Protein AF-A0A7C1D5Z9-F1 (afdb_monomer_lite)

Foldseek 3Di:
DDDDDDDWDDAQDWDDDPPDQKTKTKDKDQFAPPFPWKAKAWPLHPRDRVDHIFDQDVVRSMGIDIDIGGQDKMFIWMDTPNHDTGAPLPQPDFDDPQRTRIDGDDDDDDKDWTDWPPAAQAEALFQFGKTKIAIDDDPDDWAWPPVQKFKDKVNHTFDWDADRVRNMIITTPDRHDFAKIKIWIWIAIPVGDIDPIDIHIYTYDNDFDWKAFDQDKEAEDEAQDKDKTARLQTAGPSLQFFQFKAKDWPDADPPWPKDWPDRTARIIMIGHNDFAKIKMKMKIGSPPHIHDIDIYIYGYAHADFDWDKDKQDDPVVCVVDPDDFPWKAKAWPVNPRQQPPGTWDPPPPPPMTMGTHRDDFFKIWIFMQTPSHDTGARPPAPAWFFPLPNHITGIDGPPPLQAWAWDWDWDDDDQKIKIARPPTAGPVRFDKWKDKDWMPPAPDDFDDDRDNMDMTGDDDDFFKIKMKIWMAGPVRHIDIFMWMWGADPNDIDTDGLLFAFPLLLLAAEEEDAQLQAAVLSALVVVLVCLVVCLLLQGAEYEYQAQAQDPDSRNLAHLGLQFGHVSHPGLVSVLVSLVSCVVSNHAYEYAANLWWHFCNRSLNVSLQVDVPRSSVQQFAWPVVPDRPPHTHGDDPDSPSRTTTTNSSGSNSLNVSLVSVVNVLVSNHQEYEYPPQVNDDLVSLLVSSVSSCRSPVNYAYEYADPPDDQSCSVNGHQEYELCLLQVQLVCCLVVSGFPCSNVVSLVSVVRSHDPNHFYEFENDELVDFQNCLVRNDLVLLLVLLVQLQAAGHYYDYQLNQLRDGGSRHRHDDPCRNHPPSNVSSSLSSVCSSVDVLSHDFDKAWKDKPPRRFKTWIWRDDPPWIKIKIFGAAAKDQWIKTADDCVVVPPDDFWWKWWQWSRPRDIDIHTQHPRRIDIDTDHHSDMTITIIDTDD

Sequence (933 aa):
MKSAVRFLLIFCLIFSIPGKAQHKVAFKLDAPANINSVAVVGDFNNWSHETHLLKFDEPSGIWQTELILNPGTYEYRFLIDGSMWIKDPQNPRWGGEHSNSILVVKSATTPEIISMRPTTGSVLQNPLVEISAEFRSVIGDAEINISETEVRLNAQPLKFSYDAHRSRLTALPGKLKDGEYEVTLSVTDARGNKIPEAHSYFIVNSVNAPPVAEAGYTIIAAVNSPVTLNSGVCYDPDRDEIVEYNWNMIAKPEASRSKLDSRRKPFPQFIPDKVGRYLFTLQVSDGKAKSAVDSVDVYGFIRREYPVYLELADSTFYRLFETHIESVSVAGEFNRWSASANPMRDYNRNGVWTAWLNLDPGEYEYKFVVNSSYWIPDPSNKRRIPDGWEGFNSIIESKLNLAPIIRLDAFLGPGKIIFDASNSYSQMGDSLEFLWYQDINNPQRFELSNRQRFSIPQPRVDGMYYFYLVIRDKYGNTAQENLALNVRQNRIKIQNFSETPDWSRDAVVYEIFLRKFHPDGNLKAVIQKIPYLKSLGISCIWLMPIFESPTVHGYGPSNFFNIASDYGSLEDFRDLISAAHAAGIKVILDFVANHSSDQHPYFKAAYKNPNSIFRNWYLWRDSQAPAGFYVYEFYNDWDTLPNFNYDNPNVRHFILESAKFWANLGVDGYRCDVAWGVPHDFWKIFRRTLKSIRQDFLLLNEVLPRSVDYHKDQFDMSYDTDFYGNLLDALDGKKPLSAIHYGLMKTKKNYPMQAQNFRYLENHDMERFISRYGRHKTKLAATLLLTVSGTPLIYYGQEIGLQERTPMMKWDAPPDRELYDFYKRLILLRRHKPVLRTGEITKVVTDQEDQVYAYLRSDSTASFLIILNFGAAIENCILLLPDRLAQHSQNQTIKLENQMNDELFAYKISPDLKIVLRLESETPYIYRIENSE

Secondary structure (DSSP, 8-state):
---PPPP-----EEEEPTTSS-EEEEEEEE--TT---EEEEEGGGTT-TTS-BPEEETTTTEEEEEEEE-SEEEEEEEEETTTEEE--TT---EETTTTEEEEEEPSS---EEEEEESPTTEEES-SBPPEEEEEEPPTTT--B-GGG-EEEETTEEE-EEEETTTTEEEE---BPPSEEEEEEEE-BBTTSPBPPPEEEEEEE--SPPPPBP-----EEEETTS-EE---TT-B-TT-----EEEEEEEE--TT-----S-SSSSS-EE---SSEEEEEEEEEE-SS-BPPPEEEEEEEE-----PEEEEE--TTHHHH--S----EEEEEGGGTT-TTSEE-B-SSSSS-EEEEE---SEEEEEEEEETTTEEE--TT---EEE-SSSSEEEEEEE----PPBP--EEEEETTEEEEE-TT-B-TT---EEEEEEE-TT-SS-----SSSEEEEEPP-S-EEEEEEEEEEETTS-EEEEEEEEEEETTEEEEEETTPPPHHHHT--EEEE-HHHHSTT-SHHHHHHHHHHHHHHT--EEEEPP-EE-SSTTS-S-SEEEEE-TTT--HHHHHHHHHHHHHTT-EEEEEEE-SB--TTSHHHHHHHH-TT-TTGGGB-B-GGGSPBTB--B--STT-TTSPBB-TTSHHHHHHHHHHHHHHHHTT--EEEEETGGGS-HHHHHHHHHHHHHH-TT-EEEE--SS--GGGGTTT-SEEE-HHHHHHHHHHHTTSS-THHHHHHHHHHHHHS-TT-EEEE-S--TTS--HHHHHHHHHHHHHHHHHHSSSSEEEEETTGGGT--SSSPPP-SSS-S-HHHHHHHHHHHHHHHH-THHHHSEEEEEEETTTTTEEEEEEE-SS-EEEEEEE-SS-EEEEEEE--GGGTTT-SSPEEEEEETTT--EEEEE--TT-EEEEEE-TT-EEEEEEEE--

Radius of gyration: 32.6 Å; chains: 1; bounding box: 97×71×85 Å

pLDDT: mean 84.75, std 13.91, range [21.75, 98.81]

Structure (mmCIF, N/CA/C/O backbone):
data_AF-A0A7C1D5Z9-F1
#
_entry.id   AF-A0A7C1D5Z9-F1
#
loop_
_atom_site.group_PDB
_atom_site.id
_atom_site.type_symbol
_atom_site.label_atom_id
_atom_site.label_alt_id
_atom_site.label_comp_id
_atom_site.label_asym_id
_atom_site.label_entity_id
_atom_site.label_seq_id
_atom_site.pdbx_PDB_ins_code
_atom_site.Cartn_x
_atom_site.Cartn_y
_atom_site.Cartn_z
_atom_site.occupancy
_atom_site.B_iso_or_equiv
_atom_site.auth_seq_id
_atom_site.auth_comp_id
_atom_site.auth_asym_id
_atom_site.auth_atom_id
_atom_site.pdbx_PDB_model_num
ATOM 1 N N . MET A 1 1 ? 30.301 18.701 -39.848 1.00 23.84 1 MET A N 1
ATOM 2 C CA . MET A 1 1 ? 31.352 17.905 -39.173 1.00 23.84 1 MET A CA 1
ATOM 3 C C . MET A 1 1 ? 30.996 17.928 -37.694 1.00 23.84 1 MET A C 1
ATOM 5 O O . MET A 1 1 ? 31.021 18.996 -37.118 1.00 23.84 1 MET A O 1
ATOM 9 N N . LYS A 1 2 ? 30.303 16.923 -37.145 1.00 32.75 2 LYS A N 1
ATOM 10 C CA . LYS A 1 2 ? 30.850 15.633 -36.686 1.00 32.75 2 LYS A CA 1
ATOM 11 C C . LYS A 1 2 ? 32.167 15.804 -35.920 1.00 32.75 2 LYS A C 1
ATOM 13 O O . LYS A 1 2 ? 33.230 15.643 -36.501 1.00 32.75 2 LYS A O 1
ATOM 18 N N . SER A 1 3 ? 32.059 16.044 -34.620 1.00 21.75 3 SER A N 1
ATOM 19 C CA . SER A 1 3 ? 33.014 15.543 -33.634 1.00 21.75 3 SER A CA 1
ATOM 20 C C . SER A 1 3 ? 32.195 15.025 -32.456 1.00 21.75 3 SER A C 1
ATOM 22 O O . SER A 1 3 ? 31.679 15.794 -31.651 1.00 21.75 3 SER A O 1
ATOM 24 N N . ALA A 1 4 ? 31.990 13.709 -32.447 1.00 23.06 4 ALA A N 1
ATOM 25 C CA . ALA A 1 4 ? 31.471 12.989 -31.300 1.00 23.06 4 ALA A CA 1
ATOM 26 C C . ALA A 1 4 ? 32.430 13.216 -30.127 1.00 23.06 4 ALA A C 1
ATOM 28 O O . ALA A 1 4 ? 33.639 13.021 -30.280 1.00 23.06 4 ALA A O 1
ATOM 29 N N . VAL A 1 5 ? 31.900 13.647 -28.987 1.00 25.33 5 VAL A N 1
ATOM 30 C CA . VAL A 1 5 ? 32.661 13.663 -27.738 1.00 25.33 5 VAL A CA 1
ATOM 31 C C . VAL A 1 5 ? 32.946 12.205 -27.382 1.00 25.33 5 VAL A C 1
ATOM 33 O O . VAL A 1 5 ? 32.048 11.362 -27.374 1.00 25.33 5 VAL A O 1
ATOM 36 N N . ARG A 1 6 ? 34.231 11.890 -27.218 1.00 24.36 6 ARG A N 1
ATOM 37 C CA . ARG A 1 6 ? 34.714 10.563 -26.841 1.00 24.36 6 ARG A CA 1
ATOM 38 C C . ARG A 1 6 ? 34.381 10.333 -25.369 1.00 24.36 6 ARG A C 1
ATOM 40 O O . ARG A 1 6 ? 34.865 11.076 -24.532 1.00 24.36 6 ARG A O 1
ATOM 47 N N . PHE A 1 7 ? 33.624 9.282 -25.079 1.00 25.75 7 PHE A N 1
ATOM 48 C CA . PHE A 1 7 ? 33.615 8.656 -23.759 1.00 25.75 7 PHE A CA 1
ATOM 49 C C . PHE A 1 7 ? 34.937 7.902 -23.587 1.00 25.75 7 PHE A C 1
ATOM 51 O O . PHE A 1 7 ? 35.290 7.102 -24.462 1.00 25.75 7 PHE A O 1
ATOM 58 N N . LEU A 1 8 ? 35.672 8.140 -22.500 1.00 28.80 8 LEU A N 1
ATOM 59 C CA . LEU A 1 8 ? 36.856 7.347 -22.172 1.00 28.80 8 LEU A CA 1
ATOM 60 C C . LEU A 1 8 ? 36.810 6.894 -20.706 1.00 28.80 8 LEU A C 1
ATOM 62 O O . LEU A 1 8 ? 36.869 7.705 -19.792 1.00 28.80 8 LEU A O 1
ATOM 66 N N . LEU A 1 9 ? 36.748 5.573 -20.503 1.00 37.69 9 LEU A N 1
ATOM 67 C CA . LEU A 1 9 ? 36.966 4.913 -19.212 1.00 37.69 9 LEU A CA 1
ATOM 68 C C . LEU A 1 9 ? 38.323 5.301 -18.628 1.00 37.69 9 LEU A C 1
ATOM 70 O O . LEU A 1 9 ? 39.313 5.131 -19.351 1.00 37.69 9 LEU A O 1
ATOM 74 N N . ILE A 1 10 ? 38.402 5.647 -17.331 1.00 35.44 10 ILE A N 1
ATOM 75 C CA . ILE A 1 10 ? 39.622 5.391 -16.547 1.00 35.44 10 ILE A CA 1
ATOM 76 C C . ILE A 1 10 ? 39.340 5.102 -15.052 1.00 35.44 10 ILE A C 1
ATOM 78 O O . ILE A 1 10 ? 38.693 5.877 -14.357 1.00 35.44 10 ILE A O 1
ATOM 82 N N . PHE A 1 11 ? 39.925 3.992 -14.588 1.00 43.31 11 PHE A N 1
ATOM 83 C CA . PHE A 1 11 ? 39.963 3.417 -13.236 1.00 43.31 11 PHE A CA 1
ATOM 84 C C . PHE A 1 11 ? 40.815 4.178 -12.199 1.00 43.31 11 PHE A C 1
ATOM 86 O O . PHE A 1 11 ? 41.736 4.921 -12.545 1.00 43.31 11 PHE A O 1
ATOM 93 N N . CYS A 1 12 ? 40.638 3.785 -10.928 1.00 41.25 12 CYS A N 1
ATOM 94 C CA . CYS A 1 12 ? 41.718 3.723 -9.936 1.00 41.25 12 CYS A CA 1
ATOM 95 C C . CYS A 1 12 ? 42.905 2.886 -10.445 1.00 41.25 12 CYS A C 1
ATOM 97 O O . CYS A 1 12 ? 42.919 1.663 -10.309 1.00 41.25 12 CYS A O 1
ATOM 99 N N . LEU A 1 13 ? 43.911 3.527 -11.046 1.00 40.66 13 LEU A N 1
ATOM 100 C CA . LEU A 1 13 ? 45.133 2.837 -11.475 1.00 40.66 13 LEU A CA 1
ATOM 101 C C . LEU A 1 13 ? 46.018 2.578 -10.261 1.00 40.66 13 LEU A C 1
ATOM 103 O O . LEU A 1 13 ? 46.437 3.534 -9.621 1.00 40.66 13 LEU A O 1
ATOM 107 N N . ILE A 1 14 ? 46.301 1.306 -9.968 1.00 45.84 14 ILE A N 1
ATOM 108 C CA . ILE A 1 14 ? 47.225 0.875 -8.916 1.00 45.84 14 ILE A CA 1
ATOM 109 C C . ILE A 1 14 ? 48.609 0.605 -9.529 1.00 45.84 14 ILE A C 1
ATOM 111 O O . ILE A 1 14 ? 48.789 -0.394 -10.224 1.00 45.84 14 ILE A O 1
ATOM 115 N N . PHE A 1 15 ? 49.608 1.439 -9.234 1.00 44.12 15 PHE A N 1
ATOM 116 C CA . PHE A 1 15 ? 51.014 1.150 -9.539 1.00 44.12 15 PHE A CA 1
ATOM 117 C C . PHE A 1 15 ? 51.731 0.651 -8.285 1.00 44.12 15 PHE A C 1
ATOM 119 O O . PHE A 1 15 ? 51.764 1.334 -7.262 1.00 44.12 15 PHE A O 1
ATOM 126 N N . SER A 1 16 ? 52.317 -0.542 -8.349 1.00 44.94 16 SER A N 1
ATOM 127 C CA . SER A 1 16 ? 53.155 -1.065 -7.266 1.00 44.94 16 SER A CA 1
ATOM 128 C C . SER A 1 16 ? 54.496 -0.332 -7.257 1.00 44.94 16 SER A C 1
ATOM 130 O O . SER A 1 16 ? 55.156 -0.240 -8.293 1.00 44.94 16 SER A O 1
ATOM 132 N N . ILE A 1 17 ? 54.916 0.179 -6.099 1.00 49.75 17 ILE A N 1
ATOM 133 C CA . ILE A 1 17 ? 56.247 0.778 -5.952 1.00 49.75 17 ILE A CA 1
ATOM 134 C C . ILE A 1 17 ? 57.270 -0.366 -5.828 1.00 49.75 17 ILE A C 1
ATOM 136 O O . ILE A 1 17 ? 57.132 -1.188 -4.918 1.00 49.75 17 ILE A O 1
ATOM 140 N N . PRO A 1 18 ? 58.304 -0.449 -6.690 1.00 40.12 18 PRO A N 1
ATOM 141 C CA . PRO A 1 18 ? 59.320 -1.492 -6.584 1.00 40.12 18 PRO A CA 1
ATOM 142 C C . PRO A 1 18 ? 59.952 -1.502 -5.182 1.00 40.12 18 PRO A C 1
ATOM 144 O O . PRO A 1 18 ? 60.516 -0.501 -4.742 1.00 40.12 18 PRO A O 1
ATOM 147 N N . GLY A 1 19 ? 59.828 -2.624 -4.467 1.00 42.50 19 GLY A N 1
ATOM 148 C CA . GLY A 1 19 ? 60.418 -2.816 -3.136 1.00 42.50 19 GLY A CA 1
ATOM 149 C C . GLY A 1 19 ? 59.591 -2.340 -1.930 1.00 42.50 19 GLY A C 1
ATOM 150 O O . GLY A 1 19 ? 60.105 -2.398 -0.815 1.00 42.50 19 GLY A O 1
ATOM 151 N N . LYS A 1 20 ? 58.332 -1.899 -2.096 1.00 41.66 20 LYS A N 1
ATOM 152 C CA . LYS A 1 20 ? 57.422 -1.566 -0.974 1.00 41.66 20 LYS A CA 1
ATOM 153 C C . LYS A 1 20 ? 56.026 -2.169 -1.170 1.00 41.66 20 LYS A C 1
ATOM 155 O O . LYS A 1 20 ? 55.523 -2.215 -2.285 1.00 41.66 20 LYS A O 1
ATOM 160 N N . ALA A 1 21 ? 55.363 -2.556 -0.076 1.00 51.97 21 ALA A N 1
ATOM 161 C CA . ALA A 1 21 ? 53.966 -3.016 -0.054 1.00 51.97 21 ALA A CA 1
ATOM 162 C C . ALA A 1 21 ? 52.959 -1.849 -0.184 1.00 51.97 21 ALA A C 1
ATOM 164 O O . ALA A 1 21 ? 51.980 -1.789 0.546 1.00 51.97 21 ALA A O 1
ATOM 165 N N . GLN A 1 22 ? 53.244 -0.875 -1.048 1.00 56.34 22 GLN A N 1
ATOM 166 C CA . GLN A 1 22 ? 52.472 0.354 -1.231 1.00 56.34 22 GLN A CA 1
ATOM 167 C C . GLN A 1 22 ? 52.086 0.514 -2.698 1.00 56.34 22 GLN A C 1
ATOM 169 O O . GLN A 1 22 ? 52.881 0.252 -3.606 1.00 56.34 22 GLN A O 1
ATOM 174 N N . HIS A 1 23 ? 50.858 0.967 -2.907 1.00 63.12 23 HIS A N 1
ATOM 175 C CA . HIS A 1 23 ? 50.184 1.036 -4.188 1.00 63.12 23 HIS A CA 1
ATOM 176 C C . HIS A 1 23 ? 49.771 2.473 -4.467 1.00 63.12 23 HIS A C 1
ATOM 178 O O . HIS A 1 23 ? 49.005 3.075 -3.722 1.00 63.12 23 HIS A O 1
ATOM 184 N N . LYS A 1 24 ? 50.277 3.038 -5.556 1.00 70.56 24 LYS A N 1
ATOM 185 C CA . LYS A 1 24 ? 49.853 4.349 -6.035 1.00 70.56 24 LYS A CA 1
ATOM 186 C C . LYS A 1 24 ? 48.508 4.191 -6.734 1.00 70.56 24 LYS A C 1
ATOM 188 O O . LYS A 1 24 ? 48.482 3.561 -7.777 1.00 70.56 24 LYS A O 1
ATOM 193 N N . VAL A 1 25 ? 47.438 4.716 -6.156 1.00 73.06 25 VAL A N 1
ATOM 194 C CA . VAL A 1 25 ? 46.051 4.671 -6.625 1.00 73.06 25 VAL A CA 1
ATOM 195 C C . VAL A 1 25 ? 45.681 6.001 -7.271 1.00 73.06 25 VAL A C 1
ATOM 197 O O . VAL A 1 25 ? 45.665 7.029 -6.598 1.00 73.06 25 VAL A O 1
ATOM 200 N N . ALA A 1 26 ? 45.379 5.995 -8.566 1.00 77.19 26 ALA A N 1
ATOM 201 C CA . ALA A 1 26 ? 44.961 7.197 -9.282 1.00 77.19 26 ALA A CA 1
ATOM 202 C C . ALA A 1 26 ? 43.441 7.383 -9.231 1.00 77.19 26 ALA A C 1
ATOM 204 O O . ALA A 1 26 ? 42.734 6.757 -10.007 1.00 77.19 26 ALA A O 1
ATOM 205 N N . PHE A 1 27 ? 42.925 8.260 -8.379 1.00 80.06 27 PHE A N 1
ATOM 206 C CA . PHE A 1 27 ? 41.510 8.620 -8.424 1.00 80.06 27 PHE A CA 1
ATOM 207 C C . PHE A 1 27 ? 41.261 9.505 -9.628 1.00 80.06 27 PHE A C 1
ATOM 209 O O . PHE A 1 27 ? 41.926 10.530 -9.788 1.00 80.06 27 PHE A O 1
ATOM 216 N N . LYS A 1 28 ? 40.313 9.100 -10.467 1.00 76.88 28 LYS A N 1
ATOM 217 C CA . LYS A 1 28 ? 39.959 9.824 -11.677 1.00 76.88 28 LYS A CA 1
ATOM 218 C C . LYS A 1 28 ? 38.463 10.007 -11.737 1.00 76.88 28 LYS A C 1
ATOM 220 O O . LYS A 1 28 ? 37.711 9.073 -11.483 1.00 76.88 28 LYS A O 1
ATOM 225 N N . LEU A 1 29 ? 38.066 11.214 -12.087 1.00 72.69 29 LEU A N 1
ATOM 226 C CA . LEU A 1 29 ? 36.692 11.573 -12.333 1.00 72.69 29 LEU A CA 1
ATOM 227 C C . LEU A 1 29 ? 36.647 12.251 -13.699 1.00 72.69 29 LEU A C 1
ATOM 229 O O . LEU A 1 29 ? 37.228 13.320 -13.888 1.00 72.69 29 LEU A O 1
ATOM 233 N N . ASP A 1 30 ? 36.002 11.593 -14.659 1.00 67.75 30 ASP A N 1
ATOM 234 C CA . ASP A 1 30 ? 35.655 12.221 -15.932 1.00 67.75 30 ASP A CA 1
ATOM 235 C C . ASP A 1 30 ? 34.535 13.218 -15.647 1.00 67.75 30 ASP A C 1
ATOM 237 O O . ASP A 1 30 ? 33.420 12.843 -15.284 1.00 67.75 30 ASP A O 1
ATOM 241 N N . ALA A 1 31 ? 34.908 14.489 -15.660 1.00 58.25 31 ALA A N 1
ATOM 242 C CA . ALA A 1 31 ? 34.129 15.582 -15.127 1.00 58.25 31 ALA A CA 1
ATOM 243 C C . ALA A 1 31 ? 34.377 16.787 -16.044 1.00 58.25 31 ALA A C 1
ATOM 245 O O . ALA A 1 31 ? 35.530 17.104 -16.337 1.00 58.25 31 ALA A O 1
ATOM 246 N N . PRO A 1 32 ? 33.330 17.469 -16.521 1.00 55.75 32 PRO A N 1
ATOM 247 C CA . PRO A 1 32 ? 33.458 18.532 -17.511 1.00 55.75 32 PRO A CA 1
ATOM 248 C C . PRO A 1 32 ? 34.361 19.678 -17.051 1.00 55.75 32 PRO A C 1
ATOM 250 O O . PRO A 1 32 ? 34.533 19.949 -15.862 1.00 55.75 32 PRO A O 1
ATOM 253 N N . ALA A 1 33 ? 34.839 20.444 -18.031 1.00 53.22 33 ALA A N 1
ATOM 254 C CA . ALA A 1 33 ? 35.702 21.604 -17.817 1.00 53.22 33 ALA A CA 1
ATOM 255 C C . ALA A 1 33 ? 35.055 22.757 -17.016 1.00 53.22 33 ALA A C 1
ATOM 257 O O . ALA A 1 33 ? 35.750 23.705 -16.669 1.00 53.22 33 ALA A O 1
ATOM 258 N N . ASN A 1 34 ? 33.741 22.723 -16.752 1.00 61.25 34 ASN A N 1
ATOM 259 C CA . ASN A 1 34 ? 33.028 23.767 -16.005 1.00 61.25 34 ASN A CA 1
ATOM 260 C C . ASN A 1 34 ? 32.911 23.495 -14.495 1.00 61.25 34 ASN A C 1
ATOM 262 O O . ASN A 1 34 ? 32.253 24.269 -13.804 1.00 61.25 34 ASN A O 1
ATOM 266 N N . ILE A 1 35 ? 33.507 22.409 -13.999 1.00 67.81 35 ILE A N 1
ATOM 267 C CA . ILE A 1 35 ? 33.665 22.163 -12.562 1.00 67.81 35 ILE A CA 1
ATOM 268 C C . ILE A 1 35 ? 34.824 23.015 -12.036 1.00 67.81 35 ILE A C 1
ATOM 270 O O . ILE A 1 35 ? 35.848 23.151 -12.701 1.00 67.81 35 ILE A O 1
ATOM 274 N N . ASN A 1 36 ? 34.668 23.601 -10.850 1.00 75.88 36 ASN A N 1
ATOM 275 C CA . ASN A 1 36 ? 35.689 24.455 -10.238 1.00 75.88 36 ASN A CA 1
ATOM 276 C C . ASN A 1 36 ? 36.630 23.652 -9.339 1.00 75.88 36 ASN A C 1
ATOM 278 O O . ASN A 1 36 ? 37.824 23.948 -9.266 1.00 75.88 36 ASN A O 1
ATOM 282 N N . SER A 1 37 ? 36.106 22.641 -8.645 1.00 83.06 37 SER A N 1
ATOM 283 C CA . SER A 1 37 ? 36.913 21.745 -7.826 1.00 83.06 37 SER A CA 1
ATOM 284 C C . SER A 1 37 ? 36.311 20.349 -7.716 1.00 83.06 37 SER A C 1
ATOM 286 O O . SER A 1 37 ? 35.098 20.155 -7.666 1.00 83.06 37 SER A O 1
ATOM 288 N N . VAL A 1 38 ? 37.196 19.360 -7.628 1.00 82.50 38 VAL A N 1
ATOM 289 C CA . VAL A 1 38 ? 36.846 17.991 -7.257 1.00 82.50 38 VAL A CA 1
ATOM 290 C C . VAL A 1 38 ? 37.802 17.554 -6.158 1.00 82.50 38 VAL A C 1
ATOM 292 O O . VAL A 1 38 ? 39.012 17.711 -6.306 1.00 82.50 38 VAL A O 1
ATOM 295 N N . ALA A 1 39 ? 37.287 16.989 -5.073 1.00 86.25 39 ALA A N 1
ATOM 296 C CA . ALA A 1 39 ? 38.074 16.310 -4.049 1.00 86.25 39 ALA A CA 1
ATOM 297 C C . ALA A 1 39 ? 37.696 14.830 -3.999 1.00 86.25 39 ALA A C 1
ATOM 299 O O . ALA A 1 39 ? 36.536 14.479 -4.210 1.00 86.25 39 ALA A O 1
ATOM 300 N N . VAL A 1 40 ? 38.662 13.964 -3.696 1.00 87.75 40 VAL A N 1
ATOM 301 C CA . VAL A 1 40 ? 38.378 12.589 -3.272 1.00 87.75 40 VAL A CA 1
ATOM 302 C C . VAL A 1 40 ? 38.494 12.528 -1.754 1.00 87.75 40 VAL A C 1
ATOM 304 O O . VAL A 1 40 ? 39.495 12.950 -1.177 1.00 87.75 40 VAL A O 1
ATOM 307 N N . VAL A 1 41 ? 37.450 12.031 -1.104 1.00 88.69 41 VAL A N 1
ATOM 308 C CA . VAL A 1 41 ? 37.310 12.057 0.350 1.00 88.69 41 VAL A CA 1
ATOM 309 C C . VAL A 1 41 ? 36.956 10.659 0.838 1.00 88.69 41 VAL A C 1
ATOM 311 O O . VAL A 1 41 ? 36.055 10.038 0.284 1.00 88.69 41 VAL A O 1
ATOM 314 N N . GLY A 1 42 ? 37.668 10.144 1.837 1.00 88.50 42 GLY A N 1
ATOM 315 C CA . GLY A 1 42 ? 37.488 8.776 2.312 1.00 88.50 42 GLY A CA 1
ATOM 316 C C . GLY A 1 42 ? 38.365 8.408 3.507 1.00 88.50 42 GLY A C 1
ATOM 317 O O . GLY A 1 42 ? 38.982 9.259 4.151 1.00 88.50 42 GLY A O 1
ATOM 318 N N . ASP A 1 43 ? 38.466 7.112 3.786 1.00 86.50 43 ASP A N 1
ATOM 319 C CA . ASP A 1 43 ? 39.205 6.580 4.941 1.00 86.50 43 ASP A CA 1
ATOM 320 C C . ASP A 1 43 ? 40.683 6.989 4.946 1.00 86.50 43 ASP A C 1
ATOM 322 O O . ASP A 1 43 ? 41.286 7.224 5.990 1.00 86.50 43 ASP A O 1
ATOM 326 N N . PHE A 1 44 ? 41.281 7.123 3.762 1.00 84.44 44 PHE A N 1
ATOM 327 C CA . PHE A 1 44 ? 42.686 7.499 3.594 1.00 84.44 44 PHE A CA 1
ATOM 328 C C . PHE A 1 44 ? 42.993 8.962 3.943 1.00 84.44 44 PHE A C 1
ATOM 330 O O . PHE A 1 44 ? 44.167 9.329 4.015 1.00 84.44 44 PHE A O 1
ATOM 337 N N . ASN A 1 45 ? 41.979 9.804 4.157 1.00 84.12 45 ASN A N 1
ATOM 338 C CA . ASN A 1 45 ? 42.157 11.186 4.601 1.00 84.12 45 ASN A CA 1
ATOM 339 C C . ASN A 1 45 ? 41.205 11.594 5.731 1.00 84.12 45 ASN A C 1
ATOM 341 O O . ASN A 1 45 ? 40.926 12.783 5.892 1.00 84.12 45 ASN A O 1
ATOM 345 N N . ASN A 1 46 ? 40.731 10.621 6.520 1.00 83.88 46 ASN A N 1
ATOM 346 C CA . ASN A 1 46 ? 39.792 10.834 7.626 1.00 83.88 46 ASN A CA 1
ATOM 347 C C . ASN A 1 46 ? 38.570 11.669 7.215 1.00 83.88 46 ASN A C 1
ATOM 349 O O . ASN A 1 46 ? 38.119 12.526 7.974 1.00 83.88 46 ASN A O 1
ATOM 353 N N . TRP A 1 47 ? 38.071 11.460 5.994 1.00 86.00 47 TRP A N 1
ATOM 354 C CA . TRP A 1 47 ? 36.902 12.162 5.466 1.00 86.00 47 TRP A CA 1
ATOM 355 C C . TRP A 1 47 ? 37.032 13.702 5.403 1.00 86.00 47 TRP A C 1
ATOM 357 O O . TRP A 1 47 ? 36.036 14.424 5.334 1.00 86.00 47 TRP A O 1
ATOM 367 N N . SER A 1 48 ? 38.262 14.229 5.375 1.00 80.81 48 SER A N 1
ATOM 368 C CA . SER A 1 48 ? 38.529 15.665 5.234 1.00 80.81 48 SER A CA 1
ATOM 369 C C . SER A 1 48 ? 38.450 16.126 3.774 1.00 80.81 48 SER A C 1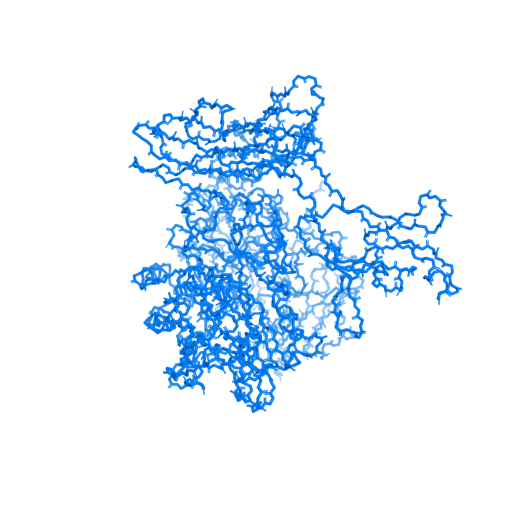
ATOM 371 O O . SER A 1 48 ? 39.211 15.665 2.924 1.00 80.81 48 SER A O 1
ATOM 373 N N . HIS A 1 49 ? 37.591 17.105 3.489 1.00 75.31 49 HIS A N 1
ATOM 374 C CA . HIS A 1 49 ? 37.443 17.716 2.161 1.00 75.31 49 HIS A CA 1
ATOM 375 C C . HIS A 1 49 ? 38.473 18.821 1.859 1.00 75.31 49 HIS A C 1
ATOM 377 O O . HIS A 1 49 ? 38.525 19.326 0.740 1.00 75.31 49 HIS A O 1
ATOM 383 N N . GLU A 1 50 ? 39.316 19.180 2.831 1.00 71.19 50 GLU A N 1
ATOM 384 C CA . GLU A 1 50 ? 40.398 20.167 2.668 1.00 71.19 50 GLU A CA 1
ATOM 385 C C . GLU A 1 50 ? 41.673 19.553 2.061 1.00 71.19 50 GLU A C 1
ATOM 387 O O . GLU A 1 50 ? 42.640 20.253 1.758 1.00 71.19 50 GLU A O 1
ATOM 392 N N . THR A 1 51 ? 41.694 18.230 1.879 1.00 62.66 51 THR A N 1
ATOM 393 C CA . THR A 1 51 ? 42.854 17.471 1.399 1.00 62.66 51 THR A CA 1
ATOM 394 C C . THR A 1 51 ? 42.498 16.662 0.150 1.00 62.66 51 THR A C 1
ATOM 396 O O . THR A 1 51 ? 41.353 16.266 -0.033 1.00 62.66 51 THR A O 1
ATOM 399 N N . HIS A 1 52 ? 43.488 16.401 -0.712 1.00 71.56 52 HIS A N 1
ATOM 400 C CA . HIS A 1 52 ? 43.351 15.564 -1.919 1.00 71.56 52 HIS A CA 1
ATOM 401 C C . HIS A 1 52 ? 42.396 16.102 -3.000 1.00 71.56 52 HIS A C 1
ATOM 403 O O . HIS A 1 52 ? 41.610 15.360 -3.593 1.00 71.56 52 HIS A O 1
ATOM 409 N N . LEU A 1 53 ? 42.540 17.393 -3.321 1.00 78.62 53 LEU A N 1
ATOM 410 C CA . LEU A 1 53 ? 41.975 17.982 -4.536 1.00 78.62 53 LEU A CA 1
ATOM 411 C C . LEU A 1 53 ? 42.531 17.284 -5.785 1.00 78.62 53 LEU A C 1
ATOM 413 O O . LEU A 1 53 ? 43.742 17.075 -5.926 1.00 78.62 53 LEU A O 1
ATOM 417 N N . LEU A 1 54 ? 41.632 16.938 -6.698 1.00 84.38 54 LEU A N 1
ATOM 418 C CA . LEU A 1 54 ? 41.960 16.448 -8.022 1.00 84.38 54 LEU A CA 1
ATOM 419 C C . LEU A 1 54 ? 42.423 17.621 -8.883 1.00 84.38 54 LEU A C 1
ATOM 421 O O . LEU A 1 54 ? 41.933 18.743 -8.770 1.00 84.38 54 LEU A O 1
ATOM 425 N N . LYS A 1 55 ? 43.396 17.353 -9.748 1.00 83.56 55 LYS A N 1
ATOM 426 C CA . LYS A 1 55 ? 43.876 18.296 -10.752 1.00 83.56 55 LYS A CA 1
ATOM 427 C C . LYS A 1 55 ? 43.165 18.011 -12.061 1.00 83.56 55 LYS A C 1
ATOM 429 O O . LYS A 1 55 ? 43.130 16.861 -12.496 1.00 83.56 55 LYS A O 1
ATOM 434 N N . PHE A 1 56 ? 42.633 19.051 -12.684 1.00 79.12 56 PHE A N 1
ATOM 435 C CA . PHE A 1 56 ? 42.060 18.945 -14.015 1.00 79.12 56 PHE A CA 1
ATOM 436 C C . PHE A 1 56 ? 43.166 18.800 -15.065 1.00 79.12 56 PHE A C 1
ATOM 438 O O . PHE A 1 56 ? 44.094 19.609 -15.114 1.00 79.12 56 PHE A O 1
ATOM 445 N N . ASP A 1 57 ? 43.081 17.755 -15.884 1.00 77.19 57 ASP A N 1
ATOM 446 C CA . ASP A 1 57 ? 43.967 17.510 -17.019 1.00 77.19 57 ASP A CA 1
ATOM 447 C C . ASP A 1 57 ? 43.272 17.948 -18.319 1.00 77.19 57 ASP A C 1
ATOM 449 O O . ASP A 1 57 ? 42.483 17.201 -18.901 1.00 77.19 57 ASP A O 1
ATOM 453 N N . GLU A 1 58 ? 43.555 19.178 -18.766 1.00 63.66 58 GLU A N 1
ATOM 454 C CA . GLU A 1 58 ? 42.888 19.822 -19.913 1.00 63.66 58 GLU A CA 1
ATOM 455 C C . GLU A 1 58 ? 42.832 18.972 -21.203 1.00 63.66 58 GLU A C 1
ATOM 457 O O . GLU A 1 58 ? 41.785 18.967 -21.853 1.00 63.66 58 GLU A O 1
ATOM 462 N N . PRO A 1 59 ? 43.885 18.228 -21.608 1.00 64.62 59 PRO A N 1
ATOM 463 C CA . PRO A 1 59 ? 43.856 17.433 -22.837 1.00 64.62 59 PRO A CA 1
ATOM 464 C C . PRO A 1 59 ? 42.949 16.199 -22.769 1.00 64.62 59 PRO A C 1
ATOM 466 O O . PRO A 1 59 ? 42.487 15.732 -23.812 1.00 64.62 59 PRO A O 1
ATOM 469 N N . SER A 1 60 ? 42.734 15.637 -21.574 1.00 59.69 60 SER A N 1
ATOM 470 C CA . SER A 1 60 ? 41.912 14.436 -21.380 1.00 59.69 60 SER A CA 1
ATOM 471 C C . SER A 1 60 ? 40.504 14.743 -20.874 1.00 59.69 60 SER A C 1
ATOM 473 O O . SER A 1 60 ? 39.625 13.904 -21.049 1.00 59.69 60 SER A O 1
ATOM 475 N N . GLY A 1 61 ? 40.277 15.932 -20.303 1.00 65.62 61 GLY A N 1
ATOM 476 C CA . GLY A 1 61 ? 39.004 16.314 -19.689 1.00 65.62 61 GLY A CA 1
ATOM 477 C C . GLY A 1 61 ? 38.769 15.661 -18.325 1.00 65.62 61 GLY A C 1
ATOM 478 O O . GLY A 1 61 ? 37.638 15.620 -17.858 1.00 65.62 61 GLY A O 1
ATOM 479 N N . ILE A 1 62 ? 39.817 15.130 -17.690 1.00 71.00 62 ILE A N 1
ATOM 480 C CA . ILE A 1 62 ? 39.695 14.290 -16.497 1.00 71.00 62 ILE A CA 1
ATOM 481 C C . ILE A 1 62 ? 40.266 15.014 -15.284 1.00 71.00 62 ILE A C 1
ATOM 483 O O . ILE A 1 62 ? 41.402 15.491 -15.288 1.00 71.00 62 ILE A O 1
ATOM 487 N N . TRP A 1 63 ? 39.496 15.032 -14.203 1.00 79.12 63 TRP A N 1
ATOM 488 C CA . TRP A 1 63 ? 39.995 15.366 -12.879 1.00 79.12 63 TRP A CA 1
ATOM 489 C C . TRP A 1 63 ? 40.729 14.157 -12.326 1.00 79.12 63 TRP A C 1
ATOM 491 O O . TRP A 1 63 ? 40.177 13.060 -12.292 1.00 79.12 63 TRP A O 1
ATOM 501 N N . GLN A 1 64 ? 41.972 14.325 -11.886 1.00 83.19 64 GLN A N 1
ATOM 502 C CA . GLN A 1 64 ? 42.736 13.216 -11.331 1.00 83.19 64 GLN A CA 1
ATOM 503 C C . GLN A 1 64 ? 43.653 13.616 -10.182 1.00 83.19 64 GLN A C 1
ATOM 505 O O . GLN A 1 64 ? 44.239 14.697 -10.154 1.00 83.19 64 GLN A O 1
ATOM 510 N N . THR A 1 65 ? 43.812 12.703 -9.236 1.00 84.44 65 THR A N 1
ATOM 511 C CA . THR A 1 65 ? 44.843 12.757 -8.202 1.00 84.44 65 THR A CA 1
ATOM 512 C C . THR A 1 65 ? 45.388 11.360 -7.972 1.00 84.44 65 THR A C 1
ATOM 514 O O . THR A 1 65 ? 44.785 10.370 -8.379 1.00 84.44 65 THR A O 1
ATOM 517 N N . GLU A 1 66 ? 46.543 11.262 -7.336 1.00 80.12 66 GLU A N 1
ATOM 518 C CA . GLU A 1 66 ? 47.174 9.983 -7.040 1.00 80.12 66 GLU A CA 1
ATOM 519 C C . GLU A 1 66 ? 47.488 9.909 -5.553 1.00 80.12 66 GLU A C 1
ATOM 521 O O . GLU A 1 66 ? 48.192 10.768 -5.021 1.00 80.12 66 GLU A O 1
ATOM 526 N N . LEU A 1 67 ? 46.989 8.868 -4.892 1.00 80.31 67 LEU A N 1
ATOM 527 C CA . LEU A 1 67 ? 47.249 8.585 -3.483 1.00 80.31 67 LEU A CA 1
ATOM 528 C C . LEU A 1 67 ? 48.108 7.338 -3.361 1.00 80.31 67 LEU A C 1
ATOM 530 O O . LEU A 1 67 ? 47.958 6.404 -4.135 1.00 80.31 67 LEU A O 1
ATOM 534 N N . ILE A 1 68 ? 49.001 7.281 -2.380 1.00 79.12 68 ILE A N 1
ATOM 535 C CA . ILE A 1 68 ? 49.732 6.048 -2.074 1.00 79.12 68 ILE A CA 1
ATOM 536 C C . ILE A 1 68 ? 48.986 5.346 -0.944 1.00 79.12 68 ILE A C 1
ATOM 538 O O . ILE A 1 68 ? 49.003 5.815 0.190 1.00 79.12 68 ILE A O 1
ATOM 542 N N . LEU A 1 69 ? 48.337 4.229 -1.262 1.00 77.69 69 LEU A N 1
ATOM 543 C CA . LEU A 1 69 ? 47.568 3.421 -0.322 1.00 77.69 69 LEU A CA 1
ATOM 544 C C . LEU A 1 69 ? 48.270 2.084 -0.069 1.00 77.69 69 LEU A C 1
ATOM 546 O O . LEU A 1 69 ? 48.944 1.533 -0.941 1.00 77.69 69 LEU A O 1
ATOM 550 N N . ASN A 1 70 ? 48.128 1.551 1.140 1.00 72.19 70 ASN A N 1
ATOM 551 C CA . ASN A 1 70 ? 48.568 0.190 1.441 1.00 72.19 70 ASN A CA 1
ATOM 552 C C . ASN A 1 70 ? 47.513 -0.810 0.920 1.00 72.19 70 ASN A C 1
ATOM 554 O O . ASN A 1 70 ? 46.373 -0.418 0.674 1.00 72.19 70 ASN A O 1
ATOM 558 N N . PRO A 1 71 ? 47.846 -2.102 0.750 1.00 65.50 71 PRO A N 1
ATOM 559 C CA . PRO A 1 71 ? 46.845 -3.141 0.570 1.00 65.50 71 PRO A CA 1
ATOM 560 C C . PRO A 1 71 ? 45.794 -3.067 1.676 1.00 65.50 71 PRO A C 1
ATOM 562 O O . PRO A 1 71 ? 46.129 -3.039 2.861 1.00 65.50 71 PRO A O 1
ATOM 565 N N . GLY A 1 72 ? 44.529 -3.013 1.283 1.00 70.31 72 GLY A N 1
ATOM 566 C CA . GLY A 1 72 ? 43.437 -2.753 2.207 1.00 70.31 72 GLY A CA 1
ATOM 567 C C . GLY A 1 72 ? 42.142 -2.412 1.489 1.00 70.31 72 GLY A C 1
ATOM 568 O O . GLY A 1 72 ? 42.110 -2.231 0.267 1.00 70.31 72 GLY A O 1
ATOM 569 N N . THR A 1 73 ? 41.075 -2.341 2.271 1.00 76.00 73 THR A N 1
ATOM 570 C CA . THR A 1 73 ? 39.759 -1.886 1.830 1.00 76.00 73 THR A CA 1
ATOM 571 C C . THR A 1 73 ? 39.545 -0.481 2.378 1.00 76.00 73 THR A C 1
ATOM 573 O O . THR A 1 73 ? 39.777 -0.265 3.563 1.00 76.00 73 THR A O 1
ATOM 576 N N . TYR A 1 74 ? 39.136 0.448 1.519 1.00 81.31 74 TYR A N 1
ATOM 577 C CA . TYR A 1 74 ? 38.916 1.855 1.842 1.00 81.31 74 TYR A CA 1
ATOM 578 C C . TYR A 1 74 ? 37.547 2.292 1.326 1.00 81.31 74 TYR A C 1
ATOM 580 O O . TYR A 1 74 ? 37.206 2.005 0.178 1.00 81.31 74 TYR A O 1
ATOM 588 N N . GLU A 1 75 ? 36.794 3.024 2.132 1.00 85.81 75 GLU A N 1
ATOM 589 C CA . GLU A 1 75 ? 35.602 3.753 1.709 1.00 85.81 75 GLU A CA 1
ATOM 590 C C . GLU A 1 75 ? 35.967 5.161 1.214 1.00 85.81 75 GLU A C 1
ATOM 592 O O . GLU A 1 75 ? 36.868 5.805 1.757 1.00 85.81 75 GLU A O 1
ATOM 597 N N . TYR A 1 76 ? 35.294 5.639 0.161 1.00 88.06 76 TYR A N 1
ATOM 598 C CA . TYR A 1 76 ? 35.470 6.993 -0.378 1.00 88.06 76 TYR A CA 1
ATOM 599 C C . TYR A 1 76 ? 34.254 7.508 -1.166 1.00 88.06 76 TYR A C 1
ATOM 601 O O . TYR A 1 76 ? 33.373 6.746 -1.571 1.00 88.06 76 TYR A O 1
ATOM 609 N N . ARG A 1 77 ? 34.239 8.820 -1.423 1.00 86.75 77 ARG A N 1
ATOM 610 C CA . ARG A 1 77 ? 33.344 9.554 -2.331 1.00 86.75 77 ARG A CA 1
ATOM 611 C C . ARG A 1 77 ? 34.106 10.686 -3.027 1.00 86.75 77 ARG A C 1
ATOM 613 O O . ARG A 1 77 ? 35.192 11.077 -2.595 1.00 86.75 77 ARG A O 1
ATOM 620 N N . PHE A 1 78 ? 33.523 11.235 -4.088 1.00 84.44 78 PHE A N 1
ATOM 621 C CA . PHE A 1 78 ? 33.962 12.504 -4.660 1.00 84.44 78 PHE A CA 1
ATOM 622 C C . PHE A 1 78 ? 33.100 13.648 -4.131 1.00 84.44 78 PHE A C 1
ATOM 624 O O . PHE A 1 78 ? 31.883 13.514 -4.015 1.00 84.44 78 PHE A O 1
ATOM 631 N N . LEU A 1 79 ? 33.735 14.780 -3.846 1.00 82.75 79 LEU A N 1
ATOM 632 C CA . LEU A 1 79 ? 33.073 16.040 -3.537 1.00 82.75 79 LEU A CA 1
ATOM 633 C C . LEU A 1 79 ? 33.338 17.021 -4.677 1.00 82.75 79 LEU A C 1
ATOM 635 O O . LEU A 1 79 ? 34.483 17.403 -4.910 1.00 82.75 79 LEU A O 1
ATOM 639 N N . ILE A 1 80 ? 32.283 17.419 -5.377 1.00 78.69 80 ILE A N 1
ATOM 640 C CA . ILE A 1 80 ? 32.321 18.371 -6.486 1.00 78.69 80 ILE A CA 1
ATOM 641 C C . ILE A 1 80 ? 31.870 19.743 -5.981 1.00 78.69 80 ILE A C 1
ATOM 643 O O . ILE A 1 80 ? 30.864 19.853 -5.271 1.00 78.69 80 ILE A O 1
ATOM 647 N N . ASP A 1 81 ? 32.631 20.784 -6.329 1.00 77.31 81 ASP A N 1
ATOM 648 C CA . ASP A 1 81 ? 32.359 22.193 -6.015 1.00 77.31 81 ASP A CA 1
ATOM 649 C C . ASP A 1 81 ? 31.995 22.432 -4.535 1.00 77.31 81 ASP A C 1
ATOM 651 O O . ASP A 1 81 ? 31.125 23.233 -4.190 1.00 77.31 81 ASP A O 1
ATOM 655 N N . GLY A 1 82 ? 32.642 21.677 -3.640 1.00 73.81 82 GLY A N 1
ATOM 656 C CA . GLY A 1 82 ? 32.509 21.793 -2.184 1.00 73.81 82 GLY A CA 1
ATOM 657 C C . GLY A 1 82 ? 31.140 21.429 -1.598 1.00 73.81 82 GLY A C 1
ATOM 658 O O . GLY A 1 82 ? 30.960 21.548 -0.390 1.00 73.81 82 GLY A O 1
ATOM 659 N N . SER A 1 83 ? 30.176 20.994 -2.412 1.00 71.12 83 SER A N 1
ATOM 660 C CA . SER A 1 83 ? 28.784 20.811 -1.971 1.00 71.12 83 SER A CA 1
ATOM 661 C C . SER A 1 83 ? 28.115 19.546 -2.501 1.00 71.12 83 SER A C 1
ATOM 663 O O . SER A 1 83 ? 27.207 19.023 -1.856 1.00 71.12 83 SER A O 1
ATOM 665 N N . MET A 1 84 ? 28.566 19.016 -3.638 1.00 65.62 84 MET A N 1
ATOM 666 C CA . MET A 1 84 ? 27.953 17.853 -4.268 1.00 65.62 84 MET A CA 1
ATOM 667 C C . MET A 1 84 ? 28.764 16.590 -3.987 1.00 65.62 84 MET A C 1
ATOM 669 O O . MET A 1 84 ? 29.818 16.364 -4.576 1.00 65.62 84 MET A O 1
ATOM 673 N N . TRP A 1 85 ? 28.250 15.747 -3.096 1.00 76.00 85 TRP A N 1
ATOM 674 C CA . TRP A 1 85 ? 28.813 14.429 -2.821 1.00 76.00 85 TRP A CA 1
ATOM 675 C C . TRP A 1 85 ? 28.296 13.412 -3.829 1.00 76.00 85 TRP A C 1
ATOM 677 O O . TRP A 1 85 ? 27.091 13.186 -3.922 1.00 76.00 85 TRP A O 1
ATOM 687 N N . ILE A 1 86 ? 29.202 12.758 -4.547 1.00 69.94 86 ILE A N 1
ATOM 688 C CA . ILE A 1 86 ? 28.863 11.646 -5.431 1.00 69.94 86 ILE A CA 1
ATOM 689 C C . ILE A 1 86 ? 29.668 10.408 -5.048 1.00 69.94 86 ILE A C 1
ATOM 691 O O . ILE A 1 86 ? 30.837 10.479 -4.665 1.00 69.94 86 ILE A O 1
ATOM 695 N N . LYS A 1 87 ? 29.032 9.242 -5.150 1.00 77.44 87 LYS A N 1
ATOM 696 C CA . LYS A 1 87 ? 29.756 7.967 -5.186 1.00 77.44 87 LYS A CA 1
ATOM 697 C C . LYS A 1 87 ? 30.561 7.914 -6.481 1.00 77.44 87 LYS A C 1
ATOM 699 O O . LYS A 1 87 ? 30.206 8.589 -7.445 1.00 77.44 87 LYS A O 1
ATOM 704 N N . ASP A 1 88 ? 31.613 7.108 -6.515 1.00 74.56 88 ASP A N 1
ATOM 705 C CA . ASP A 1 88 ? 32.249 6.736 -7.773 1.00 74.56 88 ASP A CA 1
ATOM 706 C C . ASP A 1 88 ? 31.211 6.019 -8.657 1.00 74.56 88 ASP A C 1
ATOM 708 O O . ASP A 1 88 ? 30.830 4.887 -8.341 1.00 74.56 88 ASP A O 1
ATOM 712 N N . PRO A 1 89 ? 30.735 6.646 -9.752 1.00 60.47 89 PRO A N 1
ATOM 713 C CA . PRO A 1 89 ? 29.640 6.101 -10.555 1.00 60.47 89 PRO A CA 1
ATOM 714 C C . PRO A 1 89 ? 30.016 4.809 -11.288 1.00 60.47 89 PRO A C 1
ATOM 716 O O . PRO A 1 89 ? 29.152 4.125 -11.839 1.00 60.47 89 PRO A O 1
ATOM 719 N N . GLN A 1 90 ? 31.312 4.495 -11.349 1.00 59.50 90 GLN A N 1
ATOM 720 C CA . GLN A 1 90 ? 31.851 3.337 -12.050 1.00 59.50 90 GLN A CA 1
ATOM 721 C C . GLN A 1 90 ? 32.295 2.234 -11.088 1.00 59.50 90 GLN A C 1
ATOM 723 O O . GLN A 1 90 ? 32.619 1.137 -11.548 1.00 59.50 90 GLN A O 1
ATOM 728 N N . ASN A 1 91 ? 32.287 2.480 -9.773 1.00 60.78 91 ASN A N 1
ATOM 729 C CA . ASN A 1 91 ? 32.638 1.471 -8.785 1.00 60.78 91 ASN A CA 1
ATOM 730 C C . ASN A 1 91 ? 31.405 0.623 -8.412 1.00 60.78 91 ASN A C 1
ATOM 732 O O . ASN A 1 91 ? 30.502 1.113 -7.733 1.00 60.78 91 ASN A O 1
ATOM 736 N N . PRO A 1 92 ? 31.355 -0.668 -8.796 1.00 55.50 92 PRO A N 1
ATOM 737 C CA . PRO A 1 92 ? 30.222 -1.536 -8.480 1.00 55.50 92 PRO A CA 1
ATOM 738 C C . PRO A 1 92 ? 30.179 -1.947 -7.001 1.00 55.50 92 PRO A C 1
ATOM 740 O O . PRO A 1 92 ? 29.227 -2.598 -6.579 1.00 55.50 92 PRO A O 1
ATOM 743 N N . ARG A 1 93 ? 31.222 -1.634 -6.217 1.00 59.84 93 ARG A N 1
ATOM 744 C CA . ARG A 1 93 ? 31.296 -1.954 -4.791 1.00 59.84 93 ARG A CA 1
ATOM 745 C C . ARG A 1 93 ? 31.013 -0.718 -3.962 1.00 59.84 93 ARG A C 1
ATOM 747 O O . ARG A 1 93 ? 31.685 0.302 -4.098 1.00 59.84 93 ARG A O 1
ATOM 754 N N . TRP A 1 94 ? 30.073 -0.860 -3.047 1.00 74.25 94 TRP A N 1
ATOM 755 C CA . TRP A 1 94 ? 29.691 0.183 -2.115 1.00 74.25 94 TRP A CA 1
ATOM 756 C C . TRP A 1 94 ? 29.152 -0.436 -0.821 1.00 74.25 94 TRP A C 1
ATOM 758 O O . TRP A 1 94 ? 28.778 -1.610 -0.801 1.00 74.25 94 TRP A O 1
ATOM 768 N N . GLY A 1 95 ? 29.176 0.324 0.270 1.00 63.59 95 GLY A N 1
ATOM 769 C CA . GLY A 1 95 ? 28.747 -0.133 1.592 1.00 63.59 95 GLY A CA 1
ATOM 770 C C . GLY A 1 95 ? 28.944 0.933 2.669 1.00 63.59 95 GLY A C 1
ATOM 771 O O . GLY A 1 95 ? 29.179 2.095 2.349 1.00 63.59 95 GLY A O 1
ATOM 772 N N . GLY A 1 96 ? 28.806 0.546 3.937 1.00 59.06 96 GLY A N 1
ATOM 773 C CA . GLY A 1 96 ? 28.855 1.481 5.066 1.00 59.06 96 GLY A CA 1
ATOM 774 C C . GLY A 1 96 ? 27.547 2.259 5.271 1.00 59.06 96 GLY A C 1
ATOM 775 O O . GLY A 1 96 ? 26.582 2.099 4.523 1.00 59.06 96 GLY A O 1
ATOM 776 N N . GLU A 1 97 ? 27.509 3.101 6.306 1.00 45.47 97 GLU A N 1
ATOM 777 C CA . GLU A 1 97 ? 26.317 3.857 6.742 1.00 45.47 97 GLU A CA 1
ATOM 778 C C . GLU A 1 97 ? 25.831 4.882 5.698 1.00 45.47 97 GLU A C 1
ATOM 780 O O . GLU A 1 97 ? 24.657 5.238 5.671 1.00 45.47 97 GLU A O 1
ATOM 785 N N . HIS A 1 98 ? 26.710 5.300 4.782 1.00 58.94 98 HIS A N 1
ATOM 786 C CA . HIS A 1 98 ? 26.421 6.299 3.745 1.00 58.94 98 HIS A CA 1
ATOM 787 C C . HIS A 1 98 ? 26.508 5.750 2.312 1.00 58.94 98 HIS A C 1
ATOM 789 O O . HIS A 1 98 ? 26.598 6.526 1.359 1.00 58.94 98 HIS A O 1
ATOM 795 N N . SER A 1 99 ? 26.496 4.419 2.146 1.00 68.75 99 SER A N 1
ATOM 796 C CA . SER A 1 99 ? 26.651 3.749 0.842 1.00 68.75 99 SER A CA 1
ATOM 797 C C . SER A 1 99 ? 27.896 4.213 0.067 1.00 68.75 99 SER A C 1
ATOM 799 O O . SER A 1 99 ? 27.861 4.385 -1.148 1.00 68.75 99 SER A O 1
ATOM 801 N N . ASN A 1 100 ? 29.012 4.428 0.758 1.00 80.00 100 ASN A N 1
ATOM 802 C CA . ASN A 1 100 ? 30.260 4.918 0.179 1.00 80.00 100 ASN A CA 1
ATOM 803 C C . ASN A 1 100 ? 30.837 3.939 -0.845 1.00 80.00 100 ASN A C 1
ATOM 805 O O . ASN A 1 100 ? 30.639 2.729 -0.742 1.00 80.00 100 ASN A O 1
ATOM 809 N N . SER A 1 101 ? 31.601 4.441 -1.817 1.00 80.69 101 SER A N 1
ATOM 810 C CA . SER A 1 101 ? 32.319 3.585 -2.762 1.00 80.69 101 SER A CA 1
ATOM 811 C C . SER A 1 101 ? 33.424 2.825 -2.040 1.00 80.69 101 SER A C 1
ATOM 813 O O . SER A 1 101 ? 34.202 3.414 -1.296 1.00 80.69 101 SER A O 1
ATOM 815 N N . ILE A 1 102 ? 33.514 1.517 -2.275 1.00 75.88 102 ILE A N 1
ATOM 816 C CA . ILE A 1 102 ? 34.514 0.653 -1.646 1.00 75.88 102 ILE A CA 1
ATOM 817 C C . ILE A 1 102 ? 35.644 0.395 -2.639 1.00 75.88 102 ILE A C 1
ATOM 819 O O . ILE A 1 102 ? 35.490 -0.321 -3.633 1.00 75.88 102 ILE A O 1
ATOM 823 N N . LEU A 1 103 ? 36.814 0.948 -2.352 1.00 79.19 103 LEU A N 1
ATOM 824 C CA . LEU A 1 103 ? 38.062 0.633 -3.028 1.00 79.19 103 LEU A CA 1
ATOM 825 C C . LEU A 1 103 ? 38.734 -0.553 -2.329 1.00 79.19 103 LEU A C 1
ATOM 827 O O . LEU A 1 103 ? 38.993 -0.516 -1.132 1.00 79.19 103 LEU A O 1
ATOM 831 N N . VAL A 1 104 ? 39.091 -1.590 -3.088 1.00 69.12 104 VAL A N 1
ATOM 832 C CA . VAL A 1 104 ? 39.944 -2.682 -2.591 1.00 69.12 104 VAL A CA 1
ATOM 833 C C . VAL A 1 104 ? 41.286 -2.609 -3.303 1.00 69.12 104 VAL A C 1
ATOM 835 O O . VAL A 1 104 ? 41.382 -2.933 -4.489 1.00 69.12 104 VAL A O 1
ATOM 838 N N . VAL A 1 105 ? 42.324 -2.209 -2.576 1.00 66.25 105 VAL A N 1
ATOM 839 C CA . VAL A 1 105 ? 43.696 -2.126 -3.080 1.00 66.25 105 VAL A CA 1
ATOM 840 C C . VAL A 1 105 ? 44.337 -3.509 -2.969 1.00 66.25 105 VAL A C 1
ATOM 842 O O . VAL A 1 105 ? 44.676 -3.970 -1.879 1.00 66.25 105 VAL A O 1
ATOM 845 N N . LYS A 1 106 ? 44.461 -4.193 -4.111 1.00 54.59 106 LYS A N 1
ATOM 846 C CA . LYS A 1 106 ? 45.089 -5.520 -4.244 1.00 54.59 106 LYS A CA 1
ATOM 847 C C . LYS A 1 106 ? 46.515 -5.397 -4.799 1.00 54.59 106 LYS A C 1
ATOM 849 O O . LYS A 1 106 ? 46.813 -4.454 -5.526 1.00 54.59 106 LYS A O 1
ATOM 854 N N . SER A 1 107 ? 47.372 -6.389 -4.549 1.00 46.44 107 SER A N 1
ATOM 855 C CA . SER A 1 107 ? 48.674 -6.520 -5.224 1.00 46.44 107 SER A CA 1
ATOM 856 C C . SER A 1 107 ? 48.482 -6.764 -6.737 1.00 46.44 107 SER A C 1
ATOM 858 O O . SER A 1 107 ? 47.785 -7.703 -7.111 1.00 46.44 107 SER A O 1
ATOM 860 N N . ALA A 1 108 ? 49.034 -5.907 -7.604 1.00 49.78 108 ALA A N 1
ATOM 861 C CA . ALA A 1 108 ? 48.590 -5.726 -8.999 1.00 49.78 108 ALA A CA 1
ATOM 862 C C . ALA A 1 108 ? 48.960 -6.835 -10.016 1.00 49.78 108 ALA A C 1
ATOM 864 O O . ALA A 1 108 ? 50.075 -7.354 -9.976 1.00 49.78 108 ALA A O 1
ATOM 865 N N . THR A 1 109 ? 48.062 -7.095 -10.992 1.00 52.97 109 THR A N 1
ATOM 866 C CA . THR A 1 109 ? 48.245 -6.957 -12.472 1.00 52.97 109 THR A CA 1
ATOM 867 C C . THR A 1 109 ? 47.088 -7.621 -13.277 1.00 52.97 109 THR A C 1
ATOM 869 O O . THR A 1 109 ? 47.153 -8.809 -13.556 1.00 52.97 109 THR A O 1
ATOM 872 N N . THR A 1 110 ? 46.050 -6.876 -13.711 1.00 52.25 110 THR A N 1
ATOM 873 C CA . THR A 1 110 ? 44.903 -7.399 -14.518 1.00 52.25 110 THR A CA 1
ATOM 874 C C . THR A 1 110 ? 44.560 -6.531 -15.746 1.00 52.25 110 THR A C 1
ATOM 876 O O . THR A 1 110 ? 44.703 -5.313 -15.647 1.00 52.25 110 THR A O 1
ATOM 879 N N . PRO A 1 111 ? 44.078 -7.115 -16.868 1.00 56.09 111 PRO A N 1
ATOM 880 C CA . PRO A 1 111 ? 43.591 -6.389 -18.050 1.00 56.09 111 PRO A CA 1
ATOM 881 C C . PRO A 1 111 ? 42.264 -5.637 -17.809 1.00 56.09 111 PRO A C 1
ATOM 883 O O . PRO A 1 111 ? 41.567 -5.896 -16.829 1.00 56.09 111 PRO A O 1
ATOM 886 N N . GLU A 1 112 ? 41.903 -4.722 -18.721 1.00 66.19 112 GLU A N 1
ATOM 887 C CA . GLU A 1 112 ? 40.702 -3.864 -18.660 1.00 66.19 112 GLU A CA 1
ATOM 888 C C . GLU A 1 112 ? 39.895 -3.924 -19.976 1.00 66.19 112 GLU A C 1
ATOM 890 O O . GLU A 1 112 ? 40.478 -3.882 -21.062 1.00 66.19 112 GLU A O 1
ATOM 895 N N . ILE A 1 113 ? 38.558 -3.985 -19.896 1.00 74.38 113 ILE A N 1
ATOM 896 C CA . ILE A 1 113 ? 37.644 -3.923 -21.055 1.00 74.38 113 ILE A CA 1
ATOM 897 C C . ILE A 1 113 ? 37.351 -2.452 -21.398 1.00 74.38 113 ILE A C 1
ATOM 899 O O . ILE A 1 113 ? 36.796 -1.730 -20.577 1.00 74.38 113 ILE A O 1
ATOM 903 N N . ILE A 1 114 ? 37.688 -2.012 -22.614 1.00 75.44 114 ILE A N 1
ATOM 904 C CA . ILE A 1 114 ? 37.485 -0.640 -23.120 1.00 75.44 114 ILE A CA 1
ATOM 905 C C . ILE A 1 114 ? 36.073 -0.445 -23.669 1.00 75.44 114 ILE A C 1
ATOM 907 O O . ILE A 1 114 ? 35.463 0.607 -23.497 1.00 75.44 114 ILE A O 1
ATOM 911 N N . SER A 1 115 ? 35.561 -1.421 -24.410 1.00 77.94 115 SER A N 1
ATOM 912 C CA . SER A 1 115 ? 34.259 -1.293 -25.055 1.00 77.94 115 SER A CA 1
ATOM 913 C C . SER A 1 115 ? 33.608 -2.656 -25.205 1.00 77.94 115 SER A C 1
ATOM 915 O O . SER A 1 115 ? 34.294 -3.669 -25.329 1.00 77.94 115 SER A O 1
ATOM 917 N N . MET A 1 116 ? 32.276 -2.678 -25.188 1.00 84.19 116 MET A N 1
ATOM 918 C CA . MET A 1 116 ? 31.492 -3.870 -25.485 1.00 84.19 116 MET A CA 1
ATOM 919 C C . MET A 1 116 ? 30.340 -3.512 -26.419 1.00 84.19 116 MET A C 1
ATOM 921 O O . MET A 1 116 ? 29.696 -2.466 -26.277 1.00 84.19 116 MET A O 1
ATOM 925 N N . ARG A 1 117 ? 30.114 -4.374 -27.408 1.00 85.81 117 ARG A N 1
ATOM 926 C CA . ARG A 1 117 ? 29.035 -4.293 -28.387 1.00 85.81 117 ARG A CA 1
ATOM 927 C C . ARG A 1 117 ? 28.227 -5.594 -28.357 1.00 85.81 117 ARG A C 1
ATOM 929 O O . ARG A 1 117 ? 28.854 -6.650 -28.280 1.00 85.81 117 ARG A O 1
ATOM 936 N N . PRO A 1 118 ? 26.891 -5.540 -28.463 1.00 87.00 118 PRO A N 1
ATOM 937 C CA . PRO A 1 118 ? 26.058 -4.330 -28.477 1.00 87.00 118 PRO A CA 1
ATOM 938 C C . PRO A 1 118 ? 26.223 -3.500 -27.201 1.00 87.00 118 PRO A C 1
ATOM 940 O O . PRO A 1 118 ? 26.639 -4.029 -26.175 1.00 87.00 118 PRO A O 1
ATOM 943 N N . THR A 1 119 ? 25.993 -2.190 -27.273 1.00 82.44 119 THR A N 1
ATOM 944 C CA . THR A 1 119 ? 26.113 -1.316 -26.097 1.00 82.44 119 THR A CA 1
ATOM 945 C C . THR A 1 119 ? 24.885 -1.489 -25.211 1.00 82.44 119 THR A C 1
ATOM 947 O O . THR A 1 119 ? 23.772 -1.615 -25.724 1.00 82.44 119 THR A O 1
ATOM 950 N N . THR A 1 120 ? 25.069 -1.478 -23.894 1.00 77.81 120 THR A N 1
ATOM 951 C CA . THR A 1 120 ? 23.962 -1.598 -22.943 1.00 77.81 120 THR A CA 1
ATOM 952 C C . THR A 1 120 ? 22.872 -0.550 -23.212 1.00 77.81 120 THR A C 1
ATOM 954 O O . THR A 1 120 ? 23.175 0.635 -23.338 1.00 77.81 120 THR A O 1
ATOM 957 N N . GLY A 1 121 ? 21.611 -0.979 -23.296 1.00 69.25 121 GLY A N 1
ATOM 958 C CA . GLY A 1 121 ? 20.454 -0.140 -23.623 1.00 69.25 121 GLY A CA 1
ATOM 959 C C . GLY A 1 121 ? 20.182 0.042 -25.117 1.00 69.25 121 GLY A C 1
ATOM 960 O O . GLY A 1 121 ? 19.372 0.893 -25.474 1.00 69.25 121 GLY A O 1
ATOM 961 N N . SER A 1 122 ? 20.869 -0.696 -25.995 1.00 77.38 122 SER A N 1
ATOM 962 C CA . SER A 1 122 ? 20.639 -0.618 -27.443 1.00 77.38 122 SER A CA 1
ATOM 963 C C . SER A 1 122 ? 19.485 -1.509 -27.910 1.00 77.38 122 SER A C 1
ATOM 965 O O . SER A 1 122 ? 19.251 -2.586 -27.363 1.00 77.38 122 SER A O 1
ATOM 967 N N . VAL A 1 123 ? 18.794 -1.059 -28.961 1.00 78.00 123 VAL A N 1
ATOM 968 C CA . VAL A 1 123 ? 17.800 -1.840 -29.708 1.00 78.00 123 VAL A CA 1
ATOM 969 C C . VAL A 1 123 ? 18.361 -2.133 -31.094 1.00 78.00 123 VAL A C 1
ATOM 971 O O . VAL A 1 123 ? 18.786 -1.224 -31.812 1.00 78.00 123 VAL A O 1
ATOM 974 N N . LEU A 1 124 ? 18.387 -3.406 -31.470 1.00 82.00 124 LEU A N 1
ATOM 975 C CA . LEU A 1 124 ? 18.932 -3.889 -32.730 1.00 82.00 124 LEU A CA 1
ATOM 976 C C . LEU A 1 124 ? 17.806 -4.375 -33.635 1.00 82.00 124 LEU A C 1
ATOM 978 O O . LEU A 1 124 ? 17.109 -5.334 -33.322 1.00 82.00 124 LEU A O 1
ATOM 982 N N . GLN A 1 125 ? 17.688 -3.737 -34.797 1.00 81.25 125 GLN A N 1
ATOM 983 C CA . GLN A 1 125 ? 16.723 -4.109 -35.839 1.00 81.25 125 GLN A CA 1
ATOM 984 C C . GLN A 1 125 ? 17.190 -5.310 -36.677 1.00 81.25 125 GLN A C 1
ATOM 986 O O . GLN A 1 125 ? 16.410 -5.952 -37.374 1.00 81.25 125 GLN A O 1
ATOM 991 N N . ASN A 1 126 ? 18.487 -5.624 -36.624 1.00 81.50 126 ASN A N 1
ATOM 992 C CA . ASN A 1 126 ? 19.054 -6.770 -37.316 1.00 81.50 126 ASN A CA 1
ATOM 993 C C . ASN A 1 126 ? 19.231 -7.938 -36.330 1.00 81.50 126 ASN A C 1
ATOM 995 O O . ASN A 1 126 ? 20.020 -7.804 -35.392 1.00 81.50 126 ASN A O 1
ATOM 999 N N . PRO A 1 127 ? 18.577 -9.093 -36.553 1.00 83.50 127 PRO A N 1
ATOM 1000 C CA . PRO A 1 127 ? 18.726 -10.258 -35.686 1.00 83.50 127 PRO A CA 1
ATOM 1001 C C . PRO A 1 127 ? 20.087 -10.956 -35.834 1.00 83.50 127 PRO A C 1
ATOM 1003 O O . PRO A 1 127 ? 20.418 -11.831 -35.036 1.00 83.50 127 PRO A O 1
ATOM 1006 N N . LEU A 1 128 ? 20.889 -10.606 -36.846 1.00 87.50 128 LEU A N 1
ATOM 1007 C CA . LEU A 1 128 ? 22.286 -11.029 -36.955 1.00 87.50 128 LEU A CA 1
ATOM 1008 C C . LEU A 1 128 ? 23.166 -10.069 -36.151 1.00 87.50 128 LEU A C 1
ATOM 1010 O O . LEU A 1 128 ? 23.611 -9.037 -36.656 1.00 87.50 128 LEU A O 1
ATOM 1014 N N . VAL A 1 129 ? 23.389 -10.418 -34.887 1.00 87.94 129 VAL A N 1
ATOM 1015 C CA . VAL A 1 129 ? 24.116 -9.584 -33.927 1.00 87.94 129 VAL A CA 1
ATOM 1016 C C . VAL A 1 129 ? 25.573 -10.025 -33.832 1.00 87.94 129 VAL A C 1
ATOM 1018 O O . VAL A 1 129 ? 25.855 -11.197 -33.608 1.00 87.94 129 VAL A O 1
ATOM 1021 N N . GLU A 1 130 ? 26.505 -9.081 -33.965 1.00 91.81 130 GLU A N 1
ATOM 1022 C CA . GLU A 1 130 ? 27.910 -9.292 -33.608 1.00 91.81 130 GLU A CA 1
ATOM 1023 C C . GLU A 1 130 ? 28.135 -8.844 -32.162 1.00 91.81 130 GLU A C 1
ATOM 1025 O O . GLU A 1 130 ? 27.906 -7.680 -31.822 1.00 91.81 130 GLU A O 1
ATOM 1030 N N . ILE A 1 131 ? 28.599 -9.766 -31.318 1.00 92.19 131 ILE A N 1
ATOM 1031 C CA . ILE A 1 131 ? 29.046 -9.456 -29.962 1.00 92.19 131 ILE A CA 1
ATOM 1032 C C . ILE A 1 131 ? 30.549 -9.227 -30.024 1.00 92.19 131 ILE A C 1
ATOM 1034 O O . ILE A 1 131 ? 31.281 -10.086 -30.508 1.00 92.19 131 ILE A O 1
ATOM 1038 N N . SER A 1 132 ? 31.041 -8.093 -29.533 1.00 90.62 132 SER A N 1
ATOM 1039 C CA . SER A 1 132 ? 32.483 -7.841 -29.504 1.00 90.62 132 SER A CA 1
ATOM 1040 C C . SER A 1 132 ? 32.907 -7.043 -28.288 1.00 90.62 132 SER A C 1
ATOM 1042 O O . SER A 1 132 ? 32.178 -6.144 -27.877 1.00 90.62 132 SER A O 1
ATOM 1044 N N . ALA A 1 133 ? 34.101 -7.314 -27.772 1.00 87.62 133 ALA A N 1
ATOM 1045 C CA . ALA A 1 133 ? 34.713 -6.537 -26.704 1.00 87.62 133 ALA A CA 1
ATOM 1046 C C . ALA A 1 133 ? 36.148 -6.152 -27.068 1.00 87.62 133 ALA A C 1
ATOM 1048 O O . ALA A 1 133 ? 36.878 -6.959 -27.644 1.00 87.62 133 ALA A O 1
ATOM 1049 N N . GLU A 1 134 ? 36.541 -4.923 -26.751 1.00 86.56 134 GLU A N 1
ATOM 1050 C CA . GLU A 1 134 ? 37.899 -4.408 -26.960 1.00 86.56 134 GLU A CA 1
ATOM 1051 C C . GLU A 1 134 ? 38.595 -4.232 -25.613 1.00 86.56 134 GLU A C 1
ATOM 1053 O O . GLU A 1 134 ? 37.961 -3.824 -24.640 1.00 86.56 134 GLU A O 1
ATOM 1058 N N . PHE A 1 135 ? 39.895 -4.517 -25.553 1.00 76.50 135 PHE A N 1
ATOM 1059 C CA . PHE A 1 135 ? 40.673 -4.537 -24.315 1.00 76.50 135 PHE A CA 1
ATOM 1060 C C . PHE A 1 135 ? 41.842 -3.557 -24.356 1.00 76.50 135 PHE A C 1
ATOM 1062 O O . PHE A 1 135 ? 42.458 -3.337 -25.401 1.00 76.50 135 PHE A O 1
ATOM 1069 N N . ARG A 1 136 ? 42.183 -2.991 -23.194 1.00 68.38 136 ARG A N 1
ATOM 1070 C CA . ARG A 1 136 ? 43.372 -2.151 -23.030 1.00 68.38 136 ARG A CA 1
ATOM 1071 C C . ARG A 1 136 ? 44.578 -3.044 -22.769 1.00 68.38 136 ARG A C 1
ATOM 1073 O O . ARG A 1 136 ? 44.642 -3.725 -21.750 1.00 68.38 136 ARG A O 1
ATOM 1080 N N . SER A 1 137 ? 45.539 -3.015 -23.690 1.00 52.50 137 SER A N 1
ATOM 1081 C CA . SER A 1 137 ? 46.853 -3.639 -23.523 1.00 52.50 137 SER A CA 1
ATOM 1082 C C . SER A 1 137 ? 47.577 -3.006 -22.329 1.00 52.50 137 SER A C 1
ATOM 1084 O O . SER A 1 137 ? 47.803 -1.794 -22.303 1.00 52.50 137 SER A O 1
ATOM 1086 N N . VAL A 1 138 ? 47.938 -3.817 -21.332 1.00 47.75 138 VAL A N 1
ATOM 1087 C CA . VAL A 1 138 ? 48.914 -3.415 -20.314 1.00 47.75 138 VAL A CA 1
ATOM 1088 C C . VAL A 1 138 ? 50.296 -3.777 -20.855 1.00 47.75 138 VAL A C 1
ATOM 1090 O O . VAL A 1 138 ? 50.505 -4.889 -21.334 1.00 47.75 138 VAL A O 1
ATOM 1093 N N . ILE A 1 139 ? 51.224 -2.821 -20.812 1.00 35.91 139 ILE A N 1
ATOM 1094 C CA . ILE A 1 139 ? 52.613 -2.981 -21.257 1.00 35.91 139 ILE A CA 1
ATOM 1095 C C . ILE A 1 139 ? 53.238 -4.203 -20.555 1.00 35.91 139 ILE A C 1
ATOM 1097 O O . ILE A 1 139 ? 53.353 -4.212 -19.330 1.00 35.91 139 ILE A O 1
ATOM 1101 N N . GLY A 1 140 ? 53.650 -5.201 -21.347 1.00 42.00 140 GLY A N 1
ATOM 1102 C CA . GLY A 1 140 ? 54.326 -6.429 -20.910 1.00 42.00 140 GLY A CA 1
ATOM 1103 C C . GLY A 1 140 ? 53.421 -7.667 -20.914 1.00 42.00 140 GLY A C 1
ATOM 1104 O O . GLY A 1 140 ? 52.695 -7.886 -19.951 1.00 42.00 140 GLY A O 1
ATOM 1105 N N . ASP A 1 141 ? 53.487 -8.451 -21.997 1.00 42.94 141 ASP A N 1
ATOM 1106 C CA . ASP A 1 141 ? 53.162 -9.886 -22.188 1.00 42.94 141 ASP A CA 1
ATOM 1107 C C . ASP A 1 141 ? 51.953 -10.534 -21.469 1.00 42.94 141 ASP A C 1
ATOM 1109 O O . ASP A 1 141 ? 51.841 -11.757 -21.416 1.00 42.94 141 ASP A O 1
ATOM 1113 N N . ALA A 1 142 ? 51.003 -9.767 -20.937 1.00 49.31 142 ALA A N 1
ATOM 1114 C CA . ALA A 1 142 ? 49.782 -10.299 -20.338 1.00 49.31 142 ALA A CA 1
ATOM 1115 C C . ALA A 1 142 ? 48.681 -10.449 -21.400 1.00 49.31 142 ALA A C 1
ATOM 1117 O O . ALA A 1 142 ? 47.777 -9.617 -21.499 1.00 49.31 142 ALA A O 1
ATOM 1118 N N . GLU A 1 143 ? 48.767 -11.499 -22.216 1.00 64.81 143 GLU A N 1
ATOM 1119 C CA . GLU A 1 143 ? 47.680 -11.891 -23.123 1.00 64.81 143 GLU A CA 1
ATOM 1120 C C . GLU A 1 143 ? 46.459 -12.419 -22.341 1.00 64.81 143 GLU A C 1
ATOM 1122 O O . GLU A 1 143 ? 46.565 -12.857 -21.193 1.00 64.81 143 GLU A O 1
ATOM 1127 N N . ILE A 1 144 ? 45.269 -12.358 -22.945 1.00 71.12 144 ILE A N 1
ATOM 1128 C CA . ILE A 1 144 ? 44.048 -12.945 -22.374 1.00 71.12 144 ILE A CA 1
ATOM 1129 C C . ILE A 1 144 ? 44.163 -14.469 -22.440 1.00 71.12 144 ILE A C 1
ATOM 1131 O O . ILE A 1 144 ? 44.428 -15.030 -23.504 1.00 71.12 144 ILE A O 1
ATOM 1135 N N . ASN A 1 145 ? 43.914 -15.156 -21.325 1.00 76.31 145 ASN A N 1
ATOM 1136 C CA . ASN A 1 145 ? 43.796 -16.605 -21.321 1.00 76.31 145 ASN A CA 1
ATOM 1137 C C . ASN A 1 145 ? 42.458 -17.006 -21.958 1.00 76.31 145 ASN A C 1
ATOM 1139 O O . ASN A 1 145 ? 41.410 -17.003 -21.310 1.00 76.31 145 ASN A O 1
ATOM 1143 N N . ILE A 1 146 ? 42.504 -17.374 -23.240 1.00 76.62 146 ILE A N 1
ATOM 1144 C CA . ILE A 1 146 ? 41.333 -17.793 -24.023 1.00 76.62 146 ILE A CA 1
ATOM 1145 C C . ILE A 1 146 ? 40.647 -19.015 -23.393 1.00 76.62 146 ILE A C 1
ATOM 1147 O O . ILE A 1 146 ? 39.426 -19.112 -23.446 1.00 76.62 146 ILE A O 1
ATOM 1151 N N . SER A 1 147 ? 41.407 -19.928 -22.774 1.00 77.81 147 SER A N 1
ATOM 1152 C CA . SER A 1 147 ? 40.857 -21.163 -22.191 1.00 77.81 147 SER A CA 1
ATOM 1153 C C . SER A 1 147 ? 40.041 -20.936 -20.913 1.00 77.81 147 SER A C 1
ATOM 1155 O O . SER A 1 147 ? 39.196 -21.760 -20.576 1.00 77.81 147 SER A O 1
ATOM 1157 N N . GLU A 1 148 ? 40.253 -19.801 -20.242 1.00 79.56 148 GLU A N 1
ATOM 1158 C CA . GLU A 1 148 ? 39.548 -19.394 -19.019 1.00 79.56 148 GLU A CA 1
ATOM 1159 C C . GLU A 1 148 ? 38.689 -18.133 -19.220 1.00 79.56 148 GLU A C 1
ATOM 1161 O O . GLU A 1 148 ? 38.186 -17.554 -18.253 1.00 79.56 148 GLU A O 1
ATOM 1166 N N . THR A 1 149 ? 38.544 -17.684 -20.469 1.00 82.44 149 THR A N 1
ATOM 1167 C CA . THR A 1 149 ? 37.670 -16.574 -20.855 1.00 82.44 149 THR A CA 1
ATOM 1168 C C . THR A 1 149 ? 36.360 -17.126 -21.388 1.00 82.44 149 THR A C 1
ATOM 1170 O O . THR A 1 149 ? 36.345 -18.040 -22.211 1.00 82.44 149 THR A O 1
ATOM 1173 N N . GLU A 1 150 ? 35.252 -16.551 -20.941 1.00 88.19 150 GLU A N 1
ATOM 1174 C CA . GLU A 1 150 ? 33.917 -16.996 -21.300 1.00 88.19 150 GLU A CA 1
ATOM 1175 C C . GLU A 1 150 ? 33.059 -15.822 -21.764 1.00 88.19 150 GLU A C 1
ATOM 1177 O O . GLU A 1 150 ? 33.008 -14.763 -21.139 1.00 88.19 150 GLU A O 1
ATOM 1182 N N . VAL A 1 151 ? 32.365 -16.036 -22.879 1.00 89.38 151 VAL A N 1
ATOM 1183 C CA . VAL A 1 151 ? 31.305 -15.154 -23.362 1.00 89.38 151 VAL A CA 1
ATOM 1184 C C . VAL A 1 151 ? 30.010 -15.918 -23.202 1.00 89.38 151 VAL A C 1
ATOM 1186 O O . VAL A 1 151 ? 29.894 -17.020 -23.733 1.00 89.38 151 VAL A O 1
ATOM 1189 N N . ARG A 1 152 ? 29.030 -15.349 -22.510 1.00 91.75 152 ARG A N 1
ATOM 1190 C CA . ARG A 1 152 ? 27.692 -15.926 -22.398 1.00 91.75 152 ARG A CA 1
ATOM 1191 C C . ARG A 1 152 ? 26.653 -14.983 -22.982 1.00 91.75 152 ARG A C 1
ATOM 1193 O O . ARG A 1 152 ? 26.800 -13.768 -22.897 1.00 91.75 152 ARG A O 1
ATOM 1200 N N . LEU A 1 153 ? 25.597 -15.556 -23.541 1.00 91.12 153 LEU A N 1
ATOM 1201 C CA . LEU A 1 153 ? 24.368 -14.871 -23.924 1.00 91.12 153 LEU A CA 1
ATOM 1202 C C . LEU A 1 153 ? 23.215 -15.501 -23.142 1.00 91.12 153 LEU A C 1
ATOM 1204 O O . LEU A 1 153 ? 22.976 -16.699 -23.280 1.00 91.12 153 LEU A O 1
ATOM 1208 N N . ASN A 1 154 ? 22.526 -14.724 -22.306 1.00 87.19 154 ASN A N 1
ATOM 1209 C CA . ASN A 1 154 ? 21.483 -15.205 -21.386 1.00 87.19 154 ASN A CA 1
ATOM 1210 C C . ASN A 1 154 ? 21.959 -16.420 -20.565 1.00 87.19 154 ASN A C 1
ATOM 1212 O O . ASN A 1 154 ? 21.313 -17.468 -20.537 1.00 87.19 154 ASN A O 1
ATOM 1216 N N . ALA A 1 155 ? 23.149 -16.294 -19.967 1.00 83.31 155 ALA A N 1
ATOM 1217 C CA . ALA A 1 155 ? 23.862 -17.344 -19.233 1.00 83.31 155 ALA A CA 1
ATOM 1218 C C . ALA A 1 155 ? 24.294 -18.588 -20.048 1.00 83.31 155 ALA A C 1
ATOM 1220 O O . ALA A 1 155 ? 24.897 -19.495 -19.478 1.00 83.31 155 ALA A O 1
ATOM 1221 N N . GLN A 1 156 ? 24.060 -18.638 -21.365 1.00 87.69 156 GLN A N 1
ATOM 1222 C CA . GLN A 1 156 ? 24.519 -19.734 -22.226 1.00 87.69 156 GLN A CA 1
ATOM 1223 C C . GLN A 1 156 ? 25.872 -19.412 -22.872 1.00 87.69 156 GLN A C 1
ATOM 1225 O O . GLN A 1 156 ? 25.996 -18.348 -23.481 1.00 87.69 156 GLN A O 1
ATOM 1230 N N . PRO A 1 157 ? 26.877 -20.303 -22.804 1.00 90.69 157 PRO A N 1
ATOM 1231 C CA . PRO A 1 157 ? 28.201 -20.045 -23.363 1.00 90.69 157 PRO A CA 1
ATOM 1232 C C . PRO A 1 157 ? 28.171 -19.930 -24.892 1.00 90.69 157 PRO A C 1
ATOM 1234 O O . PRO A 1 157 ? 27.523 -20.711 -25.592 1.00 90.69 157 PRO A O 1
ATOM 1237 N N . LEU A 1 158 ? 28.931 -18.973 -25.419 1.00 91.50 158 LEU A N 1
ATOM 1238 C CA . LEU A 1 158 ? 29.128 -18.722 -26.839 1.00 91.50 158 LEU A CA 1
ATOM 1239 C C . LEU A 1 158 ? 30.570 -18.999 -27.246 1.00 91.50 158 LEU A C 1
ATOM 1241 O O . LEU A 1 158 ? 31.526 -18.646 -26.555 1.00 91.50 158 LEU A O 1
ATOM 1245 N N . LYS A 1 159 ? 30.730 -19.567 -28.443 1.00 90.06 159 LYS A N 1
ATOM 1246 C CA . LYS A 1 159 ? 32.040 -19.625 -29.093 1.00 90.06 159 LYS A CA 1
ATOM 1247 C C . LYS A 1 159 ? 32.452 -18.223 -29.533 1.00 90.06 159 LYS A C 1
ATOM 1249 O O . LYS A 1 159 ? 31.647 -17.485 -30.101 1.00 90.06 159 LYS A O 1
ATOM 1254 N N . PHE A 1 160 ? 33.720 -17.898 -29.321 1.00 91.12 160 PHE A N 1
ATOM 1255 C CA . PHE A 1 160 ? 34.304 -16.620 -29.703 1.00 91.12 160 PHE A CA 1
ATOM 1256 C C . PHE A 1 160 ? 35.657 -16.809 -30.392 1.00 91.12 160 PHE A C 1
ATOM 1258 O O . PHE A 1 160 ? 36.284 -17.865 -30.308 1.00 91.12 160 PHE A O 1
ATOM 1265 N N . SER A 1 161 ? 36.101 -15.756 -31.065 1.00 88.44 161 SER A N 1
ATOM 1266 C CA . SER A 1 161 ? 37.453 -15.584 -31.587 1.00 88.44 161 SER A CA 1
ATOM 1267 C C . SER A 1 161 ? 38.097 -14.368 -30.929 1.00 88.44 161 SER A C 1
ATOM 1269 O O . SER A 1 161 ? 37.424 -13.355 -30.729 1.00 88.44 161 SER A O 1
ATOM 1271 N N . TYR A 1 162 ? 39.391 -14.443 -30.630 1.00 86.19 162 TYR A N 1
ATOM 1272 C CA . TYR A 1 162 ? 40.169 -13.325 -30.100 1.00 86.19 162 TYR A CA 1
ATOM 1273 C C . TYR A 1 162 ? 41.272 -12.933 -31.089 1.00 86.19 162 TYR A C 1
ATOM 1275 O O . TYR A 1 162 ? 42.071 -13.774 -31.495 1.00 86.19 162 TYR A O 1
ATOM 1283 N N . ASP A 1 163 ? 41.296 -11.661 -31.482 1.00 83.94 163 ASP A N 1
ATOM 1284 C CA . ASP A 1 163 ? 42.353 -11.047 -32.286 1.00 83.94 163 ASP A CA 1
ATOM 1285 C C . ASP A 1 163 ? 43.321 -10.317 -31.346 1.00 83.94 163 ASP A C 1
ATOM 1287 O O . ASP A 1 163 ? 43.016 -9.232 -30.841 1.00 83.94 163 ASP A O 1
ATOM 1291 N N . ALA A 1 164 ? 44.486 -10.923 -31.102 1.00 75.19 164 ALA A N 1
ATOM 1292 C CA . ALA A 1 164 ? 45.501 -10.391 -30.195 1.00 75.19 164 ALA A CA 1
ATOM 1293 C C . ALA A 1 164 ? 46.089 -9.051 -30.675 1.00 75.19 164 ALA A C 1
ATOM 1295 O O . ALA A 1 164 ? 46.323 -8.159 -29.859 1.00 75.19 164 ALA A O 1
ATOM 1296 N N . HIS A 1 165 ? 46.248 -8.858 -31.991 1.00 76.06 165 HIS A N 1
ATOM 1297 C CA . HIS A 1 165 ? 46.810 -7.626 -32.562 1.00 76.06 165 HIS A CA 1
ATOM 1298 C C . HIS A 1 165 ? 45.880 -6.428 -32.392 1.00 76.06 165 HIS A C 1
ATOM 1300 O O . HIS A 1 165 ? 46.339 -5.299 -32.224 1.00 76.06 165 HIS A O 1
ATOM 1306 N N . ARG A 1 166 ? 44.568 -6.673 -32.448 1.00 76.06 166 ARG A N 1
ATOM 1307 C CA . ARG A 1 166 ? 43.540 -5.648 -32.220 1.00 76.06 166 ARG A CA 1
ATOM 1308 C C . ARG A 1 166 ? 43.039 -5.611 -30.782 1.00 76.06 166 ARG A C 1
ATOM 1310 O O . ARG A 1 166 ? 42.205 -4.765 -30.475 1.00 76.06 166 ARG A O 1
ATOM 1317 N N . SER A 1 167 ? 43.515 -6.528 -29.936 1.00 81.12 167 SER A N 1
ATOM 1318 C CA . SER A 1 167 ? 43.007 -6.757 -28.580 1.00 81.12 167 SER A CA 1
ATOM 1319 C C . SER A 1 167 ? 41.475 -6.785 -28.564 1.00 81.12 167 SER A C 1
ATOM 1321 O O . SER A 1 167 ? 40.832 -6.067 -27.797 1.00 81.12 167 SER A O 1
ATOM 1323 N N . ARG A 1 168 ? 40.882 -7.570 -29.476 1.00 85.94 168 ARG A N 1
ATOM 1324 C CA . ARG A 1 168 ? 39.434 -7.600 -29.718 1.00 85.94 168 ARG A CA 1
ATOM 1325 C C . ARG A 1 168 ? 38.901 -9.025 -29.703 1.00 85.94 168 ARG A C 1
ATOM 1327 O O . ARG A 1 168 ? 39.333 -9.871 -30.480 1.00 85.94 168 ARG A O 1
ATOM 1334 N N . LEU A 1 169 ? 37.915 -9.271 -28.851 1.00 89.50 169 LEU A N 1
ATOM 1335 C CA . LEU A 1 169 ? 37.114 -10.490 -28.836 1.00 89.50 169 LEU A CA 1
ATOM 1336 C C . LEU A 1 169 ? 35.873 -10.299 -29.712 1.00 89.50 169 LEU A C 1
ATOM 1338 O O . LEU A 1 169 ? 35.281 -9.220 -29.731 1.00 89.50 169 LEU A O 1
ATOM 1342 N N . THR A 1 170 ? 35.460 -11.335 -30.438 1.00 90.31 170 THR A N 1
ATOM 1343 C CA . THR A 1 170 ? 34.226 -11.345 -31.237 1.00 90.31 170 THR A CA 1
ATOM 1344 C C . THR A 1 170 ? 33.517 -12.692 -31.120 1.00 90.31 170 THR A C 1
ATOM 1346 O O . THR A 1 170 ? 34.149 -13.737 -31.240 1.00 90.31 170 THR A O 1
ATOM 1349 N N . ALA A 1 171 ? 32.206 -12.673 -30.899 1.00 92.31 171 ALA A N 1
ATOM 1350 C CA . ALA A 1 171 ? 31.334 -13.838 -30.841 1.00 92.31 171 ALA A CA 1
ATOM 1351 C C . ALA A 1 171 ? 30.105 -13.620 -31.736 1.00 92.31 171 ALA A C 1
ATOM 1353 O O . ALA A 1 171 ? 29.543 -12.525 -31.796 1.00 92.31 171 ALA A O 1
ATOM 1354 N N . LEU A 1 172 ? 29.686 -14.680 -32.428 1.00 91.94 172 LEU A N 1
ATOM 1355 C CA . LEU A 1 172 ? 28.547 -14.666 -33.345 1.00 91.94 172 LEU A CA 1
ATOM 1356 C C . LEU A 1 172 ? 27.520 -15.708 -32.877 1.00 91.94 172 LEU A C 1
ATOM 1358 O O . LEU A 1 172 ? 27.695 -16.895 -33.156 1.00 91.94 172 LEU A O 1
ATOM 1362 N N . PRO A 1 173 ? 26.449 -15.302 -32.174 1.00 89.06 173 PRO A N 1
ATOM 1363 C CA . PRO A 1 173 ? 25.427 -16.221 -31.673 1.00 89.06 173 PRO A CA 1
ATOM 1364 C C . PRO A 1 173 ? 24.496 -16.768 -32.770 1.00 89.06 173 PRO A C 1
ATOM 1366 O O . PRO A 1 173 ? 23.645 -17.609 -32.493 1.00 89.06 173 PRO A O 1
ATOM 1369 N N . GLY A 1 174 ? 24.641 -16.308 -34.017 1.00 86.94 174 GLY A N 1
ATOM 1370 C CA . GLY A 1 174 ? 23.715 -16.602 -35.109 1.00 86.94 174 GLY A CA 1
ATOM 1371 C C . GLY A 1 174 ? 22.521 -15.646 -35.126 1.00 86.94 174 GLY A C 1
ATOM 1372 O O . GLY A 1 174 ? 22.583 -14.548 -34.576 1.00 86.94 174 GLY A O 1
ATOM 1373 N N . LYS A 1 175 ? 21.438 -16.046 -35.806 1.00 89.44 175 LYS A N 1
ATOM 1374 C CA . LYS A 1 175 ? 20.210 -15.246 -35.892 1.00 89.44 175 LYS A CA 1
ATOM 1375 C C . LYS A 1 175 ? 19.449 -15.324 -34.566 1.00 89.44 175 LYS A C 1
ATOM 1377 O O . LYS A 1 175 ? 18.908 -16.378 -34.232 1.00 89.44 175 LYS A O 1
ATOM 1382 N N . LEU A 1 176 ? 19.395 -14.211 -33.847 1.00 88.75 176 LEU A N 1
ATOM 1383 C CA . LEU A 1 176 ? 18.613 -14.068 -32.625 1.00 88.75 176 LEU A CA 1
ATOM 1384 C C . LEU A 1 176 ? 17.119 -13.916 -32.944 1.00 88.75 176 LEU A C 1
ATOM 1386 O O . LEU A 1 176 ? 16.738 -13.522 -34.048 1.00 88.75 176 LEU A O 1
ATOM 1390 N N . LYS A 1 177 ? 16.272 -14.294 -31.986 1.00 87.25 177 LYS A N 1
ATOM 1391 C CA . LYS A 1 177 ? 14.835 -14.000 -32.031 1.00 87.25 177 LYS A CA 1
ATOM 1392 C C . LYS A 1 177 ? 14.612 -12.597 -31.474 1.00 87.25 177 LYS A C 1
ATOM 1394 O O . LYS A 1 177 ? 15.512 -12.035 -30.861 1.00 87.25 177 LYS A O 1
ATOM 1399 N N . ASP A 1 178 ? 13.421 -12.057 -31.668 1.00 82.00 178 ASP A N 1
ATOM 1400 C CA . ASP A 1 178 ? 13.061 -10.817 -30.991 1.00 82.00 178 ASP A CA 1
ATOM 1401 C C . ASP A 1 178 ? 12.945 -11.079 -29.482 1.00 82.00 178 ASP A C 1
ATOM 1403 O O . ASP A 1 178 ? 12.421 -12.119 -29.064 1.00 82.00 178 ASP A O 1
ATOM 1407 N N . GLY A 1 179 ? 13.505 -10.184 -28.670 1.00 78.94 179 GLY A N 1
ATOM 1408 C CA . GLY A 1 179 ? 13.565 -10.338 -27.219 1.00 78.94 179 GLY A CA 1
ATOM 1409 C C . GLY A 1 179 ? 14.730 -9.607 -26.551 1.00 78.94 179 GLY A C 1
ATOM 1410 O O . GLY A 1 179 ? 15.562 -8.969 -27.199 1.00 78.94 179 GLY A O 1
ATOM 1411 N N . GLU A 1 180 ? 14.772 -9.710 -25.223 1.00 81.50 180 GLU A N 1
ATOM 1412 C CA . GLU A 1 180 ? 15.848 -9.178 -24.383 1.00 81.50 180 GLU A CA 1
ATOM 1413 C C . GLU A 1 180 ? 17.028 -10.145 -24.292 1.00 81.50 180 GLU A C 1
ATOM 1415 O O . GLU A 1 180 ? 16.870 -11.362 -24.134 1.00 81.50 180 GLU A O 1
ATOM 1420 N N . TYR A 1 181 ? 18.224 -9.571 -24.352 1.00 85.50 181 TYR A N 1
ATOM 1421 C CA . TYR A 1 181 ? 19.475 -10.298 -24.309 1.00 85.50 181 TYR A CA 1
ATOM 1422 C C . TYR A 1 181 ? 20.457 -9.640 -23.347 1.00 85.50 181 TYR A C 1
ATOM 1424 O O . TYR A 1 181 ? 20.679 -8.430 -23.382 1.00 85.50 181 TYR A O 1
ATOM 1432 N N . GLU A 1 182 ? 21.088 -10.465 -22.523 1.00 87.44 182 GLU A N 1
ATOM 1433 C CA . GLU A 1 182 ? 22.248 -10.120 -21.715 1.00 87.44 182 GLU A CA 1
ATOM 1434 C C . GLU A 1 182 ? 23.474 -10.843 -22.264 1.00 87.44 182 GLU A C 1
ATOM 1436 O O . GLU A 1 182 ? 23.493 -12.069 -22.385 1.00 87.44 182 GLU A O 1
ATOM 1441 N N . VAL A 1 183 ? 24.519 -10.082 -22.565 1.00 89.25 183 VAL A N 1
ATOM 1442 C CA . VAL A 1 183 ? 25.861 -10.605 -22.788 1.00 89.25 183 VAL A CA 1
ATOM 1443 C C . VAL A 1 183 ? 26.663 -10.449 -21.519 1.00 89.25 183 VAL A C 1
ATOM 1445 O O . VAL A 1 183 ? 26.818 -9.338 -21.013 1.00 89.25 183 VAL A O 1
ATOM 1448 N N . THR A 1 184 ? 27.227 -11.561 -21.073 1.00 89.19 184 THR A N 1
ATOM 1449 C CA . THR A 1 184 ? 28.134 -11.636 -19.938 1.00 89.19 184 THR A CA 1
ATOM 1450 C C . THR A 1 184 ? 29.519 -12.000 -20.448 1.00 89.19 184 THR A C 1
ATOM 1452 O O . THR A 1 184 ? 29.672 -12.952 -21.214 1.00 89.19 184 THR A O 1
ATOM 1455 N N . LEU A 1 185 ? 30.530 -11.243 -20.043 1.00 86.94 185 LEU A N 1
ATOM 1456 C CA . LEU A 1 185 ? 31.918 -11.465 -20.418 1.00 86.94 185 LEU A CA 1
ATOM 1457 C C . LEU A 1 185 ? 32.765 -11.623 -19.156 1.00 86.94 185 LEU A C 1
ATOM 1459 O O . LEU A 1 185 ? 32.978 -10.659 -18.417 1.00 86.94 185 LEU A O 1
ATOM 1463 N N . SER A 1 186 ? 33.274 -12.832 -18.941 1.00 84.44 186 SER A N 1
ATOM 1464 C CA . SER A 1 186 ? 34.184 -13.168 -17.845 1.00 84.44 186 SER A CA 1
ATOM 1465 C C . SER A 1 186 ? 35.562 -13.414 -18.450 1.00 84.44 186 SER A C 1
ATOM 1467 O O . SER A 1 186 ? 35.740 -14.322 -19.258 1.00 84.44 186 SER A O 1
ATOM 1469 N N . VAL A 1 187 ? 36.544 -12.586 -18.109 1.00 79.25 187 VAL A N 1
ATOM 1470 C CA . VAL A 1 187 ? 37.864 -12.610 -18.756 1.00 79.25 187 VAL A CA 1
ATOM 1471 C C . VAL A 1 187 ? 38.925 -12.929 -17.725 1.00 79.25 187 VAL A C 1
ATOM 1473 O O . VAL A 1 187 ? 38.939 -12.343 -16.641 1.00 79.25 187 VAL A O 1
ATOM 1476 N N . THR A 1 188 ? 39.832 -13.828 -18.090 1.00 73.94 188 THR A N 1
ATOM 1477 C CA . THR A 1 188 ? 40.980 -14.203 -17.265 1.00 73.94 188 THR A CA 1
ATOM 1478 C C . THR A 1 188 ? 42.263 -13.898 -18.024 1.00 73.94 188 THR A C 1
ATOM 1480 O O . THR A 1 188 ? 42.349 -14.149 -19.225 1.00 73.94 188 THR A O 1
ATOM 1483 N N . ASP A 1 189 ? 43.258 -13.321 -17.358 1.00 69.81 189 ASP A N 1
ATOM 1484 C CA . ASP A 1 189 ? 44.563 -13.058 -17.970 1.00 69.81 189 ASP A CA 1
ATOM 1485 C C . ASP A 1 189 ? 45.461 -14.310 -17.989 1.00 69.81 189 ASP A C 1
ATOM 1487 O O . ASP A 1 189 ? 45.174 -15.313 -17.332 1.00 69.81 189 ASP A O 1
ATOM 1491 N N . ALA A 1 190 ? 46.570 -14.264 -18.733 1.00 67.50 190 ALA A N 1
ATOM 1492 C CA . ALA A 1 190 ? 47.543 -15.361 -18.823 1.00 67.50 190 ALA A CA 1
ATOM 1493 C C . ALA A 1 190 ? 48.199 -15.744 -17.480 1.00 67.50 190 ALA A C 1
ATOM 1495 O O . ALA A 1 190 ? 48.866 -16.772 -17.394 1.00 67.50 190 ALA A O 1
ATOM 1496 N N . ARG A 1 191 ? 48.020 -14.935 -16.427 1.00 66.69 191 ARG A N 1
ATOM 1497 C CA . ARG A 1 191 ? 48.522 -15.186 -15.069 1.00 66.69 191 ARG A CA 1
ATOM 1498 C C . ARG A 1 191 ? 47.438 -15.743 -14.136 1.00 66.69 191 ARG A C 1
ATOM 1500 O O . ARG A 1 191 ? 47.719 -15.950 -12.958 1.00 66.69 191 ARG A O 1
ATOM 1507 N N . GLY A 1 192 ? 46.230 -16.004 -14.643 1.00 64.81 192 GLY A N 1
ATOM 1508 C CA . GLY A 1 192 ? 45.108 -16.557 -13.879 1.00 64.81 192 GLY A CA 1
ATOM 1509 C C . GLY A 1 192 ? 44.281 -15.510 -13.125 1.00 64.81 192 GLY A C 1
ATOM 1510 O O . GLY A 1 192 ? 43.446 -15.864 -12.290 1.00 64.81 192 GLY A O 1
ATOM 1511 N N . ASN A 1 193 ? 44.483 -14.216 -13.387 1.00 63.38 193 ASN A N 1
ATOM 1512 C CA . ASN A 1 193 ? 43.719 -13.162 -12.735 1.00 63.38 193 ASN A CA 1
ATOM 1513 C C . ASN A 1 193 ? 42.407 -12.880 -13.479 1.00 63.38 193 ASN A C 1
ATOM 1515 O O . ASN A 1 193 ? 42.413 -12.570 -14.672 1.00 63.38 193 ASN A O 1
ATOM 1519 N N . LYS A 1 194 ? 41.280 -12.915 -12.761 1.00 68.00 194 LYS A N 1
ATOM 1520 C CA . LYS A 1 194 ? 39.949 -12.643 -13.325 1.00 68.00 194 LYS A CA 1
ATOM 1521 C C . LYS A 1 194 ? 39.597 -11.156 -13.278 1.00 68.00 194 LYS A C 1
ATOM 1523 O O . LYS A 1 194 ? 39.639 -10.538 -12.210 1.00 68.00 194 LYS A O 1
ATOM 1528 N N . ILE A 1 195 ? 39.203 -10.605 -14.422 1.00 68.44 195 ILE A N 1
ATOM 1529 C CA . ILE A 1 195 ? 38.561 -9.289 -14.531 1.00 68.44 195 ILE A CA 1
ATOM 1530 C C . ILE A 1 195 ? 37.142 -9.400 -13.939 1.00 68.44 195 ILE A C 1
ATOM 1532 O O . ILE A 1 195 ? 36.512 -10.452 -14.093 1.00 68.44 195 ILE A O 1
ATOM 1536 N N . PRO A 1 196 ? 36.616 -8.357 -13.261 1.00 64.94 196 PRO A N 1
ATOM 1537 C CA . PRO A 1 196 ? 35.195 -8.286 -12.934 1.00 64.94 196 PRO A CA 1
ATOM 1538 C C . PRO A 1 196 ? 34.332 -8.567 -14.164 1.00 64.94 196 PRO A C 1
ATOM 1540 O O . PRO A 1 196 ? 34.603 -8.062 -15.252 1.00 64.94 196 PRO A O 1
ATOM 1543 N N . GLU A 1 197 ? 33.305 -9.385 -13.976 1.00 77.25 197 GLU A N 1
ATOM 1544 C CA . GLU A 1 197 ? 32.402 -9.774 -15.050 1.00 77.25 197 GLU A CA 1
ATOM 1545 C C . GLU A 1 197 ? 31.715 -8.539 -15.653 1.00 77.25 197 GLU A C 1
ATOM 1547 O O . GLU A 1 197 ? 31.212 -7.670 -14.934 1.00 77.25 197 GLU A O 1
ATOM 1552 N N . ALA A 1 198 ? 31.752 -8.423 -16.981 1.00 79.06 198 ALA A N 1
ATOM 1553 C CA . ALA A 1 198 ? 31.158 -7.308 -17.705 1.00 79.06 198 ALA A CA 1
ATOM 1554 C C . ALA A 1 198 ? 29.822 -7.717 -18.326 1.00 79.06 198 ALA A C 1
ATOM 1556 O O . ALA A 1 198 ? 29.689 -8.809 -18.872 1.00 79.06 198 ALA A O 1
ATOM 1557 N N . HIS A 1 199 ? 28.849 -6.804 -18.285 1.00 84.38 199 HIS A N 1
ATOM 1558 C CA . HIS A 1 199 ? 27.479 -7.057 -18.728 1.00 84.38 199 HIS A CA 1
ATOM 1559 C C . HIS A 1 199 ? 27.043 -6.037 -19.783 1.00 84.38 199 HIS A C 1
ATOM 1561 O O . HIS A 1 199 ? 27.250 -4.829 -19.609 1.00 84.38 199 HIS A O 1
ATOM 1567 N N . SER A 1 200 ? 26.397 -6.510 -20.850 1.00 84.06 200 SER A N 1
ATOM 1568 C CA . SER A 1 200 ? 25.670 -5.670 -21.803 1.00 84.06 200 SER A CA 1
ATOM 1569 C C . SER A 1 200 ? 24.267 -6.195 -22.029 1.00 84.06 200 SER A C 1
ATOM 1571 O O . SER A 1 200 ? 24.090 -7.346 -22.407 1.00 84.06 200 SER A O 1
ATOM 1573 N N . TYR A 1 201 ? 23.284 -5.321 -21.836 1.00 83.38 201 TYR A N 1
ATOM 1574 C CA . TYR A 1 201 ? 21.870 -5.616 -22.042 1.00 83.38 201 TYR A CA 1
ATOM 1575 C C . TYR A 1 201 ? 21.389 -4.932 -23.316 1.00 83.38 201 TYR A C 1
ATOM 1577 O O . TYR A 1 201 ? 21.556 -3.721 -23.453 1.00 83.38 201 TYR A O 1
ATOM 1585 N N . PHE A 1 202 ? 20.781 -5.664 -24.238 1.00 83.38 202 PHE A N 1
ATOM 1586 C CA . PHE A 1 202 ? 20.221 -5.101 -25.465 1.00 83.38 202 PHE A CA 1
ATOM 1587 C C . PHE A 1 202 ? 18.951 -5.842 -25.873 1.00 83.38 202 PHE A C 1
ATOM 1589 O O . PHE A 1 202 ? 18.677 -6.949 -25.410 1.00 83.38 202 PHE A O 1
ATOM 1596 N N . ILE A 1 203 ? 18.173 -5.218 -26.748 1.00 82.31 203 ILE A N 1
ATOM 1597 C CA . ILE A 1 203 ? 16.948 -5.789 -27.305 1.00 82.31 203 ILE A CA 1
ATOM 1598 C C . ILE A 1 203 ? 17.192 -6.081 -28.779 1.00 82.31 203 ILE A C 1
ATOM 1600 O O . ILE A 1 203 ? 17.736 -5.243 -29.498 1.00 82.31 203 ILE A O 1
ATOM 1604 N N . VAL A 1 204 ? 16.790 -7.261 -29.238 1.00 84.00 204 VAL A N 1
ATOM 1605 C CA . VAL A 1 204 ? 16.602 -7.524 -30.667 1.00 84.00 204 VAL A CA 1
ATOM 1606 C C . VAL A 1 204 ? 15.123 -7.340 -30.955 1.00 84.00 204 VAL A C 1
ATOM 1608 O O . VAL A 1 204 ? 14.290 -7.965 -30.306 1.00 84.00 204 VAL A O 1
ATOM 1611 N N . ASN A 1 205 ? 14.806 -6.472 -31.906 1.00 81.31 205 ASN A N 1
ATOM 1612 C CA . ASN A 1 205 ? 13.456 -6.298 -32.420 1.00 81.31 205 ASN A CA 1
ATOM 1613 C C . ASN A 1 205 ? 13.539 -6.126 -33.938 1.00 81.31 205 ASN A C 1
ATOM 1615 O O . ASN A 1 205 ? 13.825 -5.037 -34.431 1.00 81.31 205 ASN A O 1
ATOM 1619 N N . SER A 1 206 ? 13.347 -7.219 -34.666 1.00 80.00 206 SER A N 1
ATOM 1620 C CA . SER A 1 206 ? 13.465 -7.276 -36.119 1.00 80.00 206 SER A CA 1
ATOM 1621 C C . SER A 1 206 ? 12.164 -6.971 -36.864 1.00 80.00 206 SER A C 1
ATOM 1623 O O . SER A 1 206 ? 12.217 -6.724 -38.073 1.00 80.00 206 SER A O 1
ATOM 1625 N N . VAL A 1 207 ? 11.013 -6.970 -36.180 1.00 82.00 207 VAL A N 1
ATOM 1626 C CA . VAL A 1 207 ? 9.701 -6.661 -36.762 1.00 82.00 207 VAL A CA 1
ATOM 1627 C C . VAL A 1 207 ? 8.906 -5.778 -35.814 1.00 82.00 207 VAL A C 1
ATOM 1629 O O . VAL A 1 207 ? 8.472 -6.231 -34.767 1.00 82.00 207 VAL A O 1
ATOM 1632 N N . ASN A 1 208 ? 8.629 -4.550 -36.247 1.00 83.81 208 ASN A N 1
ATOM 1633 C CA . ASN A 1 208 ? 7.870 -3.601 -35.447 1.00 83.81 208 ASN A CA 1
ATOM 1634 C C . ASN A 1 208 ? 6.415 -4.043 -35.220 1.00 83.81 208 ASN A C 1
ATOM 1636 O O . ASN A 1 208 ? 5.662 -4.202 -36.191 1.00 83.81 208 ASN A O 1
ATOM 1640 N N . ALA A 1 209 ? 5.994 -4.155 -33.967 1.00 85.12 209 ALA A N 1
ATOM 1641 C CA . ALA A 1 209 ? 4.600 -4.282 -33.574 1.00 85.12 209 ALA A CA 1
ATOM 1642 C C . ALA A 1 209 ? 3.973 -2.886 -33.393 1.00 85.12 209 ALA A C 1
ATOM 1644 O O . ALA A 1 209 ? 4.626 -1.982 -32.893 1.00 85.12 209 ALA A O 1
ATOM 1645 N N . PRO A 1 210 ? 2.717 -2.651 -33.818 1.00 89.12 210 PRO A N 1
ATOM 1646 C CA . PRO A 1 210 ? 2.052 -1.390 -33.516 1.00 89.12 210 PRO A CA 1
ATOM 1647 C C . PRO A 1 210 ? 1.790 -1.266 -32.006 1.00 89.12 210 PRO A C 1
ATOM 1649 O O . PRO A 1 210 ? 1.424 -2.267 -31.377 1.00 89.12 210 PRO A O 1
ATOM 1652 N N . PRO A 1 211 ? 1.861 -0.048 -31.440 1.00 92.06 211 PRO A N 1
ATOM 1653 C CA . PRO A 1 211 ? 1.542 0.167 -30.036 1.00 92.06 211 PRO A CA 1
ATOM 1654 C C . PRO A 1 211 ? 0.069 -0.135 -29.741 1.00 92.06 211 PRO A C 1
ATOM 1656 O O . PRO A 1 211 ? -0.796 -0.098 -30.626 1.00 92.06 211 PRO A O 1
ATOM 1659 N N . VAL A 1 212 ? -0.241 -0.378 -28.470 1.00 91.94 212 VAL A N 1
ATOM 1660 C CA . VAL A 1 212 ? -1.604 -0.586 -27.973 1.00 91.94 212 VAL A CA 1
ATOM 1661 C C . VAL A 1 212 ? -2.079 0.685 -27.270 1.00 91.94 212 VAL A C 1
ATOM 1663 O O . VAL A 1 212 ? -1.485 1.118 -26.282 1.00 91.94 212 VAL A O 1
ATOM 1666 N N . ALA A 1 213 ? -3.153 1.290 -27.787 1.00 93.12 213 ALA A N 1
ATOM 1667 C CA . ALA A 1 213 ? -3.845 2.379 -27.103 1.00 93.12 213 ALA A CA 1
ATOM 1668 C C . ALA A 1 213 ? -4.749 1.816 -26.005 1.00 93.12 213 ALA A C 1
ATOM 1670 O O . ALA A 1 213 ? -5.496 0.876 -26.251 1.00 93.12 213 ALA A O 1
ATOM 1671 N N . GLU A 1 214 ? -4.717 2.454 -24.840 1.00 91.06 214 GLU A N 1
ATOM 1672 C CA . GLU A 1 214 ? -5.619 2.206 -23.721 1.00 91.06 214 GLU A CA 1
ATOM 1673 C C . GLU A 1 214 ? -6.025 3.573 -23.154 1.00 91.06 214 GLU A C 1
ATOM 1675 O O . GLU A 1 214 ? -5.239 4.256 -22.491 1.00 91.06 214 GLU A O 1
ATOM 1680 N N . ALA A 1 215 ? -7.234 4.013 -23.497 1.00 91.25 215 ALA A N 1
ATOM 1681 C CA . ALA A 1 215 ? -7.818 5.301 -23.131 1.00 91.25 215 ALA A CA 1
ATOM 1682 C C . ALA A 1 215 ? -8.315 5.332 -21.673 1.00 91.25 215 ALA A C 1
ATOM 1684 O O . ALA A 1 215 ? -8.684 6.397 -21.162 1.00 91.25 215 ALA A O 1
ATOM 1685 N N . GLY A 1 216 ? -8.308 4.172 -21.012 1.00 88.88 216 GLY A N 1
ATOM 1686 C CA . GLY A 1 216 ? -8.692 3.993 -19.625 1.00 88.88 216 GLY A CA 1
ATOM 1687 C C . GLY A 1 216 ? -10.190 3.768 -19.440 1.00 88.88 216 GLY A C 1
ATOM 1688 O O . GLY A 1 216 ? -10.959 3.549 -20.370 1.00 88.88 216 GLY A O 1
ATOM 1689 N N . TYR A 1 217 ? -10.605 3.803 -18.180 1.00 88.25 217 TYR A N 1
ATOM 1690 C CA . TYR A 1 217 ? -11.955 3.434 -17.767 1.00 88.25 217 TYR A CA 1
ATOM 1691 C C . TYR A 1 217 ? -12.908 4.623 -17.719 1.00 88.25 217 TYR A C 1
ATOM 1693 O O . TYR A 1 217 ? -12.481 5.774 -17.631 1.00 88.25 217 TYR A O 1
ATOM 1701 N N . THR A 1 218 ? -14.213 4.346 -17.670 1.00 92.31 218 THR A N 1
ATOM 1702 C CA . THR A 1 218 ? -15.219 5.400 -17.497 1.00 92.31 218 THR A CA 1
ATOM 1703 C C . THR A 1 218 ? -14.979 6.219 -16.226 1.00 92.31 218 THR A C 1
ATOM 1705 O O . THR A 1 218 ? -14.814 5.672 -15.131 1.00 92.31 218 THR A O 1
ATOM 1708 N N . ILE A 1 219 ? -15.009 7.545 -16.379 1.00 91.94 219 ILE A N 1
ATOM 1709 C CA . ILE A 1 219 ? -14.795 8.518 -15.305 1.00 91.94 219 ILE A CA 1
ATOM 1710 C C . ILE A 1 219 ? -16.125 9.183 -14.949 1.00 91.94 219 ILE A C 1
ATOM 1712 O O . ILE A 1 219 ? -16.825 9.717 -15.808 1.00 91.94 219 ILE A O 1
ATOM 1716 N N . ILE A 1 220 ? -16.450 9.205 -13.661 1.00 90.12 220 ILE A N 1
ATOM 1717 C CA . ILE A 1 220 ? -17.559 9.989 -13.115 1.00 90.12 220 ILE A CA 1
ATOM 1718 C C . ILE A 1 220 ? -16.950 11.213 -12.431 1.00 90.12 220 ILE A C 1
ATOM 1720 O O . ILE A 1 220 ? -16.144 11.072 -11.510 1.00 90.12 220 ILE A O 1
ATOM 1724 N N . ALA A 1 221 ? -17.267 12.413 -12.920 1.00 89.31 221 ALA A N 1
ATOM 1725 C CA . ALA A 1 221 ? -16.578 13.635 -12.510 1.00 89.31 221 ALA A CA 1
ATOM 1726 C C . ALA A 1 221 ? -17.534 14.787 -12.207 1.00 89.31 221 ALA A C 1
ATOM 1728 O O . ALA A 1 221 ? -18.554 14.974 -12.872 1.00 89.31 221 ALA A O 1
ATOM 1729 N N . ALA A 1 222 ? -17.166 15.598 -11.217 1.00 85.12 222 ALA A N 1
ATOM 1730 C CA . ALA A 1 222 ? -17.889 16.817 -10.910 1.00 85.12 222 ALA A CA 1
ATOM 1731 C C . ALA A 1 222 ? -17.688 17.859 -12.023 1.00 85.12 222 ALA A C 1
ATOM 1733 O O . ALA A 1 222 ? -16.579 18.089 -12.505 1.00 85.12 222 ALA A O 1
ATOM 1734 N N . VAL A 1 223 ? -18.776 18.510 -12.423 1.00 88.56 223 VAL A N 1
ATOM 1735 C CA . VAL A 1 223 ? -18.761 19.666 -13.320 1.00 88.56 223 VAL A CA 1
ATOM 1736 C C . VAL A 1 223 ? -17.967 20.795 -12.661 1.00 88.56 223 VAL A C 1
ATOM 1738 O O . VAL A 1 223 ? -18.097 21.036 -11.464 1.00 88.56 223 VAL A O 1
ATOM 1741 N N . ASN A 1 224 ? -17.175 21.505 -13.461 1.00 88.25 224 ASN A N 1
ATOM 1742 C CA . ASN A 1 224 ? -16.210 22.536 -13.070 1.00 88.25 224 ASN A CA 1
ATOM 1743 C C . ASN A 1 224 ? -14.976 22.028 -12.305 1.00 88.25 224 ASN A C 1
ATOM 1745 O O . ASN A 1 224 ? -14.146 22.842 -11.907 1.00 88.25 224 ASN A O 1
ATOM 1749 N N . SER A 1 225 ? -14.805 20.713 -12.153 1.00 87.19 225 SER A N 1
ATOM 1750 C CA . SER A 1 225 ? -13.564 20.121 -11.644 1.00 87.19 225 SER A CA 1
ATOM 1751 C C . SER A 1 225 ? -12.698 19.616 -12.803 1.00 87.19 225 SER A C 1
ATOM 1753 O O . SER A 1 225 ? -13.233 18.987 -13.714 1.00 87.19 225 SER A O 1
ATOM 1755 N N . PRO A 1 226 ? -11.374 19.855 -12.807 1.00 91.75 226 PRO A N 1
ATOM 1756 C CA . PRO A 1 226 ? -10.482 19.289 -13.815 1.00 91.75 226 PRO A CA 1
ATOM 1757 C C . PRO A 1 226 ? -10.553 17.758 -13.860 1.00 91.75 226 PRO A C 1
ATOM 1759 O O . PRO A 1 226 ? -10.545 17.094 -12.824 1.00 91.75 226 PRO A O 1
ATOM 1762 N N . VAL A 1 227 ? -10.589 17.206 -15.071 1.00 91.81 227 VAL A N 1
ATOM 1763 C CA . VAL A 1 227 ? -10.520 15.768 -15.344 1.00 91.81 227 VAL A CA 1
ATOM 1764 C C . VAL A 1 227 ? -9.311 15.498 -16.220 1.00 91.81 227 VAL A C 1
ATOM 1766 O O . VAL A 1 227 ? -9.194 16.063 -17.307 1.00 91.81 227 VAL A O 1
ATOM 1769 N N . THR A 1 228 ? -8.445 14.601 -15.761 1.00 91.31 228 THR A N 1
ATOM 1770 C CA . THR A 1 228 ? -7.312 14.081 -16.530 1.00 91.31 228 THR A CA 1
ATOM 1771 C C . THR A 1 228 ? -7.731 12.792 -17.231 1.00 91.31 228 THR A C 1
ATOM 1773 O O . THR A 1 228 ? -8.142 11.841 -16.564 1.00 91.31 228 THR A O 1
ATOM 1776 N N . LEU A 1 229 ? -7.636 12.750 -18.562 1.00 91.69 229 LEU A N 1
ATOM 1777 C CA . LEU A 1 229 ? -7.746 11.499 -19.318 1.00 91.69 229 LEU A CA 1
ATOM 1778 C C . LEU A 1 229 ? -6.430 10.730 -19.206 1.00 91.69 229 LEU A C 1
ATOM 1780 O O . LEU A 1 229 ? -5.364 11.336 -19.119 1.00 91.69 229 LEU A O 1
ATOM 1784 N N . ASN A 1 230 ? -6.501 9.402 -19.189 1.00 83.50 230 ASN A N 1
ATOM 1785 C CA . ASN A 1 230 ? -5.374 8.577 -18.777 1.00 83.50 230 ASN A CA 1
ATOM 1786 C C . ASN A 1 230 ? -4.967 7.592 -19.874 1.00 83.50 230 ASN A C 1
ATOM 1788 O O . ASN A 1 230 ? -5.564 6.529 -19.985 1.00 83.50 230 ASN A O 1
ATOM 1792 N N . SER A 1 231 ? -3.926 7.927 -20.646 1.00 81.56 231 SER A N 1
ATOM 1793 C CA . SER A 1 231 ? -3.280 6.982 -21.571 1.00 81.56 231 SER A CA 1
ATOM 1794 C C . SER A 1 231 ? -2.201 6.132 -20.889 1.00 81.56 231 SER A C 1
ATOM 1796 O O . SER A 1 231 ? -1.385 5.509 -21.564 1.00 81.56 231 SER A O 1
ATOM 1798 N N . GLY A 1 232 ? -2.100 6.174 -19.560 1.00 72.81 232 GLY A N 1
ATOM 1799 C CA . GLY A 1 232 ? -0.930 5.714 -18.815 1.00 72.81 232 GLY A CA 1
ATOM 1800 C C . GLY A 1 232 ? -0.692 4.210 -18.854 1.00 72.81 232 GLY A C 1
ATOM 1801 O O . GLY A 1 232 ? 0.302 3.751 -18.324 1.00 72.81 232 GLY A O 1
ATOM 1802 N N . VAL A 1 233 ? -1.579 3.432 -19.456 1.00 78.12 233 VAL A N 1
ATOM 1803 C CA . VAL A 1 233 ? -1.387 1.991 -19.666 1.00 78.12 233 VAL A CA 1
ATOM 1804 C C . VAL A 1 233 ? -1.299 1.608 -21.134 1.00 78.12 233 VAL A C 1
ATOM 1806 O O . VAL A 1 233 ? -1.267 0.422 -21.454 1.00 78.12 233 VAL A O 1
ATOM 1809 N N . CYS A 1 234 ? -1.194 2.602 -22.020 1.00 87.75 234 CYS A N 1
ATOM 1810 C CA . CYS A 1 234 ? -0.687 2.342 -23.356 1.00 87.75 234 CYS A CA 1
ATOM 1811 C C . CYS A 1 234 ? 0.703 1.722 -23.236 1.00 87.75 234 CYS A C 1
ATOM 1813 O O . CYS A 1 234 ? 1.491 2.098 -22.367 1.00 87.75 234 CYS A O 1
ATOM 1815 N N . TYR A 1 235 ? 1.006 0.793 -24.121 1.00 84.06 235 TYR A N 1
ATOM 1816 C CA . TYR A 1 235 ? 2.325 0.195 -24.180 1.00 84.06 235 TYR A CA 1
ATOM 1817 C C . TYR A 1 235 ? 2.646 -0.146 -25.618 1.00 84.06 235 TYR A C 1
ATOM 1819 O O . TYR A 1 235 ? 1.755 -0.405 -26.434 1.00 84.06 235 TYR A O 1
ATOM 1827 N N . ASP A 1 236 ? 3.933 -0.141 -25.909 1.00 83.25 236 ASP A N 1
ATOM 1828 C CA . ASP A 1 236 ? 4.434 -0.707 -27.139 1.00 83.25 236 ASP A CA 1
ATOM 1829 C C . ASP A 1 236 ? 4.954 -2.127 -26.856 1.00 83.25 236 ASP A C 1
ATOM 1831 O O . ASP A 1 236 ? 5.747 -2.292 -25.920 1.00 83.25 236 ASP A O 1
ATOM 1835 N N . PRO A 1 237 ? 4.516 -3.168 -27.593 1.00 80.06 237 PRO A N 1
ATOM 1836 C CA . PRO A 1 237 ? 5.026 -4.529 -27.407 1.00 80.06 237 PRO A CA 1
ATOM 1837 C C . PRO A 1 237 ? 6.551 -4.635 -27.553 1.00 80.06 237 PRO A C 1
ATOM 1839 O O . PRO A 1 237 ? 7.169 -5.488 -26.911 1.00 80.06 237 PRO A O 1
ATOM 1842 N N . ASP A 1 238 ? 7.149 -3.734 -28.330 1.00 75.38 238 ASP A N 1
ATOM 1843 C CA . ASP A 1 238 ? 8.585 -3.651 -28.572 1.00 75.38 238 ASP A CA 1
ATOM 1844 C C . ASP A 1 238 ? 9.304 -2.721 -27.586 1.00 75.38 238 ASP A C 1
ATOM 1846 O O . ASP A 1 238 ? 10.535 -2.620 -27.597 1.00 75.38 238 ASP A O 1
ATOM 1850 N N . ARG A 1 239 ? 8.539 -2.068 -26.699 1.00 74.12 239 ARG A N 1
ATOM 1851 C CA . ARG A 1 239 ? 8.987 -1.078 -25.704 1.00 74.12 239 ARG A CA 1
ATOM 1852 C C . ARG A 1 239 ? 9.588 0.183 -26.306 1.00 74.12 239 ARG A C 1
ATOM 1854 O O . ARG A 1 239 ? 10.290 0.922 -25.607 1.00 74.12 239 ARG A O 1
ATOM 1861 N N . ASP A 1 240 ? 9.288 0.441 -27.572 1.00 77.81 240 ASP A N 1
ATOM 1862 C CA . ASP A 1 240 ? 9.548 1.737 -28.167 1.00 77.81 240 ASP A CA 1
ATOM 1863 C C . ASP A 1 240 ? 8.760 2.824 -27.417 1.00 77.81 240 ASP A C 1
ATOM 1865 O O . ASP A 1 240 ? 7.743 2.586 -26.752 1.00 77.81 240 ASP A O 1
ATOM 1869 N N . GLU A 1 241 ? 9.287 4.044 -27.448 1.00 82.12 241 GLU A N 1
ATOM 1870 C CA . GLU A 1 241 ? 8.605 5.173 -26.834 1.00 82.12 241 GLU A CA 1
ATOM 1871 C C . GLU A 1 241 ? 7.377 5.542 -27.667 1.00 82.12 241 GLU A C 1
ATOM 1873 O O . GLU A 1 241 ? 7.445 5.679 -28.888 1.00 82.12 241 GLU A O 1
ATOM 1878 N N . ILE A 1 242 ? 6.246 5.758 -26.997 1.00 85.81 242 ILE A N 1
ATOM 1879 C CA . ILE A 1 242 ? 5.079 6.345 -27.646 1.00 85.81 242 ILE A CA 1
ATOM 1880 C C . ILE A 1 242 ? 5.372 7.828 -27.878 1.00 85.81 242 ILE A C 1
ATOM 1882 O O . ILE A 1 242 ? 5.322 8.643 -26.953 1.00 85.81 242 ILE A O 1
ATOM 1886 N N . VAL A 1 243 ? 5.667 8.173 -29.129 1.00 86.94 243 VAL A N 1
ATOM 1887 C CA . VAL A 1 243 ? 6.082 9.522 -29.540 1.00 86.94 243 VAL A CA 1
ATOM 1888 C C . VAL A 1 243 ? 4.915 10.413 -29.960 1.00 86.94 243 VAL A C 1
ATOM 1890 O O . VAL A 1 243 ? 5.047 11.638 -29.952 1.00 86.94 243 VAL A O 1
ATOM 1893 N N . GLU A 1 244 ? 3.754 9.842 -30.301 1.00 92.00 244 GLU A N 1
ATOM 1894 C CA . GLU A 1 244 ? 2.553 10.623 -30.613 1.00 92.00 244 GLU A CA 1
ATOM 1895 C C . GLU A 1 244 ? 1.304 10.102 -29.899 1.00 92.00 244 GLU A C 1
ATOM 1897 O O . GLU A 1 244 ? 0.991 8.912 -29.928 1.00 92.00 244 GLU A O 1
ATOM 1902 N N . TYR A 1 245 ? 0.533 11.045 -29.354 1.00 94.19 245 TYR A N 1
ATOM 1903 C CA . TYR A 1 245 ? -0.813 10.833 -28.826 1.00 94.19 245 TYR A CA 1
ATOM 1904 C C . TYR A 1 245 ? -1.810 11.635 -29.661 1.00 94.19 245 TYR A C 1
ATOM 1906 O O . TYR A 1 245 ? -1.552 12.787 -30.026 1.00 94.19 245 TYR A O 1
ATOM 1914 N N . ASN A 1 246 ? -2.961 11.040 -29.957 1.00 96.19 246 ASN A N 1
ATOM 1915 C CA . ASN A 1 246 ? -4.033 11.688 -30.700 1.00 96.19 246 ASN A CA 1
ATOM 1916 C C . ASN A 1 246 ? -5.374 11.510 -29.985 1.00 96.19 246 ASN A C 1
ATOM 1918 O O . ASN A 1 246 ? -6.165 10.619 -30.304 1.00 96.19 246 ASN A O 1
ATOM 1922 N N . TRP A 1 247 ? -5.626 12.397 -29.025 1.00 97.19 247 TRP A N 1
ATOM 1923 C CA . TRP A 1 247 ? -6.893 12.481 -28.311 1.00 97.19 247 TRP A CA 1
ATOM 1924 C C . TRP A 1 247 ? -7.924 13.316 -29.069 1.00 97.19 247 TRP A C 1
ATOM 1926 O O . TRP A 1 247 ? -7.655 14.451 -29.472 1.00 97.19 247 TRP A O 1
ATOM 1936 N N . ASN A 1 248 ? -9.146 12.804 -29.205 1.00 96.56 248 ASN A N 1
ATOM 1937 C CA . ASN A 1 248 ? -10.255 13.532 -29.821 1.00 96.56 248 ASN A CA 1
ATOM 1938 C C . ASN A 1 248 ? -11.510 13.455 -28.956 1.00 96.56 248 ASN A C 1
ATOM 1940 O O . ASN A 1 248 ? -11.870 12.389 -28.479 1.00 96.56 248 ASN A O 1
ATOM 1944 N N . MET A 1 249 ? -12.186 14.592 -28.773 1.00 95.94 249 MET A N 1
ATOM 1945 C CA . MET A 1 249 ? -13.503 14.657 -28.136 1.00 95.94 249 MET A CA 1
ATOM 1946 C C . MET A 1 249 ? -14.565 14.488 -29.225 1.00 95.94 249 MET A C 1
ATOM 1948 O O . MET A 1 249 ? -14.719 15.368 -30.074 1.00 95.94 249 MET A O 1
ATOM 1952 N N . ILE A 1 250 ? -15.255 13.350 -29.215 1.00 95.75 250 ILE A N 1
ATOM 1953 C CA . ILE A 1 250 ? -16.196 12.932 -30.263 1.00 95.75 250 ILE A CA 1
ATOM 1954 C C . ILE A 1 250 ? -17.637 13.319 -29.915 1.00 95.75 250 ILE A C 1
ATOM 1956 O O . ILE A 1 250 ? -18.417 13.645 -30.806 1.00 95.75 250 ILE A O 1
ATOM 1960 N N . ALA A 1 251 ? -17.990 13.337 -28.627 1.00 95.94 251 ALA A N 1
ATOM 1961 C CA . ALA A 1 251 ? -19.298 13.794 -28.162 1.00 95.94 251 ALA A CA 1
ATOM 1962 C C . ALA A 1 251 ? -19.181 14.591 -26.858 1.00 95.94 251 ALA A C 1
ATOM 1964 O O . ALA A 1 251 ? -18.276 14.354 -26.059 1.00 95.94 251 ALA A O 1
ATOM 1965 N N . LYS A 1 252 ? -20.105 15.532 -26.648 1.00 96.19 252 LYS A N 1
ATOM 1966 C CA . LYS A 1 252 ? -20.259 16.323 -25.417 1.00 96.19 252 LYS A CA 1
ATOM 1967 C C . LYS A 1 252 ? -21.706 16.820 -25.273 1.00 96.19 252 LYS A C 1
ATOM 1969 O O . LYS A 1 252 ? -22.414 16.841 -26.283 1.00 96.19 252 LYS A O 1
ATOM 1974 N N . PRO A 1 253 ? -22.146 17.255 -24.077 1.00 96.12 253 PRO A N 1
ATOM 1975 C CA . PRO A 1 253 ? -23.493 17.782 -23.878 1.00 96.12 253 PRO A CA 1
ATOM 1976 C C . PRO A 1 253 ? -23.786 19.017 -24.739 1.00 96.12 253 PRO A C 1
ATOM 1978 O O . PRO A 1 253 ? -22.889 19.805 -25.058 1.00 96.12 253 PRO A O 1
ATOM 1981 N N . GLU A 1 254 ? -25.061 19.218 -25.067 1.00 91.25 254 GLU A N 1
ATOM 1982 C CA . GLU A 1 254 ? -25.520 20.411 -25.780 1.00 91.25 254 GLU A CA 1
ATOM 1983 C C . GLU A 1 254 ? -25.142 21.689 -25.002 1.00 91.25 254 GLU A C 1
ATOM 1985 O O . GLU A 1 254 ? -25.152 21.722 -23.771 1.00 91.25 254 GLU A O 1
ATOM 1990 N N . ALA A 1 255 ? -24.736 22.738 -25.723 1.00 92.00 255 ALA A N 1
ATOM 1991 C CA . ALA A 1 255 ? -24.198 23.992 -25.178 1.00 92.00 255 ALA A CA 1
ATOM 1992 C C . ALA A 1 255 ? -22.879 23.894 -24.375 1.00 92.00 255 ALA A C 1
ATOM 1994 O O . ALA A 1 255 ? -22.400 24.921 -23.881 1.00 92.00 255 ALA A O 1
ATOM 1995 N N . SER A 1 256 ? -22.245 22.719 -24.277 1.00 95.81 256 SER A N 1
ATOM 1996 C CA . SER A 1 256 ? -20.905 22.596 -23.692 1.00 95.81 256 SER A CA 1
ATOM 1997 C C . SER A 1 256 ? -19.850 23.292 -24.559 1.00 95.81 256 SER A C 1
ATOM 1999 O O . SER A 1 256 ? -19.722 23.059 -25.768 1.00 95.81 256 SER A O 1
ATOM 2001 N N . ARG A 1 257 ? -19.021 24.120 -23.928 1.00 95.25 257 ARG A N 1
ATOM 2002 C CA . ARG A 1 257 ? -17.866 24.808 -24.522 1.00 95.25 257 ARG A CA 1
ATOM 2003 C C . ARG A 1 257 ? -16.543 24.132 -24.182 1.00 95.25 257 ARG A C 1
ATOM 2005 O O . ARG A 1 257 ? -15.514 24.577 -24.688 1.00 95.25 257 ARG A O 1
ATOM 2012 N N . SER A 1 258 ? -16.580 23.055 -23.401 1.00 95.38 258 SER A N 1
ATOM 2013 C CA . SER A 1 258 ? -15.393 22.324 -22.978 1.00 95.38 258 SER A CA 1
ATOM 2014 C C . SER A 1 258 ? -14.540 21.821 -24.150 1.00 95.38 258 SER A C 1
ATOM 2016 O O . SER A 1 258 ? -15.056 21.505 -25.236 1.00 95.38 258 SER A O 1
ATOM 2018 N N . LYS A 1 259 ? -13.223 21.797 -23.915 1.00 94.81 259 LYS A N 1
ATOM 2019 C CA . LYS A 1 259 ? -12.154 21.382 -24.832 1.00 94.81 259 LYS A CA 1
ATOM 2020 C C . LYS A 1 259 ? -11.003 20.782 -24.021 1.00 94.81 259 LYS A C 1
ATOM 2022 O O . LYS A 1 259 ? -10.813 21.155 -22.868 1.00 94.81 259 LYS A O 1
ATOM 2027 N N . LEU A 1 260 ? -10.234 19.901 -24.656 1.00 95.44 260 LEU A N 1
ATOM 2028 C CA . LEU A 1 260 ? -8.962 19.417 -24.117 1.00 95.44 260 LEU A CA 1
ATOM 2029 C C . LEU A 1 260 ? -7.919 20.541 -24.116 1.00 95.44 260 LEU A C 1
ATOM 2031 O O . LEU A 1 260 ? -7.870 21.324 -25.070 1.00 95.44 260 LEU A O 1
ATOM 2035 N N . ASP A 1 261 ? -7.077 20.582 -23.086 1.00 95.00 261 ASP A N 1
ATOM 2036 C CA . ASP A 1 261 ? -5.911 21.468 -22.993 1.00 95.00 261 ASP A CA 1
ATOM 2037 C C . ASP A 1 261 ? -4.876 21.155 -24.091 1.00 95.00 261 ASP A C 1
ATOM 2039 O O . ASP A 1 261 ? -4.276 22.052 -24.680 1.00 95.00 261 ASP A O 1
ATOM 2043 N N . SER A 1 262 ? -4.709 19.872 -24.410 1.00 94.00 262 SER A N 1
ATOM 2044 C CA . SER A 1 262 ? -3.870 19.352 -25.479 1.00 94.00 262 SER A CA 1
ATOM 2045 C C . SER A 1 262 ? -4.444 18.044 -26.007 1.00 94.00 262 SER A C 1
ATOM 2047 O O . SER A 1 262 ? -5.036 17.262 -25.275 1.00 94.00 262 SER A O 1
ATOM 2049 N N . ARG A 1 263 ? -4.239 17.769 -27.295 1.00 94.12 263 ARG A N 1
ATOM 2050 C CA . ARG A 1 263 ? -4.567 16.464 -27.895 1.00 94.12 263 ARG A CA 1
ATOM 2051 C C . ARG A 1 263 ? -3.371 15.519 -27.980 1.00 94.12 263 ARG A C 1
ATOM 2053 O O . ARG A 1 263 ? -3.551 14.359 -28.327 1.00 94.12 263 ARG A O 1
ATOM 2060 N N . ARG A 1 264 ? -2.169 16.042 -27.713 1.00 92.00 264 ARG A N 1
ATOM 2061 C CA . ARG A 1 264 ? -0.877 15.391 -27.982 1.00 92.00 264 ARG A CA 1
ATOM 2062 C C . ARG A 1 264 ? -0.118 14.971 -26.726 1.00 92.00 264 ARG A C 1
ATOM 2064 O O . ARG A 1 264 ? 0.973 14.433 -26.840 1.00 92.00 264 ARG A O 1
ATOM 2071 N N . LYS A 1 265 ? -0.665 15.257 -25.543 1.00 89.00 265 LYS A N 1
ATOM 2072 C CA . LYS A 1 265 ? -0.096 14.804 -24.270 1.00 89.00 265 LYS A CA 1
ATOM 2073 C C . LYS A 1 265 ? -0.617 13.398 -23.938 1.00 89.00 265 LYS A C 1
ATOM 2075 O O . LYS A 1 265 ? -1.755 13.106 -24.310 1.00 89.00 265 LYS A O 1
ATOM 2080 N N . PRO A 1 266 ? 0.149 12.587 -23.189 1.00 86.19 266 PRO A N 1
ATOM 2081 C CA . PRO A 1 266 ? -0.351 11.331 -22.629 1.00 86.19 266 PRO A CA 1
ATOM 2082 C C . PRO A 1 266 ? -1.541 11.561 -21.684 1.00 86.19 266 PRO A C 1
ATOM 2084 O O . PRO A 1 266 ? -2.573 10.900 -21.785 1.00 86.19 266 PRO A O 1
ATOM 2087 N N . PHE A 1 267 ? -1.446 12.589 -20.836 1.00 88.62 267 PHE A N 1
ATOM 2088 C CA . PHE A 1 267 ? -2.446 12.909 -19.814 1.00 88.62 267 PHE A CA 1
ATOM 2089 C C . PHE A 1 267 ? -3.108 14.268 -20.075 1.00 88.62 267 PHE A C 1
ATOM 2091 O O . PHE A 1 267 ? -2.818 15.242 -19.373 1.00 88.62 267 PHE A O 1
ATOM 2098 N N . PRO A 1 268 ? -3.940 14.413 -21.122 1.00 92.94 268 PRO A N 1
ATOM 2099 C CA . PRO A 1 268 ? -4.605 15.676 -21.376 1.00 92.94 268 PRO A CA 1
ATOM 2100 C C . PRO A 1 268 ? -5.708 15.913 -20.344 1.00 92.94 268 PRO A C 1
ATOM 2102 O O . PRO A 1 268 ? -6.336 14.983 -19.831 1.00 92.94 268 PRO A O 1
ATOM 2105 N N . GLN A 1 269 ? -5.973 17.180 -20.073 1.00 94.62 269 GLN A N 1
ATOM 2106 C CA . GLN A 1 269 ? -6.995 17.620 -19.142 1.00 94.62 269 GLN A CA 1
ATOM 2107 C C . GLN A 1 269 ? -8.117 18.354 -19.864 1.00 94.62 269 GLN A C 1
ATOM 2109 O O . GLN A 1 269 ? -7.920 19.028 -20.875 1.00 94.62 269 GLN A O 1
ATOM 2114 N N . PHE A 1 270 ? -9.316 18.263 -19.310 1.00 96.06 270 PHE A N 1
ATOM 2115 C CA . PHE A 1 270 ? -10.424 19.143 -19.653 1.00 96.06 270 PHE A CA 1
ATOM 2116 C C . PHE A 1 270 ? -11.274 19.408 -18.413 1.00 96.06 270 PHE A C 1
ATOM 2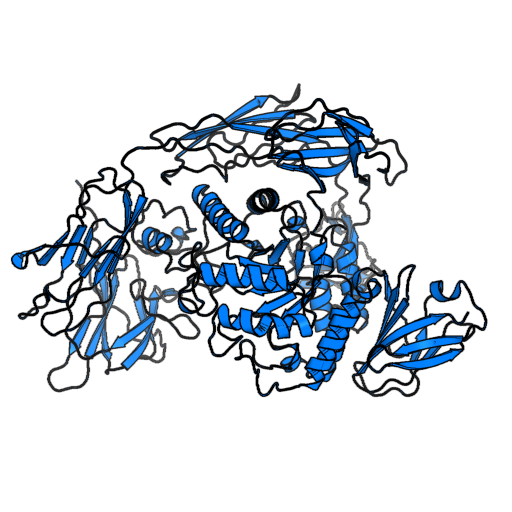118 O O . PHE A 1 270 ? -11.156 18.722 -17.401 1.00 96.06 270 PHE A O 1
ATOM 2125 N N . ILE A 1 271 ? -12.147 20.408 -18.493 1.00 96.31 271 ILE A N 1
ATOM 2126 C CA . ILE A 1 271 ? -13.099 20.716 -17.424 1.00 96.31 271 ILE A CA 1
ATOM 2127 C C . ILE A 1 271 ? -14.507 20.458 -17.973 1.00 96.31 271 ILE A C 1
ATOM 2129 O O . ILE A 1 271 ? -14.933 21.201 -18.866 1.00 96.31 271 ILE A O 1
ATOM 2133 N N . PRO A 1 272 ? -15.240 19.423 -17.518 1.00 95.06 272 PRO A N 1
ATOM 2134 C CA . PRO A 1 272 ? -16.651 19.279 -17.847 1.00 95.06 272 PRO A CA 1
ATOM 2135 C C . PRO A 1 272 ? -17.405 20.500 -17.316 1.00 95.06 272 PRO A C 1
ATOM 2137 O O . PRO A 1 272 ? -17.344 20.813 -16.136 1.00 95.06 272 PRO A O 1
ATOM 2140 N N . ASP A 1 273 ? -18.100 21.213 -18.192 1.00 94.44 273 ASP A N 1
ATOM 2141 C CA . ASP A 1 273 ? -18.817 22.462 -17.900 1.00 94.44 273 ASP A CA 1
ATOM 2142 C C . ASP A 1 273 ? -20.345 22.282 -17.881 1.00 94.44 273 ASP A C 1
ATOM 2144 O O . ASP A 1 273 ? -21.096 23.213 -17.572 1.00 94.44 273 ASP A O 1
ATOM 2148 N N . LYS A 1 274 ? -20.818 21.081 -18.227 1.00 93.44 274 LYS A N 1
ATOM 2149 C CA . LYS A 1 274 ? -22.225 20.688 -18.271 1.00 93.44 274 LYS A CA 1
ATOM 2150 C C . LYS A 1 274 ? -22.394 19.264 -17.758 1.00 93.44 274 LYS A C 1
ATOM 2152 O O . LYS A 1 274 ? -21.499 18.431 -17.860 1.00 93.44 274 LYS A O 1
ATOM 2157 N N . VAL A 1 275 ? -23.579 18.994 -17.220 1.00 88.75 275 VAL A N 1
ATOM 2158 C CA . VAL A 1 275 ? -23.995 17.636 -16.861 1.00 88.75 275 VAL A CA 1
ATOM 2159 C C . VAL A 1 275 ? -24.191 16.824 -18.137 1.00 88.75 275 VAL A C 1
ATOM 2161 O O . VAL A 1 275 ? -24.770 17.325 -19.103 1.00 88.75 275 VAL A O 1
ATOM 2164 N N . GLY A 1 276 ? -23.736 15.574 -18.130 1.00 90.56 276 GLY A N 1
ATOM 2165 C CA . GLY A 1 276 ? -23.932 14.636 -19.232 1.00 90.56 276 GLY A CA 1
ATOM 2166 C C . GLY A 1 276 ? -22.646 13.972 -19.712 1.00 90.56 276 GLY A C 1
ATOM 2167 O O . GLY A 1 276 ? -21.597 14.058 -19.075 1.00 90.56 276 GLY A O 1
ATOM 2168 N N . ARG A 1 277 ? -22.757 13.264 -20.838 1.00 94.06 277 ARG A N 1
ATOM 2169 C CA . ARG A 1 277 ? -21.695 12.424 -21.398 1.00 94.06 277 ARG A CA 1
ATOM 2170 C C . ARG A 1 277 ? -20.729 13.227 -22.267 1.00 94.06 277 ARG A C 1
ATOM 2172 O O . ARG A 1 277 ? -21.153 13.910 -23.198 1.00 94.06 277 ARG A O 1
ATOM 2179 N N . TYR A 1 278 ? -19.443 13.035 -22.020 1.00 97.25 278 TYR A N 1
ATOM 2180 C CA . TYR A 1 278 ? -18.332 13.408 -22.883 1.00 97.25 278 TYR A CA 1
ATOM 2181 C C . TYR A 1 278 ? -17.652 12.116 -23.356 1.00 97.25 278 TYR A C 1
ATOM 2183 O O . TYR A 1 278 ? -17.292 11.284 -22.529 1.00 97.25 278 TYR A O 1
ATOM 2191 N N . LEU A 1 279 ? -17.505 11.929 -24.668 1.00 96.56 279 LEU A N 1
ATOM 2192 C CA . LEU A 1 279 ? -16.853 10.754 -25.259 1.00 96.56 279 LEU A CA 1
ATOM 2193 C C . LEU A 1 279 ? -15.542 11.174 -25.910 1.00 96.56 279 LEU A C 1
ATOM 2195 O O . LEU A 1 279 ? -15.527 12.102 -26.728 1.00 96.56 279 LEU A O 1
ATOM 2199 N N . PHE A 1 280 ? -14.477 10.449 -25.595 1.00 97.50 280 PHE A N 1
ATOM 2200 C CA . PHE A 1 280 ? -13.149 10.663 -26.147 1.00 97.50 280 PHE A CA 1
ATOM 2201 C C . PHE A 1 280 ? -12.618 9.405 -26.820 1.00 97.50 280 PHE A C 1
ATOM 2203 O O . PHE A 1 280 ? -12.975 8.296 -26.437 1.00 97.50 280 PHE A O 1
ATOM 2210 N N . THR A 1 281 ? -11.734 9.593 -27.794 1.00 96.88 281 THR A N 1
ATOM 2211 C CA . THR A 1 281 ? -10.973 8.521 -28.443 1.00 96.88 281 THR A CA 1
ATOM 2212 C C . THR A 1 281 ? -9.482 8.813 -28.378 1.00 96.88 281 THR A C 1
ATOM 2214 O O . THR A 1 281 ? -9.094 9.977 -28.521 1.00 96.88 281 THR A O 1
ATOM 2217 N N . LEU A 1 282 ? -8.669 7.769 -28.267 1.00 97.12 282 LEU A N 1
ATOM 2218 C CA . LEU A 1 282 ? -7.212 7.805 -28.293 1.00 97.12 282 LEU A CA 1
ATOM 2219 C C . LEU A 1 282 ? -6.676 6.922 -29.423 1.00 97.12 282 LEU A C 1
ATOM 2221 O O . LEU A 1 282 ? -7.099 5.783 -29.590 1.00 97.12 282 LEU A O 1
ATOM 2225 N N . GLN A 1 283 ? -5.698 7.438 -30.160 1.00 96.69 283 GLN A N 1
ATOM 2226 C CA . GLN A 1 283 ? -4.786 6.649 -30.984 1.00 96.69 283 GLN A CA 1
ATOM 2227 C C . GLN A 1 283 ? -3.352 7.055 -30.646 1.00 96.69 283 GLN A C 1
ATOM 2229 O O . GLN A 1 283 ? -3.086 8.248 -30.474 1.00 96.69 283 GLN A O 1
ATOM 2234 N N . VAL A 1 284 ? -2.445 6.087 -30.572 1.00 95.12 284 VAL A N 1
ATOM 2235 C CA . VAL A 1 284 ? -1.025 6.309 -30.280 1.00 95.12 284 VAL A CA 1
ATOM 2236 C C . VAL A 1 284 ? -0.134 5.811 -31.418 1.00 95.12 284 VAL A C 1
ATOM 2238 O O . VAL A 1 284 ? -0.578 5.049 -32.281 1.00 95.12 284 VAL A O 1
ATOM 2241 N N . SER A 1 285 ? 1.108 6.287 -31.454 1.00 93.56 285 SER A N 1
ATOM 2242 C CA . SER A 1 285 ? 2.121 5.911 -32.444 1.00 93.56 285 SER A CA 1
ATOM 2243 C C . SER A 1 285 ? 3.507 5.915 -31.805 1.00 93.56 285 SER A C 1
ATOM 2245 O O . SER A 1 285 ? 3.839 6.828 -31.046 1.00 93.56 285 SER A O 1
ATOM 2247 N N . ASP A 1 286 ? 4.313 4.924 -32.160 1.00 88.69 286 ASP A N 1
ATOM 2248 C CA . ASP A 1 286 ? 5.746 4.788 -31.854 1.00 88.69 286 ASP A CA 1
ATOM 2249 C C . ASP A 1 286 ? 6.629 5.471 -32.929 1.00 88.69 286 ASP A C 1
ATOM 2251 O O . ASP A 1 286 ? 7.856 5.395 -32.917 1.00 88.69 286 ASP A O 1
ATOM 2255 N N . GLY A 1 287 ? 5.998 6.154 -33.894 1.00 89.44 287 GLY A N 1
ATOM 2256 C CA . GLY A 1 287 ? 6.659 6.814 -35.023 1.00 89.44 287 GLY A CA 1
ATOM 2257 C C . GLY A 1 287 ? 6.892 5.896 -36.226 1.00 89.44 287 GLY A C 1
ATOM 2258 O O . GLY A 1 287 ? 7.271 6.384 -37.294 1.00 89.44 287 GLY A O 1
ATOM 2259 N N . LYS A 1 288 ? 6.620 4.595 -36.088 1.00 88.50 288 LYS A N 1
ATOM 2260 C CA . LYS A 1 288 ? 6.761 3.580 -37.140 1.00 88.50 288 LYS A CA 1
ATOM 2261 C C . LYS A 1 288 ? 5.405 2.997 -37.545 1.00 88.50 288 LYS A C 1
ATOM 2263 O O . LYS A 1 288 ? 5.162 2.786 -38.734 1.00 88.50 288 LYS A O 1
ATOM 2268 N N . ALA A 1 289 ? 4.502 2.798 -36.590 1.00 91.25 289 ALA A N 1
ATOM 2269 C CA . ALA A 1 289 ? 3.152 2.289 -36.765 1.00 91.25 289 ALA A CA 1
ATOM 2270 C C . ALA A 1 289 ? 2.154 2.997 -35.831 1.00 91.25 289 ALA A C 1
ATOM 2272 O O . ALA A 1 289 ? 2.506 3.633 -34.843 1.00 91.25 289 ALA A O 1
ATOM 2273 N N . LYS A 1 290 ? 0.862 2.899 -36.161 1.00 94.75 290 LYS A N 1
ATOM 2274 C CA . LYS A 1 290 ? -0.227 3.467 -35.353 1.00 94.75 290 LYS A CA 1
ATOM 2275 C C . LYS A 1 290 ? -1.028 2.360 -34.692 1.00 94.75 290 LYS A C 1
ATOM 2277 O O . LYS A 1 290 ? -1.291 1.334 -35.318 1.00 94.75 290 LYS A O 1
ATOM 2282 N N . SER A 1 291 ? -1.485 2.618 -33.475 1.00 95.75 291 SER A N 1
ATOM 2283 C CA . SER A 1 291 ? -2.378 1.729 -32.745 1.00 95.75 291 SER A CA 1
ATOM 2284 C C . SER A 1 291 ? -3.775 1.658 -33.372 1.00 95.75 291 SER A C 1
ATOM 2286 O O . SER A 1 291 ? -4.203 2.535 -34.139 1.00 95.75 291 SER A O 1
ATOM 2288 N N . ALA A 1 292 ? -4.544 0.655 -32.947 1.00 94.50 292 ALA A N 1
ATOM 2289 C CA . ALA A 1 292 ? -6.001 0.739 -32.997 1.00 94.50 292 ALA A CA 1
ATOM 2290 C C . ALA A 1 292 ? -6.505 1.925 -32.148 1.00 94.50 292 ALA A C 1
ATOM 2292 O O . ALA A 1 292 ? -5.810 2.398 -31.246 1.00 94.50 292 ALA A O 1
ATOM 2293 N N . VAL A 1 293 ? -7.702 2.426 -32.465 1.00 95.50 293 VAL A N 1
ATOM 2294 C CA . VAL A 1 293 ? -8.350 3.485 -31.681 1.00 95.50 293 VAL A CA 1
ATOM 2295 C C . VAL A 1 293 ? -9.025 2.863 -30.467 1.00 95.50 293 VAL A C 1
ATOM 2297 O O . VAL A 1 293 ? -9.784 1.910 -30.626 1.00 95.50 293 VAL A O 1
ATOM 2300 N N . ASP A 1 294 ? -8.812 3.461 -29.302 1.00 96.06 294 ASP A N 1
ATOM 2301 C CA . ASP A 1 294 ? -9.537 3.137 -28.076 1.00 96.06 294 ASP A CA 1
ATOM 2302 C C . ASP A 1 294 ? -10.372 4.334 -27.584 1.00 96.06 294 ASP A C 1
ATOM 2304 O O . ASP A 1 294 ? -10.209 5.451 -28.085 1.00 96.06 294 ASP A O 1
ATOM 2308 N N . SER A 1 295 ? -11.327 4.125 -26.673 1.00 95.19 295 SER A N 1
ATOM 2309 C CA . SER A 1 295 ? -12.306 5.140 -26.258 1.00 95.19 295 SER A CA 1
ATOM 2310 C C . SER A 1 295 ? -12.523 5.209 -24.752 1.00 95.19 295 SER A C 1
ATOM 2312 O O . SER A 1 295 ? -12.513 4.200 -24.065 1.00 95.19 295 SER A O 1
ATOM 2314 N N . VAL A 1 296 ? -12.843 6.406 -24.251 1.00 95.44 296 VAL A N 1
ATOM 2315 C CA . VAL A 1 296 ? -13.197 6.623 -22.843 1.00 95.44 296 VAL A CA 1
ATOM 2316 C C . VAL A 1 296 ? -14.407 7.542 -22.687 1.00 95.44 296 VAL A C 1
ATOM 2318 O O . VAL A 1 296 ? -14.543 8.559 -23.375 1.00 95.44 296 VAL A O 1
ATOM 2321 N N . ASP A 1 297 ? -15.293 7.177 -21.760 1.00 95.81 297 ASP A N 1
ATOM 2322 C CA . ASP A 1 297 ? -16.444 7.984 -21.351 1.00 95.81 297 ASP A CA 1
ATOM 2323 C C . ASP A 1 297 ? -16.122 8.806 -20.097 1.00 95.81 297 ASP A C 1
ATOM 2325 O O . ASP A 1 297 ? -15.600 8.278 -19.114 1.00 95.81 297 ASP A O 1
ATOM 2329 N N . VAL A 1 298 ? -16.542 10.071 -20.087 1.00 95.88 298 VAL A N 1
ATOM 2330 C CA . VAL A 1 298 ? -16.625 10.891 -18.875 1.00 95.88 298 VAL A CA 1
ATOM 2331 C C . VAL A 1 298 ? -18.055 11.381 -18.685 1.00 95.88 298 VAL A C 1
ATOM 2333 O O . VAL A 1 298 ? -18.618 12.027 -19.570 1.00 95.88 298 VAL A O 1
ATOM 2336 N N . TYR A 1 299 ? -18.647 11.110 -17.525 1.00 93.69 299 TYR A N 1
ATOM 2337 C CA . TYR A 1 299 ? -19.972 11.610 -17.160 1.00 93.69 299 TYR A CA 1
ATOM 2338 C C . TYR A 1 299 ? -19.839 12.735 -16.131 1.00 93.69 299 TYR A C 1
ATOM 2340 O O . TYR A 1 299 ? -19.402 12.516 -15.000 1.00 93.69 299 TYR A O 1
ATOM 2348 N N . GLY A 1 300 ? -20.212 13.948 -16.544 1.00 90.06 300 GLY A N 1
ATOM 2349 C CA . GLY A 1 300 ? -20.249 15.130 -15.687 1.00 90.06 300 GLY A CA 1
ATOM 2350 C C . GLY A 1 300 ? -21.503 15.155 -14.810 1.00 90.06 300 GLY A C 1
ATOM 2351 O O . GLY A 1 300 ? -22.610 15.018 -15.335 1.00 90.06 300 GLY A O 1
ATOM 2352 N N . PHE A 1 301 ? -21.351 15.393 -13.504 1.00 85.12 301 PHE A N 1
ATOM 2353 C CA . PHE A 1 301 ? -22.451 15.601 -12.549 1.00 85.12 301 PHE A CA 1
ATOM 2354 C C . PHE A 1 301 ? -22.226 16.849 -11.677 1.00 85.12 301 PHE A C 1
ATOM 2356 O O . PHE A 1 301 ? -21.108 17.331 -11.540 1.00 85.12 301 PHE A O 1
ATOM 2363 N N . ILE A 1 302 ? -23.278 17.413 -11.082 1.00 79.62 302 ILE A N 1
ATOM 2364 C CA . ILE A 1 302 ? -23.132 18.569 -10.178 1.00 79.62 302 ILE A CA 1
ATOM 2365 C C . ILE A 1 302 ? -22.696 18.062 -8.808 1.00 79.62 302 ILE A C 1
ATOM 2367 O O . ILE A 1 302 ? -23.433 17.289 -8.214 1.00 79.62 302 ILE A O 1
ATOM 2371 N N . ARG A 1 303 ? -21.559 18.534 -8.288 1.00 72.94 303 ARG A N 1
ATOM 2372 C CA . ARG A 1 303 ? -21.156 18.319 -6.892 1.00 72.94 303 ARG A CA 1
ATOM 2373 C C . ARG A 1 303 ? -21.162 19.654 -6.162 1.00 72.94 303 ARG A C 1
ATOM 2375 O O . ARG A 1 303 ? -20.556 20.613 -6.633 1.00 72.94 303 ARG A O 1
ATOM 2382 N N . ARG A 1 304 ? -21.839 19.715 -5.017 1.00 66.62 304 ARG A N 1
ATOM 2383 C CA . ARG A 1 304 ? -21.817 20.881 -4.130 1.00 66.62 304 ARG A CA 1
ATOM 2384 C C . ARG A 1 304 ? -20.784 20.653 -3.029 1.00 66.62 304 ARG A C 1
ATOM 2386 O O . ARG A 1 304 ? -20.813 19.613 -2.376 1.00 66.62 304 ARG A O 1
ATOM 2393 N N . GLU A 1 305 ? -19.867 21.597 -2.854 1.00 63.44 305 GLU A N 1
ATOM 2394 C CA . GLU A 1 305 ? -18.896 21.588 -1.757 1.00 63.44 305 GLU A CA 1
ATOM 2395 C C . GLU A 1 305 ? -19.403 22.457 -0.602 1.00 63.44 305 GLU A C 1
ATOM 2397 O O . GLU A 1 305 ? -20.044 23.489 -0.822 1.00 63.44 305 GLU A O 1
ATOM 2402 N N . TYR A 1 306 ? -19.120 22.025 0.627 1.00 66.38 306 TYR A N 1
ATOM 2403 C CA . TYR A 1 306 ? -19.462 22.732 1.858 1.00 66.38 306 TYR A CA 1
ATOM 2404 C C . TYR A 1 306 ? -18.171 23.138 2.570 1.00 66.38 306 TYR A C 1
ATOM 2406 O O . TYR A 1 306 ? -17.697 22.394 3.429 1.00 66.38 306 TYR A O 1
ATOM 2414 N N . PRO A 1 307 ? -17.562 24.279 2.201 1.00 71.50 307 PRO A N 1
ATOM 2415 C CA . PRO A 1 307 ? -16.357 24.739 2.866 1.00 71.50 307 PRO A CA 1
ATOM 2416 C C . PRO A 1 307 ? -16.634 25.013 4.346 1.00 71.50 307 PRO A C 1
ATOM 2418 O O . PRO A 1 307 ? -17.673 25.558 4.726 1.00 71.50 307 PRO A O 1
ATOM 2421 N N . VAL A 1 308 ? -15.667 24.659 5.179 1.00 79.12 308 VAL A N 1
ATOM 2422 C CA . VAL A 1 308 ? -15.635 24.954 6.604 1.00 79.12 308 VAL A CA 1
ATOM 2423 C C . VAL A 1 308 ? -15.271 26.424 6.795 1.00 79.12 308 VAL A C 1
ATOM 2425 O O . VAL A 1 308 ? -14.240 26.879 6.302 1.00 79.12 308 VAL A O 1
ATOM 2428 N N . TYR A 1 309 ? -16.118 27.161 7.508 1.00 84.25 309 TYR A N 1
ATOM 2429 C CA . TYR A 1 309 ? -15.882 28.559 7.859 1.00 84.25 309 TYR A CA 1
ATOM 2430 C C . TYR A 1 309 ? -15.150 28.656 9.197 1.00 84.25 309 TYR A C 1
ATOM 2432 O O . TYR A 1 309 ? -15.593 28.078 10.191 1.00 84.25 309 TYR A O 1
ATOM 2440 N N . LEU A 1 310 ? -14.046 29.397 9.214 1.00 86.62 310 LEU A N 1
ATOM 2441 C CA . LEU A 1 310 ? -13.283 29.725 10.413 1.00 86.62 310 LEU A CA 1
ATOM 2442 C C . LEU A 1 310 ? -13.217 31.234 10.597 1.00 86.62 310 LEU A C 1
ATOM 2444 O O . LEU A 1 310 ? -12.984 31.974 9.639 1.00 86.62 310 LEU A O 1
ATOM 2448 N N . GLU A 1 311 ? -13.362 31.664 11.846 1.00 88.50 311 GLU A N 1
ATOM 2449 C CA . GLU A 1 311 ? -13.399 33.067 12.232 1.00 88.50 311 GLU A CA 1
ATOM 2450 C C . GLU A 1 311 ? -12.582 33.297 13.506 1.00 88.50 311 GLU A C 1
ATOM 2452 O O . GLU A 1 311 ? -12.733 32.575 14.489 1.00 88.50 311 GLU A O 1
ATOM 2457 N N . LEU A 1 312 ? -11.749 34.336 13.494 1.00 84.25 312 LEU A N 1
ATOM 2458 C CA . LEU A 1 312 ? -11.101 34.883 14.681 1.00 84.25 312 LEU A CA 1
ATOM 2459 C C . LEU A 1 312 ? -11.636 36.303 14.914 1.00 84.25 312 LEU A C 1
ATOM 2461 O O . LEU A 1 312 ? -11.224 37.242 14.231 1.00 84.25 312 LEU A O 1
ATOM 2465 N N . ALA A 1 313 ? -12.559 36.443 15.873 1.00 74.56 313 ALA A N 1
ATOM 2466 C CA . ALA A 1 313 ? -13.269 37.694 16.183 1.00 74.56 313 ALA A CA 1
ATOM 2467 C C . ALA A 1 313 ? -13.112 38.178 17.642 1.00 74.56 313 ALA A C 1
ATOM 2469 O O . ALA A 1 313 ? -13.748 39.151 18.048 1.00 74.56 313 ALA A O 1
ATOM 2470 N N . ASP A 1 314 ? -12.313 37.497 18.470 1.00 65.69 314 ASP A N 1
ATOM 2471 C CA . ASP A 1 314 ? -12.323 37.730 19.917 1.00 65.69 314 ASP A CA 1
ATOM 2472 C C . ASP A 1 314 ? -11.680 39.076 20.320 1.00 65.69 314 ASP A C 1
ATOM 2474 O O . ASP A 1 314 ? -10.464 39.256 20.282 1.00 65.69 314 ASP A O 1
ATOM 2478 N N . SER A 1 315 ? -12.505 40.018 20.794 1.00 56.00 315 SER A N 1
ATOM 2479 C CA . SER A 1 315 ? -12.088 41.334 21.315 1.00 56.00 315 SER A CA 1
ATOM 2480 C C . SER A 1 315 ? -11.160 41.283 22.541 1.00 56.00 315 SER A C 1
ATOM 2482 O O . SER A 1 315 ? -10.529 42.286 22.884 1.00 56.00 315 SER A O 1
ATOM 2484 N N . THR A 1 316 ? -11.083 40.137 23.223 1.00 54.59 316 THR A N 1
ATOM 2485 C CA . THR A 1 316 ? -10.186 39.902 24.364 1.00 54.59 316 THR A CA 1
ATOM 2486 C C . THR A 1 316 ? -8.747 39.674 23.892 1.00 54.59 316 THR A C 1
ATOM 2488 O O . THR A 1 316 ? -7.805 40.082 24.569 1.00 54.59 316 THR A O 1
ATOM 2491 N N . PHE A 1 317 ? -8.571 39.118 22.686 1.00 59.66 317 PHE A N 1
ATOM 2492 C CA . PHE A 1 317 ? -7.273 38.906 22.038 1.00 59.66 317 PHE A CA 1
ATOM 2493 C C . PHE A 1 317 ? -6.583 40.234 21.696 1.00 59.66 317 PHE A C 1
ATOM 2495 O O . PHE A 1 317 ? -5.420 40.434 22.037 1.00 59.66 317 PHE A O 1
ATOM 2502 N N . TYR A 1 318 ? -7.341 41.190 21.150 1.00 60.09 318 TYR A N 1
ATOM 2503 C CA . TYR A 1 318 ? -6.878 42.551 20.845 1.00 60.09 318 TYR A CA 1
ATOM 2504 C C . TYR A 1 318 ? -6.400 43.349 22.067 1.00 60.09 318 TYR A C 1
ATOM 2506 O O . TYR A 1 318 ? -5.739 44.370 21.906 1.00 60.09 318 TYR A O 1
ATOM 2514 N N . ARG A 1 319 ? -6.748 42.913 23.287 1.00 55.16 319 ARG A N 1
ATOM 2515 C CA . ARG A 1 319 ? -6.315 43.553 24.540 1.00 55.16 319 ARG A CA 1
ATOM 2516 C C . ARG A 1 319 ? -5.099 42.893 25.182 1.00 55.16 319 ARG A C 1
ATOM 2518 O O . ARG A 1 319 ? -4.419 43.554 25.954 1.00 55.16 319 ARG A O 1
ATOM 2525 N N . LEU A 1 320 ? -4.859 41.606 24.920 1.00 52.88 320 LEU A N 1
ATOM 2526 C CA . LEU A 1 320 ? -3.773 40.839 25.545 1.00 52.88 320 LEU A CA 1
ATOM 2527 C C . LEU A 1 320 ? -2.432 41.023 24.834 1.00 52.88 320 LEU A C 1
ATOM 2529 O O . LEU A 1 320 ? -1.383 40.895 25.458 1.00 52.88 320 LEU A O 1
ATOM 2533 N N . PHE A 1 321 ? -2.470 41.344 23.544 1.00 54.22 321 PHE A N 1
ATOM 2534 C CA . PHE A 1 321 ? -1.290 41.626 22.750 1.00 54.22 321 PHE A CA 1
ATOM 2535 C C . PHE A 1 321 ? -1.351 43.099 22.346 1.00 54.22 321 PHE A C 1
ATOM 2537 O O . PHE A 1 321 ? -2.107 43.459 21.449 1.00 54.22 321 PHE A O 1
ATOM 2544 N N . GLU A 1 322 ? -0.560 43.966 22.982 1.00 55.16 322 GLU A N 1
ATOM 2545 C CA . GLU A 1 322 ? -0.341 45.367 22.559 1.00 55.16 322 GLU A CA 1
ATOM 2546 C C . GLU A 1 322 ? 0.400 45.453 21.198 1.00 55.16 322 GLU A C 1
ATOM 2548 O O . GLU A 1 322 ? 1.201 46.349 20.945 1.00 55.16 322 GLU A O 1
ATOM 2553 N N . THR A 1 323 ? 0.181 44.484 20.307 1.00 54.06 323 THR A N 1
ATOM 2554 C CA . THR A 1 323 ? 0.883 44.291 19.043 1.00 54.06 323 THR A CA 1
ATOM 2555 C C . THR A 1 323 ? -0.086 44.460 17.884 1.00 54.06 323 THR A C 1
ATOM 2557 O O . THR A 1 323 ? -1.169 43.874 17.871 1.00 54.06 323 THR A O 1
ATOM 2560 N N . HIS A 1 324 ? 0.324 45.221 16.875 1.00 72.38 324 HIS A N 1
ATOM 2561 C CA . HIS A 1 324 ? -0.410 45.344 15.621 1.00 72.38 324 HIS A CA 1
ATOM 2562 C C . HIS A 1 324 ? -0.523 43.971 14.931 1.00 72.38 324 HIS A C 1
ATOM 2564 O O . HIS A 1 324 ? 0.484 43.290 14.742 1.00 72.38 324 HIS A O 1
ATOM 2570 N N . ILE A 1 325 ? -1.740 43.541 14.582 1.00 78.69 325 ILE A N 1
ATOM 2571 C CA . ILE A 1 325 ? -1.960 42.307 13.813 1.00 78.69 325 ILE A CA 1
ATOM 2572 C C . ILE A 1 325 ? -1.774 42.626 12.329 1.00 78.69 325 ILE A C 1
ATOM 2574 O O . ILE A 1 325 ? -2.597 43.316 11.732 1.00 78.69 325 ILE A O 1
ATOM 2578 N N . GLU A 1 326 ? -0.708 42.103 11.737 1.00 82.44 326 GLU A N 1
ATOM 2579 C CA . GLU A 1 326 ? -0.379 42.252 10.317 1.00 82.44 326 GLU A CA 1
ATOM 2580 C C . GLU A 1 326 ? -0.932 41.093 9.482 1.00 82.44 326 GLU A C 1
ATOM 2582 O O . GLU A 1 326 ? -1.334 41.273 8.333 1.00 82.44 326 GLU A O 1
ATOM 2587 N N . SER A 1 327 ? -0.948 39.887 10.055 1.00 87.94 327 SER A N 1
ATOM 2588 C CA . SER A 1 327 ? -1.414 38.681 9.375 1.00 87.94 327 SER A CA 1
ATOM 2589 C C . SER A 1 327 ? -1.978 37.661 10.352 1.00 87.94 327 SER A C 1
ATOM 2591 O O . SER A 1 327 ? -1.503 37.517 11.480 1.00 87.94 327 SER A O 1
ATOM 2593 N N . VAL A 1 328 ? -2.975 36.917 9.884 1.00 91.19 328 VAL A N 1
ATOM 2594 C CA . VAL A 1 328 ? -3.481 35.721 10.552 1.00 91.19 328 VAL A CA 1
ATOM 2595 C C . VAL A 1 328 ? -3.559 34.611 9.518 1.00 91.19 328 VAL A C 1
ATOM 2597 O O . VAL A 1 328 ? -4.078 34.818 8.423 1.00 91.19 328 VAL A O 1
ATOM 2600 N N . SER A 1 329 ? -3.073 33.431 9.873 1.00 94.00 329 SER A N 1
ATOM 2601 C CA . SER A 1 329 ? -3.262 32.194 9.121 1.00 94.00 329 SER A CA 1
ATOM 2602 C C . SER A 1 329 ? -3.934 31.154 10.001 1.00 94.00 329 SER A C 1
ATOM 2604 O O . SER A 1 329 ? -3.834 31.204 11.226 1.00 94.00 329 SER A O 1
ATOM 2606 N N . VAL A 1 330 ? -4.568 30.168 9.379 1.00 94.31 330 VAL A N 1
ATOM 2607 C CA . VAL A 1 330 ? -4.953 28.936 10.063 1.00 94.31 330 VAL A CA 1
ATOM 2608 C C . VAL A 1 330 ? -3.939 27.839 9.742 1.00 94.31 330 VAL A C 1
ATOM 2610 O O . VAL A 1 330 ? -3.618 27.590 8.582 1.00 94.31 330 VAL A O 1
ATOM 2613 N N . ALA A 1 331 ? -3.431 27.180 10.778 1.00 92.94 331 ALA A N 1
ATOM 2614 C CA . ALA A 1 331 ? -2.526 26.044 10.676 1.00 92.94 331 ALA A CA 1
ATOM 2615 C C . ALA A 1 331 ? -3.157 24.833 11.359 1.00 92.94 331 ALA A C 1
ATOM 2617 O O . ALA A 1 331 ? -3.738 24.954 12.435 1.00 92.94 331 ALA A O 1
ATOM 2618 N N . GLY A 1 332 ? -3.050 23.666 10.743 1.00 90.44 332 GLY A N 1
ATOM 2619 C CA . GLY A 1 332 ? -3.641 22.448 11.275 1.00 90.44 332 GLY A CA 1
ATOM 2620 C C . GLY A 1 332 ? -3.214 21.220 10.497 1.00 90.44 332 GLY A C 1
ATOM 2621 O O . GLY A 1 332 ? -2.389 21.279 9.586 1.00 90.44 332 GLY A O 1
ATOM 2622 N N . GLU A 1 333 ? -3.797 20.081 10.831 1.00 87.00 333 GLU A N 1
ATOM 2623 C CA . GLU A 1 333 ? -3.422 18.801 10.216 1.00 87.00 333 GLU A CA 1
ATOM 2624 C C . GLU A 1 333 ? -3.597 18.801 8.694 1.00 87.00 333 GLU A C 1
ATOM 2626 O O . GLU A 1 333 ? -2.759 18.273 7.965 1.00 87.00 333 GLU A O 1
ATOM 2631 N N . PHE A 1 334 ? -4.639 19.480 8.211 1.00 84.75 334 PHE A N 1
ATOM 2632 C CA . PHE A 1 334 ? -4.961 19.631 6.790 1.00 84.75 334 PHE A CA 1
ATOM 2633 C C . PHE A 1 334 ? -3.903 20.397 5.980 1.00 84.75 334 PHE A C 1
ATOM 2635 O O . PHE A 1 334 ? -3.927 20.347 4.754 1.00 84.75 334 PHE A O 1
ATOM 2642 N N . ASN A 1 335 ? -2.969 21.090 6.635 1.00 85.69 335 ASN A N 1
ATOM 2643 C CA . ASN A 1 335 ? -1.862 21.779 5.975 1.00 85.69 335 ASN A CA 1
ATOM 2644 C C . ASN A 1 335 ? -0.497 21.466 6.598 1.00 85.69 335 ASN A C 1
ATOM 2646 O O . ASN A 1 335 ? 0.451 22.234 6.425 1.00 85.69 335 ASN A O 1
ATOM 2650 N N . ARG A 1 336 ? -0.399 20.333 7.313 1.00 85.81 336 ARG A N 1
ATOM 2651 C CA . ARG A 1 336 ? 0.812 19.894 8.027 1.00 85.81 336 ARG A CA 1
ATOM 2652 C C . ARG A 1 336 ? 1.351 20.957 8.985 1.00 85.81 336 ARG A C 1
ATOM 2654 O O . ARG A 1 336 ? 2.560 21.142 9.088 1.00 85.81 336 ARG A O 1
ATOM 2661 N N . TRP A 1 337 ? 0.447 21.663 9.661 1.00 89.00 337 TRP A N 1
ATOM 2662 C CA . TRP A 1 337 ? 0.778 22.744 10.586 1.00 89.00 337 TRP A CA 1
ATOM 2663 C C . TRP A 1 337 ? 1.636 23.838 9.935 1.00 89.00 337 TRP A C 1
ATOM 2665 O O . TRP A 1 337 ? 2.509 24.425 10.565 1.00 89.00 337 TRP A O 1
ATOM 2675 N N . SER A 1 338 ? 1.401 24.130 8.656 1.00 89.50 338 SER A N 1
ATOM 2676 C CA . SER A 1 338 ? 2.077 25.234 7.983 1.00 89.50 338 SER A CA 1
ATOM 2677 C C . SER A 1 338 ? 1.468 26.568 8.411 1.00 89.50 338 SER A C 1
ATOM 2679 O O . SER A 1 338 ? 0.296 26.847 8.155 1.00 89.50 338 SER A O 1
ATOM 2681 N N . ALA A 1 339 ? 2.295 27.423 9.013 1.00 89.62 339 ALA A N 1
ATOM 2682 C CA . ALA A 1 339 ? 1.926 28.762 9.473 1.00 89.62 339 ALA A CA 1
ATOM 2683 C C . ALA A 1 339 ? 1.471 29.725 8.360 1.00 89.62 339 ALA A C 1
ATOM 2685 O O . ALA A 1 339 ? 0.923 30.787 8.651 1.00 89.62 339 ALA A O 1
ATOM 2686 N N . SER A 1 340 ? 1.702 29.391 7.090 1.00 88.44 340 SER A N 1
ATOM 2687 C CA . SER A 1 340 ? 1.442 30.277 5.949 1.00 88.44 340 SER A CA 1
ATOM 2688 C C . SER A 1 340 ? 0.579 29.655 4.853 1.00 88.44 340 SER A C 1
ATOM 2690 O O . SER A 1 340 ? 0.189 30.360 3.925 1.00 88.44 340 SER A O 1
ATOM 2692 N N . ALA A 1 341 ? 0.246 28.363 4.941 1.00 88.00 341 ALA A N 1
ATOM 2693 C CA . ALA A 1 341 ? -0.483 27.668 3.877 1.00 88.00 341 ALA A CA 1
ATOM 2694 C C . ALA A 1 341 ? -1.922 28.171 3.684 1.00 88.00 341 ALA A C 1
ATOM 2696 O O . ALA A 1 341 ? -2.435 28.156 2.566 1.00 88.00 341 ALA A O 1
ATOM 2697 N N . ASN A 1 342 ? -2.583 28.620 4.755 1.00 92.81 342 ASN A N 1
ATOM 2698 C CA . ASN A 1 342 ? -3.964 29.098 4.699 1.00 92.81 342 ASN A CA 1
ATOM 2699 C C . ASN A 1 342 ? -4.098 30.479 5.362 1.00 92.81 342 ASN A C 1
ATOM 2701 O O . ASN A 1 342 ? -4.562 30.571 6.502 1.00 92.81 342 ASN A O 1
ATOM 2705 N N . PRO A 1 343 ? -3.696 31.561 4.670 1.00 93.06 343 PRO A N 1
ATOM 2706 C CA . PRO A 1 343 ? -3.861 32.915 5.181 1.00 93.06 343 PRO A CA 1
ATOM 2707 C C . PRO A 1 343 ? -5.347 33.284 5.276 1.00 93.06 343 PRO A C 1
ATOM 2709 O O . PRO A 1 343 ? -6.130 33.038 4.353 1.00 93.06 343 PRO A O 1
ATOM 2712 N N . MET A 1 344 ? -5.727 33.895 6.393 1.00 93.25 344 MET A N 1
ATOM 2713 C CA . MET A 1 344 ? -7.062 34.433 6.640 1.00 93.25 344 MET A CA 1
ATOM 2714 C C . MET A 1 344 ? -7.167 35.861 6.095 1.00 93.25 344 MET A C 1
ATOM 2716 O O . MET A 1 344 ? -6.165 36.546 5.876 1.00 93.25 344 MET A O 1
ATOM 2720 N N . ARG A 1 345 ? -8.396 36.332 5.875 1.00 91.38 345 ARG A N 1
ATOM 2721 C CA . ARG A 1 345 ? -8.675 37.690 5.395 1.00 91.38 345 ARG A CA 1
ATOM 2722 C C . ARG A 1 345 ? -9.614 38.427 6.338 1.00 91.38 345 ARG A C 1
ATOM 2724 O O . ARG A 1 345 ? -10.682 37.915 6.673 1.00 91.38 345 ARG A O 1
ATOM 2731 N N . ASP A 1 346 ? -9.239 39.653 6.682 1.00 85.31 346 ASP A N 1
ATOM 2732 C CA . ASP A 1 346 ? -10.144 40.659 7.235 1.00 85.31 346 ASP A CA 1
ATOM 2733 C C . ASP A 1 346 ? -10.731 41.488 6.083 1.00 85.31 346 ASP A C 1
ATOM 2735 O O . ASP A 1 346 ? -10.134 42.453 5.600 1.00 85.31 346 ASP A O 1
ATOM 2739 N N . TYR A 1 347 ? -11.894 41.060 5.584 1.00 81.75 347 TYR A N 1
ATOM 2740 C CA . TYR A 1 347 ? -12.544 41.684 4.427 1.00 81.75 347 TYR A CA 1
ATOM 2741 C C . TYR A 1 347 ? -13.008 43.121 4.699 1.00 81.75 347 TYR A C 1
ATOM 2743 O O . TYR A 1 347 ? -13.057 43.925 3.767 1.00 81.75 347 TYR A O 1
ATOM 2751 N N . ASN A 1 348 ? -13.329 43.450 5.954 1.00 81.12 348 ASN A N 1
ATOM 2752 C CA . ASN A 1 348 ? -13.974 44.712 6.325 1.00 81.12 348 ASN A CA 1
ATOM 2753 C C . ASN A 1 348 ? -13.062 45.641 7.141 1.00 81.12 348 ASN A C 1
ATOM 2755 O O . ASN A 1 348 ? -13.499 46.728 7.520 1.00 81.12 348 ASN A O 1
ATOM 2759 N N . ARG A 1 349 ? -11.809 45.235 7.395 1.00 77.00 349 ARG A N 1
ATOM 2760 C CA . ARG A 1 349 ? -10.839 45.937 8.255 1.00 77.00 349 ARG A CA 1
ATOM 2761 C C . ARG A 1 349 ? -11.390 46.217 9.655 1.00 77.00 349 ARG A C 1
ATOM 2763 O O . ARG A 1 349 ? -11.130 47.273 10.229 1.00 77.00 349 ARG A O 1
ATOM 2770 N N . ASN A 1 350 ? -12.202 45.299 10.172 1.00 76.69 350 ASN A N 1
ATOM 2771 C CA . ASN A 1 350 ? -12.865 45.426 11.469 1.00 76.69 350 ASN A CA 1
ATOM 2772 C C . ASN A 1 350 ? -12.217 44.554 12.556 1.00 76.69 350 ASN A C 1
ATOM 2774 O O . ASN A 1 350 ? -12.755 44.474 13.660 1.00 76.69 350 ASN A O 1
ATOM 2778 N N . GLY A 1 351 ? -11.090 43.903 12.254 1.00 76.81 351 GLY A N 1
ATOM 2779 C CA . GLY A 1 351 ? -10.422 42.976 13.159 1.00 76.81 351 GLY A CA 1
ATOM 2780 C C . GLY A 1 351 ? -11.061 41.585 13.196 1.00 76.81 351 GLY A C 1
ATOM 2781 O O . GLY A 1 351 ? -10.804 40.820 14.124 1.00 76.81 351 GLY A O 1
ATOM 2782 N N . VAL A 1 352 ? -11.890 41.219 12.219 1.00 84.69 352 VAL A N 1
ATOM 2783 C CA . VAL A 1 352 ? -12.425 39.857 12.111 1.00 84.69 352 VAL A CA 1
ATOM 2784 C C . VAL A 1 352 ? -11.742 39.148 10.954 1.00 84.69 352 VAL A C 1
ATOM 2786 O O . VAL A 1 352 ? -11.981 39.453 9.787 1.00 84.69 352 VAL A O 1
ATOM 2789 N N . TRP A 1 353 ? -10.884 38.186 11.281 1.00 89.31 353 TRP A N 1
ATOM 2790 C CA . TRP A 1 353 ? -10.157 37.406 10.284 1.00 89.31 353 TRP A CA 1
ATOM 2791 C C . TRP A 1 353 ? -10.935 36.143 9.953 1.00 89.31 353 TRP A C 1
ATOM 2793 O O . TRP A 1 353 ? -11.362 35.420 10.851 1.00 89.31 353 TRP A O 1
ATOM 2803 N N . THR A 1 354 ? -11.103 35.862 8.662 1.00 90.94 354 THR A N 1
ATOM 2804 C CA . THR A 1 354 ? -11.938 34.753 8.180 1.00 90.94 354 THR A CA 1
ATOM 2805 C C . THR A 1 354 ? -11.212 33.886 7.158 1.00 90.94 354 THR A C 1
ATOM 2807 O O . THR A 1 354 ? -10.393 34.378 6.376 1.00 90.94 354 THR A O 1
ATOM 2810 N N . ALA A 1 355 ? -11.516 32.590 7.147 1.00 90.12 355 ALA A N 1
ATOM 2811 C CA . ALA A 1 355 ? -11.066 31.660 6.117 1.00 90.12 355 ALA A CA 1
ATOM 2812 C C . ALA A 1 355 ? -12.139 30.614 5.801 1.00 90.12 355 ALA A C 1
ATOM 2814 O O . ALA A 1 355 ? -12.932 30.227 6.657 1.00 90.12 355 ALA A O 1
ATOM 2815 N N . TRP A 1 356 ? -12.117 30.143 4.555 1.00 84.88 356 TRP A N 1
ATOM 2816 C CA . TRP A 1 356 ? -12.934 29.038 4.070 1.00 84.88 356 TRP A CA 1
ATOM 2817 C C . TRP A 1 356 ? -12.009 27.881 3.703 1.00 84.88 356 TRP A C 1
ATOM 2819 O O . TRP A 1 356 ? -11.116 28.050 2.872 1.00 84.88 356 TRP A O 1
ATOM 2829 N N . LEU A 1 357 ? -12.206 26.723 4.327 1.00 84.56 357 LEU A N 1
ATOM 2830 C CA . LEU A 1 357 ? -11.397 25.528 4.108 1.00 84.56 357 LEU A CA 1
ATOM 2831 C C . LEU A 1 357 ? -12.245 24.417 3.493 1.00 84.56 357 LEU A C 1
ATOM 2833 O O . LEU A 1 357 ? -13.243 23.995 4.070 1.00 84.56 357 LEU A O 1
ATOM 2837 N N . ASN A 1 358 ? -11.820 23.890 2.350 1.00 75.56 358 ASN A N 1
ATOM 2838 C CA . ASN A 1 358 ? -12.397 22.670 1.795 1.00 75.56 358 ASN A CA 1
ATOM 2839 C C . ASN A 1 358 ? -11.790 21.462 2.517 1.00 75.56 358 ASN A C 1
ATOM 2841 O O . ASN A 1 358 ? -10.719 20.989 2.142 1.00 75.56 358 ASN A O 1
ATOM 2845 N N . LEU A 1 359 ? -12.457 21.004 3.577 1.00 75.75 359 LEU A N 1
ATOM 2846 C CA . LEU A 1 359 ? -12.056 19.831 4.352 1.00 75.75 359 LEU A CA 1
ATOM 2847 C C . LEU A 1 359 ? -12.996 18.666 4.048 1.00 75.75 359 LEU A C 1
ATOM 2849 O O . LEU A 1 359 ? -14.219 18.831 4.085 1.00 75.75 359 LEU A O 1
ATOM 2853 N N . ASP A 1 360 ? -12.430 17.485 3.801 1.00 70.94 360 ASP A N 1
ATOM 2854 C CA . ASP A 1 360 ? -13.216 16.251 3.781 1.00 70.94 360 ASP A CA 1
ATOM 2855 C C . ASP A 1 360 ? -13.932 16.061 5.146 1.00 70.94 360 ASP A C 1
ATOM 2857 O O . ASP A 1 360 ? -13.514 16.636 6.157 1.00 70.94 360 ASP A O 1
ATOM 2861 N N . PRO A 1 361 ? -15.055 15.320 5.209 1.00 70.19 361 PRO A N 1
ATOM 2862 C CA . PRO A 1 361 ? -15.748 15.071 6.471 1.00 70.19 361 PRO A CA 1
ATOM 2863 C C . PRO A 1 361 ? -14.824 14.406 7.498 1.00 70.19 361 PRO A C 1
ATOM 2865 O O . PRO A 1 361 ? -14.166 13.412 7.192 1.00 70.19 361 PRO A O 1
ATOM 2868 N N . GLY A 1 362 ? -14.787 14.945 8.715 1.00 75.69 362 GLY A N 1
ATOM 2869 C CA . GLY A 1 362 ? -13.864 14.472 9.744 1.00 75.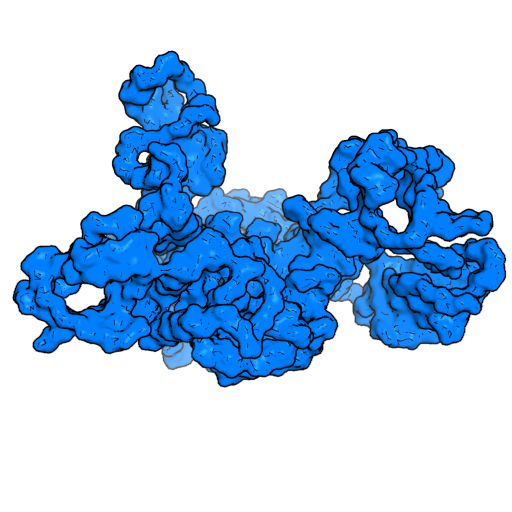69 362 GLY A CA 1
ATOM 2870 C C . GLY A 1 362 ? -13.591 15.481 10.856 1.00 75.69 362 GLY A C 1
ATOM 2871 O O . GLY A 1 362 ? -14.106 16.600 10.848 1.00 75.69 362 GLY A O 1
ATOM 2872 N N . GLU A 1 363 ? -12.772 15.074 11.821 1.00 85.00 363 GLU A N 1
ATOM 2873 C CA . GLU A 1 363 ? -12.233 15.902 12.896 1.00 85.00 363 GLU A CA 1
ATOM 2874 C C . GLU A 1 363 ? -10.758 16.216 12.657 1.00 85.00 363 GLU A C 1
ATOM 2876 O O . GLU A 1 363 ? -9.943 15.310 12.449 1.00 85.00 363 GLU A O 1
ATOM 2881 N N . TYR A 1 364 ? -10.437 17.507 12.742 1.00 86.62 364 TYR A N 1
ATOM 2882 C CA . TYR A 1 364 ? -9.117 18.066 12.493 1.00 86.62 364 TYR A CA 1
ATOM 2883 C C . TYR A 1 364 ? -8.684 18.957 13.651 1.00 86.62 364 TYR A C 1
ATOM 2885 O O . TYR A 1 364 ? -9.474 19.734 14.194 1.00 86.62 364 TYR A O 1
ATOM 2893 N N . GLU A 1 365 ? -7.406 18.877 13.991 1.00 90.38 365 GLU A N 1
ATOM 2894 C CA . GLU A 1 365 ? -6.766 19.796 14.928 1.00 90.38 365 GLU A CA 1
ATOM 2895 C C . GLU A 1 365 ? -6.224 21.029 14.199 1.00 90.38 365 GLU A C 1
ATOM 2897 O O . GLU A 1 365 ? -5.664 20.921 13.104 1.00 90.38 365 GLU A O 1
ATOM 2902 N N . TYR A 1 366 ? -6.400 22.204 14.807 1.00 93.44 366 TYR A N 1
ATOM 2903 C CA . TYR A 1 366 ? -5.920 23.476 14.272 1.00 93.44 366 TYR A CA 1
ATOM 2904 C C . TYR A 1 366 ? -5.599 24.506 15.362 1.00 93.44 366 TYR A C 1
ATOM 2906 O O . TYR A 1 366 ? -6.033 24.410 16.517 1.00 93.44 366 TYR A O 1
ATOM 2914 N N . LYS A 1 367 ? -4.847 25.523 14.947 1.00 93.56 367 LYS A N 1
ATOM 2915 C CA . LYS A 1 367 ? -4.542 26.766 15.655 1.00 93.56 367 LYS A CA 1
ATOM 2916 C C . LYS A 1 367 ? -4.568 27.932 14.665 1.00 93.56 367 LYS A C 1
ATOM 2918 O O . LYS A 1 367 ? -4.426 27.740 13.455 1.00 93.56 367 LYS A O 1
ATOM 2923 N N . PHE A 1 368 ? -4.707 29.145 15.181 1.00 92.56 368 PHE A N 1
ATOM 2924 C CA . PHE A 1 368 ? -4.382 30.344 14.418 1.00 92.56 368 PHE A CA 1
ATOM 2925 C C . PHE A 1 368 ? -2.915 30.710 14.633 1.00 92.56 368 PHE A C 1
ATOM 2927 O O . PHE A 1 368 ? -2.385 30.560 15.736 1.00 92.56 368 PHE A O 1
ATOM 2934 N N . VAL A 1 369 ? -2.275 31.191 13.572 1.00 91.38 369 VAL A N 1
ATOM 2935 C CA . VAL A 1 369 ? -0.917 31.731 13.603 1.00 91.38 369 VAL A CA 1
ATOM 2936 C C . VAL A 1 369 ? -0.986 33.212 13.287 1.00 91.38 369 VAL A C 1
ATOM 2938 O O . VAL A 1 369 ? -1.349 33.602 12.179 1.00 91.38 369 VAL A O 1
ATOM 2941 N N . VAL A 1 370 ? -0.658 34.035 14.275 1.00 87.50 370 VAL A N 1
ATOM 2942 C CA . VAL A 1 370 ? -0.721 35.494 14.193 1.00 87.50 370 VAL A CA 1
ATOM 2943 C C . VAL A 1 370 ? 0.685 36.050 14.002 1.00 87.50 370 VAL A C 1
ATOM 2945 O O . VAL A 1 370 ? 1.628 35.628 14.677 1.00 87.50 370 VAL A O 1
ATOM 2948 N N . ASN A 1 371 ? 0.840 36.974 13.050 1.00 86.56 371 ASN A N 1
ATOM 2949 C CA . ASN A 1 371 ? 2.119 37.580 12.664 1.00 86.56 371 ASN A CA 1
ATOM 2950 C C . ASN A 1 371 ? 3.220 36.536 12.402 1.00 86.56 371 ASN A C 1
ATOM 2952 O O . ASN A 1 371 ? 4.379 36.730 12.756 1.00 86.56 371 ASN A O 1
ATOM 2956 N N . SER A 1 372 ? 2.834 35.396 11.819 1.00 82.94 372 SER A N 1
ATOM 2957 C CA . SER A 1 372 ? 3.690 34.235 11.512 1.00 82.94 372 SER A CA 1
ATOM 2958 C C . SER A 1 372 ? 4.356 33.518 12.701 1.00 82.94 372 SER A C 1
ATOM 2960 O O . SER A 1 372 ? 4.942 32.459 12.492 1.00 82.94 372 SER A O 1
ATOM 2962 N N . SER A 1 373 ? 4.242 34.031 13.930 1.00 82.69 373 SER A N 1
ATOM 2963 C CA . SER A 1 373 ? 5.024 33.544 15.081 1.00 82.69 373 SER A CA 1
ATOM 2964 C C . SER A 1 373 ? 4.183 33.178 16.305 1.00 82.69 373 SER A C 1
ATOM 2966 O O . SER A 1 373 ? 4.613 32.357 17.112 1.00 82.69 373 SER A O 1
ATOM 2968 N N . TYR A 1 374 ? 2.987 33.751 16.464 1.00 86.38 374 TYR A N 1
ATOM 2969 C CA . TYR A 1 374 ? 2.154 33.529 17.647 1.00 86.38 374 TYR A CA 1
ATOM 2970 C C . TYR A 1 374 ? 1.093 32.467 17.382 1.00 86.38 374 TYR A C 1
ATOM 2972 O O . TYR A 1 374 ? 0.143 32.694 16.635 1.00 86.38 374 TYR A O 1
ATOM 2980 N N . TRP A 1 375 ? 1.249 31.311 18.020 1.00 89.25 375 TRP A N 1
ATOM 2981 C CA . TRP A 1 375 ? 0.354 30.167 17.885 1.00 89.25 375 TRP A CA 1
ATOM 2982 C C . TRP A 1 375 ? -0.700 30.182 18.977 1.00 89.25 375 TRP A C 1
ATOM 2984 O O . TRP A 1 375 ? -0.371 30.076 20.158 1.00 89.25 375 TRP A O 1
ATOM 2994 N N . ILE A 1 376 ? -1.967 30.262 18.588 1.00 88.50 376 ILE A N 1
ATOM 2995 C CA . ILE A 1 376 ? -3.071 30.293 19.542 1.00 88.50 376 ILE A CA 1
ATOM 2996 C C . ILE A 1 376 ? -4.150 29.266 19.184 1.00 88.50 376 ILE A C 1
ATOM 2998 O O . ILE A 1 376 ? -4.504 29.118 18.012 1.00 88.50 376 ILE A O 1
ATOM 3002 N N . PRO A 1 377 ? -4.709 28.544 20.169 1.00 90.38 377 PRO A N 1
ATOM 3003 C CA . PRO A 1 377 ? -5.969 27.850 19.955 1.00 90.38 377 PRO A CA 1
ATOM 3004 C C . PRO A 1 377 ? -7.067 28.873 19.666 1.00 90.38 377 PRO A C 1
ATOM 3006 O O . PRO A 1 377 ? -7.030 29.988 20.184 1.00 90.38 377 PRO A O 1
ATOM 3009 N N . ASP A 1 378 ? -8.065 28.470 18.890 1.00 90.19 378 ASP A N 1
ATOM 3010 C CA . ASP A 1 378 ? -9.264 29.254 18.640 1.00 90.19 378 ASP A CA 1
ATOM 3011 C C . ASP A 1 378 ? -9.947 29.618 19.972 1.00 90.19 378 ASP A C 1
ATOM 3013 O O . ASP A 1 378 ? -10.487 28.734 20.654 1.00 90.19 378 ASP A O 1
ATOM 3017 N N . PRO A 1 379 ? -9.938 30.908 20.367 1.00 86.38 379 PRO A N 1
ATOM 3018 C CA . PRO A 1 379 ? -10.504 31.365 21.634 1.00 86.38 379 PRO A CA 1
ATOM 3019 C C . PRO A 1 379 ? -11.996 31.049 21.774 1.00 86.38 379 PRO A C 1
ATOM 3021 O O . PRO A 1 379 ? -12.464 30.763 22.876 1.00 86.38 379 PRO A O 1
ATOM 3024 N N . SER A 1 380 ? -12.726 31.036 20.656 1.00 85.44 380 SER A N 1
ATOM 3025 C CA . SER A 1 380 ? -14.165 30.769 20.611 1.00 85.44 380 SER A CA 1
ATOM 3026 C C . SER A 1 380 ? -14.493 29.273 20.678 1.00 85.44 380 SER A C 1
ATOM 3028 O O . SER A 1 380 ? -15.598 28.885 21.077 1.00 85.44 380 SER A O 1
ATOM 3030 N N . ASN A 1 381 ? -13.527 28.414 20.336 1.00 85.94 381 ASN A N 1
ATOM 3031 C CA . ASN A 1 381 ? -13.721 26.976 20.287 1.00 85.94 381 ASN A CA 1
ATOM 3032 C C . ASN A 1 381 ? -13.473 26.320 21.654 1.00 85.94 381 ASN A C 1
ATOM 3034 O O . ASN A 1 381 ? -12.353 26.260 22.174 1.00 85.94 381 ASN A O 1
ATOM 3038 N N . LYS A 1 382 ? -14.550 25.771 22.226 1.00 86.88 382 LYS A N 1
ATOM 3039 C CA . LYS A 1 382 ? -14.519 25.032 23.498 1.00 86.88 382 LYS A CA 1
ATOM 3040 C C . LYS A 1 382 ? -13.951 23.619 23.361 1.00 86.88 382 LYS A C 1
ATOM 3042 O O . LYS A 1 382 ? -13.550 23.034 24.363 1.00 86.88 382 LYS A O 1
ATOM 3047 N N . ARG A 1 383 ? -13.940 23.043 22.153 1.00 87.69 383 ARG A N 1
ATOM 3048 C CA . ARG A 1 383 ? -13.384 21.709 21.913 1.00 87.69 383 ARG A CA 1
ATOM 3049 C C . ARG A 1 383 ? -11.882 21.818 21.715 1.00 87.69 383 ARG A C 1
ATOM 3051 O O . ARG A 1 383 ? -11.421 22.350 20.706 1.00 87.69 383 ARG A O 1
ATOM 3058 N N . ARG A 1 384 ? -11.131 21.295 22.680 1.00 86.81 384 ARG A N 1
ATOM 3059 C CA . ARG A 1 384 ? -9.673 21.370 22.703 1.00 86.81 384 ARG A CA 1
ATOM 3060 C C . ARG A 1 384 ? -9.052 20.051 23.126 1.00 86.81 384 ARG A C 1
ATOM 3062 O O . ARG A 1 384 ? -9.681 19.276 23.843 1.00 86.81 384 ARG A O 1
ATOM 3069 N N . ILE A 1 385 ? -7.819 19.829 22.693 1.00 84.44 385 ILE A N 1
ATOM 3070 C CA . ILE A 1 385 ? -6.995 18.692 23.103 1.00 84.44 385 ILE A CA 1
ATOM 3071 C C . ILE A 1 385 ? -5.586 19.182 23.453 1.00 84.44 385 ILE A C 1
ATOM 3073 O O . ILE A 1 385 ? -5.110 20.097 22.777 1.00 84.44 385 ILE A O 1
ATOM 3077 N N . PRO A 1 386 ? -4.932 18.643 24.501 1.00 81.00 386 PRO A N 1
ATOM 3078 C CA . PRO A 1 386 ? -3.544 18.977 24.803 1.00 81.00 386 PRO A CA 1
ATOM 3079 C C . PRO A 1 386 ? -2.639 18.763 23.589 1.00 81.00 386 PRO A C 1
ATOM 3081 O O . PRO A 1 386 ? -2.744 17.742 22.903 1.00 81.00 386 PRO A O 1
ATOM 3084 N N . ASP A 1 387 ? -1.760 19.724 23.321 1.00 77.94 387 ASP A N 1
ATOM 3085 C CA . ASP A 1 387 ? -0.878 19.707 22.147 1.00 77.94 387 ASP A CA 1
ATOM 3086 C C . ASP A 1 387 ? 0.467 19.000 22.381 1.00 77.94 387 ASP A C 1
ATOM 3088 O O . ASP A 1 387 ? 1.238 18.837 21.438 1.00 77.94 387 ASP A O 1
ATOM 3092 N N . GLY A 1 388 ? 0.739 18.558 23.612 1.00 68.31 388 GLY A N 1
ATOM 3093 C CA . GLY A 1 388 ? 2.012 17.944 23.996 1.00 68.31 388 GLY A CA 1
ATOM 3094 C C . GLY A 1 388 ? 3.062 18.909 24.550 1.00 68.31 388 GLY A C 1
ATOM 3095 O O . GLY A 1 388 ? 4.131 18.454 24.947 1.00 68.31 388 GLY A O 1
ATOM 3096 N N . TRP A 1 389 ? 2.765 20.211 24.601 1.00 70.31 389 TRP A N 1
ATOM 3097 C CA . TRP A 1 389 ? 3.700 21.290 24.941 1.00 70.31 389 TRP A CA 1
ATOM 3098 C C . TRP A 1 389 ? 3.067 22.299 25.909 1.00 70.31 389 TRP A C 1
ATOM 3100 O O . TRP A 1 389 ? 3.124 23.506 25.687 1.00 70.31 389 TRP A O 1
ATOM 3110 N N . GLU A 1 390 ? 2.402 21.800 26.955 1.00 69.38 390 GLU A N 1
ATOM 3111 C CA . GLU A 1 390 ? 1.675 22.602 27.963 1.00 69.38 390 GLU A CA 1
ATOM 3112 C C . GLU A 1 390 ? 0.514 23.461 27.403 1.00 69.38 390 GLU A C 1
ATOM 3114 O O . GLU A 1 390 ? -0.142 24.191 28.149 1.00 69.38 390 GLU A O 1
ATOM 3119 N N . GLY A 1 391 ? 0.210 23.349 26.105 1.00 79.81 391 GLY A N 1
ATOM 3120 C CA . GLY A 1 391 ? -0.837 24.086 25.409 1.00 79.81 391 GLY A CA 1
ATOM 3121 C C . GLY A 1 391 ? -1.969 23.197 24.894 1.00 79.81 391 GLY A C 1
ATOM 3122 O O . GLY A 1 391 ? -2.109 22.022 25.240 1.00 79.81 391 GLY A O 1
ATOM 3123 N N . PHE A 1 392 ? -2.818 23.778 24.042 1.00 86.06 392 PHE A N 1
ATOM 3124 C CA . PHE A 1 392 ? -3.968 23.092 23.457 1.00 86.06 392 PHE A CA 1
ATOM 3125 C C . PHE A 1 392 ? -4.101 23.372 21.964 1.00 86.06 392 PHE A C 1
ATOM 3127 O O . PHE A 1 392 ? -3.954 24.514 21.525 1.00 86.06 392 PHE A O 1
ATOM 3134 N N . ASN A 1 393 ? -4.500 22.354 21.208 1.00 90.19 393 ASN A N 1
ATOM 3135 C CA . ASN A 1 393 ? -5.048 22.484 19.862 1.00 90.19 393 ASN A CA 1
ATOM 3136 C C . ASN A 1 393 ? -6.571 22.644 19.932 1.00 90.19 393 ASN A C 1
ATOM 3138 O O . ASN A 1 393 ? -7.225 22.080 20.813 1.00 90.19 393 ASN A O 1
ATOM 3142 N N . SER A 1 394 ? -7.147 23.401 18.998 1.00 92.56 394 SER A N 1
ATOM 3143 C 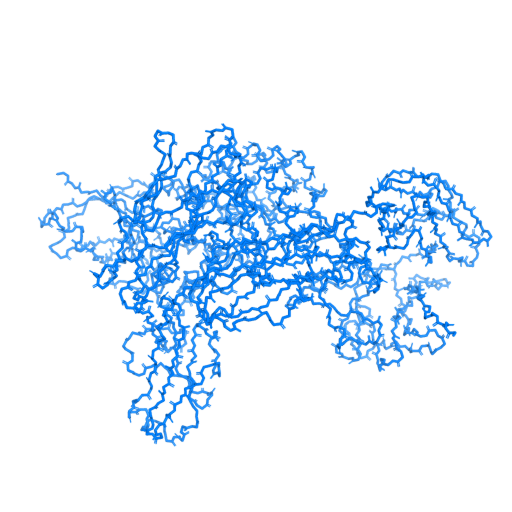CA . SER A 1 394 ? -8.602 23.450 18.796 1.00 92.56 394 SER A CA 1
ATOM 3144 C C . SER A 1 394 ? -9.037 22.340 17.854 1.00 92.56 394 SER A C 1
ATOM 3146 O O . SER A 1 394 ? -8.287 21.968 16.956 1.00 92.56 394 SER A O 1
ATOM 3148 N N . ILE A 1 395 ? -10.241 21.807 18.053 1.00 89.62 395 ILE A N 1
ATOM 3149 C CA . ILE A 1 395 ? -10.787 20.737 17.212 1.00 89.62 395 ILE A CA 1
ATOM 3150 C C . ILE A 1 395 ? -11.913 21.306 16.362 1.00 89.62 395 ILE A C 1
ATOM 3152 O O . ILE A 1 395 ? -12.914 21.787 16.901 1.00 89.62 395 ILE A O 1
ATOM 3156 N N . ILE A 1 396 ? -11.778 21.208 15.044 1.00 87.69 396 ILE A N 1
ATOM 3157 C CA . ILE A 1 396 ? -12.865 21.474 14.108 1.00 87.69 396 ILE A CA 1
ATOM 3158 C C . ILE A 1 396 ? -13.402 20.166 13.550 1.00 87.69 396 ILE A C 1
ATOM 3160 O O . ILE A 1 396 ? -12.654 19.252 13.221 1.00 87.69 396 ILE A O 1
ATOM 3164 N N . GLU A 1 397 ? -14.721 20.081 13.455 1.00 80.44 397 GLU A N 1
ATOM 3165 C CA . GLU A 1 397 ? -15.404 18.963 12.825 1.00 80.44 397 GLU A CA 1
ATOM 3166 C C . GLU A 1 397 ? -16.049 19.467 11.534 1.00 80.44 397 GLU A C 1
ATOM 3168 O O . GLU A 1 397 ? -16.924 20.338 11.564 1.00 80.44 397 GLU A O 1
ATOM 3173 N N . SER A 1 398 ? -15.618 18.925 10.397 1.00 76.50 398 SER A N 1
ATOM 3174 C CA . SER A 1 398 ? -16.266 19.131 9.104 1.00 76.50 398 SER A CA 1
ATOM 3175 C C . SER A 1 398 ? -17.568 18.316 9.087 1.00 76.50 398 SER A C 1
ATOM 3177 O O . SER A 1 398 ? -17.593 17.151 8.694 1.00 76.50 398 SER A O 1
ATOM 3179 N N . LYS A 1 399 ? -18.642 18.907 9.642 1.00 57.12 399 LYS A N 1
ATOM 3180 C CA . LYS A 1 399 ? -19.934 18.239 9.923 1.00 57.12 399 LYS A CA 1
ATOM 3181 C C . LYS A 1 399 ? -20.901 18.178 8.744 1.00 57.12 399 LYS A C 1
ATOM 3183 O O . LYS A 1 399 ? -21.751 17.292 8.708 1.00 57.12 399 LYS A O 1
ATOM 3188 N N . LEU A 1 400 ? -20.854 19.139 7.821 1.00 56.81 400 LEU A N 1
ATOM 3189 C CA . LEU A 1 400 ? -21.921 19.321 6.833 1.00 56.81 400 LEU A CA 1
ATOM 3190 C C . LEU A 1 400 ? -21.667 18.504 5.562 1.00 56.81 400 LEU A C 1
ATOM 3192 O O . LEU A 1 400 ? -21.528 19.044 4.468 1.00 56.81 400 LEU A O 1
ATOM 3196 N N . ASN A 1 401 ? -21.651 17.178 5.686 1.00 59.16 401 ASN A N 1
ATOM 3197 C CA . ASN A 1 401 ? -21.865 16.354 4.508 1.00 59.16 401 ASN A CA 1
ATOM 3198 C C . ASN A 1 401 ? -23.373 16.283 4.247 1.00 59.16 401 ASN A C 1
ATOM 3200 O O . ASN A 1 401 ? -24.012 15.338 4.676 1.00 59.16 401 ASN A O 1
ATOM 3204 N N . LEU A 1 402 ? -23.962 17.274 3.571 1.00 67.81 402 LEU A N 1
ATOM 3205 C CA . LEU A 1 402 ? -25.359 17.181 3.113 1.00 67.81 402 LEU A CA 1
ATOM 3206 C C . LEU A 1 402 ? -25.516 16.243 1.903 1.00 67.81 402 LEU A C 1
ATOM 3208 O O . LEU A 1 402 ? -26.600 16.169 1.325 1.00 67.81 402 LEU A O 1
ATOM 3212 N N . ALA A 1 403 ? -24.460 15.521 1.503 1.00 75.12 403 ALA A N 1
ATOM 3213 C CA . ALA A 1 403 ? -24.596 14.508 0.475 1.00 75.12 403 ALA A CA 1
ATOM 3214 C C . ALA A 1 403 ? -25.584 13.421 0.926 1.00 75.12 403 ALA A C 1
ATOM 3216 O O . ALA A 1 403 ? -25.569 12.990 2.087 1.00 75.12 403 ALA A O 1
ATOM 3217 N N . PRO A 1 404 ? -26.444 12.955 0.014 1.00 84.25 404 PRO A N 1
ATOM 3218 C CA . PRO A 1 404 ? -27.274 11.793 0.278 1.00 84.25 404 PRO A CA 1
ATOM 3219 C C . PRO A 1 404 ? -26.406 10.544 0.514 1.00 84.25 404 PRO A C 1
ATOM 3221 O O . PRO A 1 404 ? -25.252 10.484 0.098 1.00 84.25 404 PRO A O 1
ATOM 3224 N N . ILE A 1 405 ? -26.956 9.536 1.187 1.00 85.12 405 ILE A N 1
ATOM 3225 C CA . ILE A 1 405 ? -26.260 8.288 1.514 1.00 85.12 405 ILE A CA 1
ATOM 3226 C C . ILE A 1 405 ? -26.752 7.188 0.576 1.00 85.12 405 ILE A C 1
ATOM 3228 O O . ILE A 1 405 ? -27.952 6.910 0.513 1.00 85.12 405 ILE A O 1
ATOM 3232 N N . ILE A 1 406 ? -25.819 6.550 -0.137 1.00 87.44 406 ILE A N 1
ATOM 3233 C CA . ILE A 1 406 ? -26.107 5.393 -0.990 1.00 87.44 406 ILE A CA 1
ATOM 3234 C C . ILE A 1 406 ? -26.154 4.123 -0.132 1.00 87.44 406 ILE A C 1
ATOM 3236 O O . ILE A 1 406 ? -25.273 3.859 0.689 1.00 87.44 406 ILE A O 1
ATOM 3240 N N . ARG A 1 407 ? -27.192 3.313 -0.350 1.00 89.88 407 ARG A N 1
ATOM 3241 C CA . ARG A 1 407 ? -27.278 1.914 0.084 1.00 89.88 407 ARG A CA 1
ATOM 3242 C C . ARG A 1 407 ? -27.561 1.083 -1.153 1.00 89.88 407 ARG A C 1
ATOM 3244 O O . ARG A 1 407 ? -28.706 1.037 -1.593 1.00 89.88 407 ARG A O 1
ATOM 3251 N N . LEU A 1 408 ? -26.504 0.530 -1.735 1.00 89.69 408 LEU A N 1
ATOM 3252 C CA . LEU A 1 408 ? -26.544 -0.181 -3.002 1.00 89.69 408 LEU A CA 1
ATOM 3253 C C . LEU A 1 408 ? -26.255 -1.666 -2.788 1.00 89.69 408 LEU A C 1
ATOM 3255 O O . LEU A 1 408 ? -25.164 -2.019 -2.357 1.00 89.69 408 LEU A O 1
ATOM 3259 N N . ASP A 1 409 ? -27.203 -2.504 -3.195 1.00 89.31 409 ASP A N 1
ATOM 3260 C CA . ASP A 1 409 ? -27.053 -3.949 -3.275 1.00 89.31 409 ASP A CA 1
ATOM 3261 C C . ASP A 1 409 ? -27.301 -4.455 -4.702 1.00 89.31 409 ASP A C 1
ATOM 3263 O O . ASP A 1 409 ? -27.985 -3.826 -5.521 1.00 89.31 409 ASP A O 1
ATOM 3267 N N . ALA A 1 410 ? -26.779 -5.645 -5.000 1.00 91.12 410 ALA A N 1
ATOM 3268 C CA . ALA A 1 410 ? -27.151 -6.378 -6.198 1.00 91.12 410 ALA A CA 1
ATOM 3269 C C . ALA A 1 410 ? -27.303 -7.874 -5.923 1.00 91.12 410 ALA A C 1
ATOM 3271 O O . ALA A 1 410 ? -26.570 -8.467 -5.133 1.00 91.12 410 ALA A O 1
ATOM 3272 N N . PHE A 1 411 ? -28.258 -8.494 -6.614 1.00 92.50 411 PHE A N 1
ATOM 3273 C CA . PHE A 1 411 ? -28.669 -9.874 -6.368 1.00 92.50 411 PHE A CA 1
ATOM 3274 C C . PHE A 1 411 ? -28.808 -10.658 -7.670 1.00 92.50 411 PHE A C 1
ATOM 3276 O O . PHE A 1 411 ? -29.279 -10.138 -8.686 1.00 92.50 411 PHE A O 1
ATOM 3283 N N . LEU A 1 412 ? -28.467 -11.944 -7.618 1.00 92.50 412 LEU A N 1
ATOM 3284 C CA . LEU A 1 412 ? -28.740 -12.887 -8.698 1.00 92.50 412 LEU A CA 1
ATOM 3285 C C . LEU A 1 412 ? -30.195 -13.360 -8.620 1.00 92.50 412 LEU A C 1
ATOM 3287 O O . LEU A 1 412 ? -30.609 -13.974 -7.640 1.00 92.50 412 LEU A O 1
ATOM 3291 N N . GLY A 1 413 ? -30.969 -13.075 -9.666 1.00 89.00 413 GLY A N 1
ATOM 3292 C CA . GLY A 1 413 ? -32.293 -13.648 -9.895 1.00 89.00 413 GLY A CA 1
ATOM 3293 C C . GLY A 1 413 ? -32.274 -14.669 -11.041 1.00 89.00 413 GLY A C 1
ATOM 3294 O O . GLY A 1 413 ? -31.264 -14.809 -11.732 1.00 89.00 413 GLY A O 1
ATOM 3295 N N . PRO A 1 414 ? -33.393 -15.366 -11.308 1.00 90.56 414 PRO A N 1
ATOM 3296 C CA . PRO A 1 414 ? -33.475 -16.311 -12.422 1.00 90.56 414 PRO A CA 1
ATOM 3297 C C . PRO A 1 414 ? -33.195 -15.624 -13.771 1.00 90.56 414 PRO A C 1
ATOM 3299 O O . PRO A 1 414 ? -34.012 -14.839 -14.252 1.00 90.56 414 PRO A O 1
ATOM 3302 N N . GLY A 1 415 ? -32.021 -15.889 -14.359 1.00 90.50 415 GLY A N 1
ATOM 3303 C CA . GLY A 1 415 ? -31.582 -15.345 -15.653 1.00 90.50 415 GLY A CA 1
ATOM 3304 C C . GLY A 1 415 ? -31.293 -13.836 -15.684 1.00 90.50 415 GLY A C 1
ATOM 3305 O O . GLY A 1 415 ? -31.145 -13.266 -16.768 1.00 90.50 415 GLY A O 1
ATOM 3306 N N . LYS A 1 416 ? -31.229 -13.169 -14.526 1.00 94.44 416 LYS A N 1
ATOM 3307 C CA . LYS A 1 416 ? -31.070 -11.711 -14.431 1.00 94.44 416 LYS A CA 1
ATOM 3308 C C . LYS A 1 416 ? -30.294 -11.286 -13.192 1.00 94.44 416 LYS A C 1
ATOM 3310 O O . LYS A 1 416 ? -30.272 -11.995 -12.191 1.00 94.44 416 LYS A O 1
ATOM 3315 N N . ILE A 1 417 ? -29.736 -10.085 -13.242 1.00 95.00 417 ILE A N 1
ATOM 3316 C CA . ILE A 1 417 ? -29.136 -9.407 -12.089 1.00 95.00 417 ILE A CA 1
ATOM 3317 C C . ILE A 1 417 ? -30.045 -8.250 -11.704 1.00 95.00 417 ILE A C 1
ATOM 3319 O O . ILE A 1 417 ? -30.475 -7.490 -12.571 1.00 95.00 417 ILE A O 1
ATOM 3323 N N . ILE A 1 418 ? -30.370 -8.140 -10.421 1.00 95.25 418 ILE A N 1
ATOM 3324 C CA . ILE A 1 418 ? -31.222 -7.087 -9.866 1.00 95.25 418 ILE A CA 1
ATOM 3325 C C . ILE A 1 418 ? -30.324 -6.108 -9.120 1.00 95.25 418 ILE A C 1
ATOM 3327 O O . ILE A 1 418 ? -29.632 -6.523 -8.199 1.00 95.25 418 ILE A O 1
ATOM 3331 N N . PHE A 1 419 ? -30.375 -4.835 -9.494 1.00 95.50 419 PHE A N 1
ATOM 3332 C CA . PHE A 1 419 ? -29.750 -3.733 -8.765 1.00 95.50 419 PHE A CA 1
ATOM 3333 C C . PHE A 1 419 ? -30.803 -3.082 -7.876 1.00 95.50 419 PHE A C 1
ATOM 3335 O O . PHE A 1 419 ? -31.908 -2.793 -8.353 1.00 95.50 419 PHE A O 1
ATOM 3342 N N . ASP A 1 420 ? -30.478 -2.863 -6.605 1.00 95.00 420 ASP A N 1
ATOM 3343 C CA . ASP A 1 420 ? -31.385 -2.263 -5.634 1.00 95.00 420 ASP A CA 1
ATOM 3344 C C . ASP A 1 420 ? -30.663 -1.203 -4.802 1.00 95.00 420 ASP A C 1
ATOM 3346 O O . ASP A 1 420 ? -29.789 -1.501 -3.996 1.00 95.00 420 ASP A O 1
ATOM 3350 N N . ALA A 1 421 ? -31.048 0.050 -5.015 1.00 94.94 421 ALA A N 1
ATOM 3351 C CA . ALA A 1 421 ? -30.602 1.206 -4.257 1.00 94.94 421 ALA A CA 1
ATOM 3352 C C . ALA A 1 421 ? -31.741 1.830 -3.427 1.00 94.94 421 ALA A C 1
ATOM 3354 O O . ALA A 1 421 ? -31.631 2.978 -2.992 1.00 94.94 421 ALA A O 1
ATOM 3355 N N . SER A 1 422 ? -32.850 1.104 -3.219 1.00 94.06 422 SER A N 1
ATOM 3356 C CA . SER A 1 422 ? -34.082 1.643 -2.615 1.00 94.06 422 SER A CA 1
ATOM 3357 C C . SER A 1 422 ? -33.920 2.083 -1.156 1.00 94.06 422 SER A C 1
ATOM 3359 O O . SER A 1 422 ? -34.732 2.865 -0.676 1.00 94.06 422 SER A O 1
ATOM 3361 N N . ASN A 1 423 ? -32.885 1.605 -0.458 1.00 92.75 423 ASN A N 1
ATOM 3362 C CA . ASN A 1 423 ? -32.567 2.002 0.920 1.00 92.75 423 ASN A CA 1
ATOM 3363 C C . ASN A 1 423 ? -31.683 3.262 0.996 1.00 92.75 423 ASN A C 1
ATOM 3365 O O . ASN A 1 423 ? -31.263 3.653 2.086 1.00 92.75 423 ASN A O 1
ATOM 3369 N N . SER A 1 424 ? -31.350 3.874 -0.144 1.00 92.94 424 SER A N 1
ATOM 3370 C CA . SER A 1 424 ? -30.613 5.141 -0.185 1.00 92.94 424 SER A CA 1
ATOM 3371 C C . SER A 1 424 ? -31.501 6.281 0.310 1.00 92.94 424 SER A C 1
ATOM 3373 O O . SER A 1 424 ? -32.699 6.300 0.027 1.00 92.94 424 SER A O 1
ATOM 3375 N N . TYR A 1 425 ? -30.932 7.252 1.025 1.00 90.31 425 TYR A N 1
ATOM 3376 C CA . TYR A 1 425 ? -31.709 8.351 1.605 1.00 90.31 425 TYR A CA 1
ATOM 3377 C C . TYR A 1 425 ? -30.951 9.679 1.594 1.00 90.31 425 TYR A C 1
ATOM 3379 O O . TYR A 1 425 ? -29.726 9.725 1.704 1.00 90.31 425 TYR A O 1
ATOM 3387 N N . SER A 1 426 ? -31.690 10.784 1.472 1.00 87.06 426 SER A N 1
ATOM 3388 C CA . SER A 1 426 ? -31.148 12.119 1.727 1.00 87.06 426 SER A CA 1
ATOM 3389 C C . SER A 1 426 ? -31.084 12.367 3.231 1.00 87.06 426 SER A C 1
ATOM 3391 O O . SER A 1 426 ? -32.028 12.057 3.958 1.00 87.06 426 SER A O 1
ATOM 3393 N N . GLN A 1 427 ? -30.004 12.992 3.698 1.00 78.00 427 GLN A N 1
ATOM 3394 C CA . GLN A 1 427 ? -29.893 13.421 5.095 1.00 78.00 427 GLN A CA 1
ATOM 3395 C C . GLN A 1 427 ? -30.913 14.511 5.463 1.00 78.00 427 GLN A C 1
ATOM 3397 O O . GLN A 1 427 ? -31.203 14.709 6.637 1.00 78.00 427 GLN A O 1
ATOM 3402 N N . MET A 1 428 ? -31.500 15.167 4.458 1.00 78.56 428 MET A N 1
ATOM 3403 C CA . MET A 1 428 ? -32.562 16.163 4.616 1.00 78.56 428 MET A CA 1
ATOM 3404 C C . MET A 1 428 ? -33.972 15.564 4.457 1.00 78.56 428 MET A C 1
ATOM 3406 O O . MET A 1 428 ? -34.957 16.290 4.545 1.00 78.56 428 MET A O 1
ATOM 3410 N N . GLY A 1 429 ? -34.088 14.247 4.228 1.00 80.25 429 GLY A N 1
ATOM 3411 C CA . GLY A 1 429 ? -35.374 13.551 4.080 1.00 80.25 429 GLY A CA 1
ATOM 3412 C C . GLY A 1 429 ? -36.066 13.739 2.723 1.00 80.25 429 GLY A C 1
ATOM 3413 O O . GLY A 1 429 ? -37.242 13.413 2.583 1.00 80.25 429 GLY A O 1
ATOM 3414 N N . ASP A 1 430 ? -35.356 14.261 1.723 1.00 86.00 430 ASP A N 1
ATOM 3415 C CA . ASP A 1 430 ? -35.900 14.557 0.396 1.00 86.00 430 ASP A CA 1
ATOM 3416 C C . ASP A 1 430 ? -35.840 13.391 -0.598 1.00 86.00 430 ASP A C 1
ATOM 3418 O O . ASP A 1 430 ? -35.075 12.438 -0.438 1.00 86.00 430 ASP A O 1
ATOM 3422 N N . SER A 1 431 ? -36.619 13.515 -1.681 1.00 89.75 431 SER A N 1
ATOM 3423 C CA . SER A 1 431 ? -36.591 12.589 -2.815 1.00 89.75 431 SER A CA 1
ATOM 3424 C C . SER A 1 431 ? -35.229 12.571 -3.510 1.00 89.75 431 SER A C 1
ATOM 3426 O O . SER A 1 431 ? -34.613 13.624 -3.705 1.00 89.75 431 SER A O 1
ATOM 3428 N N . LEU A 1 432 ? -34.823 11.386 -3.964 1.00 93.12 432 LEU A N 1
ATOM 3429 C CA . LEU A 1 432 ? -33.577 11.158 -4.686 1.00 93.12 432 LEU A CA 1
ATOM 3430 C C . LEU A 1 432 ? -33.825 10.878 -6.169 1.00 93.12 432 LEU A C 1
ATOM 3432 O O . LEU A 1 432 ? -34.729 10.128 -6.539 1.00 93.12 432 LEU A O 1
ATOM 3436 N N . GLU A 1 433 ? -32.970 11.439 -7.011 1.00 93.06 433 GLU A N 1
ATOM 3437 C CA . GLU A 1 433 ? -32.793 11.027 -8.399 1.00 93.06 433 GLU A CA 1
ATOM 3438 C C . GLU A 1 433 ? -31.662 9.999 -8.491 1.00 93.06 433 GLU A C 1
ATOM 3440 O O . GLU A 1 433 ? -30.644 10.139 -7.814 1.00 93.06 433 GLU A O 1
ATOM 3445 N N . PHE A 1 434 ? -31.832 8.988 -9.348 1.00 94.38 434 PHE A N 1
ATOM 3446 C CA . PHE A 1 434 ? -30.881 7.894 -9.541 1.00 94.38 434 PHE A CA 1
ATOM 3447 C C . PHE A 1 434 ? -30.350 7.918 -10.970 1.00 94.38 434 PHE A C 1
ATOM 3449 O O . PHE A 1 434 ? -31.117 7.773 -11.921 1.00 94.38 434 PHE A O 1
ATOM 3456 N N . LEU A 1 435 ? -29.039 8.076 -11.120 1.00 92.38 435 LEU A N 1
ATOM 3457 C CA . LEU A 1 435 ? -28.355 8.111 -12.407 1.00 92.38 435 LEU A CA 1
ATOM 3458 C C . LEU A 1 435 ? -27.401 6.925 -12.491 1.00 92.38 435 LEU A C 1
ATOM 3460 O O . LEU A 1 435 ? -26.445 6.832 -11.720 1.00 92.38 435 LEU A O 1
ATOM 3464 N N . TRP A 1 436 ? -27.676 6.025 -13.430 1.00 93.94 436 TRP A N 1
ATOM 3465 C CA . TRP A 1 436 ? -26.912 4.797 -13.608 1.00 93.94 436 TRP A CA 1
ATOM 3466 C C . TRP A 1 436 ? -26.051 4.851 -14.863 1.00 93.94 436 TRP A C 1
ATOM 3468 O O . TRP A 1 436 ? -26.538 5.138 -15.958 1.00 93.94 436 TRP A O 1
ATOM 3478 N N . TYR A 1 437 ? -24.778 4.506 -14.704 1.00 94.31 437 TYR A N 1
ATOM 3479 C CA . TYR A 1 437 ? -23.807 4.414 -15.787 1.00 94.31 437 TYR A CA 1
ATOM 3480 C C . TYR A 1 437 ? -23.144 3.038 -15.787 1.00 94.31 437 TYR A C 1
ATOM 3482 O O . TYR A 1 437 ? -23.129 2.326 -14.783 1.00 94.31 437 TYR A O 1
ATOM 3490 N N . GLN A 1 438 ? -22.574 2.666 -16.927 1.00 94.75 438 GLN A N 1
ATOM 3491 C CA . GLN A 1 438 ? -21.743 1.475 -17.060 1.00 94.75 438 GLN A CA 1
ATOM 3492 C C . GLN A 1 438 ? -20.422 1.852 -17.705 1.00 94.75 438 GLN A C 1
ATOM 3494 O O . GLN A 1 438 ? -20.361 2.807 -18.485 1.00 94.75 438 GLN A O 1
ATOM 3499 N N . ASP A 1 439 ? -19.400 1.066 -17.410 1.00 94.06 439 ASP A N 1
ATOM 3500 C CA . ASP A 1 439 ? -18.089 1.259 -18.002 1.00 94.06 439 ASP A CA 1
ATOM 3501 C C . ASP A 1 439 ? -18.111 1.010 -19.519 1.00 94.06 439 ASP A C 1
ATOM 3503 O O . ASP A 1 439 ? -18.863 0.173 -20.043 1.00 94.06 439 ASP A O 1
ATOM 3507 N N . ILE A 1 440 ? -17.325 1.799 -20.246 1.00 92.94 440 ILE A N 1
ATOM 3508 C CA . ILE A 1 440 ? -17.135 1.661 -21.690 1.00 92.94 440 ILE A CA 1
ATOM 3509 C C . ILE A 1 440 ? -16.461 0.335 -22.052 1.00 92.94 440 ILE A C 1
ATOM 3511 O O . ILE A 1 440 ? -16.818 -0.245 -23.075 1.00 92.94 440 ILE A O 1
ATOM 3515 N N . ASN A 1 441 ? -15.641 -0.200 -21.144 1.00 91.12 441 ASN A N 1
ATOM 3516 C CA . ASN A 1 441 ? -14.879 -1.435 -21.315 1.00 91.12 441 ASN A CA 1
ATOM 3517 C C . ASN A 1 441 ? -15.614 -2.682 -20.796 1.00 91.12 441 ASN A C 1
ATOM 3519 O O . ASN A 1 441 ? -15.023 -3.758 -20.713 1.00 91.12 441 ASN A O 1
ATOM 3523 N N . ASN A 1 442 ? -16.903 -2.579 -20.447 1.00 94.81 442 ASN A N 1
ATOM 3524 C CA . ASN A 1 442 ? -17.693 -3.757 -20.087 1.00 94.81 442 ASN A CA 1
ATOM 3525 C C . ASN A 1 442 ? -17.760 -4.745 -21.273 1.00 94.81 442 ASN A C 1
ATOM 3527 O O . ASN A 1 442 ? -18.200 -4.337 -22.351 1.00 94.81 442 ASN A O 1
ATOM 3531 N N . PRO A 1 443 ? -17.435 -6.047 -21.083 1.00 94.38 443 PRO A N 1
ATOM 3532 C CA . PRO A 1 443 ? -17.399 -7.037 -22.170 1.00 94.38 443 PRO A CA 1
ATOM 3533 C C . PRO A 1 443 ? -18.721 -7.179 -22.936 1.00 94.38 443 PRO A C 1
ATOM 3535 O O . PRO A 1 443 ? -18.751 -7.547 -24.108 1.00 94.38 443 PRO A O 1
ATOM 3538 N N . GLN A 1 444 ? -19.830 -6.883 -22.261 1.00 95.12 444 GLN A N 1
ATOM 3539 C CA . GLN A 1 444 ? -21.166 -6.793 -22.830 1.00 95.12 444 GLN A CA 1
ATOM 3540 C C . GLN A 1 444 ? -21.876 -5.562 -22.245 1.00 95.12 444 GLN A C 1
ATOM 3542 O O . GLN A 1 444 ? -21.820 -5.311 -21.040 1.00 95.12 444 GLN A O 1
ATOM 3547 N N . ARG A 1 445 ? -22.562 -4.793 -23.097 1.00 94.31 445 ARG A N 1
ATOM 3548 C CA . ARG A 1 445 ? -23.293 -3.575 -22.708 1.00 94.31 445 ARG A CA 1
ATOM 3549 C C . ARG A 1 445 ? -24.769 -3.876 -22.448 1.00 94.31 445 ARG A C 1
ATOM 3551 O O . ARG A 1 445 ? -25.358 -4.732 -23.110 1.00 94.31 445 ARG A O 1
ATOM 3558 N N . PHE A 1 446 ? -25.369 -3.134 -21.520 1.00 95.38 446 PHE A N 1
ATOM 3559 C CA . PHE A 1 446 ? -26.772 -3.290 -21.120 1.00 95.38 446 PHE A CA 1
ATOM 3560 C C . PHE A 1 446 ? -27.547 -1.977 -21.206 1.00 95.38 446 PHE A C 1
ATOM 3562 O O . PHE A 1 446 ? -26.983 -0.899 -21.031 1.00 95.38 446 PHE A O 1
ATOM 3569 N N . GLU A 1 447 ? -28.857 -2.060 -21.421 1.00 94.25 447 GLU A N 1
ATOM 3570 C CA . GLU A 1 447 ? -29.745 -0.920 -21.201 1.00 94.25 447 GLU A CA 1
ATOM 3571 C C . GLU A 1 447 ? -29.971 -0.736 -19.697 1.00 94.25 447 GLU A C 1
ATOM 3573 O O . GLU A 1 447 ? -30.375 -1.668 -18.997 1.00 94.25 447 GLU A O 1
ATOM 3578 N N . LEU A 1 448 ? -29.677 0.463 -19.193 1.00 94.62 448 LEU A N 1
ATOM 3579 C CA . LEU A 1 448 ? -29.830 0.813 -17.782 1.00 94.62 448 LEU A CA 1
ATOM 3580 C C . LEU A 1 448 ? -31.074 1.676 -17.571 1.00 94.62 448 LEU A C 1
ATOM 3582 O O . LEU A 1 448 ? -31.481 2.437 -18.448 1.00 94.62 448 LEU A O 1
ATOM 3586 N N . SER A 1 449 ? -31.661 1.578 -16.380 1.00 93.25 449 SER A N 1
ATOM 3587 C CA . SER A 1 449 ? -32.824 2.366 -15.974 1.00 93.25 449 SER A CA 1
ATOM 3588 C C . SER A 1 449 ? -32.446 3.305 -14.832 1.00 93.25 449 SER A C 1
ATOM 3590 O O . SER A 1 449 ? -31.897 2.859 -13.832 1.00 93.25 449 SER A O 1
ATOM 3592 N N . ASN A 1 450 ? -32.870 4.568 -14.898 1.00 92.31 450 ASN A N 1
ATOM 3593 C CA . ASN A 1 450 ? -32.710 5.571 -13.830 1.00 92.31 450 ASN A CA 1
ATOM 3594 C C . ASN A 1 450 ? -33.696 5.374 -12.658 1.00 92.31 450 ASN A C 1
ATOM 3596 O O . ASN A 1 450 ? -34.248 6.321 -12.103 1.00 92.31 450 ASN A O 1
ATOM 3600 N N . ARG A 1 451 ? -33.980 4.116 -12.307 1.00 94.50 451 ARG A N 1
ATOM 3601 C CA . ARG A 1 451 ? -34.848 3.750 -11.180 1.00 94.50 451 ARG A CA 1
ATOM 3602 C C . ARG A 1 451 ? -33.977 3.338 -10.000 1.00 94.50 451 ARG A C 1
ATOM 3604 O O . ARG A 1 451 ? -32.901 2.780 -10.193 1.00 94.50 451 ARG A O 1
ATOM 3611 N N . GLN A 1 452 ? -34.494 3.522 -8.788 1.00 94.88 452 GLN A N 1
ATOM 3612 C CA . GLN A 1 452 ? -33.856 3.005 -7.572 1.00 94.88 452 GLN A CA 1
ATOM 3613 C C . GLN A 1 452 ? -33.679 1.480 -7.604 1.00 94.88 452 GLN A C 1
ATOM 3615 O O . GLN A 1 452 ? -32.759 0.956 -6.995 1.00 94.88 452 GLN A O 1
ATOM 3620 N N . ARG A 1 453 ? -34.541 0.762 -8.339 1.00 96.19 453 ARG A N 1
ATOM 3621 C CA . ARG A 1 453 ? -34.465 -0.688 -8.519 1.00 96.19 453 ARG A CA 1
ATOM 3622 C C . ARG A 1 453 ? -34.788 -1.076 -9.955 1.00 96.19 453 ARG A C 1
ATOM 3624 O O . ARG A 1 453 ? -35.823 -0.673 -10.492 1.00 96.19 453 ARG A O 1
ATOM 3631 N N . PHE A 1 454 ? -33.924 -1.876 -10.569 1.00 96.25 454 PHE A N 1
ATOM 3632 C CA . PHE A 1 454 ? -34.122 -2.425 -11.912 1.00 96.25 454 PHE A CA 1
ATOM 3633 C C . PHE A 1 454 ? -33.326 -3.724 -12.087 1.00 96.25 454 PHE A C 1
ATOM 3635 O O . PHE A 1 454 ? -32.602 -4.149 -11.188 1.00 96.25 454 PHE A O 1
ATOM 3642 N N . SER A 1 455 ? -33.482 -4.393 -13.229 1.00 95.94 455 SER A N 1
ATOM 3643 C CA . SER A 1 455 ? -32.724 -5.606 -13.533 1.00 95.94 455 SER A CA 1
ATOM 3644 C C . SER A 1 455 ? -32.181 -5.605 -14.948 1.00 95.94 455 SER A C 1
ATOM 3646 O O . SER A 1 455 ? -32.870 -5.143 -15.856 1.00 95.94 455 SER A O 1
ATOM 3648 N N . ILE A 1 456 ? -31.014 -6.213 -15.130 1.00 96.00 456 ILE A N 1
ATOM 3649 C CA . ILE A 1 456 ? -30.424 -6.503 -16.440 1.00 96.00 456 ILE A CA 1
ATOM 3650 C C . ILE A 1 456 ? -30.435 -8.015 -16.704 1.00 96.00 456 ILE A C 1
ATOM 3652 O O . ILE A 1 456 ? -30.426 -8.802 -15.749 1.00 96.00 456 ILE A O 1
ATOM 3656 N N . PRO A 1 457 ? -30.421 -8.454 -17.975 1.00 95.19 457 PRO A N 1
ATOM 3657 C CA . PRO A 1 457 ? -30.145 -9.845 -18.314 1.00 95.19 457 PRO A CA 1
ATOM 3658 C C . PRO A 1 457 ? -28.795 -10.298 -17.755 1.00 95.19 457 PRO A C 1
ATOM 3660 O O . PRO A 1 457 ? -27.850 -9.516 -17.683 1.00 95.19 457 PRO A O 1
ATOM 3663 N N . GLN A 1 458 ? -28.688 -11.575 -17.396 1.00 92.75 458 GLN A N 1
ATOM 3664 C CA . GLN A 1 458 ? -27.416 -12.141 -16.962 1.00 92.75 458 GLN A CA 1
ATOM 3665 C C . GLN A 1 458 ? -26.347 -12.014 -18.074 1.00 92.75 458 GLN A C 1
ATOM 3667 O O . GLN A 1 458 ? -26.634 -12.396 -19.217 1.00 92.75 458 GLN A O 1
ATOM 3672 N N . PRO A 1 459 ? -25.133 -11.507 -17.773 1.00 93.12 459 PRO A N 1
ATOM 3673 C CA . PRO A 1 459 ? -24.063 -11.424 -18.759 1.00 93.12 459 PRO A CA 1
ATOM 3674 C C . PRO A 1 459 ? -23.643 -12.803 -19.269 1.00 93.12 459 PRO A C 1
ATOM 3676 O O . PRO A 1 459 ? -23.630 -13.775 -18.511 1.00 93.12 459 PRO A O 1
ATOM 3679 N N . ARG A 1 460 ? -23.301 -12.875 -20.559 1.00 90.25 460 ARG A N 1
ATOM 3680 C CA . ARG A 1 460 ? -22.900 -14.123 -21.239 1.00 90.25 460 ARG A CA 1
ATOM 3681 C C . ARG A 1 460 ? -21.427 -14.166 -21.628 1.00 90.25 460 ARG A C 1
ATOM 3683 O O . ARG A 1 460 ? -20.948 -15.213 -22.046 1.00 90.25 460 ARG A O 1
ATOM 3690 N N . VAL A 1 461 ? -20.741 -13.031 -21.540 1.00 93.62 461 VAL A N 1
ATOM 3691 C CA . VAL A 1 461 ? -19.320 -12.908 -21.860 1.00 93.62 461 VAL A CA 1
ATOM 3692 C C . VAL A 1 461 ? -18.545 -12.873 -20.550 1.00 93.62 461 VAL A C 1
ATOM 3694 O O . VAL A 1 461 ? -18.874 -12.083 -19.661 1.00 93.62 461 VAL A O 1
ATOM 3697 N N . ASP A 1 462 ? -17.547 -13.742 -20.428 1.00 91.50 462 ASP A N 1
ATOM 3698 C CA . ASP A 1 462 ? -16.653 -13.752 -19.273 1.00 91.50 462 ASP A CA 1
ATOM 3699 C C . ASP A 1 462 ? -15.880 -12.426 -19.186 1.00 91.50 462 ASP A C 1
ATOM 3701 O O . ASP A 1 462 ? -15.496 -11.836 -20.197 1.00 91.50 462 ASP A O 1
ATOM 3705 N N . GLY A 1 463 ? -15.656 -11.952 -17.964 1.00 88.56 463 GLY A N 1
ATOM 3706 C CA . GLY A 1 463 ? -14.920 -10.726 -17.688 1.00 88.56 463 GLY A CA 1
ATOM 3707 C C . GLY A 1 463 ? -15.488 -9.922 -16.524 1.00 88.56 463 GLY A C 1
ATOM 3708 O O . GLY A 1 463 ? -16.440 -10.324 -15.847 1.00 88.56 463 GLY A O 1
ATOM 3709 N N . MET A 1 464 ? -14.860 -8.772 -16.287 1.00 89.31 464 MET A N 1
ATOM 3710 C CA . MET A 1 464 ? -15.272 -7.821 -15.260 1.00 89.31 464 MET A CA 1
ATOM 3711 C C . MET A 1 464 ? -16.258 -6.810 -15.837 1.00 89.31 464 MET A C 1
ATOM 3713 O O . MET A 1 464 ? -16.014 -6.241 -16.896 1.00 89.31 464 MET A O 1
ATOM 3717 N N . TYR A 1 465 ? -17.340 -6.551 -15.110 1.00 92.75 465 TYR A N 1
ATOM 3718 C CA . TYR A 1 465 ? -18.322 -5.525 -15.440 1.00 92.75 465 TYR A CA 1
ATOM 3719 C C . TYR A 1 465 ? -18.362 -4.492 -14.330 1.00 92.75 465 TYR A C 1
ATOM 3721 O O . TYR A 1 465 ? -18.467 -4.861 -13.164 1.00 92.75 465 TYR A O 1
ATOM 3729 N N . TYR A 1 466 ? -18.342 -3.217 -14.689 1.00 92.38 466 TYR A N 1
ATOM 3730 C CA . TYR A 1 466 ? -18.395 -2.098 -13.762 1.00 92.38 466 TYR A CA 1
ATOM 3731 C C . TYR A 1 466 ? -19.632 -1.241 -14.035 1.00 92.38 466 TYR A C 1
ATOM 3733 O O . TYR A 1 466 ? -19.953 -0.907 -15.184 1.00 92.38 466 TYR A O 1
ATOM 3741 N N . PHE A 1 467 ? -20.326 -0.897 -12.954 1.00 93.75 467 PHE A N 1
ATOM 3742 C CA . PHE A 1 467 ? -21.500 -0.034 -12.940 1.00 93.75 467 PHE A CA 1
ATOM 3743 C C . PHE A 1 467 ? -21.291 1.077 -11.921 1.00 93.75 467 PHE A C 1
ATOM 3745 O O . PHE A 1 467 ? -20.693 0.861 -10.867 1.00 93.75 467 PHE A O 1
ATOM 3752 N N . TYR A 1 468 ? -21.815 2.254 -12.233 1.00 92.69 468 TYR A N 1
ATOM 3753 C CA . TYR A 1 468 ? -21.699 3.438 -11.396 1.00 92.69 468 TYR A CA 1
ATOM 3754 C C . TYR A 1 468 ? -23.091 3.974 -11.097 1.00 92.69 468 TYR A C 1
ATOM 3756 O O . TYR A 1 468 ? -23.912 4.118 -12.007 1.00 92.69 468 TYR A O 1
ATOM 3764 N N . LEU A 1 469 ? -23.333 4.295 -9.833 1.00 92.62 469 LEU A N 1
ATOM 3765 C CA . LEU A 1 469 ? -24.535 4.970 -9.376 1.00 92.62 469 LEU A CA 1
ATOM 3766 C C . LEU A 1 469 ? -24.151 6.359 -8.879 1.00 92.62 469 LEU A C 1
ATOM 3768 O O . LEU A 1 469 ? -23.306 6.484 -7.999 1.00 92.62 469 LEU A O 1
ATOM 3772 N N . VAL A 1 470 ? -24.815 7.386 -9.400 1.00 91.19 470 VAL A N 1
ATOM 3773 C CA . VAL A 1 470 ? -24.838 8.725 -8.806 1.00 91.19 470 VAL A CA 1
ATOM 3774 C C . VAL A 1 470 ? -26.257 8.997 -8.331 1.00 91.19 470 VAL A C 1
ATOM 3776 O O . VAL A 1 470 ? -27.198 8.917 -9.122 1.00 91.19 470 VAL A O 1
ATOM 3779 N N . ILE A 1 471 ? -26.419 9.332 -7.052 1.00 90.94 471 ILE A N 1
ATOM 3780 C CA . ILE A 1 471 ? -27.696 9.826 -6.525 1.00 90.94 471 ILE A CA 1
ATOM 3781 C C . ILE A 1 471 ? -27.624 11.327 -6.287 1.00 90.94 471 ILE A C 1
ATOM 3783 O O . ILE A 1 471 ? -26.569 11.848 -5.918 1.00 90.94 471 ILE A O 1
ATOM 3787 N N . ARG A 1 472 ? -28.748 12.016 -6.484 1.00 88.12 472 ARG A N 1
ATOM 3788 C CA . ARG A 1 472 ? -28.860 13.466 -6.305 1.00 88.12 472 ARG A CA 1
ATOM 3789 C C . ARG A 1 472 ? -30.109 13.828 -5.513 1.00 88.12 472 ARG A C 1
ATOM 3791 O O . ARG A 1 472 ? -31.183 13.308 -5.803 1.00 88.12 472 ARG A O 1
ATOM 3798 N N . ASP A 1 473 ? -29.980 14.733 -4.548 1.00 86.12 473 ASP A N 1
ATOM 3799 C CA . ASP A 1 473 ? -31.128 15.314 -3.845 1.00 86.12 473 ASP A CA 1
ATOM 3800 C C . ASP A 1 473 ? -31.665 16.585 -4.539 1.00 86.12 473 ASP A C 1
ATOM 3802 O O . ASP A 1 473 ? -31.063 17.127 -5.471 1.00 86.12 473 ASP A O 1
ATOM 3806 N N . LYS A 1 474 ? -32.803 17.109 -4.066 1.00 83.06 474 LYS A N 1
ATOM 3807 C CA . LYS A 1 474 ? -33.426 18.319 -4.639 1.00 83.06 474 LYS A CA 1
ATOM 3808 C C . LYS A 1 474 ? -32.573 19.594 -4.514 1.00 83.06 474 LYS A C 1
ATOM 3810 O O . LYS A 1 474 ? -32.852 20.578 -5.196 1.00 83.06 474 LYS A O 1
ATOM 3815 N N . TYR A 1 475 ? -31.567 19.601 -3.638 1.00 75.75 475 TYR A N 1
ATOM 3816 C CA . TYR A 1 475 ? -30.670 20.734 -3.396 1.00 75.75 475 TYR A CA 1
ATOM 3817 C C . TYR A 1 475 ? -29.387 20.671 -4.235 1.00 75.75 475 TYR A C 1
ATOM 3819 O O . TYR A 1 475 ? -28.557 21.586 -4.157 1.00 75.75 475 TYR A O 1
ATOM 3827 N N . GLY A 1 476 ? -29.242 19.622 -5.053 1.00 75.25 476 GLY A N 1
ATOM 3828 C CA . GLY A 1 476 ? -28.086 19.393 -5.910 1.00 75.25 476 GLY A CA 1
ATOM 3829 C C . GLY A 1 476 ? -26.917 18.710 -5.203 1.00 75.25 476 GLY A C 1
ATOM 3830 O O . GLY A 1 476 ? -25.815 18.717 -5.749 1.00 75.25 476 GLY A O 1
ATOM 3831 N N . ASN A 1 477 ? -27.128 18.133 -4.017 1.00 77.94 477 ASN A N 1
ATOM 3832 C CA . ASN A 1 477 ? -26.111 17.337 -3.339 1.00 77.94 477 ASN A CA 1
ATOM 3833 C C . ASN A 1 477 ? -26.066 15.939 -3.933 1.00 77.94 477 ASN A C 1
ATOM 3835 O O . ASN A 1 477 ? -27.105 15.357 -4.250 1.00 77.94 477 ASN A O 1
ATOM 3839 N N . THR A 1 478 ? -24.865 15.386 -4.054 1.00 82.12 478 THR A N 1
ATOM 3840 C CA . THR A 1 478 ? -24.649 14.120 -4.752 1.00 82.12 478 THR A CA 1
ATOM 3841 C C . THR A 1 478 ? -23.732 13.188 -3.993 1.00 82.12 478 THR A C 1
ATOM 3843 O O . THR A 1 478 ? -22.743 13.635 -3.414 1.00 82.12 478 THR A O 1
ATOM 3846 N N . ALA A 1 479 ? -24.008 11.896 -4.107 1.00 82.44 479 ALA A N 1
ATOM 3847 C CA . ALA A 1 479 ? -23.091 10.828 -3.740 1.00 82.44 479 ALA A CA 1
ATOM 3848 C C . ALA A 1 479 ? -22.917 9.873 -4.920 1.00 82.44 479 ALA A C 1
ATOM 3850 O O . ALA A 1 479 ? -23.781 9.809 -5.799 1.00 82.44 479 ALA A O 1
ATOM 3851 N N . GLN A 1 480 ? -21.800 9.149 -4.930 1.00 86.19 480 GLN A N 1
ATOM 3852 C CA . GLN A 1 480 ? -21.490 8.152 -5.946 1.00 86.19 480 GLN A CA 1
ATOM 3853 C C . GLN A 1 480 ? -21.017 6.851 -5.304 1.00 86.19 480 GLN A C 1
ATOM 3855 O O . GLN A 1 480 ? -20.333 6.896 -4.285 1.00 86.19 480 GLN A O 1
ATOM 3860 N N . GLU A 1 481 ? -21.351 5.728 -5.930 1.00 86.00 481 GLU A N 1
ATOM 3861 C CA . GLU A 1 481 ? -20.910 4.385 -5.546 1.00 86.00 481 GLU A CA 1
ATOM 3862 C C . GLU A 1 481 ? -20.668 3.557 -6.816 1.00 86.00 481 GLU A C 1
ATOM 3864 O O . GLU A 1 481 ? -21.256 3.825 -7.873 1.00 86.00 481 GLU A O 1
ATOM 3869 N N . ASN A 1 482 ? -19.810 2.544 -6.726 1.00 87.75 482 ASN A N 1
ATOM 3870 C CA . ASN A 1 482 ? -19.476 1.652 -7.828 1.00 87.75 482 ASN A CA 1
ATOM 3871 C C . ASN A 1 482 ? -19.711 0.177 -7.464 1.00 87.75 482 ASN A C 1
ATOM 3873 O O . ASN A 1 482 ? -19.448 -0.282 -6.357 1.00 87.75 482 ASN A O 1
ATOM 3877 N N . LEU A 1 483 ? -20.194 -0.595 -8.435 1.00 89.75 483 LEU A N 1
ATOM 3878 C CA . LEU A 1 483 ? -20.394 -2.035 -8.305 1.00 89.75 483 LEU A CA 1
ATOM 3879 C C . LEU A 1 483 ? -19.598 -2.759 -9.386 1.00 89.75 483 LEU A C 1
ATOM 3881 O O . LEU A 1 483 ? -19.627 -2.360 -10.553 1.00 89.75 483 LEU A O 1
ATOM 3885 N N . ALA A 1 484 ? -18.944 -3.854 -9.006 1.00 89.81 484 ALA A N 1
ATOM 3886 C CA . ALA A 1 484 ? -18.273 -4.751 -9.929 1.00 89.81 484 ALA A CA 1
ATOM 3887 C C . ALA A 1 484 ? -18.939 -6.136 -9.959 1.00 89.81 484 ALA A C 1
ATOM 3889 O O . ALA A 1 484 ? -19.331 -6.695 -8.933 1.00 89.81 484 ALA A O 1
ATOM 3890 N N . LEU A 1 485 ? -19.012 -6.727 -11.149 1.00 90.06 485 LEU A N 1
ATOM 3891 C CA . LEU A 1 485 ? -19.373 -8.125 -11.359 1.00 90.06 485 LEU A CA 1
ATOM 3892 C C . LEU A 1 485 ? -18.189 -8.849 -11.986 1.00 90.06 485 LEU A C 1
ATOM 3894 O O . LEU A 1 485 ? -17.623 -8.362 -12.960 1.00 90.06 485 LEU A O 1
ATOM 3898 N N . ASN A 1 486 ? -17.858 -10.028 -11.475 1.00 88.56 486 ASN A N 1
ATOM 3899 C CA . ASN A 1 486 ? -16.905 -10.930 -12.113 1.00 88.56 486 ASN A CA 1
ATOM 3900 C C . ASN A 1 486 ? -17.656 -12.128 -12.679 1.00 88.56 486 ASN A C 1
ATOM 3902 O O . ASN A 1 486 ? -18.290 -12.869 -11.922 1.00 88.56 486 ASN A O 1
ATOM 3906 N N . VAL A 1 487 ? -17.593 -12.296 -13.997 1.00 89.56 487 VAL A N 1
ATOM 3907 C CA . VAL A 1 487 ? -18.242 -13.384 -14.727 1.00 89.56 487 VAL A CA 1
ATOM 3908 C C . VAL A 1 487 ? -17.159 -14.327 -15.227 1.00 89.56 487 VAL A C 1
ATOM 3910 O O . VAL A 1 487 ? -16.318 -13.932 -16.031 1.00 89.56 487 VAL A O 1
ATOM 3913 N N . ARG A 1 488 ? -17.147 -15.564 -14.724 1.00 86.81 488 ARG A N 1
ATOM 3914 C CA . ARG A 1 488 ? -16.216 -16.612 -15.166 1.00 86.81 488 ARG A CA 1
ATOM 3915 C C . ARG A 1 488 ? -16.922 -17.951 -15.227 1.00 86.81 488 ARG A C 1
ATOM 3917 O O . ARG A 1 488 ? -17.466 -18.391 -14.212 1.00 86.81 488 ARG A O 1
ATOM 3924 N N . GLN A 1 489 ? -16.873 -18.621 -16.377 1.00 82.69 489 GLN A N 1
ATOM 3925 C CA . GLN A 1 489 ? -17.406 -19.979 -16.546 1.00 82.69 489 GLN A CA 1
ATOM 3926 C C . GLN A 1 489 ? -18.852 -20.110 -16.020 1.00 82.69 489 GLN A C 1
ATOM 3928 O O . GLN A 1 489 ? -19.169 -21.011 -15.241 1.00 82.69 489 GLN A O 1
ATOM 3933 N N . ASN A 1 490 ? -19.726 -19.167 -16.396 1.00 76.56 490 ASN A N 1
ATOM 3934 C CA . ASN A 1 490 ? -21.124 -19.052 -15.940 1.00 76.56 490 ASN A CA 1
ATOM 3935 C C . ASN A 1 490 ? -21.339 -18.793 -14.435 1.00 76.56 490 ASN A C 1
ATOM 3937 O O . ASN A 1 490 ? -22.482 -18.810 -13.970 1.00 76.56 490 ASN A O 1
ATOM 3941 N N . ARG A 1 491 ? -20.288 -18.520 -13.656 1.00 85.88 491 ARG A N 1
ATOM 3942 C CA . ARG A 1 491 ? -20.404 -18.052 -12.268 1.00 85.88 491 ARG A CA 1
ATOM 3943 C C . ARG A 1 491 ? -20.299 -16.538 -12.228 1.00 85.88 491 ARG A C 1
ATOM 3945 O O . ARG A 1 491 ? -19.442 -15.960 -12.890 1.00 85.88 491 ARG A O 1
ATOM 3952 N N . ILE A 1 492 ? -21.154 -15.913 -11.426 1.00 88.38 492 ILE A N 1
ATOM 3953 C CA . ILE A 1 492 ? -21.171 -14.463 -11.239 1.00 88.38 492 ILE A CA 1
ATOM 3954 C C . ILE A 1 492 ? -20.911 -14.166 -9.778 1.00 88.38 492 ILE A C 1
ATOM 3956 O O . ILE A 1 492 ? -21.662 -14.611 -8.910 1.00 88.38 492 ILE A O 1
ATOM 3960 N N . LYS A 1 493 ? -19.861 -13.394 -9.523 1.00 87.69 493 LYS A N 1
ATOM 3961 C CA . LYS A 1 493 ? -19.574 -12.847 -8.203 1.00 87.69 493 LYS A CA 1
ATOM 3962 C C . LYS A 1 493 ? -19.833 -11.346 -8.221 1.00 87.69 493 LYS A C 1
ATOM 3964 O O . LYS A 1 493 ? -19.171 -10.602 -8.943 1.00 87.69 493 LYS A O 1
ATOM 3969 N N . ILE A 1 494 ? -20.833 -10.940 -7.447 1.00 87.06 494 ILE A N 1
ATOM 3970 C CA . ILE A 1 494 ? -21.185 -9.544 -7.193 1.00 87.06 494 ILE A CA 1
ATOM 3971 C C . ILE A 1 494 ? -20.274 -9.039 -6.078 1.00 87.06 494 ILE A C 1
ATOM 3973 O O . ILE A 1 494 ? -20.101 -9.733 -5.077 1.00 87.06 494 ILE A O 1
ATOM 3977 N N . GLN A 1 495 ? -19.689 -7.858 -6.249 1.00 75.94 495 GLN A N 1
ATOM 3978 C CA . GLN A 1 495 ? -18.891 -7.222 -5.209 1.00 75.94 495 GLN A CA 1
ATOM 3979 C C . GLN A 1 495 ? -19.016 -5.702 -5.302 1.00 75.94 495 GLN A C 1
ATOM 3981 O O . GLN A 1 495 ? -18.973 -5.134 -6.398 1.00 75.94 495 GLN A O 1
ATOM 3986 N N . ASN A 1 496 ? -19.117 -5.032 -4.158 1.00 75.31 496 ASN A N 1
ATOM 3987 C CA . ASN A 1 496 ? -18.875 -3.598 -4.114 1.00 75.31 496 ASN A CA 1
ATOM 3988 C C . ASN A 1 496 ? -17.368 -3.360 -4.316 1.00 75.31 496 ASN A C 1
ATOM 3990 O O . ASN A 1 496 ? -16.533 -3.877 -3.575 1.00 75.31 496 ASN A O 1
ATOM 3994 N N . PHE A 1 497 ? -17.004 -2.612 -5.356 1.00 76.44 497 PHE A N 1
ATOM 3995 C CA . PHE A 1 497 ? -15.600 -2.427 -5.731 1.00 76.44 497 PHE A CA 1
ATOM 3996 C C . PHE A 1 497 ? -14.807 -1.625 -4.686 1.00 76.44 497 PHE A C 1
ATOM 3998 O O . PHE A 1 497 ? -13.587 -1.791 -4.557 1.00 76.44 497 PHE A O 1
ATOM 4005 N N . SER A 1 498 ? -15.511 -0.797 -3.915 1.00 72.44 498 SER A N 1
ATOM 4006 C CA . SER A 1 498 ? -14.959 -0.007 -2.818 1.00 72.44 498 SER A CA 1
ATOM 4007 C C . SER A 1 498 ? -14.736 -0.824 -1.539 1.00 72.44 498 SER A C 1
ATOM 4009 O O . SER A 1 498 ? -14.052 -0.354 -0.632 1.00 72.44 498 SER A O 1
ATOM 4011 N N . GLU A 1 499 ? -15.268 -2.048 -1.443 1.00 76.75 499 GLU A N 1
ATOM 4012 C CA . GLU A 1 499 ? -15.150 -2.859 -0.231 1.00 76.75 499 GLU A CA 1
ATOM 4013 C C . GLU A 1 499 ? -13.786 -3.543 -0.077 1.00 76.75 499 GLU A C 1
ATOM 4015 O O . GLU A 1 499 ? -13.170 -4.064 -1.015 1.00 76.75 499 GLU A O 1
ATOM 4020 N N . THR A 1 500 ? -13.339 -3.557 1.175 1.00 86.00 500 THR A N 1
ATOM 4021 C CA . THR A 1 500 ? -12.181 -4.300 1.668 1.00 86.00 500 THR A CA 1
ATOM 4022 C C . THR A 1 500 ? -12.449 -5.810 1.656 1.00 86.00 500 THR A C 1
ATOM 4024 O O . THR A 1 500 ? -13.573 -6.220 1.943 1.00 86.00 500 THR A O 1
ATOM 4027 N N . PRO A 1 501 ? -11.451 -6.666 1.358 1.00 89.44 501 PRO A N 1
ATOM 4028 C CA . PRO A 1 501 ? -11.628 -8.117 1.425 1.00 89.44 501 PRO A CA 1
ATOM 4029 C C . PRO A 1 501 ? -12.087 -8.589 2.816 1.00 89.44 501 PRO A C 1
ATOM 4031 O O . PRO A 1 501 ? -11.469 -8.254 3.819 1.00 89.44 501 PRO A O 1
ATOM 4034 N N . ASP A 1 502 ? -13.120 -9.429 2.902 1.00 88.06 502 ASP A N 1
ATOM 4035 C CA . ASP A 1 502 ? -13.649 -9.872 4.206 1.00 88.06 502 ASP A CA 1
ATOM 4036 C C . ASP A 1 502 ? -12.587 -10.556 5.077 1.00 88.06 502 ASP A C 1
ATOM 4038 O O . ASP A 1 502 ? -12.486 -10.297 6.277 1.00 88.06 502 ASP A O 1
ATOM 4042 N N . TRP A 1 503 ? -11.733 -11.380 4.458 1.00 92.19 503 TRP A N 1
ATOM 4043 C CA . TRP A 1 503 ? -10.686 -12.113 5.169 1.00 92.19 503 TRP A CA 1
ATOM 4044 C C . TRP A 1 503 ? -9.692 -11.184 5.879 1.00 92.19 503 TRP A C 1
ATOM 4046 O O . TRP A 1 503 ? -9.137 -11.571 6.909 1.00 92.19 503 TRP A O 1
ATOM 4056 N N . SER A 1 504 ? -9.460 -9.965 5.370 1.00 92.69 504 SER A N 1
ATOM 4057 C CA . SER A 1 504 ? -8.497 -9.047 5.979 1.00 92.69 504 SER A CA 1
ATOM 4058 C C . SER A 1 504 ? -9.028 -8.437 7.272 1.00 92.69 504 SER A C 1
ATOM 4060 O O . SER A 1 504 ? -8.226 -8.029 8.111 1.00 92.69 504 SER A O 1
ATOM 4062 N N . ARG A 1 505 ? -10.353 -8.396 7.488 1.00 86.56 505 ARG A N 1
ATOM 4063 C CA . ARG A 1 505 ? -10.991 -7.937 8.747 1.00 86.56 505 ARG A CA 1
ATOM 4064 C C . ARG A 1 505 ? -10.707 -8.864 9.925 1.00 86.56 505 ARG A C 1
ATOM 4066 O O . ARG A 1 505 ? -10.596 -8.403 11.060 1.00 86.56 505 ARG A O 1
ATOM 4073 N N . ASP A 1 506 ? -10.524 -10.146 9.632 1.00 86.69 506 ASP A N 1
ATOM 4074 C CA . ASP A 1 506 ? -10.168 -11.188 10.596 1.00 86.69 506 ASP A CA 1
ATOM 4075 C C . ASP A 1 506 ? -8.663 -11.482 10.648 1.00 86.69 506 ASP A C 1
ATOM 4077 O O . ASP A 1 506 ? -8.215 -12.336 11.423 1.00 86.69 506 ASP A O 1
ATOM 4081 N N . ALA A 1 507 ? -7.869 -10.801 9.820 1.00 94.56 507 ALA A N 1
ATOM 4082 C CA . ALA A 1 507 ? -6.443 -11.048 9.733 1.00 94.56 507 ALA A CA 1
ATOM 4083 C C . ALA A 1 507 ? -5.710 -10.590 11.003 1.00 94.56 507 ALA A C 1
ATOM 4085 O O . ALA A 1 507 ? -5.949 -9.503 11.526 1.00 94.56 507 ALA A O 1
ATOM 4086 N N . VAL A 1 508 ? -4.765 -11.410 11.454 1.00 97.75 508 VAL A N 1
ATOM 4087 C CA . VAL A 1 508 ? -3.617 -10.978 12.253 1.00 97.75 508 VAL A CA 1
ATOM 4088 C C . VAL A 1 508 ? -2.413 -11.153 11.346 1.00 97.75 508 VAL A C 1
ATOM 4090 O O . VAL A 1 508 ? -2.127 -12.279 10.924 1.00 97.75 508 VAL A O 1
ATOM 4093 N N . VAL A 1 509 ? -1.792 -10.032 10.981 1.00 98.69 509 VAL A N 1
ATOM 4094 C CA . VAL A 1 509 ? -0.665 -9.985 10.047 1.00 98.69 509 VAL A CA 1
ATOM 4095 C C . VAL A 1 509 ? 0.624 -10.205 10.823 1.00 98.69 509 VAL A C 1
ATOM 4097 O O . VAL A 1 509 ? 0.829 -9.589 11.865 1.00 98.69 509 VAL A O 1
ATOM 4100 N N . TYR A 1 510 ? 1.481 -11.082 10.313 1.00 98.81 510 TYR A N 1
ATOM 4101 C CA . TYR A 1 510 ? 2.804 -11.349 10.858 1.00 98.81 510 TYR A CA 1
ATOM 4102 C C . TYR A 1 510 ? 3.863 -10.992 9.820 1.00 98.81 510 TYR A C 1
ATOM 4104 O O . TYR A 1 510 ? 3.924 -11.612 8.756 1.00 98.81 510 TYR A O 1
ATOM 4112 N N . GLU A 1 511 ? 4.659 -9.972 10.110 1.00 98.69 511 GLU A N 1
ATOM 4113 C CA . GLU A 1 511 ? 5.678 -9.458 9.198 1.00 98.69 511 GLU A CA 1
ATOM 4114 C C . GLU A 1 511 ? 7.010 -10.177 9.393 1.00 98.69 511 GLU A C 1
ATOM 4116 O O . GLU A 1 511 ? 7.520 -10.286 10.509 1.00 98.69 511 GLU A O 1
ATOM 4121 N N . ILE A 1 512 ? 7.576 -10.657 8.287 1.00 98.38 512 ILE A N 1
ATOM 4122 C CA . ILE A 1 512 ? 8.763 -11.503 8.262 1.00 98.38 512 ILE A CA 1
ATOM 4123 C C . ILE A 1 512 ? 9.864 -10.830 7.448 1.00 98.38 512 ILE A C 1
ATOM 4125 O O . ILE A 1 512 ? 9.745 -10.670 6.230 1.00 98.38 512 ILE A O 1
ATOM 4129 N N . PHE A 1 513 ? 10.993 -10.561 8.111 1.00 97.00 513 PHE A N 1
ATOM 4130 C CA . PHE A 1 513 ? 12.253 -10.334 7.418 1.00 97.00 513 PHE A CA 1
ATOM 4131 C C . PHE A 1 513 ? 12.950 -11.670 7.148 1.00 97.00 513 PHE A C 1
ATOM 4133 O O . PHE A 1 513 ? 13.563 -12.271 8.032 1.00 97.00 513 PHE A O 1
ATOM 4140 N N . LEU A 1 514 ? 12.867 -12.141 5.908 1.00 95.00 514 LEU A N 1
ATOM 4141 C CA . LEU A 1 514 ? 13.201 -13.514 5.531 1.00 95.00 514 LEU A CA 1
ATOM 4142 C C . LEU A 1 514 ? 14.646 -13.927 5.905 1.00 95.00 514 LEU A C 1
ATOM 4144 O O . LEU A 1 514 ? 14.823 -14.962 6.550 1.00 95.00 514 LEU A O 1
ATOM 4148 N N . ARG A 1 515 ? 15.656 -13.068 5.661 1.00 93.25 515 ARG A N 1
ATOM 4149 C CA . ARG A 1 515 ? 17.082 -13.302 6.039 1.00 93.25 515 ARG A CA 1
ATOM 4150 C C . ARG A 1 515 ? 17.315 -13.477 7.534 1.00 93.25 515 ARG A C 1
ATOM 4152 O O . ARG A 1 515 ? 18.350 -13.995 7.942 1.00 93.25 515 ARG A O 1
ATOM 4159 N N . LYS A 1 516 ? 16.409 -12.956 8.357 1.00 96.06 516 LYS A N 1
ATOM 4160 C CA . LYS A 1 516 ? 16.552 -12.905 9.813 1.00 96.06 516 LYS A CA 1
ATOM 4161 C C . LYS A 1 516 ? 15.529 -13.774 10.531 1.00 96.06 516 LYS A C 1
ATOM 4163 O O . LYS A 1 516 ? 15.629 -13.944 11.740 1.00 96.06 516 LYS A O 1
ATOM 4168 N N . PHE A 1 517 ? 14.574 -14.358 9.815 1.00 97.12 517 PHE A N 1
ATOM 4169 C CA . PHE A 1 517 ? 13.532 -15.182 10.414 1.00 97.12 517 PHE A CA 1
ATOM 4170 C C . PHE A 1 517 ? 14.001 -16.595 10.756 1.00 97.12 517 PHE A C 1
ATOM 4172 O O . PHE A 1 517 ? 13.464 -17.218 11.662 1.00 97.12 517 PHE A O 1
ATOM 4179 N N . HIS A 1 518 ? 15.009 -17.115 10.065 1.00 95.62 518 HIS A N 1
ATOM 4180 C CA . HIS A 1 518 ? 15.623 -18.411 10.349 1.00 95.62 518 HIS A CA 1
ATOM 4181 C C . HIS A 1 518 ? 17.110 -18.360 9.983 1.00 95.62 518 HIS A C 1
ATOM 4183 O O . HIS A 1 518 ? 17.442 -17.624 9.053 1.00 95.62 518 HIS A O 1
ATOM 4189 N N . PRO A 1 519 ? 17.998 -19.144 10.629 1.00 92.50 519 PRO A N 1
ATOM 4190 C CA . PRO A 1 519 ? 19.413 -19.205 10.252 1.00 92.50 519 PRO A CA 1
ATOM 4191 C C . PRO A 1 519 ? 19.657 -19.501 8.767 1.00 92.50 519 PRO A C 1
ATOM 4193 O O . PRO A 1 519 ? 20.573 -18.934 8.183 1.00 92.50 519 PRO A O 1
ATOM 4196 N N . ASP A 1 520 ? 18.805 -20.325 8.149 1.00 93.06 520 ASP A N 1
ATOM 4197 C CA . ASP A 1 520 ? 18.898 -20.635 6.714 1.00 93.06 520 ASP A CA 1
ATOM 4198 C C . ASP A 1 520 ? 18.433 -19.485 5.804 1.00 93.06 520 ASP A C 1
ATOM 4200 O O . ASP A 1 520 ? 18.713 -19.504 4.609 1.00 93.06 520 ASP A O 1
ATOM 4204 N N . GLY A 1 521 ? 17.682 -18.518 6.344 1.00 92.75 521 GLY A N 1
ATOM 4205 C CA . GLY A 1 521 ? 17.317 -17.279 5.658 1.00 92.75 521 GLY A CA 1
ATOM 4206 C C . GLY A 1 521 ? 16.562 -17.436 4.334 1.00 92.75 521 GLY A C 1
ATOM 4207 O O . GLY A 1 521 ? 16.688 -16.555 3.491 1.00 92.75 521 GLY A O 1
ATOM 4208 N N . ASN A 1 522 ? 15.808 -18.528 4.136 1.00 95.44 522 ASN A N 1
ATOM 4209 C CA . ASN A 1 522 ? 15.160 -18.868 2.861 1.00 95.44 522 ASN A CA 1
ATOM 4210 C C . ASN A 1 522 ? 13.670 -19.262 2.994 1.00 95.44 522 ASN A C 1
ATOM 4212 O O . ASN A 1 522 ? 13.146 -19.462 4.093 1.00 95.44 522 ASN A O 1
ATOM 4216 N N . LEU A 1 523 ? 12.965 -19.369 1.861 1.00 97.69 523 LEU A N 1
ATOM 4217 C CA . LEU A 1 523 ? 11.520 -19.642 1.806 1.00 97.69 523 LEU A CA 1
ATOM 4218 C C . LEU A 1 523 ? 11.150 -20.995 2.430 1.00 97.69 523 LEU A C 1
ATOM 4220 O O . LEU A 1 523 ? 10.145 -21.096 3.136 1.00 97.69 523 LEU A O 1
ATOM 4224 N N . LYS A 1 524 ? 11.988 -22.025 2.249 1.00 97.56 524 LYS A N 1
ATOM 4225 C CA . LYS A 1 524 ? 11.772 -23.351 2.856 1.00 97.56 524 LYS A CA 1
ATOM 4226 C C . LYS A 1 524 ? 11.782 -23.284 4.374 1.00 97.56 524 LYS A C 1
ATOM 4228 O O . LYS A 1 524 ? 10.998 -23.975 5.022 1.00 97.56 524 LYS A O 1
ATOM 4233 N N . ALA A 1 525 ? 12.625 -22.433 4.947 1.00 96.50 525 ALA A N 1
ATOM 4234 C CA . ALA A 1 525 ? 12.631 -22.215 6.382 1.00 96.50 525 ALA A CA 1
ATOM 4235 C C . ALA A 1 525 ? 11.318 -21.583 6.871 1.00 96.50 525 ALA A C 1
ATOM 4237 O O . ALA A 1 525 ? 10.797 -21.989 7.908 1.00 96.50 525 ALA A O 1
ATOM 4238 N N . VAL A 1 526 ? 10.719 -20.660 6.108 1.00 97.81 526 VAL A N 1
ATOM 4239 C CA . VAL A 1 526 ? 9.384 -20.122 6.430 1.00 97.81 526 VAL A CA 1
ATOM 4240 C C . VAL A 1 526 ? 8.333 -21.236 6.398 1.00 97.81 526 VAL A C 1
ATOM 4242 O O . VAL A 1 526 ? 7.554 -21.356 7.344 1.00 97.81 526 VAL A O 1
ATOM 4245 N N . ILE A 1 527 ? 8.361 -22.108 5.379 1.00 98.50 527 ILE A N 1
ATOM 4246 C CA . ILE A 1 527 ? 7.462 -23.273 5.272 1.00 98.50 527 ILE A CA 1
ATOM 4247 C C . ILE A 1 527 ? 7.552 -24.153 6.525 1.00 98.50 527 ILE A C 1
ATOM 4249 O O . ILE A 1 527 ? 6.529 -24.496 7.119 1.00 98.50 527 ILE A O 1
ATOM 4253 N N . GLN A 1 528 ? 8.769 -24.460 6.984 1.00 97.88 528 GLN A N 1
ATOM 4254 C CA . GLN A 1 528 ? 8.995 -25.260 8.196 1.00 97.88 528 GLN A CA 1
ATOM 4255 C C . GLN A 1 528 ? 8.397 -24.626 9.462 1.00 97.88 528 GLN A C 1
ATOM 4257 O O . GLN A 1 528 ? 8.085 -25.338 10.419 1.00 97.88 528 GLN A O 1
ATOM 4262 N N . LYS A 1 529 ? 8.224 -23.299 9.488 1.00 97.94 529 LYS A N 1
ATOM 4263 C CA . LYS A 1 529 ? 7.674 -22.555 10.631 1.00 97.94 529 LYS A CA 1
ATOM 4264 C C . LYS A 1 529 ? 6.190 -22.208 10.486 1.00 97.94 529 LYS A C 1
ATOM 4266 O O . LYS A 1 529 ? 5.609 -21.680 11.434 1.00 97.94 529 LYS A O 1
ATOM 4271 N N . ILE A 1 530 ? 5.522 -22.585 9.393 1.00 98.50 530 ILE A N 1
ATOM 4272 C CA . ILE A 1 530 ? 4.059 -22.453 9.261 1.00 98.50 530 ILE A CA 1
ATOM 4273 C C . ILE A 1 530 ? 3.300 -23.081 10.446 1.00 98.50 530 ILE A C 1
ATOM 4275 O O . ILE A 1 530 ? 2.382 -22.430 10.953 1.00 98.50 530 ILE A O 1
ATOM 4279 N N . PRO A 1 531 ? 3.661 -24.276 10.966 1.00 98.12 531 PRO A N 1
ATOM 4280 C CA . PRO A 1 531 ? 3.006 -24.826 12.154 1.00 98.12 531 PRO A CA 1
ATOM 4281 C C . PRO A 1 531 ? 3.103 -23.909 13.381 1.00 98.12 531 PRO A C 1
ATOM 42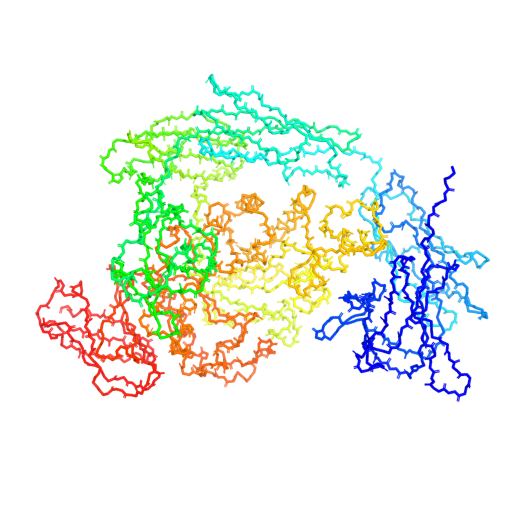83 O O . PRO A 1 531 ? 2.125 -23.765 14.114 1.00 98.12 531 PRO A O 1
ATOM 4286 N N . TYR A 1 532 ? 4.247 -23.244 13.579 1.00 97.75 532 TYR A N 1
ATOM 4287 C CA . TYR A 1 532 ? 4.429 -22.269 14.655 1.00 97.75 532 TYR A CA 1
ATOM 4288 C C . TYR A 1 532 ? 3.504 -21.063 14.470 1.00 97.75 532 TYR A C 1
ATOM 4290 O O . TYR A 1 532 ? 2.737 -20.749 15.383 1.00 97.75 532 TYR A O 1
ATOM 4298 N N . LEU A 1 533 ? 3.505 -20.454 13.279 1.00 98.12 533 LEU A N 1
ATOM 4299 C CA . LEU A 1 533 ? 2.669 -19.291 12.953 1.00 98.12 533 LEU A CA 1
ATOM 4300 C C . LEU A 1 533 ? 1.174 -19.607 13.102 1.00 98.12 533 LEU A C 1
ATOM 4302 O O . LEU A 1 533 ? 0.423 -18.843 13.713 1.00 98.12 533 LEU A O 1
ATOM 4306 N N . LYS A 1 534 ? 0.749 -20.786 12.632 1.00 97.44 534 LYS A N 1
ATOM 4307 C CA . LYS A 1 534 ? -0.618 -21.284 12.814 1.00 97.44 534 LYS A CA 1
ATOM 4308 C C . LYS A 1 534 ? -0.956 -21.465 14.293 1.00 97.44 534 LYS A C 1
ATOM 4310 O O . LYS A 1 534 ? -2.039 -21.075 14.719 1.00 97.44 534 LYS A O 1
ATOM 4315 N N . SER A 1 535 ? -0.035 -22.024 15.082 1.00 96.94 535 SER A N 1
ATOM 4316 C CA . SER A 1 535 ? -0.240 -22.235 16.521 1.00 96.94 535 SER A CA 1
ATOM 4317 C C . SER A 1 535 ? -0.323 -20.928 17.314 1.00 96.94 535 SER A C 1
ATOM 4319 O O . SER A 1 535 ? -1.057 -20.875 18.297 1.00 96.94 535 SER A O 1
ATOM 4321 N N . LEU A 1 536 ? 0.399 -19.887 16.886 1.00 97.75 536 LEU A N 1
ATOM 4322 C CA . LEU A 1 536 ? 0.316 -18.535 17.443 1.00 97.75 536 LEU A CA 1
ATOM 4323 C C . LEU A 1 536 ? -1.043 -17.883 17.126 1.00 97.75 536 LEU A C 1
ATOM 4325 O O . LEU A 1 536 ? -1.495 -17.010 17.857 1.00 97.75 536 LEU A O 1
ATOM 4329 N N . GLY A 1 537 ? -1.720 -18.350 16.072 1.00 96.94 537 GLY A N 1
ATOM 4330 C CA . GLY A 1 537 ? -3.021 -17.859 15.625 1.00 96.94 537 GLY A CA 1
ATOM 4331 C C . GLY A 1 537 ? -2.931 -16.829 14.497 1.00 96.94 537 GLY A C 1
ATOM 4332 O O . GLY A 1 537 ? -3.911 -16.144 14.215 1.00 96.94 537 GLY A O 1
ATOM 4333 N N . ILE A 1 538 ? -1.791 -16.718 13.821 1.00 97.19 538 ILE A N 1
ATOM 4334 C CA . ILE A 1 538 ? -1.638 -15.842 12.655 1.00 97.19 538 ILE A CA 1
ATOM 4335 C C . ILE A 1 538 ? -2.548 -16.311 11.509 1.00 97.19 538 ILE A C 1
ATOM 4337 O O . ILE A 1 538 ? -2.811 -17.504 11.347 1.00 97.19 538 ILE A O 1
ATOM 4341 N N . SER A 1 539 ? -3.071 -15.366 10.725 1.00 97.12 539 SER A N 1
ATOM 4342 C CA . SER A 1 539 ? -3.898 -15.634 9.534 1.00 97.12 539 SER A CA 1
ATOM 4343 C C . SER A 1 539 ? -3.379 -14.949 8.272 1.00 97.12 539 SER A C 1
ATOM 4345 O O . SER A 1 539 ? -3.903 -15.206 7.192 1.00 97.12 539 SER A O 1
ATOM 4347 N N . CYS A 1 540 ? -2.345 -14.116 8.376 1.00 98.69 540 CYS A N 1
ATOM 4348 C CA . CYS A 1 540 ? -1.696 -13.496 7.231 1.00 98.69 540 CYS A CA 1
ATOM 4349 C C . CYS A 1 540 ? -0.193 -13.340 7.496 1.00 98.69 540 CYS A C 1
ATOM 4351 O O . CYS A 1 540 ? 0.193 -12.863 8.557 1.00 98.69 540 CYS A O 1
ATOM 4353 N N . ILE A 1 541 ? 0.647 -13.728 6.543 1.00 98.75 541 ILE A N 1
ATOM 4354 C CA . ILE A 1 541 ? 2.079 -13.440 6.513 1.00 98.75 541 ILE A CA 1
ATOM 4355 C C . ILE A 1 541 ? 2.286 -12.240 5.595 1.00 98.75 541 ILE A C 1
ATOM 4357 O O . ILE A 1 541 ? 1.801 -12.241 4.467 1.00 98.75 541 ILE A O 1
ATOM 4361 N N . TRP A 1 542 ? 3.040 -11.252 6.059 1.00 98.69 542 TRP A N 1
ATOM 4362 C CA . TRP A 1 542 ? 3.622 -10.215 5.216 1.00 98.69 542 TRP A CA 1
ATOM 4363 C C . TRP A 1 542 ? 5.110 -10.512 5.060 1.00 98.69 542 TRP A C 1
ATOM 4365 O O . TRP A 1 542 ? 5.851 -10.534 6.040 1.00 98.69 542 TRP A O 1
ATOM 4375 N N . LEU A 1 543 ? 5.544 -10.785 3.833 1.00 98.50 543 LEU A N 1
ATOM 4376 C CA . LEU A 1 543 ? 6.965 -10.892 3.520 1.00 98.50 543 LEU A CA 1
ATOM 4377 C C . LEU A 1 543 ? 7.490 -9.512 3.121 1.00 98.50 543 LEU A C 1
ATOM 4379 O O . LEU A 1 543 ? 6.951 -8.913 2.188 1.00 98.50 543 LEU A O 1
ATOM 4383 N N . MET A 1 544 ? 8.561 -9.059 3.781 1.00 97.62 544 MET A N 1
ATOM 4384 C CA . MET A 1 544 ? 9.422 -7.984 3.261 1.00 97.62 544 MET A CA 1
ATOM 4385 C C . MET A 1 544 ? 9.866 -8.295 1.813 1.00 97.62 544 MET A C 1
ATOM 4387 O O . MET A 1 544 ? 9.777 -9.461 1.409 1.00 97.62 544 MET A O 1
ATOM 4391 N N . PRO A 1 545 ? 10.353 -7.313 1.023 1.00 97.19 545 PRO A N 1
ATOM 4392 C CA . PRO A 1 545 ? 10.611 -7.521 -0.401 1.00 97.19 545 PRO A CA 1
ATOM 4393 C C . PRO A 1 545 ? 11.462 -8.768 -0.683 1.00 97.19 545 PRO A C 1
ATOM 4395 O O . PRO A 1 545 ? 12.572 -8.920 -0.170 1.00 97.19 545 PRO A O 1
ATOM 4398 N N . ILE A 1 546 ? 10.930 -9.665 -1.518 1.00 96.50 546 ILE A N 1
ATOM 4399 C CA . ILE A 1 546 ? 11.577 -10.940 -1.879 1.00 96.50 546 ILE A CA 1
ATOM 4400 C C . ILE A 1 546 ? 12.270 -10.913 -3.241 1.00 96.50 546 ILE A C 1
ATOM 4402 O O . ILE A 1 546 ? 12.841 -11.921 -3.661 1.00 96.50 546 ILE A O 1
ATOM 4406 N N . PHE A 1 547 ? 12.179 -9.785 -3.941 1.00 93.69 547 PHE A N 1
ATOM 4407 C CA . PHE A 1 547 ? 12.717 -9.624 -5.282 1.00 93.69 547 PHE A CA 1
ATOM 4408 C C . PHE A 1 547 ? 14.239 -9.721 -5.278 1.00 93.69 547 PHE A C 1
ATOM 4410 O O . PHE A 1 547 ? 14.901 -9.430 -4.279 1.00 93.69 547 PHE A O 1
ATOM 4417 N N . GLU A 1 548 ? 14.803 -10.098 -6.419 1.00 91.94 548 GLU A N 1
ATOM 4418 C CA . GLU A 1 548 ? 16.244 -10.016 -6.611 1.00 91.94 548 GLU A CA 1
ATOM 4419 C C . GLU A 1 548 ? 16.716 -8.573 -6.400 1.00 91.94 548 GLU A C 1
ATOM 4421 O O . GLU A 1 548 ? 16.175 -7.631 -6.988 1.00 91.94 548 GLU A O 1
ATOM 4426 N N . SER A 1 549 ? 17.707 -8.400 -5.527 1.00 90.62 549 SER A N 1
ATOM 4427 C CA . SER A 1 549 ? 18.169 -7.092 -5.083 1.00 90.62 549 SER A CA 1
ATOM 4428 C C . SER A 1 549 ? 19.624 -7.163 -4.616 1.00 90.62 549 SER A C 1
ATOM 4430 O O . SER A 1 549 ? 19.999 -8.145 -3.968 1.00 90.62 549 SER A O 1
ATOM 4432 N N . PRO A 1 550 ? 20.446 -6.128 -4.878 1.00 82.56 550 PRO A N 1
ATOM 4433 C CA . PRO A 1 550 ? 21.759 -5.996 -4.258 1.00 82.56 550 PRO A CA 1
ATOM 4434 C C . PRO A 1 550 ? 21.675 -5.591 -2.778 1.00 82.56 550 PRO A C 1
ATOM 4436 O O . PRO A 1 550 ? 22.673 -5.702 -2.069 1.00 82.56 550 PRO A O 1
ATOM 4439 N N . THR A 1 551 ? 20.523 -5.106 -2.293 1.00 83.88 551 THR A N 1
ATOM 4440 C CA . THR A 1 551 ? 20.374 -4.680 -0.899 1.00 83.88 551 THR A CA 1
ATOM 4441 C C . THR A 1 551 ? 19.929 -5.833 -0.005 1.00 83.88 551 THR A C 1
ATOM 4443 O O . THR A 1 551 ? 19.083 -6.657 -0.354 1.00 83.88 551 THR A O 1
ATOM 4446 N N . VAL A 1 552 ? 20.460 -5.864 1.219 1.00 86.75 552 VAL A N 1
ATOM 4447 C CA . VAL A 1 552 ? 20.119 -6.897 2.213 1.00 86.75 552 VAL A CA 1
ATOM 4448 C C . VAL A 1 552 ? 18.653 -6.805 2.657 1.00 86.75 552 VAL A C 1
ATOM 4450 O O . VAL A 1 552 ? 18.075 -7.810 3.062 1.00 86.75 552 VAL A O 1
ATOM 4453 N N . HIS A 1 553 ? 18.029 -5.631 2.575 1.00 88.31 553 HIS A N 1
ATOM 4454 C CA . HIS A 1 553 ? 16.617 -5.437 2.923 1.00 88.31 553 HIS A CA 1
ATOM 4455 C C . HIS A 1 553 ? 15.651 -5.693 1.752 1.00 88.31 553 HIS A C 1
ATOM 4457 O O . HIS A 1 553 ? 14.472 -5.913 1.997 1.00 88.31 553 HIS A O 1
ATOM 4463 N N . GLY A 1 554 ? 16.123 -5.687 0.498 1.00 91.62 554 GLY A N 1
ATOM 4464 C CA . GLY A 1 554 ? 15.321 -6.009 -0.690 1.00 91.62 554 GLY A CA 1
ATOM 4465 C C . GLY A 1 554 ? 14.581 -4.832 -1.346 1.00 91.62 554 GLY A C 1
ATOM 4466 O O . GLY A 1 554 ? 14.125 -4.969 -2.477 1.00 91.62 554 GLY A O 1
ATOM 4467 N N . TYR A 1 555 ? 14.510 -3.660 -0.700 1.00 95.06 555 TYR A N 1
ATOM 4468 C CA . TYR A 1 555 ? 13.839 -2.454 -1.242 1.00 95.06 555 TYR A CA 1
ATOM 4469 C C . TYR A 1 555 ? 14.520 -1.811 -2.459 1.00 95.06 555 TYR A C 1
ATOM 4471 O O . TYR A 1 555 ? 14.019 -0.835 -2.993 1.00 95.06 555 TYR A O 1
ATOM 4479 N N . GLY A 1 556 ? 15.641 -2.349 -2.941 1.00 93.88 556 GLY A N 1
ATOM 4480 C CA . GLY A 1 556 ? 16.211 -1.943 -4.225 1.00 93.88 556 GLY A CA 1
ATOM 4481 C C . GLY A 1 556 ? 16.090 -3.070 -5.241 1.00 93.88 556 GLY A C 1
ATOM 4482 O O . GLY A 1 556 ? 17.088 -3.755 -5.454 1.00 93.88 556 GLY A O 1
ATOM 4483 N N . PRO A 1 557 ? 14.934 -3.329 -5.867 1.00 95.12 557 PRO A N 1
ATOM 4484 C CA . PRO A 1 557 ? 14.815 -4.452 -6.787 1.00 95.12 557 PRO A CA 1
ATOM 4485 C C . PRO A 1 557 ? 15.703 -4.218 -8.014 1.00 95.12 557 PRO A C 1
ATOM 4487 O O . PRO A 1 557 ? 15.633 -3.165 -8.656 1.00 95.12 557 PRO A O 1
ATOM 4490 N N . SER A 1 558 ? 16.538 -5.199 -8.349 1.00 90.94 558 SER A N 1
ATOM 4491 C CA . SER A 1 558 ? 17.271 -5.267 -9.618 1.00 90.94 558 SER A CA 1
ATOM 4492 C C . SER A 1 558 ? 16.573 -6.166 -10.640 1.00 90.94 558 SER A C 1
ATOM 4494 O O . SER A 1 558 ? 16.852 -6.036 -11.830 1.00 90.94 558 SER A O 1
ATOM 4496 N N . ASN A 1 559 ? 15.656 -7.035 -10.193 1.00 91.12 559 ASN A N 1
ATOM 4497 C CA . ASN A 1 559 ? 14.755 -7.806 -11.048 1.00 91.12 559 ASN A CA 1
ATOM 4498 C C . ASN A 1 559 ? 13.400 -8.029 -10.356 1.00 91.12 559 ASN A C 1
ATOM 4500 O O . ASN A 1 559 ? 13.300 -8.731 -9.353 1.00 91.12 559 ASN A O 1
ATOM 4504 N N . PHE A 1 560 ? 12.343 -7.453 -10.928 1.00 94.75 560 PHE A N 1
ATOM 4505 C CA . PHE A 1 560 ? 10.981 -7.489 -10.387 1.00 94.75 560 PHE A CA 1
ATOM 4506 C C . PHE A 1 560 ? 10.229 -8.810 -10.618 1.00 94.75 560 PHE A C 1
ATOM 4508 O O . PHE A 1 560 ? 9.159 -9.006 -10.043 1.00 94.75 560 PHE A O 1
ATOM 4515 N N . PHE A 1 561 ? 10.754 -9.704 -11.458 1.00 91.50 561 PHE A N 1
ATOM 4516 C CA . PHE A 1 561 ? 10.099 -10.956 -11.868 1.00 91.50 561 PHE A CA 1
ATOM 4517 C C . PHE A 1 561 ? 10.795 -12.202 -11.314 1.00 91.50 561 PHE A C 1
ATOM 4519 O O . PHE A 1 561 ? 10.453 -13.327 -11.680 1.00 91.50 561 PHE A O 1
ATOM 4526 N N . ASN A 1 562 ? 11.788 -12.013 -10.448 1.00 89.50 562 ASN A N 1
ATOM 4527 C CA . ASN A 1 562 ? 12.570 -13.096 -9.882 1.00 89.50 562 ASN A CA 1
ATOM 4528 C C . ASN A 1 562 ? 12.756 -12.919 -8.375 1.00 89.50 562 ASN A C 1
ATOM 4530 O O . ASN A 1 562 ? 12.655 -11.813 -7.844 1.00 89.50 562 ASN A O 1
ATOM 4534 N N . ILE A 1 563 ? 13.019 -14.030 -7.698 1.00 90.69 563 ILE A N 1
ATOM 4535 C CA . ILE A 1 563 ? 13.287 -14.075 -6.260 1.00 90.69 563 ILE A CA 1
ATOM 4536 C C . ILE A 1 563 ? 14.783 -13.870 -6.025 1.00 90.69 563 ILE A C 1
ATOM 4538 O O . ILE A 1 563 ? 15.605 -14.306 -6.833 1.00 90.69 563 ILE A O 1
ATOM 4542 N N . ALA A 1 564 ? 15.145 -13.230 -4.913 1.00 90.69 564 ALA A N 1
ATOM 4543 C CA . ALA A 1 564 ? 16.534 -13.165 -4.478 1.00 90.69 564 ALA A CA 1
ATOM 4544 C C . ALA A 1 564 ? 17.127 -14.579 -4.367 1.00 90.69 564 ALA A C 1
ATOM 4546 O O . ALA A 1 564 ? 16.560 -15.454 -3.717 1.00 90.69 564 ALA A O 1
ATOM 4547 N N . SER A 1 565 ? 18.271 -14.811 -5.012 1.00 87.12 565 SER A N 1
ATOM 4548 C CA . SER A 1 565 ? 18.840 -16.162 -5.144 1.00 87.12 565 SER A CA 1
ATOM 4549 C C . SER A 1 565 ? 19.107 -16.871 -3.808 1.00 87.12 565 SER A C 1
ATOM 4551 O O . SER A 1 565 ? 19.024 -18.096 -3.736 1.00 87.12 565 SER A O 1
ATOM 4553 N N . ASP A 1 566 ? 19.369 -16.120 -2.738 1.00 88.94 566 ASP A N 1
ATOM 4554 C CA . ASP A 1 566 ? 19.547 -16.639 -1.381 1.00 88.94 566 ASP A CA 1
ATOM 4555 C C . ASP A 1 566 ? 18.228 -17.057 -0.704 1.00 88.94 566 ASP A C 1
ATOM 4557 O O . ASP A 1 566 ? 18.247 -17.858 0.229 1.00 88.94 566 ASP A O 1
ATOM 4561 N N . TYR A 1 567 ? 17.074 -16.584 -1.187 1.00 94.44 567 TYR A N 1
ATOM 4562 C CA . TYR A 1 567 ? 15.749 -16.965 -0.676 1.00 94.44 567 TYR A CA 1
ATOM 4563 C C . TYR A 1 567 ? 15.222 -18.268 -1.271 1.00 94.44 567 TYR A C 1
ATOM 4565 O O . TYR A 1 567 ? 14.380 -18.922 -0.646 1.00 94.44 567 TYR A O 1
ATOM 4573 N N . GLY A 1 568 ? 15.718 -18.655 -2.446 1.00 91.69 568 GLY A N 1
ATOM 4574 C CA . GLY A 1 568 ? 15.313 -19.857 -3.168 1.00 91.69 568 GLY A CA 1
ATOM 4575 C C . GLY A 1 568 ? 14.773 -19.552 -4.563 1.00 91.69 568 GLY A C 1
ATOM 4576 O O . GLY A 1 568 ? 15.088 -18.532 -5.171 1.00 91.69 568 GLY A O 1
ATOM 4577 N N . SER A 1 569 ? 13.974 -20.476 -5.086 1.00 88.88 569 SER A N 1
ATOM 4578 C CA . SER A 1 569 ? 13.414 -20.424 -6.438 1.00 88.88 569 SER A CA 1
ATOM 4579 C C . SER A 1 569 ? 11.944 -19.990 -6.456 1.00 88.88 569 SER A C 1
ATOM 4581 O O . SER A 1 569 ? 11.244 -20.046 -5.444 1.00 88.88 569 SER A O 1
ATOM 4583 N N . LEU A 1 570 ? 11.434 -19.634 -7.641 1.00 86.94 570 LEU A N 1
ATOM 4584 C CA . LEU A 1 570 ? 9.996 -19.411 -7.857 1.00 86.94 570 LEU A CA 1
ATOM 4585 C C . LEU A 1 570 ? 9.143 -20.637 -7.494 1.00 86.94 570 LEU A C 1
ATOM 4587 O O . LEU A 1 570 ? 7.978 -20.476 -7.140 1.00 86.94 570 LEU A O 1
ATOM 4591 N N . GLU A 1 571 ? 9.704 -21.845 -7.572 1.00 91.00 571 GLU A N 1
ATOM 4592 C CA . GLU A 1 571 ? 8.997 -23.059 -7.162 1.00 91.00 571 GLU A CA 1
ATOM 4593 C C . GLU A 1 571 ? 8.872 -23.147 -5.641 1.00 91.00 571 GLU A C 1
ATOM 4595 O O . GLU A 1 571 ? 7.775 -23.352 -5.132 1.00 91.00 571 GLU A O 1
ATOM 4600 N N . ASP A 1 572 ? 9.946 -22.841 -4.907 1.00 96.81 572 ASP A N 1
ATOM 4601 C CA . ASP A 1 572 ? 9.904 -22.772 -3.440 1.00 96.81 572 ASP A CA 1
ATOM 4602 C C . ASP A 1 572 ? 8.892 -21.722 -2.950 1.00 96.81 572 ASP A C 1
ATOM 4604 O O . ASP A 1 572 ? 8.278 -21.865 -1.891 1.00 96.81 572 ASP A O 1
ATOM 4608 N N . PHE A 1 573 ? 8.683 -20.662 -3.734 1.00 97.44 573 PHE A N 1
ATOM 4609 C CA . PHE A 1 573 ? 7.648 -19.673 -3.463 1.00 97.44 573 PHE A CA 1
ATOM 4610 C C . PHE A 1 573 ? 6.234 -20.208 -3.690 1.00 97.44 573 PHE A C 1
ATOM 4612 O O . PHE A 1 573 ? 5.365 -19.980 -2.849 1.00 97.44 573 PHE A O 1
ATOM 4619 N N . ARG A 1 574 ? 5.988 -20.960 -4.772 1.00 95.94 574 ARG A N 1
ATOM 4620 C CA . ARG A 1 574 ? 4.694 -21.638 -4.977 1.00 95.94 574 ARG A CA 1
ATOM 4621 C C . ARG A 1 574 ? 4.406 -22.650 -3.873 1.00 95.94 574 ARG A C 1
ATOM 4623 O O . ARG A 1 574 ? 3.262 -22.732 -3.414 1.00 95.94 574 ARG A O 1
ATOM 4630 N N . ASP A 1 575 ? 5.429 -23.362 -3.410 1.00 98.19 575 ASP A N 1
ATOM 4631 C CA . ASP A 1 575 ? 5.330 -24.269 -2.266 1.00 98.19 575 ASP A CA 1
ATOM 4632 C C . ASP A 1 575 ? 4.965 -23.511 -0.985 1.00 98.19 575 ASP A C 1
ATOM 4634 O O . ASP A 1 575 ? 4.082 -23.947 -0.242 1.00 98.19 575 ASP A O 1
ATOM 4638 N N . LEU A 1 576 ? 5.572 -22.340 -0.747 1.00 98.50 576 LEU A N 1
ATOM 4639 C CA . LEU A 1 576 ? 5.225 -21.484 0.389 1.00 98.50 576 LEU A CA 1
ATOM 4640 C C . LEU A 1 576 ? 3.771 -21.016 0.333 1.00 98.50 576 LEU A C 1
ATOM 4642 O O . LEU A 1 576 ? 3.059 -21.147 1.331 1.00 98.50 576 LEU A O 1
ATOM 4646 N N . ILE A 1 577 ? 3.324 -20.503 -0.816 1.00 98.56 577 ILE A N 1
ATOM 4647 C CA . ILE A 1 577 ? 1.934 -20.080 -1.023 1.00 98.56 577 ILE A CA 1
ATOM 4648 C C . ILE A 1 577 ? 0.983 -21.250 -0.741 1.00 98.56 577 ILE A C 1
ATOM 4650 O O . ILE A 1 577 ? 0.060 -21.121 0.064 1.00 98.56 577 ILE A O 1
ATOM 4654 N N . SER A 1 578 ? 1.255 -22.418 -1.326 1.00 98.50 578 SER A N 1
ATOM 4655 C CA . SER A 1 578 ? 0.428 -23.618 -1.163 1.00 98.50 578 SER A CA 1
ATOM 4656 C C . SER A 1 578 ? 0.364 -24.083 0.294 1.00 98.50 578 SER A C 1
ATOM 4658 O O . SER A 1 578 ? -0.720 -24.362 0.814 1.00 98.50 578 SER A O 1
ATOM 4660 N N . ALA A 1 579 ? 1.506 -24.128 0.985 1.00 98.69 579 ALA A N 1
ATOM 4661 C CA . ALA A 1 579 ? 1.582 -24.535 2.384 1.00 98.69 579 ALA A CA 1
ATOM 4662 C C . ALA A 1 579 ? 0.881 -23.535 3.320 1.00 98.69 579 ALA A C 1
ATOM 4664 O O . ALA A 1 579 ? 0.173 -23.945 4.245 1.00 98.69 579 ALA A O 1
ATOM 4665 N N . ALA A 1 580 ? 1.032 -22.229 3.072 1.00 98.69 580 ALA A N 1
ATOM 4666 C CA . ALA A 1 580 ? 0.361 -21.186 3.842 1.00 98.69 580 ALA A CA 1
ATOM 4667 C C . ALA A 1 580 ? -1.160 -21.259 3.649 1.00 98.69 580 ALA A C 1
ATOM 4669 O O . ALA A 1 580 ? -1.908 -21.321 4.630 1.00 98.69 580 ALA A O 1
ATOM 4670 N N . HIS A 1 581 ? -1.626 -21.367 2.401 1.00 98.44 581 HIS A N 1
ATOM 4671 C CA . HIS A 1 581 ? -3.051 -21.491 2.083 1.00 98.44 581 HIS A CA 1
ATOM 4672 C C . HIS A 1 581 ? -3.667 -22.752 2.694 1.00 98.44 581 HIS A C 1
ATOM 4674 O O . HIS A 1 581 ? -4.737 -22.668 3.298 1.00 98.44 581 HIS A O 1
ATOM 4680 N N . ALA A 1 582 ? -2.974 -23.895 2.638 1.00 98.38 582 ALA A N 1
ATOM 4681 C CA . ALA A 1 582 ? -3.405 -25.133 3.297 1.00 98.38 582 ALA A CA 1
ATOM 4682 C C . ALA A 1 582 ? -3.496 -24.993 4.831 1.00 98.38 582 ALA A C 1
ATOM 4684 O O . ALA A 1 582 ? -4.310 -25.650 5.486 1.00 98.38 582 ALA A O 1
ATOM 4685 N N . ALA A 1 583 ? -2.694 -24.105 5.424 1.00 98.00 583 ALA A N 1
ATOM 4686 C CA . ALA A 1 583 ? -2.761 -23.767 6.841 1.00 98.00 583 ALA A CA 1
ATOM 4687 C C . ALA A 1 583 ? -3.868 -22.751 7.191 1.00 98.00 583 ALA A C 1
ATOM 4689 O O . ALA A 1 583 ? -4.111 -22.537 8.382 1.00 98.00 583 ALA A O 1
ATOM 4690 N N . GLY A 1 584 ? -4.556 -22.175 6.197 1.00 97.19 584 GLY A N 1
ATOM 4691 C CA . GLY A 1 584 ? -5.516 -21.082 6.376 1.00 97.19 584 GLY A CA 1
ATOM 4692 C C . GLY A 1 584 ? -4.847 -19.721 6.596 1.00 97.19 584 GLY A C 1
ATOM 4693 O O . GLY A 1 584 ? -5.439 -18.847 7.229 1.00 97.19 584 GLY A O 1
ATOM 4694 N N . ILE A 1 585 ? -3.607 -19.565 6.126 1.00 98.50 585 ILE A N 1
ATOM 4695 C CA . ILE A 1 585 ? -2.792 -18.357 6.250 1.00 98.50 585 ILE A CA 1
ATOM 4696 C C . ILE A 1 585 ? -2.648 -17.716 4.870 1.00 98.50 585 ILE A C 1
ATOM 4698 O O . ILE A 1 585 ? -2.278 -18.370 3.899 1.00 98.50 585 ILE A O 1
ATOM 4702 N N . LYS A 1 586 ? -2.947 -16.424 4.795 1.00 98.56 586 LYS A N 1
ATOM 4703 C CA . LYS A 1 586 ? -2.780 -15.582 3.609 1.00 98.56 586 LYS A CA 1
ATOM 4704 C C . LYS A 1 586 ? -1.337 -15.098 3.484 1.00 98.56 586 LYS A C 1
ATOM 4706 O O . LYS A 1 586 ? -0.653 -15.004 4.496 1.00 98.56 586 LYS A O 1
ATOM 4711 N N . VAL A 1 587 ? -0.867 -14.779 2.283 1.00 98.69 587 VAL A N 1
ATOM 4712 C CA . VAL A 1 587 ? 0.489 -14.252 2.055 1.00 98.69 587 VAL A CA 1
ATOM 4713 C C . VAL A 1 587 ? 0.414 -12.961 1.256 1.00 98.69 587 VAL A C 1
ATOM 4715 O O . VAL A 1 587 ? 0.013 -12.972 0.096 1.00 98.69 587 VAL A O 1
ATOM 4718 N N . ILE A 1 588 ? 0.821 -11.849 1.860 1.00 98.75 588 ILE A N 1
ATOM 4719 C CA . ILE A 1 588 ? 1.006 -10.571 1.170 1.00 98.75 588 ILE A CA 1
ATOM 4720 C C . ILE A 1 588 ? 2.495 -10.286 0.976 1.00 98.75 588 ILE A C 1
ATOM 4722 O O . ILE A 1 588 ? 3.324 -10.685 1.799 1.00 98.75 588 ILE A O 1
ATOM 4726 N N . LEU A 1 589 ? 2.828 -9.597 -0.112 1.00 98.38 589 LEU A N 1
ATOM 4727 C CA . LEU A 1 589 ? 4.195 -9.159 -0.391 1.00 98.38 589 LEU A CA 1
ATOM 4728 C C . LEU A 1 589 ? 4.336 -7.658 -0.193 1.00 98.38 589 LEU A C 1
ATOM 4730 O O . LEU A 1 589 ? 3.415 -6.896 -0.494 1.00 98.38 589 LEU A O 1
ATOM 4734 N N . ASP A 1 590 ? 5.515 -7.245 0.243 1.00 98.25 590 ASP A N 1
ATOM 4735 C CA . ASP A 1 590 ? 5.968 -5.880 0.040 1.00 98.25 590 ASP A CA 1
ATOM 4736 C C . ASP A 1 590 ? 6.256 -5.630 -1.442 1.00 98.25 590 ASP A C 1
ATOM 4738 O O . ASP A 1 590 ? 7.010 -6.376 -2.075 1.00 98.25 590 ASP A O 1
ATOM 4742 N N . PHE A 1 591 ? 5.630 -4.606 -2.011 1.00 98.38 591 PHE A N 1
ATOM 4743 C CA . PHE A 1 591 ? 5.715 -4.291 -3.428 1.00 98.38 591 PHE A CA 1
ATOM 4744 C C . PHE A 1 591 ? 6.270 -2.883 -3.634 1.00 98.38 591 PHE A C 1
ATOM 4746 O O . PHE A 1 591 ? 5.650 -1.888 -3.256 1.00 98.38 591 PHE A O 1
ATOM 4753 N N . VAL A 1 592 ? 7.436 -2.818 -4.274 1.00 97.62 592 VAL A N 1
ATOM 4754 C CA . VAL A 1 592 ? 8.235 -1.598 -4.436 1.00 97.62 592 VAL A CA 1
ATOM 4755 C C . VAL A 1 592 ? 7.903 -0.931 -5.766 1.00 97.62 592 VAL A C 1
ATOM 4757 O O . VAL A 1 592 ? 8.566 -1.150 -6.771 1.00 97.62 592 VAL A O 1
ATOM 4760 N N . ALA A 1 593 ? 6.829 -0.148 -5.812 1.00 97.31 593 ALA A N 1
ATOM 4761 C CA . ALA A 1 593 ? 6.372 0.454 -7.068 1.00 97.31 593 ALA A CA 1
ATOM 4762 C C . ALA A 1 593 ? 7.137 1.737 -7.443 1.00 97.31 593 ALA A C 1
ATOM 4764 O O . ALA A 1 593 ? 7.209 2.095 -8.617 1.00 97.31 593 ALA A O 1
ATOM 4765 N N . ASN A 1 594 ? 7.671 2.467 -6.463 1.00 97.06 594 ASN A N 1
ATOM 4766 C CA . ASN A 1 594 ? 8.163 3.827 -6.678 1.00 97.06 594 ASN A CA 1
ATOM 4767 C C . ASN A 1 594 ? 9.524 3.903 -7.399 1.00 97.06 594 ASN A C 1
ATOM 4769 O O . ASN A 1 594 ? 9.752 4.808 -8.201 1.00 97.06 594 ASN A O 1
ATOM 4773 N N . HIS A 1 595 ? 10.438 2.984 -7.099 1.00 96.44 595 HIS A N 1
ATOM 4774 C CA . HIS A 1 595 ? 11.836 3.044 -7.530 1.00 96.44 595 HIS A CA 1
ATOM 4775 C C . HIS A 1 595 ? 12.382 1.648 -7.870 1.00 96.44 595 HIS A C 1
ATOM 4777 O O . HIS A 1 595 ? 11.813 0.630 -7.475 1.00 96.44 595 HIS A O 1
ATOM 4783 N N . SER A 1 596 ? 13.507 1.594 -8.588 1.00 95.75 596 SER A N 1
ATOM 4784 C CA . SER A 1 596 ? 14.346 0.387 -8.703 1.00 95.75 596 SER A CA 1
ATOM 4785 C C . SER A 1 596 ? 15.656 0.578 -7.945 1.00 95.75 596 SER A C 1
ATOM 4787 O O . SER A 1 596 ? 15.942 1.677 -7.488 1.00 95.75 596 SER A O 1
ATOM 4789 N N . SER A 1 597 ? 16.502 -0.451 -7.867 1.00 93.12 597 SER A N 1
ATOM 4790 C CA . SER A 1 597 ? 17.913 -0.230 -7.522 1.00 93.12 597 SER A CA 1
ATOM 4791 C C . SER A 1 597 ? 18.655 0.488 -8.655 1.00 93.12 597 SER A C 1
ATOM 4793 O O . SER A 1 597 ? 18.360 0.288 -9.837 1.00 93.12 597 SER A O 1
ATOM 4795 N N . ASP A 1 598 ? 19.680 1.258 -8.302 1.00 84.94 598 ASP A N 1
ATOM 4796 C CA . ASP A 1 598 ? 20.703 1.773 -9.217 1.00 84.94 598 ASP A CA 1
ATOM 4797 C C . ASP A 1 598 ? 21.497 0.662 -9.950 1.00 84.94 598 ASP A C 1
ATOM 4799 O O . ASP A 1 598 ? 22.118 0.899 -10.986 1.00 84.94 598 ASP A O 1
ATOM 4803 N N . GLN A 1 599 ? 21.427 -0.586 -9.480 1.00 84.81 599 GLN A N 1
ATOM 4804 C CA . GLN A 1 599 ? 21.990 -1.758 -10.154 1.00 84.81 599 GLN A CA 1
ATOM 4805 C C . GLN A 1 599 ? 21.021 -2.414 -11.142 1.00 84.81 599 GLN A C 1
ATOM 4807 O O . GLN A 1 599 ? 21.420 -3.348 -11.853 1.00 84.81 599 GLN A O 1
ATOM 4812 N N . HIS A 1 600 ? 19.772 -1.940 -11.224 1.00 88.50 600 HIS A N 1
ATOM 4813 C CA . HIS A 1 600 ? 18.789 -2.445 -12.176 1.00 88.50 600 HIS A CA 1
ATOM 4814 C C . HIS A 1 600 ? 19.324 -2.295 -13.616 1.00 88.50 600 HIS A C 1
ATOM 4816 O O . HIS A 1 600 ? 19.832 -1.224 -13.968 1.00 88.50 600 HIS A O 1
ATOM 4822 N N . PRO A 1 601 ? 19.228 -3.326 -14.482 1.00 83.81 601 PRO A N 1
ATOM 4823 C CA . PRO A 1 601 ? 19.736 -3.266 -15.857 1.00 83.81 601 PRO A CA 1
ATOM 4824 C C . PRO A 1 601 ? 19.266 -2.031 -16.633 1.00 83.81 601 PRO A C 1
ATOM 4826 O O . PRO A 1 601 ? 20.068 -1.379 -17.303 1.00 83.81 601 PRO A O 1
ATOM 4829 N N . TYR A 1 602 ? 17.989 -1.666 -16.482 1.00 88.56 602 TYR A N 1
ATOM 4830 C CA . TYR A 1 602 ? 17.401 -0.500 -17.151 1.00 88.56 602 TYR A CA 1
ATOM 4831 C C . TYR A 1 602 ? 17.969 0.823 -16.632 1.00 88.56 602 TYR A C 1
ATOM 4833 O O . TYR A 1 602 ? 18.283 1.694 -17.442 1.00 88.56 602 TYR A O 1
ATOM 4841 N N . PHE A 1 603 ? 18.203 0.960 -15.322 1.00 90.19 603 PHE A N 1
ATOM 4842 C CA . PHE A 1 603 ? 18.844 2.157 -14.776 1.00 90.19 603 PHE A CA 1
ATOM 4843 C C . PHE A 1 603 ? 20.290 2.279 -15.251 1.00 90.19 603 PHE A C 1
ATOM 4845 O O . PHE A 1 603 ? 20.682 3.319 -15.776 1.00 90.19 603 PHE A O 1
ATOM 4852 N N . LYS A 1 604 ? 21.074 1.194 -15.174 1.00 83.19 604 LYS A N 1
ATOM 4853 C CA . LYS A 1 604 ? 22.458 1.174 -15.681 1.00 83.19 604 LYS A CA 1
ATOM 4854 C C . LYS A 1 604 ? 22.519 1.563 -17.160 1.00 83.19 604 LYS A C 1
ATOM 4856 O O . LYS A 1 604 ? 23.430 2.282 -17.566 1.00 83.19 604 LYS A O 1
ATOM 4861 N N . ALA A 1 605 ? 21.557 1.106 -17.961 1.00 81.50 605 ALA A N 1
ATOM 4862 C CA . ALA A 1 605 ? 21.429 1.487 -19.363 1.00 81.50 605 ALA A CA 1
ATOM 4863 C C . ALA A 1 605 ? 21.108 2.983 -19.532 1.00 81.50 605 ALA A C 1
ATOM 4865 O O . ALA A 1 605 ? 21.757 3.665 -20.321 1.00 81.50 605 ALA A O 1
ATOM 4866 N N . ALA A 1 606 ? 20.130 3.492 -18.781 1.00 87.00 606 ALA A N 1
ATOM 4867 C CA . ALA A 1 606 ? 19.689 4.888 -18.796 1.00 87.00 606 ALA A CA 1
ATOM 4868 C C . ALA A 1 606 ? 20.766 5.880 -18.317 1.00 87.00 606 ALA A C 1
ATOM 4870 O O . ALA A 1 606 ? 20.871 6.990 -18.842 1.00 87.00 606 ALA A O 1
ATOM 4871 N N . TYR A 1 607 ? 21.574 5.471 -17.338 1.00 82.62 607 TYR A N 1
ATOM 4872 C CA . TYR A 1 607 ? 22.666 6.264 -16.780 1.00 82.62 607 TYR A CA 1
ATOM 4873 C C . TYR A 1 607 ? 23.875 6.312 -17.723 1.00 82.62 607 TYR A C 1
ATOM 4875 O O . TYR A 1 607 ? 24.422 7.383 -17.973 1.00 82.62 607 TYR A O 1
ATOM 4883 N N . LYS A 1 608 ? 24.274 5.163 -18.295 1.00 76.81 608 LYS A N 1
ATOM 4884 C CA . LYS A 1 608 ? 25.439 5.069 -19.198 1.00 76.81 608 LYS A CA 1
ATOM 4885 C C . LYS A 1 608 ? 25.185 5.649 -20.588 1.00 76.81 608 LYS A C 1
ATOM 4887 O O . LYS A 1 608 ? 26.133 6.062 -21.251 1.00 76.81 608 LYS A O 1
ATOM 4892 N N . ASN A 1 609 ? 23.939 5.626 -21.059 1.00 74.50 609 ASN A N 1
ATOM 4893 C CA . ASN A 1 609 ? 23.575 6.077 -22.396 1.00 74.50 609 ASN A CA 1
ATOM 4894 C C . ASN A 1 609 ? 22.370 7.038 -22.336 1.00 74.50 609 ASN A C 1
ATOM 4896 O O . ASN A 1 609 ? 21.238 6.584 -22.168 1.00 74.50 609 ASN A O 1
ATOM 4900 N N . PRO A 1 610 ? 22.574 8.347 -22.564 1.00 81.12 610 PRO A N 1
ATOM 4901 C CA . PRO A 1 610 ? 21.497 9.344 -22.576 1.00 81.12 610 PRO A CA 1
ATOM 4902 C C . PRO A 1 610 ? 20.458 9.117 -23.678 1.00 81.12 610 PRO A C 1
ATOM 4904 O O . PRO A 1 610 ? 19.335 9.588 -23.564 1.00 81.12 610 PRO A O 1
ATOM 4907 N N . ASN A 1 611 ? 20.825 8.380 -24.731 1.00 80.75 611 ASN A N 1
ATOM 4908 C CA . ASN A 1 611 ? 19.928 7.986 -25.820 1.00 80.75 611 ASN A CA 1
ATOM 4909 C C . ASN A 1 611 ? 19.341 6.578 -25.613 1.00 80.75 611 ASN A C 1
ATOM 4911 O O . ASN A 1 611 ? 18.833 5.978 -26.557 1.00 80.75 611 ASN A O 1
ATOM 4915 N N . SER A 1 612 ? 19.482 5.997 -24.418 1.00 83.88 612 SER A N 1
ATOM 4916 C CA . SER A 1 612 ? 18.855 4.721 -24.071 1.00 83.88 612 SER A CA 1
ATOM 4917 C C . SER A 1 612 ? 17.335 4.850 -24.128 1.00 83.88 612 SER A C 1
ATOM 4919 O O . SER A 1 612 ? 16.784 5.836 -23.640 1.00 83.88 612 SER A O 1
ATOM 4921 N N . ILE A 1 613 ? 16.647 3.810 -24.604 1.00 82.69 613 ILE A N 1
ATOM 4922 C CA . ILE A 1 613 ? 15.176 3.724 -24.531 1.00 82.69 613 ILE A CA 1
ATOM 4923 C C . ILE A 1 613 ? 14.657 3.771 -23.082 1.00 82.69 613 ILE A C 1
ATOM 4925 O O . ILE A 1 613 ? 13.516 4.143 -22.823 1.00 82.69 613 ILE A O 1
ATOM 4929 N N . PHE A 1 614 ? 15.522 3.444 -22.116 1.00 87.75 614 PHE A N 1
ATOM 4930 C CA . PHE A 1 614 ? 15.225 3.499 -20.689 1.00 87.75 614 PHE A CA 1
ATOM 4931 C C . PHE A 1 614 ? 15.519 4.868 -20.065 1.00 87.75 614 PHE A C 1
ATOM 4933 O O . PHE A 1 614 ? 15.252 5.059 -18.882 1.00 87.75 614 PHE A O 1
ATOM 4940 N N . ARG A 1 615 ? 16.067 5.842 -20.814 1.00 88.31 615 ARG A N 1
ATOM 4941 C CA . ARG A 1 615 ? 16.391 7.171 -20.266 1.00 88.31 615 ARG A CA 1
ATOM 4942 C C . ARG A 1 615 ? 15.161 7.812 -19.630 1.00 88.31 615 ARG A C 1
ATOM 4944 O O . ARG A 1 615 ? 15.229 8.243 -18.485 1.00 88.31 615 ARG A O 1
ATOM 4951 N N . ASN A 1 616 ? 14.036 7.800 -20.340 1.00 89.56 616 ASN A N 1
ATOM 4952 C CA . ASN A 1 616 ? 12.780 8.388 -19.876 1.00 89.56 616 ASN A CA 1
ATOM 4953 C C . ASN A 1 616 ? 11.998 7.484 -18.895 1.00 89.56 616 ASN A C 1
ATOM 4955 O O . ASN A 1 616 ? 10.840 7.761 -18.598 1.00 89.56 616 ASN A O 1
ATOM 4959 N N . TRP A 1 617 ? 12.583 6.381 -18.412 1.00 92.19 617 TRP A N 1
ATOM 4960 C CA . TRP A 1 617 ? 11.966 5.554 -17.366 1.00 92.19 617 TRP A CA 1
ATOM 4961 C C . TRP A 1 617 ? 12.245 6.080 -15.957 1.00 92.19 617 TRP A C 1
ATOM 4963 O O . TRP A 1 617 ? 11.589 5.654 -15.011 1.00 92.19 617 TRP A O 1
ATOM 4973 N N . TYR A 1 618 ? 13.194 7.003 -15.812 1.00 94.12 618 TYR A N 1
ATOM 4974 C CA . TYR A 1 618 ? 13.636 7.554 -14.534 1.00 94.12 618 TYR A CA 1
ATOM 4975 C C . TYR A 1 618 ? 13.534 9.076 -14.538 1.00 94.12 618 TYR A C 1
ATOM 4977 O O . TYR A 1 618 ? 13.559 9.708 -15.597 1.00 94.12 618 TYR A O 1
ATOM 4985 N N . LEU A 1 619 ? 13.412 9.658 -13.349 1.00 91.31 619 LEU A N 1
ATOM 4986 C CA . LEU A 1 619 ? 13.380 11.106 -13.158 1.00 91.31 619 LEU A CA 1
ATOM 4987 C C . LEU A 1 619 ? 14.806 11.660 -12.997 1.00 91.31 619 LEU A C 1
ATOM 4989 O O . LEU A 1 619 ? 15.598 11.133 -12.215 1.00 91.31 619 LEU A O 1
ATOM 4993 N N . TRP A 1 620 ? 15.123 12.739 -13.718 1.00 86.94 620 TRP A N 1
ATOM 4994 C CA . TRP A 1 620 ? 16.456 13.356 -13.770 1.00 86.94 620 TRP A CA 1
ATOM 4995 C C . TRP A 1 620 ? 16.419 14.828 -13.328 1.00 86.94 620 TRP A C 1
ATOM 4997 O O . TRP A 1 620 ? 15.525 15.571 -13.722 1.00 86.94 620 TRP A O 1
ATOM 5007 N N . ARG A 1 621 ? 17.422 15.278 -12.561 1.00 77.31 621 ARG A N 1
ATOM 5008 C CA . ARG A 1 621 ? 17.649 16.675 -12.127 1.00 77.31 621 ARG A CA 1
ATOM 5009 C C . ARG A 1 621 ? 18.826 17.307 -12.865 1.00 77.31 621 ARG A C 1
ATOM 5011 O O . ARG A 1 621 ? 19.705 17.924 -12.263 1.00 77.31 621 ARG A O 1
ATOM 5018 N N . ASP A 1 622 ? 18.843 17.161 -14.184 1.00 64.88 622 ASP A N 1
ATOM 5019 C CA . ASP A 1 622 ? 19.985 17.566 -15.010 1.00 64.88 622 ASP A CA 1
ATOM 5020 C C . ASP A 1 622 ? 20.285 19.078 -14.923 1.00 64.88 622 ASP A C 1
ATOM 5022 O O . ASP A 1 622 ? 21.433 19.486 -15.068 1.00 64.88 622 ASP A O 1
ATOM 5026 N N . SER A 1 623 ? 19.300 19.927 -14.596 1.00 55.94 623 SER A N 1
ATOM 5027 C CA . SER A 1 623 ? 19.499 21.379 -14.434 1.00 55.94 623 SER A CA 1
ATOM 5028 C C . SER A 1 623 ? 20.396 21.774 -13.252 1.00 55.94 623 SER A C 1
ATOM 5030 O O . SER A 1 623 ? 20.807 22.929 -13.170 1.00 55.94 623 SER A O 1
ATOM 5032 N N . GLN A 1 624 ? 20.655 20.854 -12.319 1.00 50.22 624 GLN A N 1
ATOM 5033 C CA . GLN A 1 624 ? 21.551 21.052 -11.172 1.00 50.22 624 GLN A CA 1
ATOM 5034 C C . GLN A 1 624 ? 22.856 20.255 -11.306 1.00 50.22 624 GLN A C 1
ATOM 5036 O O . GLN A 1 624 ? 23.709 20.327 -10.425 1.00 50.22 624 GLN A O 1
ATOM 5041 N N . ALA A 1 625 ? 23.016 19.492 -12.389 1.00 50.75 625 ALA A N 1
ATOM 5042 C CA . ALA A 1 625 ? 24.186 18.663 -12.613 1.00 50.75 625 ALA A CA 1
ATOM 5043 C C . ALA A 1 625 ? 25.296 19.467 -13.317 1.00 50.75 625 ALA A C 1
ATOM 5045 O O . ALA A 1 625 ? 25.016 20.189 -14.282 1.00 50.75 625 ALA A O 1
ATOM 5046 N N . PRO A 1 626 ? 26.569 19.327 -12.910 1.00 45.56 626 PRO A N 1
ATOM 5047 C CA . PRO A 1 626 ? 27.683 19.723 -13.761 1.00 45.56 626 PRO A CA 1
ATOM 5048 C C . PRO A 1 626 ? 27.580 19.013 -15.123 1.00 45.56 626 PRO A C 1
ATOM 5050 O O . PRO A 1 626 ? 27.115 17.875 -15.207 1.00 45.56 626 PRO A O 1
ATOM 5053 N N . ALA A 1 627 ? 27.998 19.669 -16.206 1.00 43.56 627 ALA A N 1
ATOM 5054 C CA . ALA A 1 627 ? 27.790 19.183 -17.572 1.00 43.56 627 ALA A CA 1
ATOM 5055 C C . ALA A 1 627 ? 28.321 17.745 -17.805 1.00 43.56 627 ALA A C 1
ATOM 5057 O O . ALA A 1 627 ? 29.504 17.492 -17.723 1.00 43.56 627 ALA A O 1
ATOM 5058 N N . GLY A 1 628 ? 27.485 16.770 -18.162 1.00 47.41 628 GLY A N 1
ATOM 5059 C CA . GLY A 1 628 ? 27.956 15.389 -18.403 1.00 47.41 628 GLY A CA 1
ATOM 5060 C C . GLY A 1 628 ? 27.913 14.462 -17.184 1.00 47.41 628 GLY A C 1
ATOM 5061 O O . GLY A 1 628 ? 28.151 13.267 -17.341 1.00 47.41 628 GLY A O 1
ATOM 5062 N N . PHE A 1 629 ? 27.503 14.963 -16.015 1.00 52.19 629 PHE A N 1
ATOM 5063 C CA . PHE A 1 629 ? 26.886 14.126 -14.988 1.00 52.19 629 PHE A CA 1
ATOM 5064 C C . PHE A 1 629 ? 25.374 14.149 -15.133 1.00 52.19 629 PHE A C 1
ATOM 5066 O O . PHE A 1 629 ? 24.784 15.140 -15.563 1.00 52.19 629 PHE A O 1
ATOM 5073 N N . TYR A 1 630 ? 24.751 13.052 -14.720 1.00 65.38 630 TYR A N 1
ATOM 5074 C CA . TYR A 1 630 ? 23.308 12.970 -14.588 1.00 65.38 630 TYR A CA 1
ATOM 5075 C C . TYR A 1 630 ? 22.970 12.806 -13.119 1.00 65.38 630 TYR A C 1
ATOM 5077 O O . TYR A 1 630 ? 23.323 11.805 -12.494 1.00 65.38 630 TYR A O 1
ATOM 5085 N N . VAL A 1 631 ? 22.297 13.811 -12.572 1.00 72.50 631 VAL A N 1
ATOM 5086 C CA . VAL A 1 631 ? 21.683 13.718 -11.250 1.00 72.50 631 VAL A CA 1
ATOM 5087 C C . VAL A 1 631 ? 20.278 13.176 -11.467 1.00 72.50 631 VAL A C 1
ATOM 5089 O O . VAL A 1 631 ? 19.584 13.617 -12.378 1.00 72.50 631 VAL A O 1
ATOM 5092 N N . TYR A 1 632 ? 19.853 12.214 -10.660 1.00 82.00 632 TYR A N 1
ATOM 5093 C CA . TYR A 1 632 ? 18.514 11.632 -10.719 1.00 82.00 632 TYR A CA 1
ATOM 5094 C C . TYR A 1 632 ? 17.733 11.930 -9.446 1.00 82.00 632 TYR A C 1
ATOM 5096 O O . TYR A 1 632 ? 18.299 12.324 -8.425 1.00 82.00 632 TYR A O 1
ATOM 5104 N N . GLU A 1 633 ? 16.414 11.789 -9.524 1.00 84.69 633 GLU A N 1
ATOM 5105 C CA . GLU A 1 633 ? 15.549 11.955 -8.364 1.00 84.69 633 GLU A CA 1
ATOM 5106 C C . GLU A 1 633 ? 15.506 10.682 -7.530 1.00 84.69 633 GLU A C 1
ATOM 5108 O O . GLU A 1 633 ? 15.303 9.584 -8.045 1.00 84.69 633 GLU A O 1
ATOM 5113 N N . PHE A 1 634 ? 15.652 10.860 -6.226 1.00 83.12 634 PHE A N 1
ATOM 5114 C CA . PHE A 1 634 ? 15.405 9.866 -5.193 1.00 83.12 634 PHE A CA 1
ATOM 5115 C C . PHE A 1 634 ? 14.830 10.593 -3.973 1.00 83.12 634 PHE A C 1
ATOM 5117 O O . PHE A 1 634 ? 14.870 11.830 -3.890 1.00 83.12 634 PHE A O 1
ATOM 5124 N N . TYR A 1 635 ? 14.259 9.837 -3.041 1.00 78.19 635 TYR A N 1
ATOM 5125 C CA . TYR A 1 635 ? 13.743 10.383 -1.789 1.00 78.19 635 TYR A CA 1
ATOM 5126 C C . TYR A 1 635 ? 14.779 10.298 -0.671 1.00 78.19 635 TYR A C 1
ATOM 5128 O O . TYR A 1 635 ? 15.574 9.364 -0.621 1.00 78.19 635 TYR A O 1
ATOM 5136 N N . ASN A 1 636 ? 14.730 11.271 0.243 1.00 77.38 636 ASN A N 1
ATOM 5137 C CA . ASN A 1 636 ? 15.632 11.370 1.391 1.00 77.38 636 ASN A CA 1
ATOM 5138 C C . ASN A 1 636 ? 17.110 11.293 0.958 1.00 77.38 636 ASN A C 1
ATOM 5140 O O . ASN A 1 636 ? 17.532 12.033 0.071 1.00 77.38 636 ASN A O 1
ATOM 5144 N N . ASP A 1 637 ? 17.882 10.411 1.582 1.00 71.25 637 ASP A N 1
ATOM 5145 C CA . ASP A 1 637 ? 19.280 10.096 1.300 1.00 71.25 637 ASP A CA 1
ATOM 5146 C C . ASP A 1 637 ? 19.448 8.749 0.567 1.00 71.25 637 ASP A C 1
ATOM 5148 O O . ASP A 1 637 ? 20.557 8.223 0.469 1.00 71.25 637 ASP A O 1
ATOM 5152 N N . TRP A 1 638 ? 18.364 8.194 0.008 1.00 78.56 638 TRP A N 1
ATOM 5153 C CA . TRP A 1 638 ? 18.343 6.884 -0.654 1.00 78.56 638 TRP A CA 1
ATOM 5154 C C . TRP A 1 638 ? 18.884 6.937 -2.084 1.00 78.56 638 TRP A C 1
ATOM 5156 O O . TRP A 1 638 ? 18.216 6.569 -3.049 1.00 78.56 638 TRP A O 1
ATOM 5166 N N . ASP A 1 639 ? 20.123 7.387 -2.234 1.00 75.06 639 ASP A N 1
ATOM 5167 C CA . ASP A 1 639 ? 20.758 7.603 -3.535 1.00 75.06 639 ASP A CA 1
ATOM 5168 C C . ASP A 1 639 ? 20.924 6.319 -4.379 1.00 75.06 639 ASP A C 1
ATOM 5170 O O . ASP A 1 639 ? 21.201 6.398 -5.572 1.00 75.06 639 ASP A O 1
ATOM 5174 N N . THR A 1 640 ? 20.723 5.133 -3.798 1.00 82.75 640 THR A N 1
ATOM 5175 C CA . THR A 1 640 ? 20.703 3.835 -4.497 1.00 82.75 640 THR A CA 1
ATOM 5176 C C . THR A 1 640 ? 19.339 3.474 -5.091 1.00 82.75 640 THR A C 1
ATOM 5178 O O . THR A 1 640 ? 19.236 2.446 -5.766 1.00 82.75 640 THR A O 1
ATOM 5181 N N . LEU A 1 641 ? 18.302 4.286 -4.852 1.00 90.69 641 LEU A N 1
ATOM 5182 C CA . LEU A 1 641 ? 16.904 4.012 -5.200 1.00 90.69 641 LEU A CA 1
ATOM 5183 C C . LEU A 1 641 ? 16.345 5.078 -6.169 1.00 90.69 641 LEU A C 1
ATOM 5185 O O . LEU A 1 641 ? 15.524 5.908 -5.770 1.00 90.69 641 LEU A O 1
ATOM 5189 N N . PRO A 1 642 ? 16.793 5.109 -7.441 1.00 92.75 642 PRO A N 1
ATOM 5190 C CA . PRO A 1 642 ? 16.288 6.050 -8.440 1.00 92.75 642 PRO A CA 1
ATOM 5191 C C . PRO A 1 642 ? 14.776 5.911 -8.668 1.00 92.75 642 PRO A C 1
ATOM 5193 O O . PRO A 1 642 ? 14.270 4.822 -8.962 1.00 92.75 642 PRO A O 1
ATOM 5196 N N . ASN A 1 643 ? 14.064 7.038 -8.594 1.00 95.25 643 ASN A N 1
ATOM 5197 C CA . ASN A 1 643 ? 12.618 7.106 -8.783 1.00 95.25 643 ASN A CA 1
ATOM 5198 C C . ASN A 1 643 ? 12.227 6.866 -10.247 1.00 95.25 643 ASN A C 1
ATOM 5200 O O . ASN A 1 643 ? 12.811 7.438 -11.177 1.00 95.25 643 ASN A O 1
ATOM 5204 N N . PHE A 1 644 ? 11.187 6.059 -10.444 1.00 96.62 644 PHE A N 1
ATOM 5205 C CA . PHE A 1 644 ? 10.585 5.841 -11.751 1.00 96.62 644 PHE A CA 1
ATOM 5206 C C . PHE A 1 644 ? 9.816 7.075 -12.240 1.00 96.62 644 PHE A C 1
ATOM 5208 O O . PHE A 1 644 ? 9.152 7.772 -11.472 1.00 96.62 644 PHE A O 1
ATOM 5215 N N . ASN A 1 645 ? 9.850 7.309 -13.551 1.00 93.69 645 ASN A N 1
ATOM 5216 C CA . ASN A 1 645 ? 9.047 8.332 -14.205 1.00 93.69 645 ASN A CA 1
ATOM 5217 C C . ASN A 1 645 ? 7.667 7.775 -14.583 1.00 93.69 645 ASN A C 1
ATOM 5219 O O . ASN A 1 645 ? 7.487 7.176 -15.645 1.00 93.69 645 ASN A O 1
ATOM 5223 N N . TYR A 1 646 ? 6.674 8.021 -13.733 1.00 91.38 646 TYR A N 1
ATOM 5224 C CA . TYR A 1 646 ? 5.292 7.627 -13.993 1.00 91.38 646 TYR A CA 1
ATOM 5225 C C . TYR A 1 646 ? 4.597 8.454 -15.086 1.00 91.38 646 TYR A C 1
ATOM 5227 O O . TYR A 1 646 ? 3.472 8.117 -15.443 1.00 91.38 646 TYR A O 1
ATOM 5235 N N . ASP A 1 647 ? 5.217 9.478 -15.675 1.00 86.81 647 ASP A N 1
ATOM 5236 C CA . ASP A 1 647 ? 4.673 10.088 -16.896 1.00 86.81 647 ASP A CA 1
ATOM 5237 C C . ASP A 1 647 ? 4.923 9.220 -18.142 1.00 86.81 647 ASP A C 1
ATOM 5239 O O . ASP A 1 647 ? 4.303 9.433 -19.187 1.00 86.81 647 ASP A O 1
ATOM 5243 N N . ASN A 1 648 ? 5.791 8.211 -18.034 1.00 86.19 648 ASN A N 1
ATOM 5244 C CA . ASN A 1 648 ? 6.074 7.257 -19.096 1.00 86.19 648 ASN A CA 1
ATOM 5245 C C . ASN A 1 648 ? 5.127 6.036 -19.016 1.00 86.19 648 ASN A C 1
ATOM 5247 O O . ASN A 1 648 ? 5.186 5.277 -18.043 1.00 86.19 648 ASN A O 1
ATOM 5251 N N . PRO A 1 649 ? 4.276 5.776 -20.029 1.00 83.31 649 PRO A N 1
ATOM 5252 C CA . PRO A 1 649 ? 3.371 4.624 -20.012 1.00 83.31 649 PRO A CA 1
ATOM 5253 C C . PRO A 1 649 ? 4.075 3.260 -19.967 1.00 83.31 649 PRO A C 1
ATOM 5255 O O . PRO A 1 649 ? 3.557 2.334 -19.347 1.00 83.31 649 PRO A O 1
ATOM 5258 N N . ASN A 1 650 ? 5.286 3.134 -20.526 1.00 83.75 650 ASN A N 1
ATOM 5259 C CA . ASN A 1 650 ? 6.042 1.877 -20.474 1.00 83.75 650 ASN A CA 1
ATOM 5260 C C . ASN A 1 650 ? 6.467 1.527 -19.035 1.00 83.75 650 ASN A C 1
ATOM 5262 O O . ASN A 1 650 ? 6.446 0.355 -18.663 1.00 83.75 650 ASN A O 1
ATOM 5266 N N . VAL A 1 651 ? 6.770 2.528 -18.197 1.00 91.06 651 VAL A N 1
ATOM 5267 C CA . VAL A 1 651 ? 7.036 2.333 -16.759 1.00 91.06 651 VAL A CA 1
ATOM 5268 C C . VAL A 1 651 ? 5.787 1.823 -16.050 1.00 91.06 651 VAL A C 1
ATOM 5270 O O . VAL A 1 651 ? 5.832 0.821 -15.340 1.00 91.06 651 VAL A O 1
ATOM 5273 N N . ARG A 1 652 ? 4.647 2.485 -16.271 1.00 91.94 652 ARG A N 1
ATOM 5274 C CA . ARG A 1 652 ? 3.363 2.078 -15.687 1.00 91.94 652 ARG A CA 1
ATOM 5275 C C . ARG A 1 652 ? 2.999 0.649 -16.085 1.00 91.94 652 ARG A C 1
ATOM 5277 O O . ARG A 1 652 ? 2.611 -0.142 -15.227 1.00 91.94 652 ARG A O 1
ATOM 5284 N N . HIS A 1 653 ? 3.162 0.309 -17.363 1.00 87.44 653 HIS A N 1
ATOM 5285 C CA . HIS A 1 653 ? 2.948 -1.041 -17.869 1.00 87.44 653 HIS A CA 1
ATOM 5286 C C . HIS A 1 653 ? 3.886 -2.050 -17.192 1.00 87.44 653 HIS A C 1
ATOM 5288 O O . HIS A 1 653 ? 3.410 -3.038 -16.641 1.00 87.44 653 HIS A O 1
ATOM 5294 N N . PHE A 1 654 ? 5.192 -1.772 -17.135 1.00 90.38 654 PHE A N 1
ATOM 5295 C CA . PHE A 1 654 ? 6.184 -2.632 -16.481 1.00 90.38 654 PHE A CA 1
ATOM 5296 C C . PHE A 1 654 ? 5.835 -2.943 -15.015 1.00 90.38 654 PHE A C 1
ATOM 5298 O O . PHE A 1 654 ? 5.855 -4.107 -14.610 1.00 90.38 654 PHE A O 1
ATOM 5305 N N . ILE A 1 655 ? 5.461 -1.924 -14.233 1.00 96.06 655 ILE A N 1
ATOM 5306 C CA . ILE A 1 655 ? 5.072 -2.096 -12.825 1.00 96.06 655 ILE A CA 1
ATOM 5307 C C . ILE A 1 655 ? 3.755 -2.877 -12.691 1.00 96.06 655 ILE A C 1
ATOM 5309 O O . ILE A 1 655 ? 3.596 -3.683 -11.773 1.00 96.06 655 ILE A O 1
ATOM 5313 N N . LEU A 1 656 ? 2.803 -2.691 -13.609 1.00 94.19 656 LEU A N 1
ATOM 5314 C CA . LEU A 1 656 ? 1.580 -3.495 -13.623 1.00 94.19 656 LEU A CA 1
ATOM 5315 C C . LEU A 1 656 ? 1.858 -4.952 -13.992 1.00 94.19 656 LEU A C 1
ATOM 5317 O O . LEU A 1 656 ? 1.292 -5.841 -13.360 1.00 94.19 656 LEU A O 1
ATOM 5321 N N . GLU A 1 657 ? 2.718 -5.228 -14.974 1.00 90.19 657 GLU A N 1
ATOM 5322 C CA . GLU A 1 657 ? 3.095 -6.601 -15.328 1.00 90.19 657 GLU A CA 1
ATOM 5323 C C . GLU A 1 657 ? 3.803 -7.310 -14.174 1.00 90.19 657 GLU A C 1
ATOM 5325 O O . GLU A 1 657 ? 3.476 -8.464 -13.884 1.00 90.19 657 GLU A O 1
ATOM 5330 N N . SER A 1 658 ? 4.710 -6.632 -13.465 1.00 95.44 658 SER A N 1
ATOM 5331 C CA . SER A 1 658 ? 5.375 -7.231 -12.305 1.00 95.44 658 SER A CA 1
ATOM 5332 C C . SER A 1 658 ? 4.394 -7.516 -11.169 1.00 95.44 658 SER A C 1
ATOM 5334 O O . SER A 1 658 ? 4.413 -8.608 -10.603 1.00 95.44 658 SER A O 1
ATOM 5336 N N . ALA A 1 659 ? 3.448 -6.616 -10.893 1.00 97.19 659 ALA A N 1
ATOM 5337 C CA . ALA A 1 659 ? 2.376 -6.882 -9.935 1.00 97.19 659 ALA A CA 1
ATOM 5338 C C . ALA A 1 659 ? 1.475 -8.052 -10.380 1.00 97.19 659 ALA A C 1
ATOM 5340 O O . ALA A 1 659 ? 1.142 -8.950 -9.606 1.00 97.19 659 ALA A O 1
ATOM 5341 N N . LYS A 1 660 ? 1.095 -8.113 -11.659 1.00 95.00 660 LYS A N 1
ATOM 5342 C CA . LYS A 1 660 ? 0.297 -9.233 -12.176 1.00 95.00 660 LYS A CA 1
ATOM 5343 C C . LYS A 1 660 ? 1.042 -10.561 -12.084 1.00 95.00 660 LYS A C 1
ATOM 5345 O O . LYS A 1 660 ? 0.410 -11.581 -11.810 1.00 95.00 660 LYS A O 1
ATOM 5350 N N . PHE A 1 661 ? 2.354 -10.565 -12.301 1.00 93.75 661 PHE A N 1
ATOM 5351 C CA . PHE A 1 661 ? 3.176 -11.767 -12.228 1.00 93.75 661 PHE A CA 1
ATOM 5352 C C . PHE A 1 661 ? 3.034 -12.456 -10.867 1.00 93.75 661 PHE A C 1
ATOM 5354 O O . PHE A 1 661 ? 2.573 -13.596 -10.813 1.00 93.75 661 PHE A O 1
ATOM 5361 N N . TRP A 1 662 ? 3.313 -11.757 -9.762 1.00 96.00 662 TRP A N 1
ATOM 5362 C CA . TRP A 1 662 ? 3.216 -12.371 -8.432 1.00 96.00 662 TRP A CA 1
ATOM 5363 C C . TRP A 1 662 ? 1.772 -12.632 -7.999 1.00 96.00 662 TRP A C 1
ATOM 5365 O O . TRP A 1 662 ? 1.503 -13.648 -7.355 1.00 96.00 662 TRP A O 1
ATOM 5375 N N . ALA A 1 663 ? 0.821 -11.778 -8.390 1.00 95.69 663 ALA A N 1
ATOM 5376 C CA . ALA A 1 663 ? -0.597 -12.033 -8.139 1.00 95.69 663 ALA A CA 1
ATOM 5377 C C . ALA A 1 663 ? -1.065 -13.358 -8.771 1.00 95.69 663 ALA A C 1
ATOM 5379 O O . ALA A 1 663 ? -1.788 -14.124 -8.132 1.00 95.69 663 ALA A O 1
ATOM 5380 N N . ASN A 1 664 ? -0.602 -13.673 -9.986 1.00 89.75 664 ASN A N 1
ATOM 5381 C CA . ASN A 1 664 ? -0.892 -14.942 -10.662 1.00 89.75 664 ASN A CA 1
ATOM 5382 C C . ASN A 1 664 ? -0.153 -16.149 -10.055 1.00 89.75 664 ASN A C 1
ATOM 5384 O O . ASN A 1 664 ? -0.571 -17.283 -10.277 1.00 89.75 664 ASN A O 1
ATOM 5388 N N . LEU A 1 665 ? 0.903 -15.930 -9.263 1.00 90.12 665 LEU A N 1
ATOM 5389 C CA . LEU A 1 665 ? 1.563 -16.982 -8.477 1.00 90.12 665 LEU A CA 1
ATOM 5390 C C . LEU A 1 665 ? 0.840 -17.297 -7.156 1.00 90.12 665 LEU A C 1
ATOM 5392 O O . LEU A 1 665 ? 1.257 -18.204 -6.441 1.00 90.12 665 LEU A O 1
ATOM 5396 N N . GLY A 1 666 ? -0.254 -16.592 -6.848 1.00 93.75 666 GLY A N 1
ATOM 5397 C CA . GLY A 1 666 ? -1.126 -16.885 -5.707 1.00 93.75 666 GLY A CA 1
ATOM 5398 C C . GLY A 1 666 ? -0.961 -15.955 -4.504 1.00 93.75 666 GLY A C 1
ATOM 5399 O O . GLY A 1 666 ? -1.524 -16.238 -3.449 1.00 93.75 666 GLY A O 1
ATOM 5400 N N . VAL A 1 667 ? -0.245 -14.835 -4.651 1.00 97.12 667 VAL A N 1
ATOM 5401 C CA . VAL A 1 667 ? -0.161 -13.787 -3.619 1.00 97.12 667 VAL A CA 1
ATOM 5402 C C . VAL A 1 667 ? -1.551 -13.249 -3.261 1.00 97.12 667 VAL A C 1
ATOM 5404 O O . VAL A 1 667 ? -2.384 -12.985 -4.135 1.00 97.12 667 VAL A O 1
ATOM 5407 N N . ASP A 1 668 ? -1.797 -13.061 -1.962 1.00 98.19 668 ASP A N 1
ATOM 5408 C CA . ASP A 1 668 ? -3.077 -12.633 -1.399 1.00 98.19 668 ASP A CA 1
ATOM 5409 C C . ASP A 1 668 ? -3.282 -11.108 -1.367 1.00 98.19 668 ASP A C 1
ATOM 5411 O O . ASP A 1 668 ? -4.424 -10.634 -1.312 1.00 98.19 668 ASP A O 1
ATOM 5415 N N . GLY A 1 669 ? -2.206 -10.335 -1.458 1.00 98.31 669 GLY A N 1
ATOM 5416 C CA . GLY A 1 669 ? -2.246 -8.882 -1.368 1.00 98.31 669 GLY A CA 1
ATOM 5417 C C . GLY A 1 669 ? -0.874 -8.230 -1.504 1.00 98.31 669 GLY A C 1
ATOM 5418 O O . GLY A 1 669 ? 0.148 -8.916 -1.490 1.00 98.31 669 GLY A O 1
ATOM 5419 N N . TYR A 1 670 ? -0.861 -6.901 -1.562 1.00 98.75 670 TYR A N 1
ATOM 5420 C CA . TYR A 1 670 ? 0.355 -6.097 -1.485 1.00 98.75 670 TYR A CA 1
ATOM 5421 C C . TYR A 1 670 ? 0.300 -5.099 -0.338 1.00 98.75 670 TYR A C 1
ATOM 5423 O O . TYR A 1 670 ? -0.726 -4.445 -0.135 1.00 98.75 670 TYR A O 1
ATOM 5431 N N . ARG A 1 671 ? 1.428 -4.959 0.363 1.00 98.50 671 ARG A N 1
ATOM 5432 C CA . ARG A 1 671 ? 1.816 -3.722 1.042 1.00 98.50 671 ARG A CA 1
ATOM 5433 C C . ARG A 1 671 ? 2.649 -2.931 0.039 1.00 98.50 671 ARG A C 1
ATOM 5435 O O . ARG A 1 671 ? 3.673 -3.425 -0.405 1.00 98.50 671 ARG A O 1
ATOM 5442 N N . CYS A 1 672 ? 2.183 -1.761 -0.376 1.00 98.38 672 CYS A N 1
ATOM 5443 C CA . CYS A 1 672 ? 2.890 -0.934 -1.348 1.00 98.38 672 CYS A CA 1
ATOM 5444 C C . CYS A 1 672 ? 3.807 0.055 -0.629 1.00 98.38 672 CYS A C 1
ATOM 5446 O O . CYS A 1 672 ? 3.318 0.956 0.061 1.00 98.38 672 CYS A O 1
ATOM 5448 N N . ASP A 1 673 ? 5.105 -0.136 -0.832 1.00 96.50 673 ASP A N 1
ATOM 5449 C CA . ASP A 1 673 ? 6.191 0.720 -0.362 1.00 96.50 673 ASP A CA 1
ATOM 5450 C C . ASP A 1 673 ? 6.155 2.096 -1.032 1.00 96.50 673 ASP A C 1
ATOM 5452 O O . ASP A 1 673 ? 5.865 2.199 -2.232 1.00 96.50 673 ASP A O 1
ATOM 5456 N N . VAL A 1 674 ? 6.422 3.148 -0.251 1.00 94.00 674 VAL A N 1
ATOM 5457 C CA . VAL A 1 674 ? 6.492 4.550 -0.696 1.00 94.00 674 VAL A CA 1
ATOM 5458 C C . VAL A 1 674 ? 5.289 4.897 -1.583 1.00 94.00 674 VAL A C 1
ATOM 5460 O O . VAL A 1 674 ? 5.395 5.522 -2.639 1.00 94.00 674 VAL A O 1
ATOM 5463 N N . ALA A 1 675 ? 4.092 4.469 -1.164 1.00 96.31 675 ALA A N 1
ATOM 5464 C CA . ALA A 1 675 ? 2.887 4.611 -1.981 1.00 96.31 675 ALA A CA 1
ATOM 5465 C C . ALA A 1 675 ? 2.562 6.082 -2.294 1.00 96.31 675 ALA A C 1
ATOM 5467 O O . ALA A 1 675 ? 1.977 6.383 -3.336 1.00 96.31 675 ALA A O 1
ATOM 5468 N N . TRP A 1 676 ? 2.989 6.994 -1.415 1.00 93.00 676 TRP A N 1
ATOM 5469 C CA . TRP A 1 676 ? 2.863 8.441 -1.578 1.00 93.00 676 TRP A CA 1
ATOM 5470 C C . TRP A 1 676 ? 3.731 9.039 -2.694 1.00 93.00 676 TRP A C 1
ATOM 5472 O O . TRP A 1 676 ? 3.449 10.156 -3.129 1.00 93.00 676 TRP A O 1
ATOM 5482 N N . GLY A 1 677 ? 4.765 8.326 -3.153 1.00 91.44 677 GLY A N 1
ATOM 5483 C CA . GLY A 1 677 ? 5.621 8.742 -4.270 1.00 91.44 677 GLY A CA 1
ATOM 5484 C C . GLY A 1 677 ? 5.044 8.410 -5.650 1.00 91.44 677 GLY A C 1
ATOM 5485 O O . GLY A 1 677 ? 5.523 8.909 -6.665 1.00 91.44 677 GLY A O 1
ATOM 5486 N N . VAL A 1 678 ? 3.976 7.608 -5.700 1.00 95.31 678 VAL A N 1
ATOM 5487 C CA . VAL A 1 678 ? 3.358 7.131 -6.943 1.00 95.31 678 VAL A CA 1
ATOM 5488 C C . VAL A 1 678 ? 2.014 7.839 -7.191 1.00 95.31 678 VAL A C 1
ATOM 5490 O O . VAL A 1 678 ? 1.220 7.984 -6.257 1.00 95.31 678 VAL A O 1
ATOM 5493 N N . PRO A 1 679 ? 1.700 8.262 -8.434 1.00 92.69 679 PRO A N 1
ATOM 5494 C CA . PRO A 1 679 ? 0.479 9.016 -8.725 1.00 92.69 679 PRO A CA 1
ATOM 5495 C C . PRO A 1 679 ? -0.829 8.287 -8.377 1.00 92.69 679 PRO A C 1
ATOM 5497 O O . PRO A 1 679 ? -1.022 7.108 -8.683 1.00 92.69 679 PRO A O 1
ATOM 5500 N N . HIS A 1 680 ? -1.792 9.028 -7.819 1.00 91.19 680 HIS A N 1
ATOM 5501 C CA . HIS A 1 680 ? -3.117 8.514 -7.448 1.00 91.19 680 HIS A CA 1
ATOM 5502 C C . HIS A 1 680 ? -3.876 7.840 -8.601 1.00 91.19 680 HIS A C 1
ATOM 5504 O O . HIS A 1 680 ? -4.614 6.876 -8.389 1.00 91.19 680 HIS A O 1
ATOM 5510 N N . ASP A 1 681 ? -3.746 8.353 -9.826 1.00 88.62 681 ASP A N 1
ATOM 5511 C CA . ASP A 1 681 ? -4.431 7.789 -10.989 1.00 88.62 681 ASP A CA 1
ATOM 5512 C C . ASP A 1 681 ? -3.866 6.413 -11.371 1.00 88.62 681 ASP A C 1
ATOM 5514 O O . ASP A 1 681 ? -4.639 5.518 -11.721 1.00 88.62 681 ASP A O 1
ATOM 5518 N N . PHE A 1 682 ? -2.552 6.210 -11.217 1.00 92.88 682 PHE A N 1
ATOM 5519 C CA . PHE A 1 682 ? -1.936 4.899 -11.395 1.00 92.88 682 PHE A CA 1
ATOM 5520 C C . PHE A 1 682 ? -2.461 3.902 -10.361 1.00 92.88 682 PHE A C 1
ATOM 5522 O O . PHE A 1 682 ? -2.844 2.794 -10.732 1.00 92.88 682 PHE A O 1
ATOM 5529 N N . TRP A 1 683 ? -2.590 4.294 -9.089 1.00 94.75 683 TRP A N 1
ATOM 5530 C CA . TRP A 1 683 ? -3.117 3.399 -8.054 1.00 94.75 683 TRP A CA 1
ATOM 5531 C C . TRP A 1 683 ? -4.549 2.920 -8.315 1.00 94.75 683 TRP A C 1
ATOM 5533 O O . TRP A 1 683 ? -4.878 1.771 -8.013 1.00 94.75 683 TRP A O 1
ATOM 5543 N N . LYS A 1 684 ? -5.395 3.744 -8.947 1.00 90.81 684 LYS A N 1
ATOM 5544 C CA . LYS A 1 684 ? -6.738 3.315 -9.381 1.00 90.81 684 LYS A CA 1
ATOM 5545 C C . LYS A 1 684 ? -6.668 2.228 -10.452 1.00 90.81 684 LYS A C 1
ATOM 5547 O O . LYS A 1 684 ? -7.424 1.254 -10.406 1.00 90.81 684 LYS A O 1
ATOM 5552 N N . ILE A 1 685 ? -5.746 2.370 -11.405 1.00 90.62 685 ILE A N 1
ATOM 5553 C CA . ILE A 1 685 ? -5.503 1.361 -12.443 1.00 90.62 685 ILE A CA 1
ATOM 5554 C C . ILE A 1 685 ? -4.919 0.088 -11.825 1.00 90.62 685 ILE A C 1
ATOM 5556 O O . ILE A 1 685 ? -5.390 -1.010 -12.130 1.00 90.62 685 ILE A O 1
ATOM 5560 N N . PHE A 1 686 ? -3.954 0.227 -10.918 1.00 94.62 686 PHE A N 1
ATOM 5561 C CA . PHE A 1 686 ? -3.334 -0.866 -10.176 1.00 94.62 686 PHE A CA 1
ATOM 5562 C C . PHE A 1 686 ? -4.381 -1.692 -9.423 1.00 94.62 686 PHE A C 1
ATOM 5564 O O . PHE A 1 686 ? -4.455 -2.913 -9.590 1.00 94.62 686 PHE A O 1
ATOM 5571 N N . ARG A 1 687 ? -5.286 -1.019 -8.696 1.00 93.44 687 ARG A N 1
ATOM 5572 C CA . ARG A 1 687 ? -6.423 -1.658 -8.026 1.00 93.44 687 ARG A CA 1
ATOM 5573 C C . ARG A 1 687 ? -7.300 -2.430 -8.998 1.00 93.44 687 ARG A C 1
ATOM 5575 O O . ARG A 1 687 ? -7.558 -3.612 -8.771 1.00 93.44 687 ARG A O 1
ATOM 5582 N N . ARG A 1 688 ? -7.771 -1.785 -10.070 1.00 89.31 688 ARG A N 1
ATOM 5583 C CA . ARG A 1 688 ? -8.651 -2.434 -11.059 1.00 89.31 688 ARG A CA 1
ATOM 5584 C C . ARG A 1 688 ? -7.986 -3.658 -11.680 1.00 89.31 688 ARG A C 1
ATOM 5586 O O . ARG A 1 688 ? -8.618 -4.709 -11.766 1.00 89.31 688 ARG A O 1
ATOM 5593 N N . THR A 1 689 ? -6.703 -3.546 -12.013 1.00 89.75 689 THR A N 1
ATOM 5594 C CA . THR A 1 689 ? -5.902 -4.630 -12.590 1.00 89.75 689 THR A CA 1
ATOM 5595 C C . THR A 1 689 ? -5.849 -5.836 -11.655 1.00 89.75 689 THR A C 1
ATOM 5597 O O . THR A 1 689 ? -6.251 -6.934 -12.042 1.00 89.75 689 THR A O 1
ATOM 5600 N N . LEU A 1 690 ? -5.444 -5.650 -10.398 1.00 93.25 690 LEU A N 1
ATOM 5601 C CA . LEU A 1 690 ? -5.290 -6.766 -9.460 1.00 93.25 690 LEU A CA 1
ATOM 5602 C C . LEU A 1 690 ? -6.627 -7.373 -9.029 1.00 93.25 690 LEU A C 1
ATOM 5604 O O . LEU A 1 690 ? -6.759 -8.597 -8.970 1.00 93.25 690 LEU A O 1
ATOM 5608 N N . LYS A 1 691 ? -7.655 -6.542 -8.823 1.00 89.31 691 LYS A N 1
ATOM 5609 C CA . LYS A 1 691 ? -9.008 -7.015 -8.492 1.00 89.31 691 LYS A CA 1
ATOM 5610 C C . LYS A 1 691 ? -9.658 -7.788 -9.652 1.00 89.31 691 LYS A C 1
ATOM 5612 O O . LYS A 1 691 ? -10.523 -8.625 -9.399 1.00 89.31 691 LYS A O 1
ATOM 5617 N N . SER A 1 692 ? -9.235 -7.558 -10.903 1.00 83.94 692 SER A N 1
ATOM 5618 C CA . SER A 1 692 ? -9.681 -8.343 -12.071 1.00 83.94 692 SER A CA 1
ATOM 5619 C C . SER A 1 692 ? -9.088 -9.760 -12.113 1.00 83.94 692 SER A C 1
ATOM 5621 O O . SER A 1 692 ? -9.746 -10.701 -12.574 1.00 83.94 692 SER A O 1
ATOM 5623 N N . ILE A 1 693 ? -7.867 -9.932 -11.586 1.00 85.56 693 ILE A N 1
ATOM 5624 C CA . ILE A 1 693 ? -7.244 -11.246 -11.382 1.00 85.56 693 ILE A CA 1
ATOM 5625 C C . ILE A 1 693 ? -7.944 -11.941 -10.222 1.00 85.56 693 ILE A C 1
ATOM 5627 O O . ILE A 1 693 ? -8.468 -13.046 -10.381 1.00 85.56 693 ILE A O 1
ATOM 5631 N N . ARG A 1 694 ? -7.983 -11.270 -9.065 1.00 86.19 694 ARG A N 1
ATOM 5632 C CA . ARG A 1 694 ? -8.585 -11.794 -7.845 1.00 86.19 694 ARG A CA 1
ATOM 5633 C C . ARG A 1 694 ? -9.289 -10.689 -7.063 1.00 86.19 694 ARG A C 1
ATOM 5635 O O . ARG A 1 694 ? -8.687 -9.765 -6.536 1.00 86.19 694 ARG A O 1
ATOM 5642 N N . GLN A 1 695 ? -10.600 -10.823 -6.955 1.00 84.62 695 GLN A N 1
ATOM 5643 C CA . GLN A 1 695 ? -11.485 -9.826 -6.352 1.00 84.62 695 GLN A CA 1
ATOM 5644 C C . GLN A 1 695 ? -11.220 -9.546 -4.857 1.00 84.62 695 GLN A C 1
ATOM 5646 O O . GLN A 1 695 ? -11.427 -8.432 -4.380 1.00 84.62 695 GLN A O 1
ATOM 5651 N N . ASP A 1 696 ? -10.745 -10.541 -4.109 1.00 89.50 696 ASP A N 1
ATOM 5652 C CA . ASP A 1 696 ? -10.373 -10.438 -2.692 1.00 89.50 696 ASP A CA 1
ATOM 5653 C C . ASP A 1 696 ? -8.874 -10.127 -2.483 1.00 89.50 696 ASP A C 1
ATOM 5655 O O . ASP A 1 696 ? -8.337 -10.379 -1.404 1.00 89.50 696 ASP A O 1
ATOM 5659 N N . PHE A 1 697 ? -8.185 -9.592 -3.500 1.00 94.75 697 PHE A N 1
ATOM 5660 C CA . PHE A 1 697 ? -6.792 -9.143 -3.397 1.00 94.75 697 PHE A CA 1
ATOM 5661 C C . PHE A 1 697 ? -6.690 -7.911 -2.491 1.00 94.75 697 PHE A C 1
ATOM 5663 O O . PHE A 1 697 ? -7.381 -6.926 -2.742 1.00 94.75 697 PHE A O 1
ATOM 5670 N N . LEU A 1 698 ? -5.869 -7.961 -1.440 1.00 97.12 698 LEU A N 1
ATOM 5671 C CA . LEU A 1 698 ? -5.721 -6.863 -0.476 1.00 97.12 698 LEU A CA 1
ATOM 5672 C C . LEU A 1 698 ? -4.696 -5.829 -0.954 1.00 97.12 698 LEU A C 1
ATOM 5674 O O . LEU A 1 698 ? -3.606 -6.200 -1.379 1.00 97.12 698 LEU A O 1
ATOM 5678 N N . LEU A 1 699 ? -5.016 -4.541 -0.823 1.00 97.81 699 LEU A N 1
ATOM 5679 C CA . LEU A 1 699 ? -4.082 -3.437 -1.067 1.00 97.81 699 LEU A CA 1
ATOM 5680 C C . LEU A 1 699 ? -3.905 -2.580 0.190 1.00 97.81 699 LEU A C 1
ATOM 5682 O O . LEU A 1 699 ? -4.802 -1.823 0.566 1.00 97.81 699 LEU A O 1
ATOM 5686 N N . LEU A 1 700 ? -2.732 -2.683 0.809 1.00 97.50 700 LEU A N 1
ATOM 5687 C CA . LEU A 1 700 ? -2.263 -1.862 1.924 1.00 97.50 700 LEU A CA 1
ATOM 5688 C C . LEU A 1 700 ? -1.277 -0.813 1.394 1.00 97.50 700 LEU A C 1
ATOM 5690 O O . LEU A 1 700 ? -0.344 -1.172 0.686 1.00 97.50 700 LEU A O 1
ATOM 5694 N N . ASN A 1 701 ? -1.455 0.463 1.733 1.00 96.38 701 ASN A N 1
ATOM 5695 C CA . ASN A 1 701 ? -0.481 1.509 1.394 1.00 96.38 701 ASN A CA 1
ATOM 5696 C C . ASN A 1 701 ? 0.423 1.860 2.575 1.00 96.38 701 ASN A C 1
ATOM 5698 O O . ASN A 1 701 ? -0.024 1.854 3.721 1.00 96.38 701 ASN A O 1
ATOM 5702 N N . GLU A 1 702 ? 1.656 2.252 2.271 1.00 94.00 702 GLU A N 1
ATOM 5703 C CA . GLU A 1 702 ? 2.505 3.043 3.153 1.00 94.00 702 GLU A CA 1
ATOM 5704 C C . GLU A 1 702 ? 2.354 4.540 2.826 1.00 94.00 702 GLU A C 1
ATOM 5706 O O . GLU A 1 702 ? 3.064 5.096 1.989 1.00 94.00 702 GLU A O 1
ATOM 5711 N N . VAL A 1 703 ? 1.397 5.208 3.473 1.00 88.00 703 VAL A N 1
ATOM 5712 C CA . VAL A 1 703 ? 1.231 6.670 3.423 1.00 88.00 703 VAL A CA 1
ATOM 5713 C C . VAL A 1 703 ? 1.210 7.201 4.851 1.00 88.00 703 VAL A C 1
ATOM 5715 O O . VAL A 1 703 ? 0.266 6.954 5.602 1.00 88.00 703 VAL A O 1
ATOM 5718 N N . LEU A 1 704 ? 2.272 7.917 5.224 1.00 83.31 704 LEU A N 1
ATOM 5719 C CA . LEU A 1 704 ? 2.520 8.410 6.578 1.00 83.31 704 LEU A CA 1
ATOM 5720 C C . LEU A 1 704 ? 2.855 9.922 6.520 1.00 83.31 704 LEU A C 1
ATOM 5722 O O . LEU A 1 704 ? 3.834 10.287 5.872 1.00 83.31 704 LEU A O 1
ATOM 5726 N N . PRO A 1 705 ? 2.082 10.821 7.166 1.00 77.38 705 PRO A N 1
ATOM 5727 C CA . PRO A 1 705 ? 0.821 10.549 7.848 1.00 77.38 705 PRO A CA 1
ATOM 5728 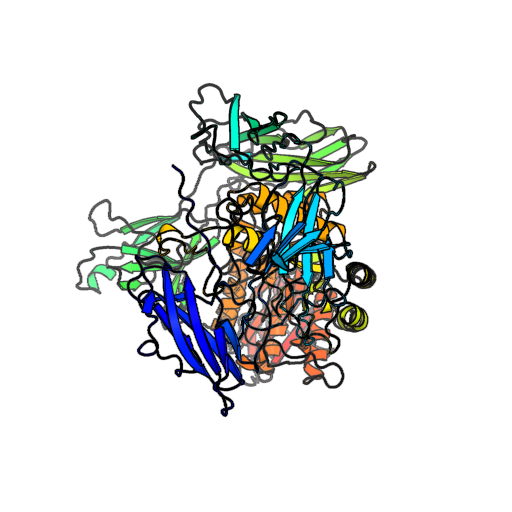C C . PRO A 1 705 ? -0.261 10.124 6.854 1.00 77.38 705 PRO A C 1
ATOM 5730 O O . PRO A 1 705 ? -0.191 10.436 5.664 1.00 77.38 705 PRO A O 1
ATOM 5733 N N . ARG A 1 706 ? -1.275 9.422 7.358 1.00 77.62 706 ARG A N 1
ATOM 5734 C CA . ARG A 1 706 ? -2.376 8.904 6.542 1.00 77.62 706 ARG A CA 1
ATOM 5735 C C . ARG A 1 706 ? -3.042 9.967 5.654 1.00 77.62 706 ARG A C 1
ATOM 5737 O O . ARG A 1 706 ? -3.147 11.136 6.028 1.00 77.62 706 ARG A O 1
ATOM 5744 N N . SER A 1 707 ? -3.618 9.532 4.532 1.00 82.38 707 SER A N 1
ATOM 5745 C CA . SER A 1 707 ? -4.501 10.357 3.696 1.00 82.38 707 SER A CA 1
ATOM 5746 C C . SER A 1 707 ? -5.734 9.577 3.232 1.00 82.38 707 SER A C 1
ATOM 5748 O O . SER A 1 707 ? -5.639 8.447 2.756 1.00 82.38 707 SER A O 1
ATOM 5750 N N . VAL A 1 708 ? -6.908 10.204 3.354 1.00 79.81 708 VAL A N 1
ATOM 5751 C CA . VAL A 1 708 ? -8.210 9.619 2.984 1.00 79.81 708 VAL A CA 1
ATOM 5752 C C . VAL A 1 708 ? -8.374 9.447 1.473 1.00 79.81 708 VAL A C 1
ATOM 5754 O O . VAL A 1 708 ? -9.163 8.613 1.028 1.00 79.81 708 VAL A O 1
ATOM 5757 N N . ASP A 1 709 ? -7.605 10.191 0.672 1.00 82.81 709 ASP A N 1
ATOM 5758 C CA . ASP A 1 709 ? -7.657 10.124 -0.790 1.00 82.81 709 ASP A CA 1
ATOM 5759 C C . ASP A 1 709 ? -7.275 8.744 -1.323 1.00 82.81 709 ASP A C 1
ATOM 5761 O O . ASP A 1 709 ? -7.834 8.289 -2.322 1.00 82.81 709 ASP A O 1
ATOM 5765 N N . TYR A 1 710 ? -6.396 8.030 -0.616 1.00 89.75 710 TYR A N 1
ATOM 5766 C CA . TYR A 1 710 ? -5.984 6.670 -0.967 1.00 89.75 710 TYR A CA 1
ATOM 5767 C C . TYR A 1 710 ? -7.093 5.627 -0.769 1.00 89.75 710 TYR A C 1
ATOM 5769 O O . TYR A 1 710 ? -6.941 4.500 -1.222 1.00 89.75 710 TYR A O 1
ATOM 5777 N N . HIS A 1 711 ? -8.241 5.977 -0.185 1.00 87.56 711 HIS A N 1
ATOM 5778 C CA . HIS A 1 711 ? -9.419 5.100 -0.137 1.00 87.56 711 HIS A CA 1
ATOM 5779 C C . HIS A 1 711 ? -10.471 5.425 -1.208 1.00 87.56 711 HIS A C 1
ATOM 5781 O O . HIS A 1 711 ? -11.490 4.742 -1.302 1.00 87.56 711 HIS A O 1
ATOM 5787 N N . LYS A 1 712 ? -10.219 6.424 -2.065 1.00 83.00 712 LYS A N 1
ATOM 5788 C CA . LYS A 1 712 ? -11.060 6.759 -3.226 1.00 83.00 712 LYS A CA 1
ATOM 5789 C C . LYS A 1 712 ? -10.657 5.876 -4.421 1.00 83.00 712 LYS A C 1
ATOM 5791 O O . LYS A 1 712 ? -9.977 6.347 -5.334 1.00 83.00 712 LYS A O 1
ATOM 5796 N N . ASP A 1 713 ? -11.040 4.595 -4.379 1.00 85.81 713 ASP A N 1
ATOM 5797 C CA . ASP A 1 713 ? -10.775 3.551 -5.394 1.00 85.81 713 ASP A CA 1
ATOM 5798 C C . ASP A 1 713 ? -9.296 3.166 -5.606 1.00 85.81 713 ASP A C 1
ATOM 5800 O O . ASP A 1 713 ? -8.912 2.756 -6.702 1.00 85.81 713 ASP A O 1
ATOM 5804 N N . GLN A 1 714 ? -8.448 3.271 -4.578 1.00 92.06 714 GLN A N 1
ATOM 5805 C CA . GLN A 1 714 ? -7.013 2.952 -4.684 1.00 92.06 714 GLN A CA 1
ATOM 5806 C C . GLN A 1 714 ? -6.619 1.802 -3.746 1.00 92.06 714 GLN A C 1
ATOM 5808 O O . GLN A 1 714 ? -6.354 0.690 -4.200 1.00 92.06 714 GLN A O 1
ATOM 5813 N N . PHE A 1 715 ? -6.679 2.015 -2.434 1.00 94.81 715 PHE A N 1
ATOM 5814 C CA . PHE A 1 715 ? -6.261 1.054 -1.417 1.00 94.81 715 PHE A CA 1
ATOM 5815 C C . PHE A 1 715 ? -7.407 0.634 -0.498 1.00 94.81 715 PHE A C 1
ATOM 5817 O O . PHE A 1 715 ? -8.334 1.392 -0.210 1.00 94.81 715 PHE A O 1
ATOM 5824 N N . ASP A 1 716 ? -7.313 -0.604 -0.022 1.00 94.00 716 ASP A N 1
ATOM 5825 C CA . ASP A 1 716 ? -8.232 -1.193 0.952 1.00 94.00 716 ASP A CA 1
ATOM 5826 C C . ASP A 1 716 ? -7.882 -0.734 2.377 1.00 94.00 716 ASP A C 1
ATOM 5828 O O . ASP A 1 716 ? -8.765 -0.458 3.191 1.00 94.00 716 ASP A O 1
ATOM 5832 N N . MET A 1 717 ? -6.584 -0.630 2.676 1.00 94.31 717 MET A N 1
ATOM 5833 C CA . MET A 1 717 ? -6.077 -0.482 4.037 1.00 94.31 717 MET A CA 1
ATOM 5834 C C . MET A 1 717 ? -4.935 0.541 4.130 1.00 94.31 717 MET A C 1
ATOM 5836 O O . MET A 1 717 ? -4.127 0.638 3.209 1.00 94.31 717 MET A O 1
ATOM 5840 N N . SER A 1 718 ? -4.862 1.275 5.244 1.00 93.56 718 SER A N 1
ATOM 5841 C CA . SER A 1 718 ? -3.795 2.250 5.544 1.00 93.56 718 SER A CA 1
ATOM 5842 C C . SER A 1 718 ? -3.262 2.071 6.966 1.00 93.56 718 SER A C 1
ATOM 5844 O O . SER A 1 718 ? -4.016 1.664 7.854 1.00 93.56 718 SER A O 1
ATOM 5846 N N . TYR A 1 719 ? -1.996 2.425 7.205 1.00 94.12 719 TYR A N 1
ATOM 5847 C CA . TYR A 1 719 ? -1.442 2.545 8.561 1.00 94.12 719 TYR A CA 1
ATOM 5848 C C . TYR A 1 719 ? -2.228 3.570 9.380 1.00 94.12 719 TYR A C 1
ATOM 5850 O O . TYR A 1 719 ? -2.495 4.684 8.926 1.00 94.12 719 TYR A O 1
ATOM 5858 N N . ASP A 1 720 ? -2.592 3.198 10.605 1.00 92.94 720 ASP A N 1
ATOM 5859 C CA . ASP A 1 720 ? -3.351 4.074 11.490 1.00 92.94 720 ASP A CA 1
ATOM 5860 C C . ASP A 1 720 ? -2.445 4.977 12.331 1.00 92.94 720 ASP A C 1
ATOM 5862 O O . ASP A 1 720 ? -2.145 4.700 13.499 1.00 92.94 720 ASP A O 1
ATOM 5866 N N . THR A 1 721 ? -2.024 6.085 11.725 1.00 90.75 721 THR A N 1
ATOM 5867 C CA . THR A 1 721 ? -1.157 7.066 12.385 1.00 90.75 721 THR A CA 1
ATOM 5868 C C . THR A 1 721 ? -1.863 7.863 13.483 1.00 90.75 721 THR A C 1
ATOM 5870 O O . THR A 1 721 ? -1.189 8.345 14.390 1.00 90.75 721 THR A O 1
ATOM 5873 N N . ASP A 1 722 ? -3.197 7.980 13.453 1.00 89.12 722 ASP A N 1
ATOM 5874 C CA . ASP A 1 722 ? -3.956 8.719 14.475 1.00 89.12 722 ASP A CA 1
ATOM 5875 C C . ASP A 1 722 ? -3.921 7.978 15.809 1.00 89.12 722 ASP A C 1
ATOM 5877 O O . ASP A 1 722 ? -3.625 8.560 16.855 1.00 89.12 722 ASP A O 1
ATOM 5881 N N . PHE A 1 723 ? -4.204 6.679 15.781 1.00 92.44 723 PHE A N 1
ATOM 5882 C CA . PHE A 1 723 ? -4.103 5.844 16.969 1.00 92.44 723 PHE A CA 1
ATOM 5883 C C . PHE A 1 723 ? -2.666 5.676 17.427 1.00 92.44 723 PHE A C 1
ATOM 5885 O O . PHE A 1 723 ? -2.393 5.840 18.615 1.00 92.44 723 PHE A O 1
ATOM 5892 N N . TYR A 1 724 ? -1.761 5.357 16.499 1.00 94.62 724 TYR A N 1
ATOM 5893 C CA . TYR A 1 724 ? -0.376 5.082 16.848 1.00 94.62 724 TYR A CA 1
ATOM 5894 C C . TYR A 1 724 ? 0.295 6.305 17.489 1.00 94.62 724 TYR A C 1
ATOM 5896 O O . TYR A 1 724 ? 0.849 6.197 18.581 1.00 94.62 724 TYR A O 1
ATOM 5904 N N . GLY A 1 725 ? 0.161 7.487 16.875 1.00 92.88 725 GLY A N 1
ATOM 5905 C CA . GLY A 1 725 ? 0.729 8.727 17.407 1.00 92.88 725 GLY A CA 1
ATOM 5906 C C . GLY A 1 725 ? 0.175 9.092 18.787 1.00 92.88 725 GLY A C 1
ATOM 5907 O O . GLY A 1 725 ? 0.945 9.377 19.699 1.00 92.88 725 GLY A O 1
ATOM 5908 N N . ASN A 1 726 ? -1.147 9.005 18.985 1.00 93.12 726 ASN A N 1
ATOM 5909 C CA . ASN A 1 726 ? -1.748 9.304 20.290 1.00 93.12 726 ASN A CA 1
ATOM 5910 C C . ASN A 1 726 ? -1.406 8.264 21.368 1.00 93.12 726 ASN A C 1
ATOM 5912 O O . ASN A 1 726 ? -1.338 8.620 22.543 1.00 93.12 726 ASN A O 1
ATOM 5916 N N . LEU A 1 727 ? -1.177 7.000 20.994 1.00 95.81 727 LEU A N 1
ATOM 5917 C CA . LEU A 1 727 ? -0.656 5.993 21.916 1.00 95.81 727 LEU A CA 1
ATOM 5918 C C . LEU A 1 727 ? 0.753 6.365 22.382 1.00 95.81 727 LEU A C 1
ATOM 5920 O O . LEU A 1 727 ? 0.993 6.394 23.586 1.00 95.81 727 LEU A O 1
ATOM 5924 N N . LEU A 1 728 ? 1.666 6.682 21.460 1.00 95.69 728 LEU A N 1
ATOM 5925 C CA . LEU A 1 728 ? 3.030 7.070 21.826 1.00 95.69 728 LEU A CA 1
ATOM 5926 C C . LEU A 1 728 ? 3.058 8.340 22.677 1.00 95.69 728 LEU A C 1
ATOM 5928 O O . LEU A 1 728 ? 3.721 8.357 23.709 1.00 95.69 728 LEU A O 1
ATOM 5932 N N . ASP A 1 729 ? 2.308 9.374 22.290 1.00 93.88 729 ASP A N 1
ATOM 5933 C CA . ASP A 1 729 ? 2.236 10.625 23.050 1.00 93.88 729 ASP A CA 1
ATOM 5934 C C . ASP A 1 729 ? 1.716 10.398 24.475 1.00 93.88 729 ASP A C 1
ATOM 5936 O O . ASP A 1 729 ? 2.201 11.029 25.414 1.00 93.88 729 ASP A O 1
ATOM 5940 N N . ALA A 1 730 ? 0.753 9.488 24.653 1.00 93.50 730 ALA A N 1
ATOM 5941 C CA . ALA A 1 730 ? 0.259 9.120 25.974 1.00 93.50 730 ALA A CA 1
ATOM 5942 C C . ALA A 1 730 ? 1.316 8.366 26.798 1.00 93.50 730 ALA A C 1
ATOM 5944 O O . ALA A 1 730 ? 1.516 8.661 27.974 1.00 93.50 730 ALA A O 1
ATOM 5945 N N . LEU A 1 731 ? 2.032 7.418 26.187 1.00 94.44 731 LEU A N 1
ATOM 5946 C CA . LEU A 1 731 ? 3.069 6.634 26.871 1.00 94.44 731 LEU A CA 1
ATOM 5947 C C . LEU A 1 731 ? 4.334 7.437 27.196 1.00 94.44 731 LEU A C 1
ATOM 5949 O O . LEU A 1 731 ? 5.019 7.116 28.170 1.00 94.44 731 LEU A O 1
ATOM 5953 N N . ASP A 1 732 ? 4.625 8.460 26.394 1.00 94.00 732 ASP A N 1
ATOM 5954 C CA . ASP A 1 732 ? 5.701 9.431 26.606 1.00 94.00 732 ASP A CA 1
ATOM 5955 C C . ASP A 1 732 ? 5.310 10.530 27.619 1.00 94.00 732 ASP A C 1
ATOM 5957 O O . ASP A 1 732 ? 6.131 11.391 27.927 1.00 94.00 732 ASP A O 1
ATOM 5961 N N . GLY A 1 733 ? 4.064 10.545 28.112 1.00 90.38 733 GLY A N 1
ATOM 5962 C CA . GLY A 1 733 ? 3.564 11.562 29.045 1.00 90.38 733 GLY A CA 1
ATOM 5963 C C . GLY A 1 733 ? 3.307 12.938 28.419 1.00 90.38 733 GLY A C 1
ATOM 5964 O O . GLY A 1 733 ? 3.081 13.905 29.140 1.00 90.38 733 GLY A O 1
ATOM 5965 N N . LYS A 1 734 ? 3.321 13.042 27.084 1.00 88.94 734 LYS A N 1
ATOM 5966 C CA . LYS A 1 734 ? 3.019 14.283 26.347 1.00 88.94 734 LYS A CA 1
ATOM 5967 C C . LYS A 1 734 ? 1.520 14.576 26.341 1.00 88.94 734 LYS A C 1
ATOM 5969 O O . LYS A 1 734 ? 1.103 15.730 26.347 1.00 88.94 734 LYS A O 1
ATOM 5974 N N . LYS A 1 735 ? 0.692 13.531 26.322 1.00 88.62 735 LYS A N 1
ATOM 5975 C CA . LYS A 1 735 ? -0.772 13.633 26.364 1.00 88.62 735 LYS A CA 1
ATOM 5976 C C . LYS A 1 735 ? -1.344 12.760 27.485 1.00 88.62 735 LYS A C 1
ATOM 5978 O O . LYS A 1 735 ? -0.718 11.775 27.864 1.00 88.62 735 LYS A O 1
ATOM 5983 N N . PRO A 1 736 ? -2.542 13.076 28.007 1.00 90.25 736 PRO A N 1
ATOM 5984 C CA . PRO A 1 736 ? -3.223 12.193 28.953 1.00 90.25 736 PRO A CA 1
ATOM 5985 C C . PRO A 1 736 ? -3.601 10.858 28.293 1.00 90.25 736 PRO A C 1
ATOM 5987 O O . PRO A 1 736 ? -3.801 10.793 27.078 1.00 90.25 736 PRO A O 1
ATOM 5990 N N . LEU A 1 737 ? -3.813 9.804 29.091 1.00 92.12 737 LEU A N 1
ATOM 5991 C CA . LEU A 1 737 ? -4.217 8.479 28.587 1.00 92.12 737 LEU A CA 1
ATOM 5992 C C . LEU A 1 737 ? -5.521 8.503 27.771 1.00 92.12 737 LEU A C 1
ATOM 5994 O O . LEU A 1 737 ? -5.729 7.673 26.884 1.00 92.12 737 LEU A O 1
ATOM 5998 N N . SER A 1 738 ? -6.395 9.485 28.010 1.00 88.81 738 SER A N 1
ATOM 5999 C CA . SER A 1 738 ? -7.613 9.699 27.219 1.00 88.81 738 SER A CA 1
ATOM 6000 C C . SER A 1 738 ? -7.342 9.995 25.735 1.00 88.81 738 SER A C 1
ATOM 6002 O O . SER A 1 738 ? -8.221 9.747 24.902 1.00 88.81 738 SER A O 1
ATOM 6004 N N . ALA A 1 739 ? -6.128 10.431 25.379 1.00 91.06 739 ALA A N 1
ATOM 6005 C CA . ALA A 1 739 ? -5.712 10.638 23.994 1.00 91.06 739 ALA A CA 1
ATOM 6006 C C . ALA A 1 739 ? -5.727 9.335 23.179 1.00 91.06 739 ALA A C 1
ATOM 6008 O O . ALA A 1 739 ? -6.038 9.366 21.989 1.00 91.06 739 ALA A O 1
ATOM 6009 N N . ILE A 1 740 ? -5.502 8.179 23.817 1.00 94.06 740 ILE A N 1
ATOM 6010 C CA . ILE A 1 740 ? -5.618 6.862 23.174 1.00 94.06 740 ILE A CA 1
ATOM 6011 C C . ILE A 1 740 ? -7.037 6.665 22.619 1.00 94.06 740 ILE A C 1
ATOM 6013 O O . ILE A 1 740 ? -7.219 6.283 21.461 1.00 94.06 740 ILE A O 1
ATOM 6017 N N . HIS A 1 741 ? -8.058 6.958 23.433 1.00 93.12 741 HIS A N 1
ATOM 6018 C CA . HIS A 1 741 ? -9.456 6.846 23.012 1.00 93.12 741 HIS A CA 1
ATOM 6019 C C . HIS A 1 741 ? -9.799 7.854 21.916 1.00 93.12 741 HIS A C 1
ATOM 6021 O O . HIS A 1 741 ? -10.484 7.516 20.950 1.00 93.12 741 HIS A O 1
ATOM 6027 N N . TYR A 1 742 ? -9.299 9.083 22.052 1.00 89.94 742 TYR A N 1
ATOM 6028 C CA . TYR A 1 742 ? -9.464 10.114 21.037 1.00 89.94 742 TYR A CA 1
ATOM 6029 C C . TYR A 1 742 ? -8.884 9.676 19.686 1.00 89.94 742 TYR A C 1
ATOM 6031 O O . TYR A 1 742 ? -9.601 9.750 18.692 1.00 89.94 742 TYR A O 1
ATOM 6039 N N . GLY A 1 743 ? -7.661 9.132 19.652 1.00 91.19 743 GLY A N 1
ATOM 6040 C CA . GLY A 1 743 ? -7.042 8.606 18.432 1.00 91.19 743 GLY A CA 1
ATOM 6041 C C . GLY A 1 743 ? -7.906 7.541 17.751 1.00 91.19 743 GLY A C 1
ATOM 6042 O O . GLY A 1 743 ? -8.168 7.635 16.557 1.00 91.19 743 GLY A O 1
ATOM 6043 N N . LEU A 1 744 ? -8.460 6.592 18.518 1.00 91.50 744 LEU A N 1
ATOM 6044 C CA . LEU A 1 744 ? -9.382 5.570 17.994 1.00 91.50 744 LEU A CA 1
ATOM 6045 C C . LEU A 1 744 ? -10.658 6.173 17.382 1.00 91.50 744 LEU A C 1
ATOM 6047 O O . LEU A 1 744 ? -11.115 5.727 16.325 1.00 91.50 744 LEU A O 1
ATOM 6051 N N . MET A 1 745 ? -11.254 7.168 18.045 1.00 88.62 745 MET A N 1
ATOM 6052 C CA . MET A 1 745 ? -12.468 7.838 17.560 1.00 88.62 745 MET A CA 1
ATOM 6053 C C . MET A 1 745 ? -12.195 8.691 16.328 1.00 88.62 745 MET A C 1
ATOM 6055 O O . MET A 1 745 ? -13.006 8.709 15.399 1.00 88.62 745 MET A O 1
ATOM 6059 N N . LYS A 1 746 ? -11.038 9.349 16.301 1.00 85.94 746 LYS A N 1
ATOM 6060 C CA . LYS A 1 746 ? -10.569 10.151 15.179 1.00 85.94 746 LYS A CA 1
ATOM 6061 C C . LYS A 1 746 ? -10.398 9.295 13.928 1.00 85.94 746 LYS A C 1
ATOM 6063 O O . LYS A 1 746 ? -10.961 9.641 12.891 1.00 85.94 746 LYS A O 1
ATOM 6068 N N . THR A 1 747 ? -9.775 8.119 14.049 1.00 86.88 747 THR A N 1
ATOM 6069 C CA . THR A 1 747 ? -9.730 7.138 12.958 1.00 86.88 747 THR A CA 1
ATOM 6070 C C . THR A 1 747 ? -11.141 6.783 12.474 1.00 86.88 747 THR A C 1
ATOM 6072 O O . THR A 1 747 ? -11.420 6.850 11.280 1.00 86.88 747 THR A O 1
ATOM 6075 N N . LYS A 1 748 ? -12.067 6.431 13.381 1.00 83.75 748 LYS A N 1
ATOM 6076 C CA . LYS A 1 748 ? -13.435 6.022 12.998 1.00 83.75 748 LYS A CA 1
ATOM 6077 C C . LYS A 1 748 ? -14.185 7.118 12.227 1.00 83.75 748 LYS A C 1
ATOM 6079 O O . LYS A 1 748 ? -14.971 6.791 11.345 1.00 83.75 748 LYS A O 1
ATOM 6084 N N . LYS A 1 749 ? -13.970 8.393 12.566 1.00 80.31 749 LYS A N 1
ATOM 6085 C CA . LYS A 1 749 ? -14.647 9.536 11.929 1.00 80.31 749 LYS A CA 1
ATOM 6086 C C . LYS A 1 749 ? -14.026 9.951 10.601 1.00 80.31 749 LYS A C 1
ATOM 6088 O O . LYS A 1 749 ? -14.752 10.369 9.709 1.00 80.31 749 LYS A O 1
ATOM 6093 N N . ASN A 1 750 ? -12.704 9.863 10.493 1.00 79.75 750 ASN A N 1
ATOM 6094 C CA . ASN A 1 750 ? -11.972 10.426 9.362 1.00 79.75 750 ASN A CA 1
ATOM 6095 C C . ASN A 1 750 ? -11.869 9.475 8.170 1.00 79.75 750 ASN A C 1
ATOM 6097 O O . ASN A 1 750 ? -11.526 9.915 7.079 1.00 79.75 750 ASN A O 1
ATOM 6101 N N . TYR A 1 751 ? -12.138 8.184 8.356 1.00 77.06 751 TYR A N 1
ATOM 6102 C CA . TYR A 1 751 ? -12.106 7.210 7.273 1.00 77.06 751 TYR A CA 1
ATOM 6103 C C . TYR A 1 751 ? -13.507 6.901 6.742 1.00 77.06 751 TYR A C 1
ATOM 6105 O O . TYR A 1 751 ? -14.464 6.829 7.517 1.00 77.06 751 TYR A O 1
ATOM 6113 N N . PRO A 1 752 ? -13.644 6.656 5.426 1.00 74.12 752 PRO A N 1
ATOM 6114 C CA . PRO A 1 752 ? -14.888 6.130 4.893 1.00 74.12 752 PRO A CA 1
ATOM 6115 C C . PRO A 1 752 ? -15.149 4.740 5.496 1.00 74.12 752 PRO A C 1
ATOM 6117 O O . PRO A 1 752 ? -14.212 3.992 5.770 1.00 74.12 752 PRO A O 1
ATOM 6120 N N . MET A 1 753 ? -16.418 4.380 5.708 1.00 71.44 753 MET A N 1
ATOM 6121 C CA . MET A 1 753 ? -16.798 3.158 6.440 1.00 71.44 753 MET A CA 1
ATOM 6122 C C . MET A 1 753 ? -16.175 1.868 5.880 1.00 71.44 753 MET A C 1
ATOM 6124 O O . MET A 1 753 ? -15.969 0.907 6.620 1.00 71.44 753 MET A O 1
ATOM 6128 N N . GLN A 1 754 ? -15.911 1.832 4.575 1.00 75.19 754 GLN A N 1
ATOM 6129 C CA . GLN A 1 754 ? -15.319 0.698 3.874 1.00 75.19 754 GLN A CA 1
ATOM 6130 C C . GLN A 1 754 ? -13.802 0.563 4.069 1.00 75.19 754 GLN A C 1
ATOM 6132 O O . GLN A 1 754 ? -13.275 -0.527 3.839 1.00 75.19 754 GLN A O 1
ATOM 6137 N N . ALA A 1 755 ? -13.109 1.630 4.484 1.00 83.69 755 ALA A N 1
ATOM 6138 C CA . ALA A 1 755 ? -11.662 1.631 4.657 1.00 83.69 755 ALA A CA 1
ATOM 6139 C C . ALA A 1 755 ? -11.240 0.859 5.907 1.00 83.69 755 ALA A C 1
ATOM 6141 O O . ALA A 1 755 ? -11.850 0.950 6.976 1.00 83.69 755 ALA A O 1
ATOM 6142 N N . GLN A 1 756 ? -10.149 0.114 5.769 1.00 89.31 756 GLN A N 1
ATOM 6143 C CA . GLN A 1 756 ? -9.584 -0.664 6.854 1.00 89.31 756 GLN A CA 1
ATOM 6144 C C . GLN A 1 756 ? -8.368 0.031 7.466 1.00 89.31 756 GLN A C 1
ATOM 6146 O O . GLN A 1 756 ? -7.538 0.613 6.772 1.00 89.31 756 GLN A O 1
ATOM 6151 N N . ASN A 1 757 ? -8.247 -0.075 8.787 1.00 91.56 757 ASN A N 1
ATOM 6152 C CA . ASN A 1 757 ? -7.150 0.518 9.543 1.00 91.56 757 ASN A CA 1
ATOM 6153 C C . ASN A 1 757 ? -6.156 -0.566 9.946 1.00 91.56 757 ASN A C 1
ATOM 6155 O O . ASN A 1 757 ? -6.536 -1.536 10.612 1.00 91.56 757 ASN A O 1
ATOM 6159 N N . PHE A 1 758 ? -4.898 -0.391 9.558 1.00 95.56 758 PHE A N 1
ATOM 6160 C CA . PHE A 1 758 ? -3.795 -1.262 9.930 1.00 95.56 758 PHE A CA 1
ATOM 6161 C C . PHE A 1 758 ? -3.192 -0.782 11.249 1.00 95.56 758 PHE A C 1
ATOM 6163 O O . PHE A 1 758 ? -2.705 0.344 11.362 1.00 95.56 758 PHE A O 1
ATOM 6170 N N . ARG A 1 759 ? -3.291 -1.625 12.276 1.00 95.06 759 ARG A N 1
ATOM 6171 C CA . ARG A 1 759 ? -2.888 -1.336 13.653 1.00 95.06 759 ARG A CA 1
ATOM 6172 C C . ARG A 1 759 ? -1.537 -1.985 13.913 1.00 95.06 759 ARG A C 1
ATOM 6174 O O . ARG A 1 759 ? -1.366 -3.162 13.623 1.00 95.06 759 ARG A O 1
ATOM 6181 N N . TYR A 1 760 ? -0.606 -1.252 14.499 1.00 96.69 760 TYR A N 1
ATOM 6182 C CA . TYR A 1 760 ? 0.755 -1.727 14.724 1.00 96.69 760 TYR A CA 1
ATOM 6183 C C . TYR A 1 760 ? 1.346 -1.072 15.976 1.00 96.69 760 TYR A C 1
ATOM 6185 O O . TYR A 1 760 ? 0.840 -0.051 16.444 1.00 96.69 760 TYR A O 1
ATOM 6193 N N . LEU A 1 761 ? 2.389 -1.692 16.528 1.00 97.62 761 LEU A N 1
ATOM 6194 C CA . LEU A 1 761 ? 3.234 -1.113 17.582 1.00 97.62 761 LEU A CA 1
ATOM 6195 C C . LEU A 1 761 ? 4.651 -0.835 17.067 1.00 97.62 761 LEU A C 1
ATOM 6197 O O . LEU A 1 761 ? 5.270 0.154 17.452 1.00 97.62 761 LEU A O 1
ATOM 6201 N N . GLU A 1 762 ? 5.126 -1.709 16.184 1.00 96.25 762 GLU A N 1
ATOM 6202 C CA . GLU A 1 762 ? 6.431 -1.686 15.535 1.00 96.25 762 GLU A CA 1
ATOM 6203 C C . GLU A 1 762 ? 6.333 -2.397 14.175 1.00 96.25 762 GLU A C 1
ATOM 6205 O O . GLU A 1 762 ? 5.356 -3.103 13.903 1.00 96.25 762 GLU A O 1
ATOM 6210 N N . ASN A 1 763 ? 7.340 -2.186 13.333 1.00 96.19 763 ASN A N 1
ATOM 6211 C CA . ASN A 1 763 ? 7.587 -2.878 12.069 1.00 96.19 763 ASN A CA 1
ATOM 6212 C C . ASN A 1 763 ? 9.104 -2.838 11.780 1.00 96.19 763 ASN A C 1
ATOM 6214 O O . ASN A 1 763 ? 9.894 -2.418 12.634 1.00 96.19 763 ASN A O 1
ATOM 6218 N N . HIS A 1 764 ? 9.524 -3.232 10.578 1.00 95.00 764 HIS A N 1
ATOM 6219 C CA . HIS A 1 764 ? 10.938 -3.234 10.189 1.00 95.00 764 HIS A CA 1
ATOM 6220 C C . HIS A 1 764 ? 11.628 -1.854 10.121 1.00 95.00 764 HIS A C 1
ATOM 6222 O O . HIS A 1 764 ? 12.863 -1.817 10.110 1.00 95.00 764 HIS A O 1
ATOM 6228 N N . ASP A 1 765 ? 10.897 -0.738 10.105 1.00 92.38 765 ASP A N 1
ATOM 6229 C CA . ASP A 1 765 ? 11.438 0.632 10.036 1.00 92.38 765 ASP A CA 1
ATOM 6230 C C . ASP A 1 765 ? 11.599 1.309 11.393 1.00 92.38 765 ASP A C 1
ATOM 6232 O O . ASP A 1 765 ? 12.163 2.398 11.498 1.00 92.38 765 ASP A O 1
ATOM 6236 N N . MET A 1 766 ? 11.128 0.655 12.449 1.00 92.81 766 MET A N 1
ATOM 6237 C CA . MET A 1 766 ? 10.945 1.278 13.751 1.00 92.81 766 MET A CA 1
ATOM 6238 C C . MET A 1 766 ? 11.835 0.635 14.809 1.00 92.81 766 MET A C 1
ATOM 6240 O O . MET A 1 766 ? 12.259 -0.516 14.698 1.00 92.81 766 MET A O 1
ATOM 6244 N N . GLU A 1 767 ? 12.119 1.386 15.869 1.00 93.19 767 GLU A N 1
ATOM 6245 C CA . GLU A 1 767 ? 12.673 0.799 17.086 1.00 93.19 767 GLU A CA 1
ATOM 6246 C C . GLU A 1 767 ? 11.699 -0.228 17.672 1.00 93.19 767 GLU A C 1
ATOM 6248 O O . GLU A 1 767 ? 10.478 -0.073 17.576 1.00 93.19 767 GLU A O 1
ATOM 6253 N N . ARG A 1 768 ? 12.237 -1.263 18.327 1.00 96.88 768 ARG A N 1
ATOM 6254 C CA . ARG A 1 768 ? 11.403 -2.240 19.029 1.00 96.88 768 ARG A CA 1
ATOM 6255 C C . ARG A 1 768 ? 10.675 -1.565 20.187 1.00 96.88 768 ARG A C 1
ATOM 6257 O O . ARG A 1 768 ? 11.292 -0.967 21.071 1.00 96.88 768 ARG A O 1
ATOM 6264 N N . PHE A 1 769 ? 9.361 -1.728 20.223 1.00 97.38 769 PHE A N 1
ATOM 6265 C CA . PHE A 1 769 ? 8.463 -1.187 21.230 1.00 97.38 769 PHE A CA 1
ATOM 6266 C C . PHE A 1 769 ? 8.869 -1.629 22.640 1.00 97.38 769 PHE A C 1
ATOM 6268 O O . PHE A 1 769 ? 8.866 -0.824 23.571 1.00 97.38 769 PHE A O 1
ATOM 6275 N N . ILE A 1 770 ? 9.286 -2.891 22.793 1.00 97.50 770 ILE A N 1
ATOM 6276 C CA . ILE A 1 770 ? 9.753 -3.426 24.077 1.00 97.50 770 ILE A CA 1
ATOM 6277 C C . ILE A 1 770 ? 11.062 -2.791 24.550 1.00 97.50 770 ILE A C 1
ATOM 6279 O O . ILE A 1 770 ? 11.241 -2.617 25.752 1.00 97.50 770 ILE A O 1
ATOM 6283 N N . SER A 1 771 ? 11.943 -2.389 23.636 1.00 96.94 771 SER A N 1
ATOM 6284 C CA . SER A 1 771 ? 13.187 -1.694 23.983 1.00 96.94 771 SER A CA 1
ATOM 6285 C C . SER A 1 771 ? 12.917 -0.277 24.460 1.00 96.94 771 SER A C 1
ATOM 6287 O O . SER A 1 771 ? 13.550 0.186 25.404 1.00 96.94 771 SER A O 1
ATOM 6289 N N . ARG A 1 772 ? 11.937 0.393 23.846 1.00 96.06 772 ARG A N 1
ATOM 6290 C CA . ARG A 1 772 ? 11.551 1.757 24.211 1.00 96.06 772 ARG A CA 1
ATOM 6291 C C . ARG A 1 772 ? 10.749 1.829 25.509 1.00 96.06 772 ARG A C 1
ATOM 6293 O O . ARG A 1 772 ? 10.985 2.713 26.326 1.00 96.06 772 ARG A O 1
ATOM 6300 N N . TYR A 1 773 ? 9.784 0.929 25.697 1.00 96.62 773 TYR A N 1
ATOM 6301 C CA . TYR A 1 773 ? 8.798 1.031 26.781 1.00 96.62 773 TYR A CA 1
ATOM 6302 C C . TYR A 1 773 ? 8.881 -0.083 27.827 1.00 96.62 773 TYR A C 1
ATOM 6304 O O . TYR A 1 773 ? 8.177 -0.030 28.837 1.00 96.62 773 TYR A O 1
ATOM 6312 N N . GLY A 1 774 ? 9.724 -1.090 27.615 1.00 96.56 774 GLY A N 1
ATOM 6313 C CA . GLY A 1 774 ? 9.840 -2.240 28.499 1.00 96.56 774 GLY A CA 1
ATOM 6314 C C . GLY A 1 774 ? 8.707 -3.256 28.334 1.00 96.56 774 GLY A C 1
ATOM 6315 O O . GLY A 1 774 ? 7.697 -3.057 27.646 1.00 96.56 774 GLY A O 1
ATOM 6316 N N . ARG A 1 775 ? 8.883 -4.399 29.000 1.00 96.19 775 ARG A N 1
ATOM 6317 C CA . ARG A 1 775 ? 7.999 -5.566 28.890 1.00 96.19 775 ARG A CA 1
ATOM 6318 C C . ARG A 1 775 ? 6.559 -5.282 29.330 1.00 96.19 775 ARG A C 1
ATOM 6320 O O . ARG A 1 775 ? 5.620 -5.701 28.656 1.00 96.19 775 ARG A O 1
ATOM 6327 N N . HIS A 1 776 ? 6.367 -4.580 30.444 1.00 95.62 776 HIS A N 1
ATOM 6328 C CA . HIS A 1 776 ? 5.036 -4.371 31.019 1.00 95.62 776 HIS A CA 1
ATOM 6329 C C . HIS A 1 776 ? 4.147 -3.492 30.130 1.00 95.62 776 HIS A C 1
ATOM 6331 O O . HIS A 1 776 ? 3.060 -3.914 29.726 1.00 95.62 776 HIS A O 1
ATOM 6337 N N . LYS A 1 777 ? 4.653 -2.329 29.698 1.00 96.25 777 LYS A N 1
ATOM 6338 C CA . LYS A 1 777 ? 3.958 -1.469 28.726 1.00 96.25 777 LYS A CA 1
ATOM 6339 C C . LYS A 1 777 ? 3.736 -2.162 27.383 1.00 96.25 777 LYS A C 1
ATOM 6341 O O . LYS A 1 777 ? 2.693 -1.954 26.769 1.00 96.25 777 LYS A O 1
ATOM 6346 N N . THR A 1 778 ? 4.642 -3.049 26.963 1.00 97.50 778 THR A N 1
ATOM 6347 C CA . THR A 1 778 ? 4.429 -3.894 25.773 1.00 97.50 778 THR A CA 1
ATOM 6348 C C . THR A 1 778 ? 3.201 -4.789 25.926 1.00 97.50 778 THR A C 1
ATOM 6350 O O . THR A 1 778 ? 2.390 -4.858 25.007 1.00 97.50 778 THR A O 1
ATOM 6353 N N . LYS A 1 779 ? 2.993 -5.427 27.086 1.00 97.88 779 LYS A N 1
ATOM 6354 C CA . LYS A 1 779 ? 1.790 -6.244 27.337 1.00 97.88 779 LYS A CA 1
ATOM 6355 C C . LYS A 1 779 ? 0.504 -5.408 27.318 1.00 97.88 779 LYS A C 1
ATOM 6357 O O . LYS A 1 779 ? -0.499 -5.845 26.748 1.00 97.88 779 LYS A O 1
ATOM 6362 N N . LEU A 1 780 ? 0.529 -4.208 27.902 1.00 98.12 780 LEU A N 1
ATOM 6363 C CA . LEU A 1 780 ? -0.606 -3.273 27.890 1.00 98.12 780 LEU A CA 1
ATOM 6364 C C . LEU A 1 780 ? -0.944 -2.820 26.459 1.00 98.12 780 LEU A C 1
ATOM 6366 O O . LEU A 1 780 ? -2.098 -2.900 26.034 1.00 98.12 780 LEU A O 1
ATOM 6370 N N . ALA A 1 781 ? 0.068 -2.420 25.687 1.00 98.06 781 ALA A N 1
ATOM 6371 C CA . ALA A 1 781 ? -0.090 -1.987 24.301 1.00 98.06 781 ALA A CA 1
ATOM 6372 C C . ALA A 1 781 ? -0.513 -3.136 23.368 1.00 98.06 781 ALA A C 1
ATOM 6374 O O . ALA A 1 781 ? -1.363 -2.940 22.502 1.00 98.06 781 ALA A O 1
ATOM 6375 N N . ALA A 1 782 ? 0.006 -4.350 23.570 1.00 98.31 782 ALA A N 1
ATOM 6376 C CA . ALA A 1 782 ? -0.400 -5.543 22.825 1.00 98.31 782 ALA A CA 1
ATOM 6377 C C . ALA A 1 782 ? -1.850 -5.947 23.119 1.00 98.31 782 ALA A C 1
ATOM 6379 O O . ALA A 1 782 ? -2.580 -6.336 22.206 1.00 98.31 782 ALA A O 1
ATOM 6380 N N . THR A 1 783 ? -2.286 -5.803 24.377 1.00 98.38 783 THR A N 1
ATOM 6381 C CA . THR A 1 783 ? -3.695 -5.978 24.752 1.00 98.38 783 THR A CA 1
ATOM 6382 C C . THR A 1 783 ? -4.553 -5.009 23.958 1.00 98.38 783 THR A C 1
ATOM 6384 O O . THR A 1 783 ? -5.422 -5.448 23.213 1.00 98.38 783 THR A O 1
ATOM 6387 N N . LEU A 1 784 ? -4.235 -3.711 24.024 1.00 97.44 784 LEU A N 1
ATOM 6388 C CA . LEU A 1 784 ? -4.925 -2.670 23.268 1.00 97.44 784 LEU A CA 1
ATOM 6389 C C . LEU A 1 784 ? -4.970 -2.976 21.762 1.00 97.44 784 LEU A C 1
ATOM 6391 O O . LEU A 1 784 ? -6.050 -2.963 21.181 1.00 97.44 784 LEU A O 1
ATOM 6395 N N . LEU A 1 785 ? -3.830 -3.313 21.150 1.00 97.56 785 LEU A N 1
ATOM 6396 C CA . LEU A 1 785 ? -3.709 -3.672 19.733 1.00 97.56 785 LEU A CA 1
ATOM 6397 C C . LEU A 1 785 ? -4.680 -4.797 19.332 1.00 97.56 785 LEU A C 1
ATOM 6399 O O . LEU A 1 785 ? -5.330 -4.721 18.288 1.00 97.56 785 LEU A O 1
ATOM 6403 N N . LEU A 1 786 ? -4.787 -5.840 20.160 1.00 97.56 786 LEU A N 1
ATOM 6404 C CA . LEU A 1 786 ? -5.562 -7.048 19.862 1.00 97.56 786 LEU A CA 1
ATOM 6405 C C . LEU A 1 786 ? -7.026 -6.975 20.326 1.00 97.56 786 LEU A C 1
ATOM 6407 O O . LEU A 1 786 ? -7.822 -7.836 19.937 1.00 97.56 786 LEU A O 1
ATOM 6411 N N . THR A 1 787 ? -7.421 -5.932 21.061 1.00 97.06 787 THR A N 1
ATOM 6412 C CA . THR A 1 787 ? -8.801 -5.720 21.535 1.00 97.06 787 THR A CA 1
ATOM 6413 C C . THR A 1 787 ? -9.448 -4.429 21.027 1.00 97.06 787 THR A C 1
ATOM 6415 O O . THR A 1 787 ? -10.496 -4.037 21.544 1.00 97.06 787 THR A O 1
ATOM 6418 N N . VAL A 1 788 ? -8.903 -3.795 19.979 1.00 93.81 788 VAL A N 1
ATOM 6419 C CA . VAL A 1 788 ? -9.550 -2.704 19.211 1.00 93.81 788 VAL A CA 1
ATOM 6420 C C . VAL A 1 788 ? -9.874 -3.122 17.767 1.00 93.81 788 VAL A C 1
ATOM 6422 O O . VAL A 1 788 ? -9.413 -4.156 17.272 1.00 93.81 788 VAL A O 1
ATOM 6425 N N . SER A 1 789 ? -10.721 -2.349 17.081 1.00 90.75 789 SER A N 1
ATOM 6426 C CA . SER A 1 789 ? -11.073 -2.586 15.672 1.00 90.75 789 SER A CA 1
ATOM 6427 C C . SER A 1 789 ? -9.918 -2.238 14.724 1.00 90.75 789 SER A C 1
ATOM 6429 O O . SER A 1 789 ? -9.198 -1.262 14.940 1.00 90.75 789 SER A O 1
ATOM 6431 N N . GLY A 1 790 ? -9.773 -3.001 13.639 1.00 92.38 790 GLY A N 1
ATOM 6432 C CA . GLY A 1 790 ? -8.679 -2.879 12.664 1.00 92.38 790 GLY A CA 1
ATOM 6433 C C . GLY A 1 790 ? -7.865 -4.169 12.537 1.00 92.38 790 GLY A C 1
ATOM 6434 O O . GLY A 1 790 ? -8.138 -5.152 13.226 1.00 92.38 790 GLY A O 1
ATOM 6435 N N . THR A 1 791 ? -6.874 -4.172 11.654 1.00 95.88 791 THR A N 1
ATOM 6436 C CA . THR A 1 791 ? -6.020 -5.340 11.389 1.00 95.88 791 THR A CA 1
ATOM 6437 C C . THR A 1 791 ? -4.702 -5.196 12.133 1.00 95.88 791 THR A C 1
ATOM 6439 O O . THR A 1 791 ? -3.933 -4.309 11.775 1.00 95.88 791 THR A O 1
ATOM 6442 N N . PRO A 1 792 ? -4.432 -6.011 13.165 1.00 97.81 792 PRO A N 1
ATOM 6443 C CA . PRO A 1 792 ? -3.186 -5.941 13.914 1.00 97.81 792 PRO A CA 1
ATOM 6444 C C . PRO A 1 792 ? -2.004 -6.536 13.139 1.00 97.81 792 PRO A C 1
ATOM 6446 O O . PRO A 1 792 ? -2.130 -7.587 12.503 1.00 97.81 792 PRO A O 1
ATOM 6449 N N . LEU A 1 793 ? -0.858 -5.876 13.269 1.00 98.44 793 LEU A N 1
ATOM 6450 C CA . LEU A 1 793 ? 0.467 -6.320 12.863 1.00 98.44 793 LEU A CA 1
ATOM 6451 C C . LEU A 1 793 ? 1.257 -6.817 14.074 1.00 98.44 793 LEU A C 1
ATOM 6453 O O . LEU A 1 793 ? 1.331 -6.127 15.091 1.00 98.44 793 LEU A O 1
ATOM 6457 N N . ILE A 1 794 ? 1.885 -7.979 13.924 1.00 98.56 794 ILE A N 1
ATOM 6458 C CA . ILE A 1 794 ? 2.935 -8.487 14.803 1.00 98.56 794 ILE A CA 1
ATOM 6459 C C . ILE A 1 794 ? 4.215 -8.584 13.972 1.00 98.56 794 ILE A C 1
ATOM 6461 O O . ILE A 1 794 ? 4.257 -9.323 12.988 1.00 98.56 794 ILE A O 1
ATOM 6465 N N . TYR A 1 795 ? 5.253 -7.839 14.338 1.00 98.50 795 TYR A N 1
ATOM 6466 C CA . TYR A 1 795 ? 6.548 -7.947 13.666 1.00 98.50 795 TYR A CA 1
ATOM 6467 C C . TYR A 1 795 ? 7.332 -9.134 14.235 1.00 98.50 795 TYR A C 1
ATOM 6469 O O . TYR A 1 795 ? 7.277 -9.376 15.444 1.00 98.50 795 TYR A O 1
ATOM 6477 N N . TYR A 1 796 ? 8.046 -9.901 13.400 1.00 98.12 796 TYR A N 1
ATOM 6478 C CA . TYR A 1 796 ? 8.683 -11.129 13.878 1.00 98.12 796 TYR A CA 1
ATOM 6479 C C . TYR A 1 796 ? 9.572 -10.877 15.102 1.00 98.12 796 TYR A C 1
ATOM 6481 O O . TYR A 1 796 ? 10.377 -9.937 15.146 1.00 98.12 796 TYR A O 1
ATOM 6489 N N . GLY A 1 797 ? 9.403 -11.719 16.117 1.00 97.75 797 GLY A N 1
ATOM 6490 C CA . GLY A 1 797 ? 10.143 -11.628 17.365 1.00 97.75 797 GLY A CA 1
ATOM 6491 C C . GLY A 1 797 ? 9.520 -10.716 18.425 1.00 97.75 797 GLY A C 1
ATOM 6492 O O . GLY A 1 797 ? 9.922 -10.806 19.587 1.00 97.75 797 GLY A O 1
ATOM 6493 N N . GLN A 1 798 ? 8.530 -9.888 18.077 1.00 98.06 798 GLN A N 1
ATOM 6494 C CA . GLN A 1 798 ? 7.786 -9.057 19.032 1.00 98.06 798 GLN A CA 1
ATOM 6495 C C . GLN A 1 798 ? 7.111 -9.921 20.108 1.00 98.06 798 GLN A C 1
ATOM 6497 O O . GLN A 1 798 ? 7.095 -9.579 21.291 1.00 98.06 798 GLN A O 1
ATOM 6502 N N . GLU A 1 799 ? 6.593 -11.081 19.705 1.00 98.12 799 GLU A N 1
ATOM 6503 C CA . GLU A 1 799 ? 5.908 -12.036 20.567 1.00 98.12 799 GLU A CA 1
ATOM 6504 C C . GLU A 1 799 ? 6.840 -12.748 21.552 1.00 98.12 799 GLU A C 1
ATOM 6506 O O . GLU A 1 799 ? 6.370 -13.235 22.571 1.00 98.12 799 GLU A O 1
ATOM 6511 N N . ILE A 1 800 ? 8.147 -12.789 21.280 1.00 97.50 800 ILE A N 1
ATOM 6512 C CA . ILE A 1 800 ? 9.158 -13.366 22.184 1.00 97.50 800 ILE A CA 1
ATOM 6513 C C . ILE A 1 800 ? 10.056 -12.299 22.827 1.00 97.50 800 ILE A C 1
ATOM 6515 O O . ILE A 1 800 ? 11.010 -12.653 23.517 1.00 97.50 800 ILE A O 1
ATOM 6519 N N . GLY A 1 801 ? 9.779 -11.012 22.590 1.00 96.94 801 GLY A N 1
ATOM 6520 C CA . GLY A 1 801 ? 10.485 -9.892 23.212 1.00 96.94 801 GLY A CA 1
ATOM 6521 C C . GLY A 1 801 ? 11.869 -9.587 22.632 1.00 96.94 801 GLY A C 1
ATOM 6522 O O . GLY A 1 801 ? 12.764 -9.210 23.387 1.00 96.94 801 GLY A O 1
ATOM 6523 N N . LEU A 1 802 ? 12.081 -9.749 21.319 1.00 97.06 802 LEU A N 1
ATOM 6524 C CA . LEU A 1 802 ? 13.328 -9.302 20.684 1.00 97.06 802 LEU A CA 1
ATOM 6525 C C . LEU A 1 802 ? 13.477 -7.773 20.773 1.00 97.06 802 LEU A C 1
ATOM 6527 O O . LEU A 1 802 ? 12.540 -7.034 20.489 1.00 97.06 802 LEU A O 1
ATOM 6531 N N . GLN A 1 803 ? 14.671 -7.314 21.158 1.00 95.31 803 GLN A N 1
ATOM 6532 C CA . GLN A 1 803 ? 14.938 -5.904 21.481 1.00 95.31 803 GLN A CA 1
ATOM 6533 C C . GLN A 1 803 ? 15.691 -5.136 20.381 1.00 95.31 803 GLN A C 1
ATOM 6535 O O . GLN A 1 803 ? 15.620 -3.910 20.300 1.00 95.31 803 GLN A O 1
ATOM 6540 N N . GLU A 1 804 ? 16.397 -5.831 19.497 1.00 92.38 804 GLU A N 1
ATOM 6541 C CA . GLU A 1 804 ? 17.062 -5.205 18.351 1.00 92.38 804 GLU A CA 1
ATOM 6542 C C . GLU A 1 804 ? 16.070 -5.038 17.184 1.00 92.38 804 GLU A C 1
ATOM 6544 O O . GLU A 1 804 ? 15.115 -5.806 17.059 1.00 92.38 804 GLU A O 1
ATOM 6549 N N . ARG A 1 805 ? 16.294 -4.076 16.278 1.00 90.19 805 ARG A N 1
ATOM 6550 C CA . ARG A 1 805 ? 15.386 -3.795 15.144 1.00 90.19 805 ARG A CA 1
ATOM 6551 C C . ARG A 1 805 ? 15.280 -4.964 14.145 1.00 90.19 805 ARG A C 1
ATOM 6553 O O . ARG A 1 805 ? 14.179 -5.444 13.878 1.00 90.19 805 ARG A O 1
ATOM 6560 N N . THR A 1 806 ? 16.402 -5.487 13.642 1.00 90.69 806 THR A N 1
ATOM 6561 C CA . THR A 1 806 ? 16.445 -6.613 12.671 1.00 90.69 806 THR A CA 1
ATOM 6562 C C . THR A 1 806 ? 17.287 -7.833 13.128 1.00 90.69 806 THR A C 1
ATOM 6564 O O . THR A 1 806 ? 18.133 -8.334 12.375 1.00 90.69 806 THR A O 1
ATOM 6567 N N . PRO A 1 807 ? 17.091 -8.358 14.356 1.00 93.19 807 PRO A N 1
ATOM 6568 C CA . PRO A 1 807 ? 17.862 -9.469 14.907 1.00 93.19 807 PRO A CA 1
ATOM 6569 C C . PRO A 1 807 ? 17.507 -10.787 14.240 1.00 93.19 807 PRO A C 1
ATOM 6571 O O . PRO A 1 807 ? 16.394 -10.976 13.756 1.00 93.19 807 PRO A O 1
ATOM 6574 N N . MET A 1 808 ? 18.424 -11.750 14.302 1.00 95.94 808 MET A N 1
ATOM 6575 C CA . MET A 1 808 ? 18.085 -13.139 13.996 1.00 95.94 808 MET A CA 1
ATOM 6576 C C . MET A 1 808 ? 17.047 -13.667 15.002 1.00 95.94 808 MET A C 1
ATOM 6578 O O . MET A 1 808 ? 17.260 -13.580 16.215 1.00 95.94 808 MET A O 1
ATOM 6582 N N . MET A 1 809 ? 15.959 -14.247 14.495 1.00 96.62 809 MET A N 1
ATOM 6583 C CA . MET A 1 809 ? 14.903 -14.885 15.279 1.00 96.62 809 MET A CA 1
ATOM 6584 C C . MET A 1 809 ? 15.472 -16.004 16.158 1.00 96.62 809 MET A C 1
ATOM 6586 O O . MET A 1 809 ? 16.346 -16.769 15.741 1.00 96.62 809 MET A O 1
ATOM 6590 N N . LYS A 1 810 ? 14.967 -16.113 17.389 1.00 95.50 810 LYS A N 1
ATOM 6591 C CA . LYS A 1 810 ? 15.449 -17.075 18.388 1.00 95.50 810 LYS A CA 1
ATOM 6592 C C . LYS A 1 810 ? 14.446 -18.219 18.546 1.00 95.50 810 LYS A C 1
ATOM 6594 O O . LYS A 1 810 ? 13.470 -18.091 19.277 1.00 95.50 810 LYS A O 1
ATOM 6599 N N . TRP A 1 811 ? 14.691 -19.331 17.848 1.00 93.38 811 TRP A N 1
ATOM 6600 C CA . TRP A 1 811 ? 13.794 -20.497 17.840 1.00 93.38 811 TRP A CA 1
ATOM 6601 C C . TRP A 1 811 ? 13.993 -21.447 19.024 1.00 93.38 811 TRP A C 1
ATOM 6603 O O . TRP A 1 811 ? 13.008 -21.866 19.625 1.00 93.38 811 TRP A O 1
ATOM 6613 N N . ASP A 1 812 ? 15.243 -21.775 19.363 1.00 89.12 812 ASP A N 1
ATOM 6614 C CA . ASP A 1 812 ? 15.548 -22.810 20.367 1.00 89.12 812 ASP A CA 1
ATOM 6615 C C . ASP A 1 812 ? 15.514 -22.280 21.808 1.00 89.12 812 ASP A C 1
ATOM 6617 O O . ASP A 1 812 ? 15.217 -23.013 22.747 1.00 89.12 812 ASP A O 1
ATOM 6621 N N . ALA A 1 813 ? 15.794 -20.988 21.980 1.00 87.56 813 ALA A N 1
ATOM 6622 C CA . ALA A 1 813 ? 15.806 -20.297 23.264 1.00 87.56 813 ALA A CA 1
ATOM 6623 C C . ALA A 1 813 ? 15.153 -18.911 23.109 1.00 87.56 813 ALA A C 1
ATOM 6625 O O . ALA A 1 813 ? 15.866 -17.905 23.028 1.00 87.56 813 ALA A O 1
ATOM 6626 N N . PRO A 1 814 ? 13.812 -18.838 22.977 1.00 88.38 814 PRO A N 1
ATOM 6627 C CA . PRO A 1 814 ? 13.122 -17.557 22.895 1.00 88.38 814 PRO A CA 1
ATOM 6628 C C . PRO A 1 814 ? 13.373 -16.761 24.187 1.00 88.38 814 PRO A C 1
ATOM 6630 O O . PRO A 1 814 ? 13.285 -17.346 25.268 1.00 88.38 814 PRO A O 1
ATOM 6633 N N . PRO A 1 815 ? 13.676 -15.452 24.104 1.00 89.75 815 PRO A N 1
ATOM 6634 C CA . PRO A 1 815 ? 14.041 -14.669 25.281 1.00 89.75 815 PRO A CA 1
ATOM 6635 C C . PRO A 1 815 ? 12.918 -14.594 26.316 1.00 89.75 815 PRO A C 1
ATOM 6637 O O . PRO A 1 815 ? 13.193 -14.566 27.512 1.00 89.75 815 PRO A O 1
ATOM 6640 N N . ASP A 1 816 ? 11.661 -14.582 25.864 1.00 95.38 816 ASP A N 1
ATOM 6641 C CA . ASP A 1 816 ? 10.501 -14.457 26.740 1.00 95.38 816 ASP A CA 1
ATOM 6642 C C . ASP A 1 816 ? 9.367 -15.398 26.319 1.00 95.38 816 ASP A C 1
ATOM 6644 O O . ASP A 1 816 ? 8.516 -15.086 25.480 1.00 95.38 816 ASP A O 1
ATOM 6648 N N . ARG A 1 817 ? 9.361 -16.598 26.908 1.00 94.44 817 ARG A N 1
ATOM 6649 C CA . ARG A 1 817 ? 8.326 -17.602 26.634 1.00 94.44 817 ARG A CA 1
ATOM 6650 C C . ARG A 1 817 ? 6.955 -17.200 27.180 1.00 94.44 817 ARG A C 1
ATOM 6652 O O . ARG A 1 817 ? 5.942 -17.484 26.548 1.00 94.44 817 ARG A O 1
ATOM 6659 N N . GLU A 1 818 ? 6.918 -16.524 28.321 1.00 95.31 818 GLU A N 1
ATOM 6660 C CA . GLU A 1 818 ? 5.668 -16.044 28.911 1.00 95.31 818 GLU A CA 1
ATOM 6661 C C . GLU A 1 818 ? 5.010 -14.967 28.045 1.00 95.31 818 GLU A C 1
ATOM 6663 O O . GLU A 1 818 ? 3.787 -14.947 27.903 1.00 95.31 818 GLU A O 1
ATOM 6668 N N . LEU A 1 819 ? 5.807 -14.077 27.445 1.00 96.94 819 LEU A N 1
ATOM 6669 C CA . LEU A 1 819 ? 5.302 -13.086 26.501 1.00 96.94 819 LEU A CA 1
ATOM 6670 C C . LEU A 1 819 ? 4.730 -13.766 25.254 1.00 96.94 819 LEU A C 1
ATOM 6672 O O . LEU A 1 819 ? 3.656 -13.374 24.798 1.00 96.94 819 LEU A O 1
ATOM 6676 N N . TYR A 1 820 ? 5.359 -14.842 24.773 1.00 97.19 820 TYR A N 1
ATOM 6677 C CA . TYR A 1 820 ? 4.817 -15.635 23.667 1.00 97.19 820 TYR A CA 1
ATOM 6678 C C . TYR A 1 820 ? 3.453 -16.231 24.009 1.00 97.19 820 TYR A C 1
ATOM 6680 O O . TYR A 1 820 ? 2.500 -16.083 23.240 1.00 97.19 820 TYR A O 1
ATOM 6688 N N . ASP A 1 821 ? 3.338 -16.871 25.174 1.00 96.50 821 ASP A N 1
ATOM 6689 C CA . ASP A 1 821 ? 2.078 -17.471 25.614 1.00 96.50 821 ASP A CA 1
ATOM 6690 C C . ASP A 1 821 ? 0.997 -16.392 25.831 1.00 96.50 821 ASP A C 1
ATOM 6692 O O . ASP A 1 821 ? -0.169 -16.596 25.478 1.00 96.50 821 ASP A O 1
ATOM 6696 N N . PHE A 1 822 ? 1.387 -15.202 26.301 1.00 97.38 822 PHE A N 1
ATOM 6697 C CA . PHE A 1 822 ? 0.515 -14.032 26.414 1.00 97.38 822 PHE A CA 1
ATOM 6698 C C . PHE A 1 822 ? -0.009 -13.550 25.050 1.00 97.38 822 PHE A C 1
ATOM 6700 O O . PHE A 1 822 ? -1.224 -13.425 24.875 1.00 97.38 822 PHE A O 1
ATOM 6707 N N . TYR A 1 823 ? 0.868 -13.334 24.061 1.00 98.25 823 TYR A N 1
ATOM 6708 C CA . TYR A 1 823 ? 0.460 -12.951 22.702 1.00 98.25 823 TYR A CA 1
ATOM 6709 C C . TYR A 1 823 ? -0.432 -14.010 22.064 1.00 98.25 823 TYR A C 1
ATOM 6711 O O . TYR A 1 823 ? -1.484 -13.682 21.518 1.00 98.25 823 TYR A O 1
ATOM 6719 N N . LYS A 1 824 ? -0.053 -15.286 22.176 1.00 98.00 824 LYS A N 1
ATOM 6720 C CA . LYS A 1 824 ? -0.849 -16.405 21.668 1.00 98.00 824 LYS A CA 1
ATOM 6721 C C . LYS A 1 824 ? -2.254 -16.403 22.261 1.00 98.00 824 LYS A C 1
ATOM 6723 O O . LYS A 1 824 ? -3.226 -16.527 21.516 1.00 98.00 824 LYS A O 1
ATOM 6728 N N . ARG A 1 825 ? -2.387 -16.210 23.577 1.00 97.38 825 ARG A N 1
ATOM 6729 C CA . ARG A 1 825 ? -3.696 -16.132 24.239 1.00 97.38 825 ARG A CA 1
ATOM 6730 C C . ARG A 1 825 ? -4.527 -14.957 23.718 1.00 97.38 825 ARG A C 1
ATOM 6732 O O . ARG A 1 825 ? -5.689 -15.162 23.374 1.00 97.38 825 ARG A O 1
ATOM 6739 N N . LEU A 1 826 ? -3.938 -13.767 23.573 1.00 97.69 826 LEU A N 1
ATOM 6740 C CA . LEU A 1 826 ? -4.630 -12.590 23.029 1.00 97.69 826 LEU A CA 1
ATOM 6741 C C . LEU A 1 826 ? -5.077 -12.776 21.572 1.00 97.69 826 LEU A C 1
ATOM 6743 O O . LEU A 1 826 ? -6.214 -12.452 21.223 1.00 97.69 826 LEU A O 1
ATOM 6747 N N . ILE A 1 827 ? -4.200 -13.315 20.722 1.00 98.06 827 ILE A N 1
ATOM 6748 C CA . ILE A 1 827 ? -4.492 -13.562 19.305 1.00 98.06 827 ILE A CA 1
ATOM 6749 C C . ILE A 1 827 ? -5.639 -14.570 19.181 1.00 98.06 827 ILE A C 1
ATOM 6751 O O . ILE A 1 827 ? -6.602 -14.326 18.449 1.00 98.06 827 ILE A O 1
ATOM 6755 N N . LEU A 1 828 ? -5.588 -15.676 19.927 1.00 96.81 828 LEU A N 1
ATOM 6756 C CA . LEU A 1 828 ? -6.663 -16.670 19.934 1.00 96.81 828 LEU A CA 1
ATOM 6757 C C . LEU A 1 828 ? -7.972 -16.086 20.483 1.00 96.81 828 LEU A C 1
ATOM 6759 O O . LEU A 1 828 ? -9.027 -16.303 19.884 1.00 96.81 828 LEU A O 1
ATOM 6763 N N . LEU A 1 829 ? -7.919 -15.286 21.552 1.00 95.94 829 LEU A N 1
ATOM 6764 C CA . LEU A 1 829 ? -9.098 -14.613 22.099 1.00 95.94 829 LEU A CA 1
ATOM 6765 C C . LEU A 1 829 ? -9.760 -13.709 21.049 1.00 95.94 829 LEU A C 1
ATOM 6767 O O . LEU A 1 829 ? -10.964 -13.829 20.807 1.00 95.94 829 LEU A O 1
ATOM 6771 N N . ARG A 1 830 ? -8.977 -12.875 20.351 1.00 95.81 830 ARG A N 1
ATOM 6772 C CA . ARG A 1 830 ? -9.462 -12.026 19.249 1.00 95.81 830 ARG A CA 1
ATOM 6773 C C . ARG A 1 830 ? -10.141 -12.847 18.150 1.00 95.81 830 ARG A C 1
ATOM 6775 O O . ARG A 1 830 ? -11.217 -12.476 17.679 1.00 95.81 830 ARG A O 1
ATOM 6782 N N . ARG A 1 831 ? -9.538 -13.970 17.748 1.00 93.00 831 ARG A N 1
ATOM 6783 C CA . ARG A 1 831 ? -10.083 -14.854 16.701 1.00 93.00 831 ARG A CA 1
ATOM 6784 C C . ARG A 1 831 ? -11.394 -15.516 17.100 1.00 93.00 831 ARG A C 1
ATOM 6786 O O . ARG A 1 831 ? -12.287 -15.648 16.264 1.00 93.00 831 ARG A O 1
ATOM 6793 N N . HIS A 1 832 ? -11.514 -15.938 18.354 1.00 92.94 832 HIS A N 1
ATOM 6794 C CA . HIS A 1 832 ? -12.692 -16.655 18.840 1.00 92.94 832 HIS A CA 1
ATOM 6795 C C . HIS A 1 832 ? -13.830 -15.731 19.285 1.00 92.94 832 HIS A C 1
ATOM 6797 O O . HIS A 1 832 ? -14.970 -16.185 19.358 1.00 92.94 832 HIS A O 1
ATOM 6803 N N . LYS A 1 833 ? -13.557 -14.448 19.559 1.00 93.94 833 LYS A N 1
ATOM 6804 C CA . LYS A 1 833 ? -14.552 -13.477 20.039 1.00 93.94 833 LYS A CA 1
ATOM 6805 C C . LYS A 1 833 ? -14.718 -12.319 19.036 1.00 93.94 833 LYS A C 1
ATOM 6807 O O . LYS A 1 833 ? -14.005 -11.321 19.134 1.00 93.94 833 LYS A O 1
ATOM 6812 N N . PRO A 1 834 ? -15.654 -12.413 18.063 1.00 92.31 834 PRO A N 1
ATOM 6813 C CA . PRO A 1 834 ? -15.922 -11.364 17.066 1.00 92.31 834 PRO A CA 1
ATOM 6814 C C . PRO A 1 834 ? -16.090 -9.949 17.634 1.00 92.31 834 PRO A C 1
ATOM 6816 O O . PRO A 1 834 ? -15.578 -9.006 17.036 1.00 92.31 834 PRO A O 1
ATOM 6819 N N . VAL A 1 835 ? -16.676 -9.811 18.829 1.00 93.00 835 VAL A N 1
ATOM 6820 C CA . VAL A 1 835 ? -16.827 -8.532 19.550 1.00 93.00 835 VAL A CA 1
ATOM 6821 C C . VAL A 1 835 ? -15.515 -7.749 19.667 1.00 93.00 835 VAL A C 1
ATOM 6823 O O . VAL A 1 835 ? -15.516 -6.525 19.571 1.00 93.00 835 VAL A O 1
ATOM 6826 N N . LEU A 1 836 ? -14.371 -8.428 19.804 1.00 93.69 836 LEU A N 1
ATOM 6827 C CA . LEU A 1 836 ? -13.059 -7.778 19.899 1.00 93.69 836 LEU A CA 1
ATOM 6828 C C . LEU A 1 836 ? -12.537 -7.254 18.549 1.00 93.69 836 LEU A C 1
ATOM 6830 O O . LEU A 1 836 ? -11.589 -6.469 18.523 1.00 93.69 836 LEU A O 1
ATOM 6834 N N . ARG A 1 837 ? -13.158 -7.627 17.427 1.00 91.19 837 ARG A N 1
ATOM 6835 C CA . ARG A 1 837 ? -12.847 -7.118 16.081 1.00 91.19 837 ARG A CA 1
ATOM 6836 C C . ARG A 1 837 ? -13.842 -6.056 15.632 1.00 91.19 837 ARG A C 1
ATOM 6838 O O . ARG A 1 837 ? -13.415 -5.003 15.171 1.00 91.19 837 ARG A O 1
ATOM 6845 N N . THR A 1 838 ? -15.138 -6.303 15.810 1.00 88.88 838 THR A N 1
ATOM 6846 C CA . THR A 1 838 ? -16.213 -5.492 15.209 1.00 88.88 838 THR A CA 1
ATOM 6847 C C . THR A 1 838 ? -17.105 -4.775 16.214 1.00 88.88 838 THR A C 1
ATOM 6849 O O . THR A 1 838 ? -17.826 -3.867 15.814 1.00 88.88 838 THR A O 1
ATOM 6852 N N . GLY A 1 839 ? -17.059 -5.142 17.499 1.00 89.81 839 GLY A N 1
ATOM 6853 C CA . GLY A 1 839 ? -17.907 -4.542 18.529 1.00 89.81 839 GLY A CA 1
ATOM 6854 C C . GLY A 1 839 ? -17.651 -3.045 18.690 1.00 89.81 839 GLY A C 1
ATOM 6855 O O . GLY A 1 839 ? -16.521 -2.574 18.510 1.00 89.81 839 GLY A O 1
ATOM 6856 N N . GLU A 1 840 ? -18.688 -2.302 19.058 1.00 90.38 840 GLU A N 1
ATOM 6857 C CA . GLU A 1 840 ? -18.572 -0.886 19.389 1.00 90.38 840 GLU A CA 1
ATOM 6858 C C . GLU A 1 840 ? -17.613 -0.700 20.566 1.00 90.38 840 GLU A C 1
ATOM 6860 O O . GLU A 1 840 ? -17.539 -1.537 21.467 1.00 90.38 840 GLU A O 1
ATOM 6865 N N . ILE A 1 841 ? -16.848 0.390 20.539 1.00 91.88 841 ILE A N 1
ATOM 6866 C CA . ILE A 1 841 ? -15.930 0.749 21.618 1.00 91.88 841 ILE A CA 1
ATOM 6867 C C . ILE A 1 841 ? -16.501 1.927 22.402 1.00 91.88 841 ILE A C 1
ATOM 6869 O O . ILE A 1 841 ? -16.905 2.929 21.819 1.00 91.88 841 ILE A O 1
ATOM 6873 N N . THR A 1 842 ? -16.541 1.818 23.727 1.00 91.31 842 THR A N 1
ATOM 6874 C CA . THR A 1 842 ? -17.023 2.891 24.613 1.00 91.31 842 THR A CA 1
ATOM 6875 C C . THR A 1 842 ? -16.021 3.110 25.737 1.00 91.31 842 THR A C 1
ATOM 6877 O O . THR A 1 842 ? -15.700 2.156 26.443 1.00 91.31 842 THR A O 1
ATOM 6880 N N . LYS A 1 843 ? -15.509 4.338 25.910 1.00 91.38 843 LYS A N 1
ATOM 6881 C CA . LYS A 1 843 ? -14.632 4.671 27.046 1.00 91.38 843 LYS A CA 1
ATOM 6882 C C . LYS A 1 843 ? -15.385 4.420 28.355 1.00 91.38 843 LYS A C 1
ATOM 6884 O O . LYS A 1 843 ? -16.542 4.811 28.487 1.00 91.38 843 LYS A O 1
ATOM 6889 N N . VAL A 1 844 ? -14.711 3.794 29.310 1.00 91.38 844 VAL A N 1
ATOM 6890 C CA . VAL A 1 844 ? -15.184 3.643 30.688 1.00 91.38 844 VAL A CA 1
ATOM 6891 C C . VAL A 1 844 ? -14.494 4.712 31.525 1.00 91.38 844 VAL A C 1
ATOM 6893 O O . VAL A 1 844 ? -13.277 4.877 31.444 1.00 91.38 844 VAL A O 1
ATOM 6896 N N . VAL A 1 845 ? -15.280 5.479 32.279 1.00 90.31 845 VAL A N 1
ATOM 6897 C CA . VAL A 1 845 ? -14.751 6.545 33.141 1.00 90.31 845 VAL A CA 1
ATOM 6898 C C . VAL A 1 845 ? -14.208 5.922 34.421 1.00 90.31 845 VAL A C 1
ATOM 6900 O O . VAL A 1 845 ? -14.800 4.982 34.954 1.00 90.31 845 VAL A O 1
ATOM 6903 N N . THR A 1 846 ? -13.091 6.452 34.910 1.00 92.94 846 THR A N 1
ATOM 6904 C CA . THR A 1 846 ? -12.431 5.998 36.133 1.00 92.94 846 THR A CA 1
ATOM 6905 C C . THR A 1 846 ? -11.992 7.181 36.985 1.00 92.94 846 THR A C 1
ATOM 6907 O O . THR A 1 846 ? -11.749 8.263 36.462 1.00 92.94 846 THR A O 1
ATOM 6910 N N . ASP A 1 847 ? -11.883 6.986 38.297 1.00 94.00 847 ASP A N 1
ATOM 6911 C CA . ASP A 1 847 ? -11.263 7.948 39.215 1.00 94.00 847 ASP A CA 1
ATOM 6912 C C . ASP A 1 847 ? -9.724 7.987 39.104 1.00 94.00 847 ASP A C 1
ATOM 6914 O O . ASP A 1 847 ? -9.084 8.811 39.748 1.00 94.00 847 ASP A O 1
ATOM 6918 N N . GLN A 1 848 ? -9.133 7.116 38.278 1.00 95.25 848 GLN A N 1
ATOM 6919 C CA . GLN A 1 848 ? -7.689 6.954 38.092 1.00 95.25 848 GLN A CA 1
ATOM 6920 C C . GLN A 1 848 ? -7.242 7.308 36.658 1.00 95.25 848 GLN A C 1
ATOM 6922 O O . GLN A 1 848 ? -6.366 6.640 36.112 1.00 95.25 848 GLN A O 1
ATOM 6927 N N . GLU A 1 849 ? -7.846 8.317 36.008 1.00 90.31 849 GLU A N 1
ATOM 6928 C CA . GLU A 1 849 ? -7.647 8.592 34.563 1.00 90.31 849 GLU A CA 1
ATOM 6929 C C . GLU A 1 849 ? -6.189 8.886 34.156 1.00 90.31 849 GLU A C 1
ATOM 6931 O O . GLU A 1 849 ? -5.835 8.705 32.989 1.00 90.31 849 GLU A O 1
ATOM 6936 N N . ASP A 1 850 ? -5.346 9.302 35.104 1.00 90.00 850 ASP A N 1
ATOM 6937 C CA . ASP A 1 850 ? -3.926 9.587 34.867 1.00 90.00 850 ASP A CA 1
ATOM 6938 C C . ASP A 1 850 ? -3.077 8.315 34.689 1.00 90.00 850 ASP A C 1
ATOM 6940 O O . ASP A 1 850 ? -2.008 8.368 34.083 1.00 90.00 850 ASP A O 1
ATOM 6944 N N . GLN A 1 851 ? -3.547 7.161 35.184 1.00 94.38 851 GLN A N 1
ATOM 6945 C CA . GLN A 1 851 ? -2.817 5.885 35.121 1.00 94.38 851 GLN A CA 1
ATOM 6946 C C . GLN A 1 851 ? -3.629 4.708 34.560 1.00 94.38 851 GLN A C 1
ATOM 6948 O O . GLN A 1 851 ? -3.038 3.742 34.081 1.00 94.38 851 GLN A O 1
ATOM 6953 N N . VAL A 1 852 ? -4.963 4.771 34.562 1.00 96.94 852 VAL A N 1
ATOM 6954 C CA . VAL A 1 852 ? -5.842 3.714 34.048 1.00 96.94 852 VAL A CA 1
ATOM 6955 C C . VAL A 1 852 ? -6.571 4.180 32.793 1.00 96.94 852 VAL A C 1
ATOM 6957 O O . VAL A 1 852 ? -7.296 5.174 32.799 1.00 96.94 852 VAL A O 1
ATOM 6960 N N . TYR A 1 853 ? -6.464 3.387 31.726 1.00 96.94 853 TYR A N 1
ATOM 6961 C CA . TYR A 1 853 ? -7.346 3.488 30.567 1.00 96.94 853 TYR A CA 1
ATOM 6962 C C . TYR A 1 853 ? -8.249 2.257 30.484 1.00 96.94 853 TYR A C 1
ATOM 6964 O O . TYR A 1 853 ? -7.770 1.128 30.373 1.00 96.94 853 TYR A O 1
ATOM 6972 N N . ALA A 1 854 ? -9.565 2.473 30.512 1.00 96.06 854 ALA A N 1
ATOM 6973 C CA . ALA A 1 854 ? -10.561 1.412 30.437 1.00 96.06 854 ALA A CA 1
ATOM 6974 C C . ALA A 1 854 ? -11.596 1.677 29.338 1.00 96.06 854 ALA A C 1
ATOM 6976 O O . ALA A 1 854 ? -11.967 2.821 29.049 1.00 96.06 854 ALA A O 1
ATOM 6977 N N . TYR A 1 855 ? -12.081 0.606 28.716 1.00 95.31 855 TYR A N 1
ATOM 6978 C CA . TYR A 1 855 ? -13.127 0.675 27.700 1.00 95.31 855 TYR A CA 1
ATOM 6979 C C . TYR A 1 855 ? -13.896 -0.638 27.580 1.00 95.31 855 TYR A C 1
ATOM 6981 O O . TYR A 1 855 ? -13.408 -1.717 27.916 1.00 95.31 855 TYR A O 1
ATOM 6989 N N . LEU A 1 856 ? -15.108 -0.535 27.048 1.00 93.81 856 LEU A N 1
ATOM 6990 C CA . LEU A 1 856 ? -15.931 -1.671 26.667 1.00 93.81 856 LEU A CA 1
ATOM 6991 C C . LEU A 1 856 ? -15.803 -1.951 25.178 1.00 93.81 856 LEU A C 1
ATOM 6993 O O . LEU A 1 856 ? -15.764 -1.021 24.371 1.00 93.81 856 LEU A O 1
ATOM 6997 N N . ARG A 1 857 ? -15.801 -3.236 24.832 1.00 94.06 857 ARG A N 1
ATOM 6998 C CA . ARG A 1 857 ? -16.108 -3.747 23.496 1.00 94.06 857 ARG A CA 1
ATOM 6999 C C . ARG A 1 857 ? -17.420 -4.503 23.569 1.00 94.06 857 ARG A C 1
ATOM 7001 O O . ARG A 1 857 ? -17.498 -5.483 24.308 1.00 94.06 857 ARG A O 1
ATOM 7008 N N . SER A 1 858 ? -18.436 -4.063 22.837 1.00 91.88 858 SER A N 1
ATOM 7009 C CA . SER A 1 858 ? -19.755 -4.692 22.906 1.00 91.88 858 SER A CA 1
ATOM 7010 C C . SER A 1 858 ? -20.497 -4.716 21.578 1.00 91.88 858 SER A C 1
ATOM 7012 O O . SER A 1 858 ? -20.351 -3.842 20.724 1.00 91.88 858 SER A O 1
ATOM 7014 N N . ASP A 1 859 ? -21.314 -5.745 21.418 1.00 88.88 859 ASP A N 1
ATOM 7015 C CA . ASP A 1 859 ? -22.368 -5.827 20.414 1.00 88.88 859 ASP A CA 1
ATOM 7016 C C . ASP A 1 859 ? -23.588 -6.538 21.024 1.00 88.88 859 ASP A C 1
ATOM 7018 O O . ASP A 1 859 ? -23.693 -6.676 22.244 1.00 88.88 859 ASP A O 1
ATOM 7022 N N . SER A 1 860 ? -24.534 -6.979 20.195 1.00 85.25 860 SER A N 1
ATOM 7023 C CA . SER A 1 860 ? -25.728 -7.691 20.662 1.00 85.25 860 SER A CA 1
ATOM 7024 C C . SER A 1 860 ? -25.447 -9.087 21.238 1.00 85.25 860 SER A C 1
ATOM 7026 O O . SER A 1 860 ? -26.365 -9.705 21.766 1.00 85.25 860 SER A O 1
ATOM 7028 N N . THR A 1 861 ? -24.229 -9.619 21.096 1.00 86.44 861 THR A N 1
ATOM 7029 C CA . THR A 1 861 ? -23.872 -11.000 21.461 1.00 86.44 861 THR A CA 1
ATOM 7030 C C . THR A 1 861 ? -23.038 -11.093 22.735 1.00 86.44 861 THR A C 1
ATOM 7032 O O . THR A 1 861 ? -23.215 -12.034 23.508 1.00 86.44 861 THR A O 1
ATOM 7035 N N . ALA A 1 862 ? -22.125 -10.147 22.972 1.00 89.19 862 ALA A N 1
ATOM 7036 C CA . ALA A 1 862 ? -21.295 -10.133 24.173 1.00 89.19 862 ALA A CA 1
ATOM 7037 C C . ALA A 1 862 ? -20.762 -8.733 24.500 1.00 89.19 862 ALA A C 1
ATOM 7039 O O . ALA A 1 862 ? -20.711 -7.844 23.651 1.00 89.19 862 ALA A O 1
ATOM 7040 N N . SER A 1 863 ? -20.311 -8.568 25.746 1.00 90.81 863 SER A N 1
ATOM 7041 C CA . SER A 1 863 ? -19.599 -7.380 26.220 1.00 90.81 863 SER A CA 1
ATOM 7042 C C . SER A 1 863 ? -18.302 -7.778 26.921 1.00 90.81 863 SER A C 1
ATOM 7044 O O . SER A 1 863 ? -18.286 -8.697 27.741 1.00 90.81 863 SER A O 1
ATOM 7046 N N . PHE A 1 864 ? -17.219 -7.076 26.604 1.00 94.19 864 PHE A N 1
ATOM 7047 C CA . PHE A 1 864 ? -15.912 -7.227 27.233 1.00 94.19 864 PHE A CA 1
ATOM 7048 C C . PHE A 1 864 ? -15.467 -5.894 27.824 1.00 94.19 864 PHE A C 1
ATOM 7050 O O . PHE A 1 864 ? -15.477 -4.883 27.124 1.00 94.19 864 PHE A O 1
ATOM 7057 N N . LEU A 1 865 ? -15.050 -5.906 29.086 1.00 94.62 865 LEU A N 1
ATOM 7058 C CA . LEU A 1 865 ? -14.406 -4.794 29.775 1.00 94.62 865 LEU A CA 1
ATOM 7059 C C . LEU A 1 865 ? -12.892 -4.982 29.722 1.00 94.62 865 LEU A C 1
ATOM 7061 O O . LEU A 1 865 ? -12.361 -5.955 30.256 1.00 94.62 865 LEU A O 1
ATOM 7065 N N . ILE A 1 866 ? -12.206 -4.044 29.080 1.00 97.25 866 ILE A N 1
ATOM 7066 C CA . ILE A 1 866 ? -10.751 -4.004 28.999 1.00 97.25 866 ILE A CA 1
ATOM 7067 C C . ILE A 1 866 ? -10.267 -2.899 29.933 1.00 97.25 866 ILE A C 1
ATOM 7069 O O . ILE A 1 866 ? -10.753 -1.770 29.853 1.00 97.25 866 ILE A O 1
ATOM 7073 N N . ILE A 1 867 ? -9.307 -3.219 30.799 1.00 97.50 867 ILE A N 1
ATOM 7074 C CA . ILE A 1 867 ? -8.688 -2.274 31.736 1.00 97.50 867 ILE A CA 1
ATOM 7075 C C . ILE A 1 867 ? -7.177 -2.369 31.571 1.00 97.50 867 ILE A C 1
ATOM 7077 O O . ILE A 1 867 ? -6.607 -3.456 31.637 1.00 97.50 867 ILE A O 1
ATOM 7081 N N . LEU A 1 868 ? -6.533 -1.230 31.356 1.00 97.75 868 LEU A N 1
ATOM 7082 C CA . LEU A 1 868 ? -5.092 -1.108 31.200 1.00 97.75 868 LEU A CA 1
ATOM 7083 C C . LEU A 1 868 ? -4.580 -0.189 32.308 1.00 97.75 868 LEU A C 1
ATOM 7085 O O . LEU A 1 868 ? -4.775 1.025 32.230 1.00 97.75 868 LEU A O 1
ATOM 7089 N N . ASN A 1 869 ? -3.966 -0.764 33.343 1.00 97.31 869 ASN A N 1
ATOM 7090 C CA . ASN A 1 869 ? -3.280 0.014 34.372 1.00 97.31 869 ASN A CA 1
ATOM 7091 C C . ASN A 1 869 ? -1.830 0.243 33.936 1.00 97.31 869 ASN A C 1
ATOM 7093 O O . ASN A 1 869 ? -1.076 -0.718 33.846 1.00 97.31 869 ASN A O 1
ATOM 7097 N N . PHE A 1 870 ? -1.451 1.488 33.653 1.00 95.62 870 PHE A N 1
ATOM 7098 C CA . PHE A 1 870 ? -0.093 1.898 33.275 1.00 95.62 870 PHE A CA 1
ATOM 7099 C C . PHE A 1 870 ? 0.753 2.362 34.467 1.00 95.62 870 PHE A C 1
ATOM 7101 O O . PHE A 1 870 ? 1.933 2.656 34.282 1.00 95.62 870 PHE A O 1
ATOM 7108 N N . GLY A 1 871 ? 0.158 2.465 35.659 1.00 94.00 871 GLY A N 1
ATOM 7109 C CA . GLY A 1 871 ? 0.811 2.968 36.862 1.00 94.00 871 GLY A CA 1
ATOM 7110 C C . GLY A 1 871 ? 1.011 1.904 37.935 1.00 94.00 871 GLY A C 1
ATOM 7111 O O . GLY A 1 871 ? 1.152 0.709 37.652 1.00 94.00 871 GLY A O 1
ATOM 7112 N N . ALA A 1 872 ? 1.047 2.375 39.182 1.00 95.69 872 ALA A N 1
ATOM 7113 C CA . ALA A 1 872 ? 1.247 1.551 40.366 1.00 95.69 872 ALA A CA 1
ATOM 7114 C C . ALA A 1 872 ? 0.018 0.675 40.663 1.00 95.69 872 ALA A C 1
ATOM 7116 O O . ALA A 1 872 ? -1.049 0.842 40.074 1.00 95.69 872 ALA A O 1
ATOM 7117 N N . ALA A 1 873 ? 0.157 -0.268 41.596 1.00 96.69 873 ALA A N 1
ATOM 7118 C CA . ALA A 1 873 ? -0.983 -1.038 42.084 1.00 96.69 873 ALA A CA 1
ATOM 7119 C C . ALA A 1 873 ? -2.017 -0.125 42.775 1.00 96.69 873 ALA A C 1
ATOM 7121 O O . ALA A 1 873 ? -1.660 0.812 43.493 1.00 96.69 873 ALA A O 1
ATOM 7122 N N . ILE A 1 874 ? -3.299 -0.419 42.566 1.00 97.00 874 ILE A N 1
ATOM 7123 C CA . ILE A 1 874 ? -4.444 0.359 43.039 1.00 97.00 874 ILE A CA 1
ATOM 7124 C C . ILE A 1 874 ? -5.371 -0.579 43.802 1.00 97.00 874 ILE A C 1
ATOM 7126 O O . ILE A 1 874 ? -5.924 -1.513 43.226 1.00 97.00 874 ILE A O 1
ATOM 7130 N N . GLU A 1 875 ? -5.578 -0.319 45.091 1.00 94.69 875 GLU A N 1
ATOM 7131 C CA . GLU A 1 875 ? -6.434 -1.176 45.921 1.00 94.69 875 GLU A CA 1
ATOM 7132 C C . GLU A 1 875 ? -7.924 -0.992 45.595 1.00 94.69 875 GLU A C 1
ATOM 7134 O O . GLU A 1 875 ? -8.680 -1.958 45.578 1.00 94.69 875 GLU A O 1
ATOM 7139 N N . ASN A 1 876 ? -8.343 0.246 45.306 1.00 93.06 876 ASN A N 1
ATOM 7140 C CA . ASN A 1 876 ? -9.730 0.595 45.002 1.00 93.06 876 ASN A CA 1
ATOM 7141 C C . ASN A 1 876 ? -9.793 1.509 43.772 1.00 93.06 876 ASN A C 1
ATOM 7143 O O . ASN A 1 876 ? -9.774 2.728 43.908 1.00 93.06 876 ASN A O 1
ATOM 7147 N N . CYS A 1 877 ? -9.859 0.925 42.577 1.00 93.94 877 CYS A N 1
ATOM 7148 C CA . CYS A 1 877 ? -10.146 1.659 41.346 1.00 93.94 877 CYS A CA 1
ATOM 7149 C C . CYS A 1 877 ? -11.651 1.626 41.073 1.00 93.94 877 CYS A C 1
ATOM 7151 O O . CYS A 1 877 ? -12.239 0.545 40.967 1.00 93.94 877 CYS A O 1
ATOM 7153 N N . ILE A 1 878 ? -12.271 2.799 40.957 1.00 92.69 878 ILE A N 1
ATOM 7154 C CA . ILE A 1 878 ? -13.691 2.957 40.650 1.00 92.69 878 ILE A CA 1
ATOM 7155 C C . ILE A 1 878 ? -13.840 3.083 39.133 1.00 92.69 878 ILE A C 1
ATOM 7157 O O . ILE A 1 878 ? -13.232 3.950 38.503 1.00 92.69 878 ILE A O 1
ATOM 7161 N N . LEU A 1 879 ? -14.690 2.241 38.544 1.00 90.69 879 LEU A N 1
ATOM 7162 C CA . LEU A 1 879 ? -15.070 2.309 37.134 1.00 90.69 879 LEU A CA 1
ATOM 7163 C C . LEU A 1 879 ? -16.575 2.545 37.011 1.00 90.69 879 LEU A C 1
ATOM 7165 O O . LEU A 1 879 ? -17.370 1.867 37.664 1.00 90.69 879 LEU A O 1
ATOM 7169 N N . LEU A 1 880 ? -16.957 3.484 36.149 1.00 87.81 880 LEU A N 1
ATOM 7170 C CA . LEU A 1 880 ? -18.346 3.806 35.826 1.00 87.81 880 LEU A CA 1
ATOM 7171 C C . LEU A 1 880 ? -18.738 3.137 34.510 1.00 87.81 880 LEU A C 1
ATOM 7173 O O . LEU A 1 880 ? -18.266 3.527 33.436 1.00 87.81 880 LEU A O 1
ATOM 7177 N N . LEU A 1 881 ? -19.598 2.123 34.592 1.00 81.12 881 LEU A N 1
ATOM 7178 C CA . LEU A 1 881 ? -20.095 1.420 33.414 1.00 81.12 881 LEU A CA 1
ATOM 7179 C C . LEU A 1 881 ? -21.180 2.257 32.700 1.00 81.12 881 LEU A C 1
ATOM 7181 O O . LEU A 1 881 ? -21.996 2.886 33.369 1.00 81.12 881 LEU A O 1
ATOM 7185 N N . PRO A 1 882 ? -21.239 2.272 31.355 1.00 74.62 882 PRO A N 1
ATOM 7186 C CA . PRO A 1 882 ? -22.247 3.030 30.616 1.00 74.62 882 PRO A CA 1
ATOM 7187 C C . PRO A 1 882 ? -23.669 2.481 30.800 1.00 74.62 882 PRO A C 1
ATOM 7189 O O . PRO A 1 882 ? -23.879 1.266 30.786 1.00 74.62 882 PRO A O 1
ATOM 7192 N N . ASP A 1 883 ? -24.659 3.380 30.806 1.00 64.44 883 ASP A N 1
ATOM 7193 C CA . ASP A 1 883 ? -26.092 3.097 31.020 1.00 64.44 883 ASP A CA 1
ATOM 7194 C C . ASP A 1 883 ? -26.699 2.023 30.101 1.00 64.44 883 ASP A C 1
ATOM 7196 O O . ASP A 1 883 ? -27.717 1.418 30.427 1.00 64.44 883 ASP A O 1
ATOM 7200 N N . ARG A 1 884 ? -26.096 1.737 28.938 1.00 62.03 884 ARG A N 1
ATOM 7201 C CA . ARG A 1 884 ? -26.580 0.665 28.048 1.00 62.03 884 ARG A CA 1
ATOM 7202 C C . ARG A 1 884 ? -26.460 -0.731 28.664 1.00 62.03 884 ARG A C 1
ATOM 7204 O O . ARG A 1 884 ? -27.248 -1.596 28.304 1.00 62.03 884 ARG A O 1
ATOM 7211 N N . LEU A 1 885 ? -25.535 -0.940 29.603 1.00 60.81 885 LEU A N 1
ATOM 7212 C CA . LEU A 1 885 ? -25.484 -2.165 30.412 1.00 60.81 885 LEU A CA 1
ATOM 7213 C C . LEU A 1 885 ? -26.554 -2.169 31.523 1.00 60.81 885 LEU A C 1
ATOM 7215 O O . LEU A 1 885 ? -26.865 -3.220 32.068 1.00 60.81 885 LEU A O 1
ATOM 7219 N N . ALA A 1 886 ? -27.148 -1.010 31.826 1.00 50.53 886 ALA A N 1
ATOM 7220 C CA . ALA A 1 886 ? -28.124 -0.808 32.895 1.00 50.53 886 ALA A CA 1
ATOM 7221 C C . ALA A 1 886 ? -29.586 -0.943 32.462 1.00 50.53 886 ALA A C 1
ATOM 7223 O O . ALA A 1 886 ? -30.466 -0.940 33.325 1.00 50.53 886 ALA A O 1
ATOM 7224 N N . GLN A 1 887 ? -29.872 -1.097 31.160 1.00 50.25 887 GLN A N 1
ATOM 7225 C CA . GLN A 1 887 ? -31.250 -1.216 30.656 1.00 50.25 887 GLN A CA 1
ATOM 7226 C C . GLN A 1 887 ? -32.009 -2.448 31.195 1.00 50.25 887 GLN A C 1
ATOM 7228 O O . GLN A 1 887 ? -33.203 -2.573 30.936 1.00 50.25 887 GLN A O 1
ATOM 7233 N N . HIS A 1 888 ? -31.368 -3.296 32.014 1.00 49.06 888 HIS A N 1
ATOM 7234 C CA . HIS A 1 888 ? -32.007 -4.420 32.696 1.00 49.06 888 HIS A CA 1
ATOM 7235 C C . HIS A 1 888 ? -31.791 -4.551 34.217 1.00 49.06 888 HIS A C 1
ATOM 7237 O O . HIS A 1 888 ? -32.247 -5.556 34.759 1.00 49.06 888 HIS A O 1
ATOM 7243 N N . SER A 1 889 ? -31.221 -3.585 34.966 1.00 44.88 889 SER A N 1
ATOM 7244 C CA . SER A 1 889 ? -31.094 -3.814 36.424 1.00 44.88 889 SER A CA 1
ATOM 7245 C C . SER A 1 889 ? -30.789 -2.645 37.364 1.00 44.88 889 SER A C 1
ATOM 7247 O O . SER A 1 889 ? -29.666 -2.151 37.431 1.00 44.88 889 SER A O 1
ATOM 7249 N N . GLN A 1 890 ? -31.727 -2.378 38.275 1.00 48.81 890 GLN A N 1
ATOM 7250 C CA . GLN A 1 890 ? -31.390 -2.095 39.674 1.00 48.81 890 GLN A CA 1
ATOM 7251 C C . GLN A 1 890 ? -31.239 -3.457 40.389 1.00 48.81 890 GLN A C 1
ATOM 7253 O O . GLN A 1 890 ? -32.155 -4.269 40.314 1.00 48.81 890 GLN A O 1
ATOM 7258 N N . ASN A 1 891 ? -30.114 -3.714 41.076 1.00 54.06 891 ASN A N 1
ATOM 7259 C CA . ASN A 1 891 ? -29.787 -4.936 41.855 1.00 54.06 891 ASN A CA 1
ATOM 7260 C C . ASN A 1 891 ? -29.254 -6.202 41.133 1.00 54.06 891 ASN A C 1
ATOM 7262 O O . ASN A 1 891 ? -29.180 -7.239 41.796 1.00 54.06 891 ASN A O 1
ATOM 7266 N N . GLN A 1 892 ? -28.819 -6.179 39.865 1.00 63.50 892 GLN A N 1
ATOM 7267 C CA . GLN A 1 892 ? -28.163 -7.370 39.285 1.00 63.50 892 GLN A CA 1
ATOM 7268 C C . GLN A 1 892 ? -26.696 -7.505 39.713 1.00 63.50 892 GLN A C 1
ATOM 7270 O O . GLN A 1 892 ? -25.950 -6.529 39.843 1.00 63.50 892 GLN A O 1
ATOM 7275 N N . THR A 1 893 ? -26.292 -8.757 39.916 1.00 70.00 893 THR A N 1
ATOM 7276 C CA . THR A 1 893 ? -24.894 -9.157 40.046 1.00 70.00 893 THR A CA 1
ATOM 7277 C C . THR A 1 893 ? -24.367 -9.475 38.653 1.00 70.00 893 THR A C 1
ATOM 7279 O O . THR A 1 893 ? -24.865 -10.394 38.009 1.00 70.00 893 THR A O 1
ATOM 7282 N N . ILE A 1 894 ? -23.347 -8.757 38.193 1.00 76.56 894 ILE A N 1
ATOM 7283 C CA . ILE A 1 894 ? -22.601 -9.154 36.997 1.00 76.56 894 ILE A CA 1
ATOM 7284 C C . ILE A 1 894 ? -21.473 -10.095 37.377 1.00 76.56 894 ILE A C 1
ATOM 7286 O O . ILE A 1 894 ? -20.862 -9.966 38.441 1.00 76.56 894 ILE A O 1
ATOM 7290 N N . LYS A 1 895 ? -21.172 -11.035 36.487 1.00 82.44 895 LYS A N 1
ATOM 7291 C CA . LYS A 1 895 ? -19.962 -11.843 36.590 1.00 82.44 895 LYS A CA 1
ATOM 7292 C C . LYS A 1 895 ? -18.923 -11.310 35.613 1.00 82.44 895 LYS A C 1
ATOM 7294 O O . LYS A 1 895 ? -19.235 -11.043 34.454 1.00 82.44 895 LYS A O 1
ATOM 7299 N N . LEU A 1 896 ? -17.705 -11.138 36.108 1.00 87.12 896 LEU A N 1
ATOM 7300 C CA . LEU A 1 896 ? -16.530 -10.764 35.338 1.00 87.12 896 LEU A CA 1
ATOM 7301 C C . LEU A 1 896 ? -15.618 -11.984 35.246 1.00 87.12 896 LEU A C 1
ATOM 7303 O O . LEU A 1 896 ? -15.025 -12.395 36.240 1.00 87.12 896 LEU A O 1
ATOM 7307 N N . GLU A 1 897 ? -15.519 -12.566 34.057 1.00 89.50 897 GLU A N 1
ATOM 7308 C CA . GLU A 1 897 ? -14.624 -13.691 33.772 1.00 89.50 897 GLU A CA 1
ATOM 7309 C C . GLU A 1 897 ? -13.344 -13.163 33.117 1.00 89.50 897 GLU A C 1
ATOM 7311 O O . GLU A 1 897 ? -13.378 -12.670 31.982 1.00 89.50 897 GLU A O 1
ATOM 7316 N N . ASN A 1 898 ? -12.213 -13.249 33.815 1.00 91.06 898 ASN A N 1
ATOM 7317 C CA . ASN A 1 898 ? -10.921 -12.811 33.310 1.00 91.06 898 ASN A CA 1
ATOM 7318 C C . ASN A 1 898 ? -10.427 -13.763 32.221 1.00 91.06 898 ASN A C 1
ATOM 7320 O O . ASN A 1 898 ? -10.010 -14.885 32.475 1.00 91.06 898 ASN A O 1
ATOM 7324 N N . GLN A 1 899 ? -10.396 -13.290 30.984 1.00 93.38 899 GLN A N 1
ATOM 7325 C CA . GLN A 1 899 ? -10.024 -14.098 29.828 1.00 93.38 899 GLN A CA 1
ATOM 7326 C C . GLN A 1 899 ? -8.516 -14.383 29.743 1.00 93.38 899 GLN A C 1
ATOM 7328 O O . GLN A 1 899 ? -8.096 -15.119 28.848 1.00 93.38 899 GLN A O 1
ATOM 7333 N N . MET A 1 900 ? -7.695 -13.811 30.634 1.00 87.75 900 MET A N 1
ATOM 7334 C CA . MET A 1 900 ? -6.240 -13.999 30.666 1.00 87.75 900 MET A CA 1
ATOM 7335 C C . MET A 1 900 ? -5.772 -15.070 31.656 1.00 87.75 900 MET A C 1
ATOM 7337 O O . MET A 1 900 ? -4.674 -15.597 31.473 1.00 87.75 900 MET A O 1
ATOM 7341 N N . ASN A 1 901 ? -6.583 -15.420 32.657 1.00 84.12 901 ASN A N 1
ATOM 7342 C CA . ASN A 1 901 ? -6.274 -16.455 33.654 1.00 84.12 901 ASN A CA 1
ATOM 7343 C C . ASN A 1 901 ? -7.497 -17.298 34.089 1.00 84.12 901 ASN A C 1
ATOM 7345 O O . ASN A 1 901 ? -7.354 -18.145 34.962 1.00 84.12 901 ASN A O 1
ATOM 7349 N N . ASP A 1 902 ? -8.662 -17.089 33.469 1.00 79.50 902 ASP A N 1
ATOM 7350 C CA . ASP A 1 902 ? -9.935 -17.786 33.714 1.00 79.50 902 ASP A CA 1
ATOM 7351 C C . ASP A 1 902 ? -10.506 -17.608 35.135 1.00 79.50 902 ASP A C 1
ATOM 7353 O O . ASP A 1 902 ? -11.377 -18.361 35.571 1.00 79.50 902 ASP A O 1
ATOM 7357 N N . GLU A 1 903 ? -10.053 -16.586 35.867 1.00 79.44 903 GLU A N 1
ATOM 7358 C CA . GLU A 1 903 ? -10.622 -16.230 37.168 1.00 79.44 903 GLU A CA 1
ATOM 7359 C C . GLU A 1 903 ? -12.006 -15.588 37.012 1.00 79.44 903 GLU A C 1
ATOM 7361 O O . GLU A 1 903 ? -12.205 -14.682 36.201 1.00 79.44 903 GLU A O 1
ATOM 7366 N N . LEU A 1 904 ? -12.969 -16.032 37.823 1.00 78.62 904 LEU A N 1
ATOM 7367 C CA . LEU A 1 904 ? -14.340 -15.530 37.816 1.00 78.62 904 LEU A CA 1
ATOM 7368 C C . LEU A 1 904 ? -14.626 -14.723 39.080 1.00 78.62 904 LEU A C 1
ATOM 7370 O O . LEU A 1 904 ? -14.513 -15.229 40.197 1.00 78.62 904 LEU A O 1
ATOM 7374 N N . PHE A 1 905 ? -15.097 -13.497 38.895 1.00 80.06 905 PHE A N 1
ATOM 7375 C CA . PHE A 1 905 ? -15.494 -12.604 39.975 1.00 80.06 905 PHE A CA 1
ATOM 7376 C C . PHE A 1 905 ? -16.976 -12.253 39.847 1.00 80.06 905 PHE A C 1
ATOM 7378 O O . PHE A 1 905 ? -17.473 -12.031 38.745 1.00 80.06 905 PHE A O 1
ATOM 7385 N N . ALA A 1 906 ? -17.699 -12.177 40.963 1.00 72.56 906 ALA A N 1
ATOM 7386 C CA . ALA A 1 906 ? -19.092 -11.739 40.990 1.00 72.56 906 ALA A CA 1
ATOM 7387 C C . ALA A 1 906 ? -19.184 -10.365 41.661 1.00 72.56 906 ALA A C 1
ATOM 7389 O O . ALA A 1 906 ? -18.784 -10.209 42.813 1.00 72.56 906 ALA A O 1
ATOM 7390 N N . TYR A 1 907 ? -19.734 -9.382 40.951 1.00 71.94 907 TYR A N 1
ATOM 7391 C CA . TYR A 1 907 ? -19.869 -8.008 41.420 1.00 71.94 907 TYR A CA 1
ATOM 7392 C C . TYR A 1 907 ? -21.327 -7.588 41.426 1.00 71.94 907 TYR A C 1
ATOM 7394 O O . TYR A 1 907 ? -22.011 -7.634 40.406 1.00 71.94 907 TYR A O 1
ATOM 7402 N N . LYS A 1 908 ? -21.803 -7.125 42.580 1.00 66.06 908 LYS A N 1
ATOM 7403 C CA . LYS A 1 908 ? -23.100 -6.462 42.662 1.00 66.06 908 LYS A CA 1
ATOM 7404 C C . LYS A 1 908 ? -22.945 -5.045 42.121 1.00 66.06 908 LYS A C 1
ATOM 7406 O O . LYS A 1 908 ? -22.211 -4.258 42.715 1.00 66.06 908 LYS A O 1
ATOM 7411 N N . ILE A 1 909 ? -23.619 -4.730 41.015 1.00 64.81 909 ILE A N 1
ATOM 7412 C CA . ILE A 1 909 ? -23.596 -3.368 40.481 1.00 64.81 909 ILE A CA 1
ATOM 7413 C C . ILE A 1 909 ? -24.327 -2.461 41.476 1.00 64.81 909 ILE A C 1
ATOM 7415 O O . ILE A 1 909 ? -25.455 -2.748 41.896 1.00 64.81 909 ILE A O 1
ATOM 7419 N N . SER A 1 910 ? -23.675 -1.375 41.886 1.00 62.88 910 SER A N 1
ATOM 7420 C CA . SER A 1 910 ? -24.311 -0.343 42.699 1.00 62.88 910 SER A CA 1
ATOM 7421 C C . SER A 1 910 ? -25.412 0.384 41.901 1.00 62.88 910 SER A C 1
ATOM 7423 O O . SER A 1 910 ? -25.401 0.374 40.672 1.00 62.88 910 SER A O 1
ATOM 7425 N N . PRO A 1 911 ? -26.375 1.060 42.552 1.00 60.84 911 PRO A N 1
ATOM 7426 C CA . PRO A 1 911 ? -27.442 1.784 41.846 1.00 60.84 911 PRO A CA 1
ATOM 7427 C C . PRO A 1 911 ? -26.959 2.839 40.830 1.00 60.84 911 PRO A C 1
ATOM 7429 O O . PRO A 1 911 ? -27.732 3.254 39.974 1.00 60.84 911 PRO A O 1
ATOM 7432 N N . ASP A 1 912 ? -25.700 3.270 40.930 1.00 65.31 912 ASP A N 1
ATOM 7433 C CA . ASP A 1 912 ? -25.021 4.247 40.076 1.00 65.31 912 ASP A CA 1
ATOM 7434 C C . ASP A 1 912 ? -23.995 3.626 39.103 1.00 65.31 912 ASP A C 1
ATOM 7436 O O . ASP A 1 912 ? -23.128 4.334 38.595 1.00 65.31 912 ASP A O 1
ATOM 7440 N N . LEU A 1 913 ? -24.092 2.317 38.829 1.00 72.94 913 LEU A N 1
ATOM 7441 C CA . LEU A 1 913 ? -23.283 1.596 37.828 1.00 72.94 913 LEU A CA 1
ATOM 7442 C C . LEU A 1 913 ? -21.770 1.586 38.092 1.00 72.94 913 LEU A C 1
ATOM 7444 O O . LEU A 1 913 ? -20.966 1.486 37.159 1.00 72.94 913 LEU A O 1
ATOM 7448 N N . LYS A 1 914 ? -21.371 1.661 39.366 1.00 81.31 914 LYS A N 1
ATOM 7449 C CA . LYS A 1 914 ? -19.968 1.590 39.778 1.00 81.31 914 LYS A CA 1
ATOM 7450 C C . LYS A 1 914 ? -19.537 0.153 40.028 1.00 81.31 914 LYS A C 1
ATOM 7452 O O . LYS A 1 914 ? -20.242 -0.623 40.676 1.00 81.31 914 LYS A O 1
ATOM 7457 N N . ILE A 1 915 ? -18.327 -0.163 39.583 1.00 85.19 915 ILE A N 1
ATOM 7458 C CA . ILE A 1 915 ? -17.569 -1.332 40.035 1.00 85.19 915 ILE A CA 1
ATOM 7459 C C . ILE A 1 915 ? -16.271 -0.859 40.686 1.00 85.19 915 ILE A C 1
ATOM 7461 O O . ILE A 1 915 ? -15.677 0.125 40.245 1.00 85.19 915 ILE A O 1
ATOM 7465 N N . VAL A 1 916 ? -15.852 -1.550 41.745 1.00 88.44 916 VAL A N 1
ATOM 7466 C CA . VAL A 1 916 ? -14.594 -1.281 42.449 1.00 88.44 916 VAL A CA 1
ATOM 7467 C C . VAL A 1 916 ? -13.706 -2.504 42.308 1.00 88.44 916 VAL A C 1
ATOM 7469 O O . VAL A 1 916 ? -14.106 -3.602 42.696 1.00 88.44 916 VAL A O 1
ATOM 7472 N N . LEU A 1 917 ? -12.525 -2.315 41.726 1.00 90.19 917 LEU A N 1
ATOM 7473 C CA . LEU A 1 917 ? -11.566 -3.382 41.458 1.00 90.19 917 LEU A CA 1
ATOM 7474 C C . LEU A 1 917 ? -10.212 -3.046 42.073 1.00 90.19 917 LEU A C 1
ATOM 7476 O O . LEU A 1 917 ? -9.769 -1.897 42.028 1.00 90.19 917 LEU A O 1
ATOM 7480 N N . ARG A 1 918 ? -9.530 -4.080 42.566 1.00 92.81 918 ARG A N 1
ATOM 7481 C CA . ARG A 1 918 ? -8.092 -4.025 42.807 1.00 92.81 918 ARG A CA 1
ATOM 7482 C C . ARG A 1 918 ? -7.365 -4.272 41.489 1.00 92.81 918 ARG A C 1
ATOM 7484 O O . ARG A 1 918 ? -7.665 -5.243 40.795 1.00 92.81 918 ARG A O 1
ATOM 7491 N N . LEU A 1 919 ? -6.417 -3.403 41.159 1.00 94.88 919 LEU A N 1
ATOM 7492 C CA . LEU A 1 919 ? -5.601 -3.487 39.952 1.00 94.88 919 LEU A CA 1
ATOM 7493 C C . LEU A 1 919 ? -4.130 -3.583 40.348 1.00 94.88 919 LEU A C 1
ATOM 7495 O O . LEU A 1 919 ? -3.620 -2.754 41.092 1.00 94.88 919 LEU A O 1
ATOM 7499 N N . GLU A 1 920 ? -3.434 -4.583 39.832 1.00 95.56 920 GLU A N 1
ATOM 7500 C CA . GLU A 1 920 ? -1.994 -4.735 40.009 1.00 95.56 920 GLU A CA 1
ATOM 7501 C C . GLU A 1 920 ? -1.238 -3.747 39.113 1.00 95.56 920 GLU A C 1
ATOM 7503 O O . GLU A 1 920 ? -1.764 -3.242 38.113 1.00 95.56 920 GLU A O 1
ATOM 7508 N N . SER A 1 921 ? 0.007 -3.460 39.493 1.00 95.12 921 SER A N 1
ATOM 7509 C CA . SER A 1 921 ? 0.873 -2.524 38.773 1.00 95.12 921 SER A CA 1
ATOM 7510 C C . SER A 1 921 ? 1.095 -2.984 37.331 1.00 95.12 921 SER A C 1
ATOM 7512 O O . SER A 1 921 ? 1.325 -4.169 37.082 1.00 95.12 921 SER A O 1
ATOM 7514 N N . GLU A 1 922 ? 1.043 -2.045 36.387 1.00 93.62 922 GLU A N 1
ATOM 7515 C CA . GLU A 1 922 ? 1.378 -2.259 34.970 1.00 93.62 922 GLU A CA 1
ATOM 7516 C C . GLU A 1 922 ? 0.730 -3.509 34.315 1.00 93.62 922 GLU A C 1
ATOM 7518 O O . GLU A 1 922 ? 1.363 -4.236 33.538 1.00 93.62 922 GLU A O 1
ATOM 7523 N N . THR A 1 923 ? -0.531 -3.798 34.660 1.00 94.94 923 THR A N 1
ATOM 7524 C CA . THR A 1 923 ? -1.215 -5.054 34.307 1.00 94.94 923 THR A CA 1
ATOM 7525 C C . THR A 1 923 ? -2.459 -4.823 33.433 1.00 94.94 923 THR A C 1
ATOM 7527 O O . THR A 1 923 ? -3.309 -3.994 33.776 1.00 94.94 923 THR A O 1
ATOM 7530 N N . PRO A 1 924 ? -2.603 -5.547 32.300 1.00 96.75 924 PRO A N 1
ATOM 7531 C CA . PRO A 1 924 ? -3.833 -5.563 31.516 1.00 96.75 924 PRO A CA 1
ATOM 7532 C C . PRO A 1 924 ? -4.851 -6.567 32.066 1.00 96.75 924 PRO A C 1
ATOM 7534 O O . PRO A 1 924 ? -4.497 -7.684 32.445 1.00 96.75 924 PRO A O 1
ATOM 7537 N N . TYR A 1 925 ? -6.130 -6.211 31.986 1.00 96.19 925 TYR A N 1
ATOM 7538 C CA . TYR A 1 925 ? -7.259 -7.079 32.308 1.00 96.19 925 TYR A CA 1
ATOM 7539 C C . TYR A 1 925 ? -8.259 -7.112 31.156 1.00 96.19 925 TYR A C 1
ATOM 7541 O O . TYR A 1 925 ? -8.577 -6.076 30.568 1.00 96.19 925 TYR A O 1
ATOM 7549 N N . ILE A 1 926 ? -8.784 -8.303 30.859 1.00 96.62 926 ILE A N 1
ATOM 7550 C CA . ILE A 1 926 ? -9.845 -8.503 29.869 1.00 96.62 926 ILE A CA 1
ATOM 7551 C C . ILE A 1 926 ? -10.937 -9.332 30.526 1.00 96.62 926 ILE A C 1
ATOM 7553 O O . ILE A 1 926 ? -10.800 -10.544 30.660 1.00 96.62 926 ILE A O 1
ATOM 7557 N N . TYR A 1 927 ? -12.027 -8.688 30.918 1.00 94.50 927 TYR A N 1
ATOM 7558 C CA . TYR A 1 927 ? -13.164 -9.355 31.533 1.00 94.50 927 TYR A CA 1
ATOM 7559 C C . TYR A 1 927 ? -14.288 -9.524 30.525 1.00 94.50 927 TYR A C 1
ATOM 7561 O O . TYR A 1 927 ? -14.729 -8.551 29.916 1.00 94.50 927 TYR A O 1
ATOM 7569 N N . ARG A 1 928 ? -14.803 -10.742 30.375 1.00 91.81 928 ARG A N 1
ATOM 7570 C CA . ARG A 1 928 ? -16.117 -10.948 29.764 1.00 91.81 928 ARG A CA 1
ATOM 7571 C C . ARG A 1 928 ? -17.183 -10.625 30.806 1.00 91.81 928 ARG A C 1
ATOM 7573 O O . ARG A 1 928 ? -17.099 -11.113 31.930 1.00 91.81 928 ARG A O 1
ATOM 7580 N N . ILE A 1 929 ? -18.160 -9.807 30.428 1.00 87.25 929 ILE A N 1
ATOM 7581 C CA . ILE A 1 929 ? -19.314 -9.497 31.272 1.00 87.25 929 ILE A CA 1
ATOM 7582 C C . ILE A 1 929 ? -20.404 -10.522 30.969 1.00 87.25 929 ILE A C 1
ATOM 7584 O O . ILE A 1 929 ? -20.873 -10.615 29.831 1.00 87.25 929 ILE A O 1
ATOM 7588 N N . GLU A 1 930 ? -20.813 -11.273 31.987 1.00 78.12 930 GLU A N 1
ATOM 7589 C CA . GLU A 1 930 ? -21.992 -12.134 31.936 1.00 78.12 930 GLU A CA 1
ATOM 7590 C C . GLU A 1 930 ? -23.088 -11.548 32.831 1.00 78.12 930 GLU A C 1
ATOM 7592 O O . GLU A 1 930 ? -22.870 -11.283 34.020 1.00 78.12 930 GLU A O 1
ATOM 7597 N N . ASN A 1 931 ? -24.274 -11.348 32.254 1.00 65.12 931 ASN A N 1
ATOM 7598 C CA . ASN A 1 931 ? -25.467 -11.024 33.027 1.00 65.12 931 ASN A CA 1
ATOM 7599 C C . ASN A 1 931 ? -25.920 -12.303 33.739 1.00 65.12 931 ASN A C 1
ATOM 7601 O O . ASN A 1 931 ? -26.015 -13.354 33.104 1.00 65.12 931 ASN A O 1
ATOM 7605 N N . SER A 1 932 ? -26.178 -12.239 35.046 1.00 49.66 932 SER A N 1
ATOM 7606 C CA . SER A 1 932 ? -26.848 -13.344 35.732 1.00 49.66 932 SER A CA 1
ATOM 7607 C C . SER A 1 932 ? -28.276 -13.471 35.196 1.00 49.66 932 SER A C 1
ATOM 7609 O O . SER A 1 932 ? -28.990 -12.466 35.201 1.00 49.66 932 SER A O 1
ATOM 7611 N N . GLU A 1 933 ? -28.667 -14.669 34.748 1.00 36.25 933 GLU A N 1
ATOM 7612 C CA . GLU A 1 933 ? -30.079 -15.022 34.509 1.00 36.25 933 GLU A CA 1
ATOM 7613 C C . GLU A 1 933 ? -30.965 -14.731 35.726 1.00 36.25 933 GLU A C 1
ATOM 7615 O O . GLU A 1 933 ? -30.490 -14.933 36.873 1.00 36.25 933 GLU A O 1
#